Protein 6O7G (pdb70)

Foldseek 3Di:
DCQADVLVGRPCDPPFDWDAALPPRDIDGLVSVVADDPVSRVVCVVVGPHDDVCVVPPDD/DDDDDDD

Organism: Homo sapiens (NCBI:txid9606)

Nearest PDB structures (foldseek):
  6o7g-assembly1_B  TM=9.063E-01  e=3.006E-10  Homo sapiens
  8u2y-assembly1_B  TM=8.528E-01  e=8.523E-09  Homo sapiens
  6mlc-assembly1_B  TM=8.622E-01  e=1.105E-05  Homo sapiens
  2vp7-assembly1_A  TM=6.374E-01  e=6.011E-02  Homo sapiens
  1wev-assembly1_A  TM=5.901E-01  e=6.011E-02  Mus musculus

Solvent-accessible surface area: 4647 Å² total

InterPro domains:
  IPR001214 SET domain [PF00856] (5408-5513)
  IPR001214 SET domain [PS50280] (5397-5513)
  IPR001214 SET domain [SM00317] (5397-5519)
  IPR001841 Zinc finger, RING-type [PS50089] (229-274)
  IPR001841 Zinc finger, RING-type [SM00184] (172-217)
  IPR001841 Zinc finger, RING-type [SM00184] (229-273)
  IPR001841 Zinc finger, RING-type [SM00184] (276-320)
  IPR001841 Zinc finger, RING-type [SM00184] (1380-1427)
  IPR001841 Zinc finger, RING-type [SM00184] (1507-1556)
  IPR001841 Zinc finger, RING-type [SM00184] (5092-5136)
  IPR001965 Zinc finger, PHD-type [SM00249] (171-218)
  IPR001965 Zinc finger, PHD-type [SM00249] (228-274)
  IPR001965 Zinc finger, PHD-type [SM00249] (275-321)
  IPR001965 Zinc finger, PHD-type [SM00249] (1379-1428)
  IPR001965 Zinc finger, PHD-type [SM00249] (1429-1475)
  IPR001965 Zinc finger, PHD-type [SM00249] (1506-1557)
  IPR001965 Zinc finger, PHD-type [SM00249] (5091-5137)
  IPR003616 Post-SET domain [PS50868] (5521-5537)
  IPR003616 Post-SET domain [SM00508] (5521-5537)
  IPR003888 FY-rich, N-terminal [PF05964] (5177-5234)

GO terms:
  GO:0044666 MLL3/4 complex (C, IDA)
  GO:0005634 nucleus (C, EXP)
  GO:0140945 histone H3K4 monomethyltransferase activity (F, EXP)
  GO:0005515 protein binding (F, IPI)
  GO:0005654 nucleoplasm (C, TAS)
  GO:0000976 transcription cis-regulatory region binding (F, IDA)
  GO:0043627 response to estrogen (P, IDA)
  GO:0045944 positive regulation of transcription by RNA polymerase II (P, IMP)
  GO:0033148 positive regulation of intracellular estrogen receptor signaling pathway (P, IMP)
  GO:0008284 positive regulation of cell population proliferation (P, IMP)

Secondary structure (P-SEA, 3-state):
ccccccc/cccccccccccccccccccccccccccccccccccccaaaaaaaaaaccccccccccccc

Radius of gyration: 11.01 Å; Cα contacts (8 Å, |Δi|>4): 101; chains: 2; bounding box: 22×30×25 Å

Sequence (67 aa):
SLVTCPICHAPYVEEDLLIQCRHCERWMHAGCESLFTEDDVEQAADEGFDCVSCQPYVVKKGGARHRSLVTCPICHAPYVEEDLLIQCRHCERWMHAGCESLFTEDDVEQAADEGFDCVSCQPYVVKKGGARHRSLVTCPICHAPYVEEDLLIQCRHCERWMHAGCESLFTEDDVEQAADEGFDCVSCQPYVVKKGGARHRSLVTCPICHAPYVEEDLLIQCRHCERWMHAGCESLFTEDDVEQAADEGFDCVSCQPYVVKKGGARHRSLVTCPICHAPYVEEDLLIQCRHCERWMHAGCESLFTEDDVEQAADEGFDCVSCQPYVVKKGGARHRSLVTCPICHAPYVEEDLLIQCRHCERWMHAGCESLFTEDDVEQAADEGFDCVSCQPYVVKKGGARHRSLVTCPICHAPYVEEDLLIQCRHCERWMHAGCESLFTEDDVEQAADEGFDCVSCQPYVVKKGGARHRSLVTCPICHAPYVEEDLLIQCRHCERWMHAGCESLFTEDDVEQAADEGFDCVSCQPYVVKKGGARHRSLVTCPICHAPYVEEDLLIQCRHCERWMHAGCESLFTEDDVEQAADEGFDCVSCQPYVVKKGGARHRSLVTCPICHAPYVEEDLLIQCRHCERWMHAGCESLFTEDDVEQAADEGFDCVSCQPYVVKKGGARHRSLVTCPICHAPYVEEDLLIQCRHCERWMHAGCESLFTEDDVEQAADEGFDCVSCQPYVVKKGGARHRSLVTCPICHAPYVEEDLLIQCRHCERWMHAGCESLFTEDDVEQAADEGFDCVSCQPYVVKKGGARHRSLVTCPICHAPYVEEDLLIQCRHCERWMHAGCESLFTEDDVEQAADEGFDCVSCQPYVVKKGGARHRSLVTCPICHAPYVEEDLLIQCRHCERWMHAGCESLFTEDDVEQAADEGFDCVSCQPYVVKKGGARHRSLVTCPICHAPYVEEDLLIQCRHCERWMHAGCESLFTEDDVEQAADEGFDCVSCQPYVVKKGGARHR

Structure (mmCIF, N/CA/C/O backbone):
data_6O7G
#
_entry.id   6O7G
#
loop_
_entity.id
_entity.type
_entity.pdbx_description
1 polymer 'Histone-lysine N-methyltransferase 2D'
2 polymer 'Histone H4'
3 non-polymer 'ZINC ION'
#
loop_
_atom_site.group_PDB
_atom_site.id
_atom_site.type_symbol
_atom_site.label_atom_id
_atom_site.label_alt_id
_atom_site.label_comp_id
_atom_site.label_asym_id
_atom_site.label_entity_id
_atom_site.label_seq_id
_atom_site.pdbx_PDB_ins_code
_atom_site.Cartn_x
_atom_site.Cartn_y
_atom_site.Cartn_z
_atom_site.occupancy
_atom_site.B_iso_or_equiv
_atom_site.auth_seq_id
_atom_site.auth_comp_id
_atom_site.auth_asym_id
_atom_site.auth_atom_id
_atom_site.pdbx_PDB_model_num
ATOM 1 N N . SER A 1 5 ? 41.110 4.088 -6.839 1.00 0.00 1503 SER B N 1
ATOM 2 C CA . SER A 1 5 ? 41.525 4.894 -5.688 1.00 0.00 1503 SER B CA 1
ATOM 3 C C . SER A 1 5 ? 43.048 4.858 -5.454 1.00 0.00 1503 SER B C 1
ATOM 4 O O . SER A 1 5 ? 43.736 3.940 -5.909 1.00 0.00 1503 SER B O 1
ATOM 12 N N . LEU A 1 6 ? 43.570 5.874 -4.753 1.00 0.00 1504 LEU B N 1
ATOM 13 C CA . LEU A 1 6 ? 45.003 6.092 -4.498 1.00 0.00 1504 LEU B CA 1
ATOM 14 C C . LEU A 1 6 ? 45.323 6.472 -3.040 1.00 0.00 1504 LEU B C 1
ATOM 15 O O . LEU A 1 6 ? 46.279 5.947 -2.472 1.00 0.00 1504 LEU B O 1
ATOM 31 N N . VAL A 1 7 ? 44.539 7.363 -2.417 1.00 0.00 1505 VAL B N 1
ATOM 32 C CA . VAL A 1 7 ? 44.839 7.988 -1.102 1.00 0.00 1505 VAL B CA 1
ATOM 33 C C . VAL A 1 7 ? 44.505 7.068 0.097 1.00 0.00 1505 VAL B C 1
ATOM 34 O O . VAL A 1 7 ? 44.077 7.515 1.161 1.00 0.00 1505 VAL B O 1
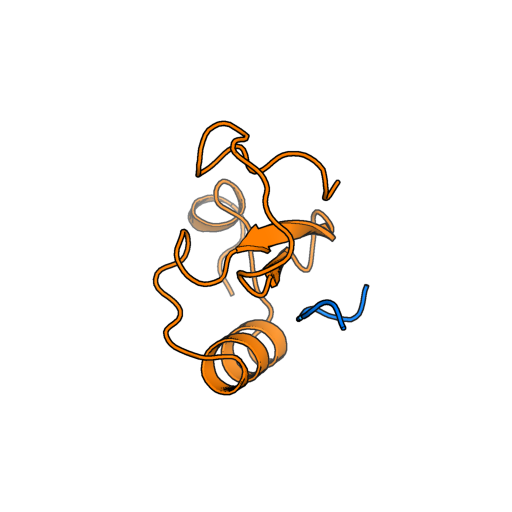ATOM 47 N N . THR A 1 8 ? 44.660 5.753 -0.073 1.00 0.00 1506 THR B N 1
ATOM 48 C CA . THR A 1 8 ? 44.607 4.693 0.941 1.00 0.00 1506 THR B CA 1
ATOM 49 C C . THR A 1 8 ? 45.177 3.438 0.290 1.00 0.00 1506 THR B C 1
ATOM 50 O O . THR A 1 8 ? 44.797 3.091 -0.830 1.00 0.00 1506 THR B O 1
ATOM 61 N N . CYS A 1 9 ? 46.063 2.757 1.013 1.00 0.00 1507 CYS B N 1
ATOM 62 C CA . CYS A 1 9 ? 46.547 1.429 0.671 1.00 0.00 1507 CYS B CA 1
ATOM 63 C C . CYS A 1 9 ? 45.970 0.400 1.667 1.00 0.00 1507 CYS B C 1
ATOM 64 O O . CYS A 1 9 ? 46.494 0.267 2.776 1.00 0.00 1507 CYS B O 1
ATOM 71 N N . PRO A 1 10 ? 44.900 -0.334 1.315 1.00 0.00 1508 PRO B N 1
ATOM 72 C CA . PRO A 1 10 ? 44.346 -1.404 2.148 1.00 0.00 1508 PRO B CA 1
ATOM 73 C C . PRO A 1 10 ? 45.328 -2.541 2.473 1.00 0.00 1508 PRO B C 1
ATOM 74 O O . PRO A 1 10 ? 45.086 -3.292 3.421 1.00 0.00 1508 PRO B O 1
ATOM 85 N N . ILE A 1 11 ? 46.438 -2.665 1.729 1.00 0.00 1509 ILE B N 1
ATOM 86 C CA . ILE A 1 11 ? 47.480 -3.665 2.034 1.00 0.00 1509 ILE B CA 1
ATOM 87 C C . ILE A 1 11 ? 48.331 -3.227 3.241 1.00 0.00 1509 ILE B C 1
ATOM 88 O O . ILE A 1 11 ? 48.618 -4.029 4.136 1.00 0.00 1509 ILE B O 1
ATOM 104 N N . CYS A 1 12 ? 48.670 -1.932 3.300 1.00 0.00 1510 CYS B N 1
ATOM 105 C CA . CYS A 1 12 ? 49.398 -1.304 4.403 1.00 0.00 1510 CYS B CA 1
ATOM 106 C C . CYS A 1 12 ? 48.472 -0.851 5.569 1.00 0.00 1510 CYS B C 1
ATOM 107 O O . CYS A 1 12 ? 48.966 -0.487 6.637 1.00 0.00 1510 CYS B O 1
ATOM 114 N N . HIS A 1 13 ? 47.144 -0.857 5.360 1.00 0.00 1511 HIS B N 1
ATOM 115 C CA . HIS A 1 13 ? 46.096 -0.276 6.230 1.00 0.00 1511 HIS B CA 1
ATOM 116 C C . HIS A 1 13 ? 46.152 1.264 6.324 1.00 0.00 1511 HIS B C 1
ATOM 117 O O . HIS A 1 13 ? 45.956 1.861 7.383 1.00 0.00 1511 HIS B O 1
ATOM 131 N N . ALA A 1 14 ? 46.404 1.896 5.173 1.00 0.00 1512 ALA B N 1
ATOM 132 C CA . ALA A 1 14 ? 46.332 3.340 4.912 1.00 0.00 1512 ALA B CA 1
ATOM 133 C C . ALA A 1 14 ? 47.393 4.325 5.505 1.00 0.00 1512 ALA B C 1
ATOM 134 O O . ALA A 1 14 ? 47.111 5.528 5.487 1.00 0.00 1512 ALA B O 1
ATOM 141 N N . PRO A 1 15 ? 48.615 3.941 5.957 1.00 0.00 1513 PRO B N 1
ATOM 142 C CA . PRO A 1 15 ? 49.688 4.887 6.314 1.00 0.00 1513 PRO B CA 1
ATOM 143 C C . PRO A 1 15 ? 50.375 5.464 5.053 1.00 0.00 1513 PRO B C 1
ATOM 144 O O . PRO A 1 15 ? 51.570 5.268 4.812 1.00 0.00 1513 PRO B O 1
ATOM 155 N N . TYR A 1 16 ? 49.591 6.120 4.191 1.00 0.00 1514 TYR B N 1
ATOM 156 C CA . TYR A 1 16 ? 50.006 6.551 2.852 1.00 0.00 1514 TYR B CA 1
ATOM 157 C C . TYR A 1 16 ? 51.130 7.608 2.870 1.00 0.00 1514 TYR B C 1
ATOM 158 O O . TYR A 1 16 ? 51.077 8.579 3.629 1.00 0.00 1514 TYR B O 1
ATOM 176 N N . VAL A 1 17 ? 52.112 7.436 1.971 1.00 0.00 1515 VAL B N 1
ATOM 177 C CA . VAL A 1 17 ? 53.209 8.379 1.677 1.00 0.00 1515 VAL B CA 1
ATOM 178 C C . VAL A 1 17 ? 53.529 8.385 0.173 1.00 0.00 1515 VAL B C 1
ATOM 179 O O . VAL A 1 17 ? 53.411 7.361 -0.501 1.00 0.00 1515 VAL B O 1
ATOM 192 N N . GLU A 1 18 ? 53.959 9.536 -0.352 1.00 0.00 1516 GLU B N 1
ATOM 193 C CA . GLU A 1 18 ? 54.332 9.706 -1.773 1.00 0.00 1516 GLU B CA 1
ATOM 194 C C . GLU A 1 18 ? 55.756 9.200 -2.108 1.00 0.00 1516 GLU B C 1
ATOM 195 O O . GLU A 1 18 ? 56.118 9.076 -3.281 1.00 0.00 1516 GLU B O 1
ATOM 207 N N . GLU A 1 19 ? 56.589 8.920 -1.095 1.00 0.00 1517 GLU B N 1
ATOM 208 C CA . GLU A 1 19 ? 57.991 8.506 -1.279 1.00 0.00 1517 GLU B CA 1
ATOM 209 C C . GLU A 1 19 ? 58.143 7.117 -1.936 1.00 0.00 1517 GLU B C 1
ATOM 210 O O . GLU A 1 19 ? 59.027 6.920 -2.775 1.00 0.00 1517 GLU B O 1
ATOM 222 N N . ASP A 1 20 ? 57.273 6.161 -1.587 1.00 0.00 1518 ASP B N 1
ATOM 223 C CA . ASP A 1 20 ? 57.234 4.829 -2.204 1.00 0.00 1518 ASP B CA 1
ATOM 224 C C . ASP A 1 20 ? 56.441 4.838 -3.526 1.00 0.00 1518 ASP B C 1
ATOM 225 O O . ASP A 1 20 ? 55.286 5.270 -3.569 1.00 0.00 1518 ASP B O 1
ATOM 234 N N . LEU A 1 21 ? 57.055 4.333 -4.605 1.00 0.00 1519 LEU B N 1
ATOM 235 C CA . LEU A 1 21 ? 56.418 4.229 -5.925 1.00 0.00 1519 LEU B CA 1
ATOM 236 C C . LEU A 1 21 ? 55.298 3.168 -5.961 1.00 0.00 1519 LEU B C 1
ATOM 237 O O . LEU A 1 21 ? 55.290 2.216 -5.173 1.00 0.00 1519 LEU B O 1
ATOM 253 N N . LEU A 1 22 ? 54.357 3.324 -6.897 1.00 0.00 1520 LEU B N 1
ATOM 254 C CA . LEU A 1 22 ? 53.104 2.569 -6.961 1.00 0.00 1520 LEU B CA 1
ATOM 255 C C . LEU A 1 22 ? 52.843 1.880 -8.309 1.00 0.00 1520 LEU B C 1
ATOM 256 O O . LEU A 1 22 ? 53.405 2.227 -9.348 1.00 0.00 1520 LEU B O 1
ATOM 272 N N . ILE A 1 23 ? 51.921 0.920 -8.262 1.00 0.00 1521 ILE B N 1
ATOM 273 C CA . ILE A 1 23 ? 51.415 0.100 -9.365 1.00 0.00 1521 ILE B CA 1
ATOM 274 C C . ILE A 1 23 ? 49.890 -0.078 -9.206 1.00 0.00 1521 ILE B C 1
ATOM 275 O O . ILE A 1 23 ? 49.378 0.037 -8.090 1.00 0.00 1521 ILE B O 1
ATOM 291 N N . GLN A 1 24 ? 49.152 -0.343 -10.289 1.00 0.00 1522 GLN B N 1
ATOM 292 C CA . GLN A 1 24 ? 47.692 -0.537 -10.251 1.00 0.00 1522 GLN B CA 1
ATOM 293 C C . GLN A 1 24 ? 47.215 -1.787 -10.997 1.00 0.00 1522 GLN B C 1
ATOM 294 O O . GLN A 1 24 ? 47.840 -2.237 -11.958 1.00 0.00 1522 GLN B O 1
ATOM 308 N N . CYS A 1 25 ? 46.056 -2.305 -10.581 1.00 0.00 1523 CYS B N 1
ATOM 309 C CA . CYS A 1 25 ? 45.344 -3.355 -11.294 1.00 0.00 1523 CYS B CA 1
ATOM 310 C C . CYS A 1 25 ? 44.826 -2.879 -12.672 1.00 0.00 1523 CYS B C 1
ATOM 311 O O . CYS A 1 25 ? 44.248 -1.794 -12.785 1.00 0.00 1523 CYS B O 1
ATOM 318 N N . ARG A 1 26 ? 44.989 -3.703 -13.715 1.00 0.00 1524 ARG B N 1
ATOM 319 C CA . ARG A 1 26 ? 44.437 -3.454 -15.060 1.00 0.00 1524 ARG B CA 1
ATOM 320 C C . ARG A 1 26 ? 42.898 -3.455 -15.101 1.00 0.00 1524 ARG B C 1
ATOM 321 O O . ARG A 1 26 ? 42.314 -2.830 -15.986 1.00 0.00 1524 ARG B O 1
ATOM 342 N N . HIS A 1 27 ? 42.251 -4.161 -14.166 1.00 0.00 1525 HIS B N 1
ATOM 343 C CA . HIS A 1 27 ? 40.792 -4.332 -14.102 1.00 0.00 1525 HIS B CA 1
ATOM 344 C C . HIS A 1 27 ? 40.130 -3.301 -13.176 1.00 0.00 1525 HIS B C 1
ATOM 345 O O . HIS A 1 27 ? 39.166 -2.642 -13.573 1.00 0.00 1525 HIS B O 1
ATOM 359 N N . CYS A 1 28 ? 40.686 -3.119 -11.976 1.00 0.00 1526 CYS B N 1
ATOM 360 C CA . CYS A 1 28 ? 40.116 -2.294 -10.917 1.00 0.00 1526 CYS B CA 1
ATOM 361 C C . CYS A 1 28 ? 40.651 -0.832 -10.909 1.00 0.00 1526 CYS B C 1
ATOM 362 O O . CYS A 1 28 ? 40.026 0.049 -10.313 1.00 0.00 1526 CYS B O 1
ATOM 369 N N . GLU A 1 29 ? 41.838 -0.594 -11.487 1.00 0.00 1527 GLU B N 1
ATOM 370 C CA . GLU A 1 29 ? 42.615 0.661 -11.448 1.00 0.00 1527 GLU B CA 1
ATOM 371 C C . GLU A 1 29 ? 43.088 1.120 -10.056 1.00 0.00 1527 GLU B C 1
ATOM 372 O O . GLU A 1 29 ? 43.823 2.104 -9.963 1.00 0.00 1527 GLU B O 1
ATOM 384 N N . ARG A 1 30 ? 42.745 0.396 -8.980 1.00 0.00 1528 ARG B N 1
ATOM 385 C CA . ARG A 1 30 ? 43.197 0.690 -7.612 1.00 0.00 1528 ARG B CA 1
ATOM 386 C C . ARG A 1 30 ? 44.724 0.631 -7.530 1.00 0.00 1528 ARG B C 1
ATOM 387 O O . ARG A 1 30 ? 45.334 -0.318 -8.026 1.00 0.00 1528 ARG B O 1
ATOM 408 N N . TRP A 1 31 ? 45.321 1.635 -6.894 1.00 0.00 1529 TRP B N 1
ATOM 409 C CA . TRP A 1 31 ? 46.765 1.752 -6.687 1.00 0.00 1529 TRP B CA 1
ATOM 410 C C . TRP A 1 31 ? 47.231 1.110 -5.375 1.00 0.00 1529 TRP B C 1
ATOM 411 O O . TRP A 1 31 ? 46.526 1.131 -4.364 1.00 0.00 1529 TRP B O 1
ATOM 432 N N . MET A 1 32 ? 48.455 0.586 -5.390 1.00 0.00 1530 MET B N 1
ATOM 433 C CA . MET A 1 32 ? 49.184 0.054 -4.236 1.00 0.00 1530 MET B CA 1
ATOM 434 C C . MET A 1 32 ? 50.692 0.268 -4.431 1.00 0.00 1530 MET B C 1
ATOM 435 O O . MET A 1 32 ? 51.156 0.424 -5.561 1.00 0.00 1530 MET B O 1
ATOM 449 N N . HIS A 1 33 ? 51.468 0.305 -3.351 1.00 0.00 1531 HIS B N 1
ATOM 450 C CA . HIS A 1 33 ? 52.926 0.464 -3.435 1.00 0.00 1531 HIS B CA 1
ATOM 451 C C . HIS A 1 33 ? 53.599 -0.771 -4.062 1.00 0.00 1531 HIS B C 1
ATOM 452 O O . HIS A 1 33 ? 53.055 -1.876 -4.055 1.00 0.00 1531 HIS B O 1
ATOM 466 N N . ALA A 1 34 ? 54.822 -0.600 -4.570 1.00 0.00 1532 ALA B N 1
ATOM 467 C CA . ALA A 1 34 ? 55.636 -1.722 -5.047 1.00 0.00 1532 ALA B CA 1
ATOM 468 C C . ALA A 1 34 ? 55.970 -2.728 -3.919 1.00 0.00 1532 ALA B C 1
ATOM 469 O O . ALA A 1 34 ? 55.883 -3.942 -4.112 1.00 0.00 1532 ALA B O 1
ATOM 476 N N . GLY A 1 35 ? 56.298 -2.219 -2.720 1.00 0.00 1533 GLY B N 1
ATOM 477 C CA . GLY A 1 35 ? 56.766 -3.024 -1.583 1.00 0.00 1533 GLY B CA 1
ATOM 478 C C . GLY A 1 35 ? 55.710 -3.955 -0.975 1.00 0.00 1533 GLY B C 1
ATOM 479 O O . GLY A 1 35 ? 56.028 -5.100 -0.651 1.00 0.00 1533 GLY B O 1
ATOM 483 N N . CYS A 1 36 ? 54.445 -3.526 -0.897 1.00 0.00 1534 CYS B N 1
ATOM 484 C CA . CYS A 1 36 ? 53.325 -4.363 -0.445 1.00 0.00 1534 CYS B CA 1
ATOM 485 C C . CYS A 1 36 ? 52.887 -5.440 -1.475 1.00 0.00 1534 CYS B C 1
ATOM 486 O O . CYS A 1 36 ? 52.035 -6.281 -1.176 1.00 0.00 1534 CYS B O 1
ATOM 493 N N . GLU A 1 37 ? 53.520 -5.458 -2.652 1.00 0.00 1535 GLU B N 1
ATOM 494 C CA . GLU A 1 37 ? 53.423 -6.505 -3.678 1.00 0.00 1535 GLU B CA 1
ATOM 495 C C . GLU A 1 37 ? 54.791 -7.175 -3.961 1.00 0.00 1535 GLU B C 1
ATOM 496 O O . GLU A 1 37 ? 54.949 -7.905 -4.943 1.00 0.00 1535 GLU B O 1
ATOM 508 N N . SER A 1 38 ? 55.775 -6.954 -3.077 1.00 0.00 1536 SER B N 1
ATOM 509 C CA . SER A 1 38 ? 57.140 -7.510 -3.125 1.00 0.00 1536 SER B CA 1
ATOM 510 C C . SER A 1 38 ? 57.937 -7.178 -4.406 1.00 0.00 1536 SER B C 1
ATOM 511 O O . SER A 1 38 ? 58.930 -7.844 -4.713 1.00 0.00 1536 SER B O 1
ATOM 519 N N . LEU A 1 39 ? 57.530 -6.142 -5.150 1.00 0.00 1537 LEU B N 1
ATOM 520 C CA . LEU A 1 39 ? 58.241 -5.638 -6.328 1.00 0.00 1537 LEU B CA 1
ATOM 521 C C . LEU A 1 39 ? 59.437 -4.774 -5.886 1.00 0.00 1537 LEU B C 1
ATOM 522 O O . LEU A 1 39 ? 59.284 -3.851 -5.080 1.00 0.00 1537 LEU B O 1
ATOM 538 N N . PHE A 1 40 ? 60.632 -5.072 -6.398 1.00 0.00 1538 PHE B N 1
ATOM 539 C CA . PHE A 1 40 ? 61.890 -4.493 -5.906 1.00 0.00 1538 PHE B CA 1
ATOM 540 C C . PHE A 1 40 ? 62.196 -3.065 -6.394 1.00 0.00 1538 PHE B C 1
ATOM 541 O O . PHE A 1 40 ? 62.797 -2.291 -5.648 1.00 0.00 1538 PHE B O 1
ATOM 558 N N . THR A 1 41 ? 61.814 -2.709 -7.627 1.00 0.00 1539 THR B N 1
ATOM 559 C CA . THR A 1 41 ? 62.232 -1.456 -8.293 1.00 0.00 1539 THR B CA 1
ATOM 560 C C . THR A 1 41 ? 61.139 -0.867 -9.192 1.00 0.00 1539 THR B C 1
ATOM 561 O O . THR A 1 41 ? 60.139 -1.517 -9.498 1.00 0.00 1539 THR B O 1
ATOM 572 N N . GLU A 1 42 ? 61.346 0.365 -9.669 1.00 0.00 1540 GLU B N 1
ATOM 573 C CA . GLU A 1 42 ? 60.500 0.988 -10.698 1.00 0.00 1540 GLU B CA 1
ATOM 574 C C . GLU A 1 42 ? 60.507 0.189 -12.015 1.00 0.00 1540 GLU B C 1
ATOM 575 O O . GLU A 1 42 ? 59.467 0.046 -12.655 1.00 0.00 1540 GLU B O 1
ATOM 587 N N . ASP A 1 43 ? 61.653 -0.396 -12.385 1.00 0.00 1541 ASP B N 1
ATOM 588 C CA . ASP A 1 43 ? 61.767 -1.267 -13.566 1.00 0.00 1541 ASP B CA 1
ATOM 589 C C . ASP A 1 43 ? 61.032 -2.604 -13.374 1.00 0.00 1541 ASP B C 1
ATOM 590 O O . ASP A 1 43 ? 60.398 -3.102 -14.304 1.00 0.00 1541 ASP B O 1
ATOM 599 N N . ASP A 1 44 ? 61.063 -3.173 -12.163 1.00 0.00 1542 ASP B N 1
ATOM 600 C CA . ASP A 1 44 ? 60.318 -4.387 -11.818 1.00 0.00 1542 ASP B CA 1
ATOM 601 C C . ASP A 1 44 ? 58.800 -4.128 -11.829 1.00 0.00 1542 ASP B C 1
ATOM 602 O O . ASP A 1 44 ? 58.027 -4.958 -12.311 1.00 0.00 1542 ASP B O 1
ATOM 611 N N . VAL A 1 45 ? 58.376 -2.945 -11.369 1.00 0.00 1543 VAL B N 1
ATOM 612 C CA . VAL A 1 45 ? 57.003 -2.439 -11.495 1.00 0.00 1543 VAL B CA 1
ATOM 613 C C . VAL A 1 45 ? 56.598 -2.220 -12.954 1.00 0.00 1543 VAL B C 1
ATOM 614 O O . VAL A 1 45 ? 55.500 -2.623 -13.332 1.00 0.00 1543 VAL B O 1
ATOM 627 N N . GLU A 1 46 ? 57.452 -1.633 -13.795 1.00 0.00 1544 GLU B N 1
ATOM 628 C CA . GLU A 1 46 ? 57.172 -1.489 -15.230 1.00 0.00 1544 GLU B CA 1
ATOM 629 C C . GLU A 1 46 ? 57.027 -2.860 -15.916 1.00 0.00 1544 GLU B C 1
ATOM 630 O O . GLU A 1 46 ? 56.078 -3.074 -16.673 1.00 0.00 1544 GLU B O 1
ATOM 642 N N . GLN A 1 47 ? 57.899 -3.820 -15.589 1.00 0.00 1545 GLN B N 1
ATOM 643 C CA . GLN A 1 47 ? 57.773 -5.218 -16.007 1.00 0.00 1545 GLN B CA 1
ATOM 644 C C . GLN A 1 47 ? 56.450 -5.843 -15.528 1.00 0.00 1545 GLN B C 1
ATOM 645 O O . GLN A 1 47 ? 55.750 -6.480 -16.313 1.00 0.00 1545 GLN B O 1
ATOM 659 N N . ALA A 1 48 ? 56.064 -5.628 -14.268 1.00 0.00 1546 ALA B N 1
ATOM 660 C CA . ALA A 1 48 ? 54.824 -6.167 -13.704 1.00 0.00 1546 ALA B CA 1
ATOM 661 C C . ALA A 1 48 ? 53.565 -5.543 -14.344 1.00 0.00 1546 ALA B C 1
ATOM 662 O O . ALA A 1 48 ? 52.583 -6.239 -14.592 1.00 0.00 1546 ALA B O 1
ATOM 669 N N . ALA A 1 49 ? 53.609 -4.250 -14.678 1.00 0.00 1547 ALA B N 1
ATOM 670 C CA . ALA A 1 49 ? 52.567 -3.552 -15.425 1.00 0.00 1547 ALA B CA 1
ATOM 671 C C . ALA A 1 49 ? 52.454 -4.059 -16.877 1.00 0.00 1547 ALA B C 1
ATOM 672 O O . ALA A 1 49 ? 51.347 -4.333 -17.342 1.00 0.00 1547 ALA B O 1
ATOM 679 N N . ASP A 1 50 ? 53.582 -4.234 -17.578 1.00 0.00 1548 ASP B N 1
ATOM 680 C CA . ASP A 1 50 ? 53.624 -4.763 -18.951 1.00 0.00 1548 ASP B CA 1
ATOM 681 C C . ASP A 1 50 ? 53.139 -6.228 -19.033 1.00 0.00 1548 ASP B C 1
ATOM 682 O O . ASP A 1 50 ? 52.564 -6.646 -20.039 1.00 0.00 1548 ASP B O 1
ATOM 691 N N . GLU A 1 51 ? 53.305 -6.988 -17.946 1.00 0.00 1549 GLU B N 1
ATOM 692 C CA . GLU A 1 51 ? 52.749 -8.344 -17.774 1.00 0.00 1549 GLU B CA 1
ATOM 693 C C . GLU A 1 51 ? 51.218 -8.362 -17.560 1.00 0.00 1549 GLU B C 1
ATOM 694 O O . GLU A 1 51 ? 50.605 -9.433 -17.579 1.00 0.00 1549 GLU B O 1
ATOM 706 N N . GLY A 1 52 ? 50.590 -7.193 -17.379 1.00 0.00 1550 GLY B N 1
ATOM 707 C CA . GLY A 1 52 ? 49.165 -7.030 -17.076 1.00 0.00 1550 GLY B CA 1
ATOM 708 C C . GLY A 1 52 ? 48.879 -7.254 -15.587 1.00 0.00 1550 GLY B C 1
ATOM 709 O O . GLY A 1 52 ? 48.447 -8.336 -15.186 1.00 0.00 1550 GLY B O 1
ATOM 713 N N . PHE A 1 53 ? 49.157 -6.234 -14.766 1.00 0.00 1551 PHE B N 1
ATOM 714 C CA . PHE A 1 53 ? 49.111 -6.353 -13.305 1.00 0.00 1551 PHE B CA 1
ATOM 715 C C . PHE A 1 53 ? 47.684 -6.482 -12.731 1.00 0.00 1551 PHE B C 1
ATOM 716 O O . PHE A 1 53 ? 46.714 -6.016 -13.331 1.00 0.00 1551 PHE B O 1
ATOM 733 N N . ASP A 1 54 ? 47.576 -7.085 -11.545 1.00 0.00 1552 ASP B N 1
ATOM 734 C CA . ASP A 1 54 ? 46.331 -7.449 -10.857 1.00 0.00 1552 ASP B CA 1
ATOM 735 C C . ASP A 1 54 ? 46.397 -7.112 -9.356 1.00 0.00 1552 ASP B C 1
ATOM 736 O O . ASP A 1 54 ? 47.420 -7.375 -8.713 1.00 0.00 1552 ASP B O 1
ATOM 745 N N . CYS A 1 55 ? 45.310 -6.597 -8.771 1.00 0.00 1553 CYS B N 1
ATOM 746 C CA . CYS A 1 55 ? 45.210 -6.405 -7.330 1.00 0.00 1553 CYS B CA 1
ATOM 747 C C . CYS A 1 55 ? 45.038 -7.732 -6.550 1.00 0.00 1553 CYS B C 1
ATOM 748 O O . CYS A 1 55 ? 45.062 -8.842 -7.097 1.00 0.00 1553 CYS B O 1
ATOM 755 N N . VAL A 1 56 ? 44.872 -7.600 -5.232 1.00 0.00 1554 VAL B N 1
ATOM 756 C CA . VAL A 1 56 ? 44.869 -8.716 -4.284 1.00 0.00 1554 VAL B CA 1
ATOM 757 C C . VAL A 1 56 ? 43.716 -9.701 -4.531 1.00 0.00 1554 VAL B C 1
ATOM 758 O O . VAL A 1 56 ? 43.934 -10.911 -4.533 1.00 0.00 1554 VAL B O 1
ATOM 771 N N . SER A 1 57 ? 42.504 -9.208 -4.812 1.00 0.00 1555 SER B N 1
ATOM 772 C CA . SER A 1 57 ? 41.337 -10.046 -5.158 1.00 0.00 1555 SER B CA 1
ATOM 773 C C . SER A 1 57 ? 41.427 -10.650 -6.569 1.00 0.00 1555 SER B C 1
ATOM 774 O O . SER A 1 57 ? 40.857 -11.710 -6.840 1.00 0.00 1555 SER B O 1
ATOM 782 N N . CYS A 1 58 ? 42.200 -10.034 -7.459 1.00 0.00 1556 CYS B N 1
ATOM 783 C CA . CYS A 1 58 ? 42.371 -10.487 -8.829 1.00 0.00 1556 CYS B CA 1
ATOM 784 C C . CYS A 1 58 ? 43.391 -11.650 -8.933 1.00 0.00 1556 CYS B C 1
ATOM 785 O O . CYS A 1 58 ? 43.479 -12.286 -9.984 1.00 0.00 1556 CYS B O 1
ATOM 792 N N . GLN A 1 59 ? 44.100 -11.984 -7.843 1.00 0.00 1557 GLN B N 1
ATOM 793 C CA . GLN A 1 59 ? 44.933 -13.187 -7.760 1.00 0.00 1557 GLN B CA 1
ATOM 794 C C . GLN A 1 59 ? 44.093 -14.483 -7.868 1.00 0.00 1557 GLN B C 1
ATOM 795 O O . GLN A 1 59 ? 44.347 -15.258 -8.793 1.00 0.00 1557 GLN B O 1
ATOM 809 N N . PRO A 1 60 ? 43.065 -14.734 -7.023 1.00 0.00 1558 PRO B N 1
ATOM 810 C CA . PRO A 1 60 ? 42.150 -15.853 -7.245 1.00 0.00 1558 PRO B CA 1
ATOM 811 C C . PRO A 1 60 ? 41.246 -15.658 -8.475 1.00 0.00 1558 PRO B C 1
ATOM 812 O O . PRO A 1 60 ? 40.984 -16.630 -9.189 1.00 0.00 1558 PRO B O 1
ATOM 823 N N . TYR A 1 61 ? 40.756 -14.433 -8.740 1.00 0.00 1559 TYR B N 1
ATOM 824 C CA . TYR A 1 61 ? 39.723 -14.230 -9.770 1.00 0.00 1559 TYR B CA 1
ATOM 825 C C . TYR A 1 61 ? 40.231 -14.245 -11.229 1.00 0.00 1559 TYR B C 1
ATOM 826 O O . TYR A 1 61 ? 39.566 -14.845 -12.077 1.00 0.00 1559 TYR B O 1
ATOM 844 N N . VAL A 1 62 ? 41.371 -13.603 -11.546 1.00 0.00 1560 VAL B N 1
ATOM 845 C CA . VAL A 1 62 ? 41.787 -13.376 -12.955 1.00 0.00 1560 VAL B CA 1
ATOM 846 C C . VAL A 1 62 ? 43.310 -13.271 -13.210 1.00 0.00 1560 VAL B C 1
ATOM 847 O O . VAL A 1 62 ? 43.747 -12.534 -14.094 1.00 0.00 1560 VAL B O 1
ATOM 860 N N . VAL A 1 63 ? 44.156 -13.998 -12.466 1.00 0.00 1561 VAL B N 1
ATOM 861 C CA . VAL A 1 63 ? 45.622 -13.792 -12.513 1.00 0.00 1561 VAL B CA 1
ATOM 862 C C . VAL A 1 63 ? 46.220 -13.984 -13.917 1.00 0.00 1561 VAL B C 1
ATOM 863 O O . VAL A 1 63 ? 46.047 -15.030 -14.548 1.00 0.00 1561 VAL B O 1
ATOM 876 N N . LYS A 1 64 ? 46.925 -12.952 -14.410 1.00 0.00 1562 LYS B N 1
ATOM 877 C CA . LYS A 1 64 ? 47.576 -12.883 -15.734 1.00 0.00 1562 LYS B CA 1
ATOM 878 C C . LYS A 1 64 ? 46.673 -13.383 -16.877 1.00 0.00 1562 LYS B C 1
ATOM 879 O O . LYS A 1 64 ? 45.712 -12.681 -17.220 1.00 0.00 1562 LYS B O 1
ATOM 898 C CA . LYS B 2 3 ? 46.549 5.818 -14.992 1.00 0.00 12 LYS A CA 1
ATOM 899 C C . LYS B 2 3 ? 47.946 5.397 -15.388 1.00 0.00 12 LYS A C 1
ATOM 900 O O . LYS B 2 3 ? 48.919 5.838 -14.781 1.00 0.00 12 LYS A O 1
ATOM 902 N N . GLY B 2 4 ? 48.043 4.560 -16.423 1.00 0.00 13 GLY A N 1
ATOM 903 C CA . GLY B 2 4 ? 49.316 4.157 -17.039 1.00 0.00 13 GLY A CA 1
ATOM 904 C C . GLY B 2 4 ? 50.062 3.012 -16.335 1.00 0.00 13 GLY A C 1
ATOM 905 O O . GLY B 2 4 ? 51.243 2.793 -16.612 1.00 0.00 13 GLY A O 1
ATOM 909 N N . GLY B 2 5 ? 49.410 2.275 -15.427 1.00 0.00 14 GLY A N 1
ATOM 910 C CA . GLY B 2 5 ? 49.935 1.049 -14.796 1.00 0.00 14 GLY A CA 1
ATOM 911 C C . GLY B 2 5 ? 50.922 1.269 -13.641 1.00 0.00 14 GLY A C 1
ATOM 912 O O . GLY B 2 5 ? 50.831 0.572 -12.631 1.00 0.00 14 GLY A O 1
ATOM 916 N N . ALA B 2 6 ? 51.824 2.248 -13.763 1.00 0.00 15 ALA A N 1
ATOM 917 C CA . ALA B 2 6 ? 52.881 2.578 -12.803 1.00 0.00 15 ALA A CA 1
ATOM 918 C C . ALA B 2 6 ? 52.942 4.092 -12.506 1.00 0.00 15 ALA A C 1
ATOM 919 O O . ALA B 2 6 ? 52.668 4.916 -13.382 1.00 0.00 15 ALA A O 1
ATOM 952 N N . ARG B 2 8 ? 54.939 7.341 -9.860 1.00 0.00 17 ARG A N 1
ATOM 953 C CA . ARG B 2 8 ? 55.935 7.871 -8.907 1.00 0.00 17 ARG A CA 1
ATOM 954 C C . ARG B 2 8 ? 55.905 9.405 -8.884 1.00 0.00 17 ARG A C 1
ATOM 955 O O . ARG B 2 8 ? 55.975 10.049 -9.933 1.00 0.00 17 ARG A O 1
ATOM 976 N N . HIS B 2 9 ? 55.783 9.983 -7.689 1.00 0.00 18 HIS A N 1
ATOM 977 C CA . HIS B 2 9 ? 55.694 11.433 -7.456 1.00 0.00 18 HIS A CA 1
ATOM 978 C C . HIS B 2 9 ? 57.054 12.143 -7.583 1.00 0.00 18 HIS A C 1
ATOM 979 O O . HIS B 2 9 ? 58.111 11.525 -7.411 1.00 0.00 18 HIS A O 1
ATOM 993 N N . ARG B 2 10 ? 57.026 13.452 -7.861 1.00 0.00 19 ARG A N 1
ATOM 994 C CA . ARG B 2 10 ? 58.215 14.295 -7.996 1.00 0.00 19 ARG A CA 1
ATOM 999 N N . SER A 1 5 ? 40.464 4.795 -4.570 1.00 0.00 1503 SER B N 2
ATOM 1000 C CA . SER A 1 5 ? 41.258 4.063 -5.567 1.00 0.00 1503 SER B CA 2
ATOM 1001 C C . SER A 1 5 ? 42.779 4.210 -5.391 1.00 0.00 1503 SER B C 2
ATOM 1002 O O . SER A 1 5 ? 43.538 3.499 -6.049 1.00 0.00 1503 SER B O 2
ATOM 1010 N N . LEU A 1 6 ? 43.229 5.098 -4.491 1.00 0.00 1504 LEU B N 2
ATOM 1011 C CA . LEU A 1 6 ? 44.646 5.384 -4.219 1.00 0.00 1504 LEU B CA 2
ATOM 1012 C C . LEU A 1 6 ? 44.942 5.679 -2.734 1.00 0.00 1504 LEU B C 2
ATOM 1013 O O . LEU A 1 6 ? 45.861 5.086 -2.172 1.00 0.00 1504 LEU B O 2
ATOM 1029 N N . VAL A 1 7 ? 44.175 6.564 -2.079 1.00 0.00 1505 VAL B N 2
ATOM 1030 C CA . VAL A 1 7 ? 44.485 7.095 -0.728 1.00 0.00 1505 VAL B CA 2
ATOM 1031 C C . VAL A 1 7 ? 44.142 6.143 0.437 1.00 0.00 1505 VAL B C 2
ATOM 1032 O O . VAL A 1 7 ? 43.975 6.572 1.578 1.00 0.00 1505 VAL B O 2
ATOM 1045 N N . THR A 1 8 ? 44.047 4.839 0.165 1.00 0.00 1506 THR B N 2
ATOM 1046 C CA . THR A 1 8 ? 43.935 3.738 1.123 1.00 0.00 1506 THR B CA 2
ATOM 1047 C C . THR A 1 8 ? 44.561 2.521 0.456 1.00 0.00 1506 THR B C 2
ATOM 1048 O O . THR A 1 8 ? 44.233 2.197 -0.685 1.00 0.00 1506 THR B O 2
ATOM 1059 N N . CYS A 1 9 ? 45.438 1.847 1.195 1.00 0.00 1507 CYS B N 2
ATOM 1060 C CA . CYS A 1 9 ? 45.980 0.548 0.842 1.00 0.00 1507 CYS B CA 2
ATOM 1061 C C . CYS A 1 9 ? 45.380 -0.541 1.754 1.00 0.00 1507 CYS B C 2
ATOM 1062 O O . CYS A 1 9 ? 45.846 -0.710 2.883 1.00 0.00 1507 CYS B O 2
ATOM 1069 N N . PRO A 1 10 ? 44.362 -1.293 1.307 1.00 0.00 1508 PRO B N 2
ATOM 1070 C CA . PRO A 1 10 ? 43.826 -2.441 2.040 1.00 0.00 1508 PRO B CA 2
ATOM 1071 C C . PRO A 1 10 ? 44.857 -3.527 2.391 1.00 0.00 1508 PRO B C 2
ATOM 1072 O O . PRO A 1 10 ? 44.625 -4.296 3.325 1.00 0.00 1508 PRO B O 2
ATOM 1083 N N . ILE A 1 11 ? 45.992 -3.580 1.680 1.00 0.00 1509 ILE B N 2
ATOM 1084 C CA . ILE A 1 11 ? 47.065 -4.547 1.976 1.00 0.00 1509 ILE B CA 2
ATOM 1085 C C . ILE A 1 11 ? 47.818 -4.149 3.260 1.00 0.00 1509 ILE B C 2
ATOM 1086 O O . ILE A 1 11 ? 48.100 -4.996 4.111 1.00 0.00 1509 ILE B O 2
ATOM 1102 N N . CYS A 1 12 ? 48.086 -2.848 3.422 1.00 0.00 1510 CYS B N 2
ATOM 1103 C CA . CYS A 1 12 ? 48.732 -2.255 4.593 1.00 0.00 1510 CYS B CA 2
ATOM 1104 C C . CYS A 1 12 ? 47.730 -1.854 5.719 1.00 0.00 1510 CYS B C 2
ATOM 1105 O O . CYS A 1 12 ? 48.158 -1.450 6.801 1.00 0.00 1510 CYS B O 2
ATOM 1112 N N . HIS A 1 13 ? 46.417 -1.929 5.447 1.00 0.00 1511 HIS B N 2
ATOM 1113 C CA . HIS A 1 13 ? 45.299 -1.415 6.269 1.00 0.00 1511 HIS B CA 2
ATOM 1114 C C . HIS A 1 13 ? 45.294 0.122 6.431 1.00 0.00 1511 HIS B C 2
ATOM 1115 O O . HIS A 1 13 ? 45.061 0.664 7.512 1.00 0.00 1511 HIS B O 2
ATOM 1129 N N . ALA A 1 14 ? 45.529 0.815 5.313 1.00 0.00 1512 ALA B N 2
ATOM 1130 C CA . ALA A 1 14 ? 45.386 2.264 5.112 1.00 0.00 1512 ALA B CA 2
ATOM 1131 C C . ALA A 1 14 ? 46.376 3.278 5.776 1.00 0.00 1512 ALA B C 2
ATOM 1132 O O . ALA A 1 14 ? 46.016 4.458 5.840 1.00 0.00 1512 ALA B O 2
ATOM 1139 N N . PRO A 1 15 ? 47.621 2.940 6.199 1.00 0.00 1513 PRO B N 2
ATOM 1140 C CA . PRO A 1 15 ? 48.626 3.923 6.640 1.00 0.00 1513 PRO B CA 2
ATOM 1141 C C . PRO A 1 15 ? 49.284 4.639 5.437 1.00 0.00 1513 PRO B C 2
ATOM 1142 O O . PRO A 1 15 ? 50.490 4.532 5.198 1.00 0.00 1513 PRO B O 2
ATOM 1153 N N . TYR A 1 16 ? 48.477 5.320 4.615 1.00 0.00 1514 TYR B N 2
ATOM 1154 C CA . TYR A 1 16 ? 48.909 5.909 3.342 1.00 0.00 1514 TYR B CA 2
ATOM 1155 C C . TYR A 1 16 ? 49.992 6.993 3.530 1.00 0.00 1514 TYR B C 2
ATOM 1156 O O . TYR A 1 16 ? 49.928 7.805 4.457 1.00 0.00 1514 TYR B O 2
ATOM 1174 N N . VAL A 1 17 ? 50.996 6.995 2.642 1.00 0.00 1515 VAL B N 2
ATOM 1175 C CA . VAL A 1 17 ? 52.199 7.841 2.717 1.00 0.00 1515 VAL B CA 2
ATOM 1176 C C . VAL A 1 17 ? 52.831 8.006 1.324 1.00 0.00 1515 VAL B C 2
ATOM 1177 O O . VAL A 1 17 ? 52.764 7.101 0.492 1.00 0.00 1515 VAL B O 2
ATOM 1190 N N . GLU A 1 18 ? 53.465 9.154 1.072 1.00 0.00 1516 GLU B N 2
ATOM 1191 C CA . GLU A 1 18 ? 54.096 9.487 -0.221 1.00 0.00 1516 GLU B CA 2
ATOM 1192 C C . GLU A 1 18 ? 55.497 8.860 -0.429 1.00 0.00 1516 GLU B C 2
ATOM 1193 O O . GLU A 1 18 ? 56.105 9.038 -1.483 1.00 0.00 1516 GLU B O 2
ATOM 1205 N N . GLU A 1 19 ? 56.040 8.153 0.572 1.00 0.00 1517 GLU B N 2
ATOM 1206 C CA . GLU A 1 19 ? 57.436 7.686 0.589 1.00 0.00 1517 GLU B CA 2
ATOM 1207 C C . GLU A 1 19 ? 57.759 6.610 -0.471 1.00 0.00 1517 GLU B C 2
ATOM 1208 O O . GLU A 1 19 ? 58.779 6.716 -1.157 1.00 0.00 1517 GLU B O 2
ATOM 1220 N N . ASP A 1 20 ? 56.918 5.577 -0.612 1.00 0.00 1518 ASP B N 2
ATOM 1221 C CA . ASP A 1 20 ? 57.122 4.503 -1.601 1.00 0.00 1518 ASP B CA 2
ATOM 1222 C C . ASP A 1 20 ? 56.488 4.815 -2.972 1.00 0.00 1518 ASP B C 2
ATOM 1223 O O . ASP A 1 20 ? 55.500 5.551 -3.062 1.00 0.00 1518 ASP B O 2
ATOM 1232 N N . LEU A 1 21 ? 57.034 4.221 -4.038 1.00 0.00 1519 LEU B N 2
ATOM 1233 C CA . LEU A 1 21 ? 56.401 4.233 -5.359 1.00 0.00 1519 LEU B CA 2
ATOM 1234 C C . LEU A 1 21 ? 55.223 3.242 -5.373 1.00 0.00 1519 LEU B C 2
ATOM 1235 O O . LEU A 1 21 ? 55.155 2.303 -4.574 1.00 0.00 1519 LEU B O 2
ATOM 1251 N N . LEU A 1 22 ? 54.281 3.452 -6.291 1.00 0.00 1520 LEU B N 2
ATOM 1252 C CA . LEU A 1 22 ? 53.018 2.726 -6.371 1.00 0.00 1520 LEU B CA 2
ATOM 1253 C C . LEU A 1 22 ? 52.811 2.093 -7.748 1.00 0.00 1520 LEU B C 2
ATOM 1254 O O . LEU A 1 22 ? 53.315 2.576 -8.764 1.00 0.00 1520 LEU B O 2
ATOM 1270 N N . ILE A 1 23 ? 52.056 1.000 -7.751 1.00 0.00 1521 ILE B N 2
ATOM 1271 C CA . ILE A 1 23 ? 51.691 0.186 -8.904 1.00 0.00 1521 ILE B CA 2
ATOM 1272 C C . ILE A 1 23 ? 50.166 0.176 -9.079 1.00 0.00 1521 ILE B C 2
ATOM 1273 O O . ILE A 1 23 ? 49.416 0.056 -8.107 1.00 0.00 1521 ILE B O 2
ATOM 1289 N N . GLN A 1 24 ? 49.716 0.333 -10.323 1.00 0.00 1522 GLN B N 2
ATOM 1290 C CA . GLN A 1 24 ? 48.310 0.347 -10.719 1.00 0.00 1522 GLN B CA 2
ATOM 1291 C C . GLN A 1 24 ? 47.828 -1.020 -11.216 1.00 0.00 1522 GLN B C 2
ATOM 1292 O O . GLN A 1 24 ? 48.499 -1.651 -12.038 1.00 0.00 1522 GLN B O 2
ATOM 1306 N N . CYS A 1 25 ? 46.635 -1.441 -10.797 1.00 0.00 1523 CYS B N 2
ATOM 1307 C CA . CYS A 1 25 ? 45.967 -2.591 -11.375 1.00 0.00 1523 CYS B CA 2
ATOM 1308 C C . CYS A 1 25 ? 45.493 -2.237 -12.799 1.00 0.00 1523 CYS B C 2
ATOM 1309 O O . CYS A 1 25 ? 44.589 -1.411 -12.988 1.00 0.00 1523 CYS B O 2
ATOM 1316 N N . ARG A 1 26 ? 46.096 -2.860 -13.821 1.00 0.00 1524 ARG B N 2
ATOM 1317 C CA . ARG A 1 26 ? 45.745 -2.629 -15.236 1.00 0.00 1524 ARG B CA 2
ATOM 1318 C C . ARG A 1 26 ? 44.441 -3.322 -15.687 1.00 0.00 1524 ARG B C 2
ATOM 1319 O O . ARG A 1 26 ? 44.195 -3.438 -16.887 1.00 0.00 1524 ARG B O 2
ATOM 1340 N N . HIS A 1 27 ? 43.602 -3.749 -14.736 1.00 0.00 1525 HIS B N 2
ATOM 1341 C CA . HIS A 1 27 ? 42.266 -4.313 -14.986 1.00 0.00 1525 HIS B CA 2
ATOM 1342 C C . HIS A 1 27 ? 41.150 -3.500 -14.326 1.00 0.00 1525 HIS B C 2
ATOM 1343 O O . HIS A 1 27 ? 40.187 -3.151 -15.014 1.00 0.00 1525 HIS B O 2
ATOM 1357 N N . CYS A 1 28 ? 41.284 -3.167 -13.035 1.00 0.00 1526 CYS B N 2
ATOM 1358 C CA . CYS A 1 28 ? 40.250 -2.489 -12.250 1.00 0.00 1526 CYS B CA 2
ATOM 1359 C C . CYS A 1 28 ? 40.692 -1.147 -11.587 1.00 0.00 1526 CYS B C 2
ATOM 1360 O O . CYS A 1 28 ? 39.931 -0.532 -10.833 1.00 0.00 1526 CYS B O 2
ATOM 1367 N N . GLU A 1 29 ? 41.890 -0.658 -11.927 1.00 0.00 1527 GLU B N 2
ATOM 1368 C CA . GLU A 1 29 ? 42.412 0.679 -11.600 1.00 0.00 1527 GLU B CA 2
ATOM 1369 C C . GLU A 1 29 ? 42.556 1.044 -10.104 1.00 0.00 1527 GLU B C 2
ATOM 1370 O O . GLU A 1 29 ? 42.484 2.220 -9.729 1.00 0.00 1527 GLU B O 2
ATOM 1382 N N . ARG A 1 30 ? 42.771 0.047 -9.235 1.00 0.00 1528 ARG B N 2
ATOM 1383 C CA . ARG A 1 30 ? 43.162 0.254 -7.831 1.00 0.00 1528 ARG B CA 2
ATOM 1384 C C . ARG A 1 30 ? 44.695 0.347 -7.748 1.00 0.00 1528 ARG B C 2
ATOM 1385 O O . ARG A 1 30 ? 45.396 -0.582 -8.150 1.00 0.00 1528 ARG B O 2
ATOM 1406 N N . TRP A 1 31 ? 45.208 1.438 -7.180 1.00 0.00 1529 TRP B N 2
ATOM 1407 C CA . TRP A 1 31 ? 46.623 1.604 -6.845 1.00 0.00 1529 TRP B CA 2
ATOM 1408 C C . TRP A 1 31 ? 46.989 0.955 -5.501 1.00 0.00 1529 TRP B C 2
ATOM 1409 O O . TRP A 1 31 ? 46.174 0.904 -4.575 1.00 0.00 1529 TRP B O 2
ATOM 1430 N N . MET A 1 32 ? 48.247 0.523 -5.374 1.00 0.00 1530 MET B N 2
ATOM 1431 C CA . MET A 1 32 ? 48.867 0.076 -4.119 1.00 0.00 1530 MET B CA 2
ATOM 1432 C C . MET A 1 32 ? 50.385 0.310 -4.146 1.00 0.00 1530 MET B C 2
ATOM 1433 O O . MET A 1 32 ? 50.952 0.574 -5.205 1.00 0.00 1530 MET B O 2
ATOM 1447 N N . HIS A 1 33 ? 51.066 0.250 -3.001 1.00 0.00 1531 HIS B N 2
ATOM 1448 C CA . HIS A 1 33 ? 52.525 0.423 -2.951 1.00 0.00 1531 HIS B CA 2
ATOM 1449 C C . HIS A 1 33 ? 53.273 -0.724 -3.651 1.00 0.00 1531 HIS B C 2
ATOM 1450 O O . HIS A 1 33 ? 52.776 -1.845 -3.771 1.00 0.00 1531 HIS B O 2
ATOM 1464 N N . ALA A 1 34 ? 54.501 -0.461 -4.093 1.00 0.00 1532 ALA B N 2
ATOM 1465 C CA . ALA A 1 34 ? 55.395 -1.491 -4.610 1.00 0.00 1532 ALA B CA 2
ATOM 1466 C C . ALA A 1 34 ? 55.851 -2.490 -3.519 1.00 0.00 1532 ALA B C 2
ATOM 1467 O O . ALA A 1 34 ? 55.901 -3.698 -3.767 1.00 0.00 1532 ALA B O 2
ATOM 1474 N N . GLY A 1 35 ? 56.120 -2.017 -2.296 1.00 0.00 1533 GLY B N 2
ATOM 1475 C CA . GLY A 1 35 ? 56.593 -2.847 -1.184 1.00 0.00 1533 GLY B CA 2
ATOM 1476 C C . GLY A 1 35 ? 55.617 -3.959 -0.765 1.00 0.00 1533 GLY B C 2
ATOM 1477 O O . GLY A 1 35 ? 56.041 -5.101 -0.578 1.00 0.00 1533 GLY B O 2
ATOM 1481 N N . CYS A 1 36 ? 54.311 -3.674 -0.713 1.00 0.00 1534 CYS B N 2
ATOM 1482 C CA . CYS A 1 36 ? 53.260 -4.666 -0.451 1.00 0.00 1534 CYS B CA 2
ATOM 1483 C C . CYS A 1 36 ? 52.941 -5.586 -1.665 1.00 0.00 1534 CYS B C 2
ATOM 1484 O O . CYS A 1 36 ? 52.041 -6.428 -1.600 1.00 0.00 1534 CYS B O 2
ATOM 1491 N N . GLU A 1 37 ? 53.739 -5.483 -2.733 1.00 0.00 1535 GLU B N 2
ATOM 1492 C CA . GLU A 1 37 ? 53.777 -6.370 -3.901 1.00 0.00 1535 GLU B CA 2
ATOM 1493 C C . GLU A 1 37 ? 55.203 -6.900 -4.190 1.00 0.00 1535 GLU B C 2
ATOM 1494 O O . GLU A 1 37 ? 55.477 -7.435 -5.267 1.00 0.00 1535 GLU B O 2
ATOM 1506 N N . SER A 1 38 ? 56.109 -6.795 -3.205 1.00 0.00 1536 SER B N 2
ATOM 1507 C CA . SER A 1 38 ? 57.467 -7.366 -3.220 1.00 0.00 1536 SER B CA 2
ATOM 1508 C C . SER A 1 38 ? 58.344 -6.918 -4.408 1.00 0.00 1536 SER B C 2
ATOM 1509 O O . SER A 1 38 ? 59.187 -7.679 -4.893 1.00 0.00 1536 SER B O 2
ATOM 1517 N N . LEU A 1 39 ? 58.157 -5.676 -4.871 1.00 0.00 1537 LEU B N 2
ATOM 1518 C CA . LEU A 1 39 ? 58.934 -5.030 -5.940 1.00 0.00 1537 LEU B CA 2
ATOM 1519 C C . LEU A 1 39 ? 59.444 -3.647 -5.489 1.00 0.00 1537 LEU B C 2
ATOM 1520 O O . LEU A 1 39 ? 58.923 -3.084 -4.526 1.00 0.00 1537 LEU B O 2
ATOM 1536 N N . PHE A 1 40 ? 60.458 -3.094 -6.173 1.00 0.00 1538 PHE B N 2
ATOM 1537 C CA . PHE A 1 40 ? 61.176 -1.905 -5.677 1.00 0.00 1538 PHE B CA 2
ATOM 1538 C C . PHE A 1 40 ? 61.491 -0.793 -6.695 1.00 0.00 1538 PHE B C 2
ATOM 1539 O O . PHE A 1 40 ? 61.983 0.261 -6.284 1.00 0.00 1538 PHE B O 2
ATOM 1556 N N . THR A 1 41 ? 61.219 -0.970 -7.995 1.00 0.00 1539 THR B N 2
ATOM 1557 C CA . THR A 1 41 ? 61.569 0.017 -9.045 1.00 0.00 1539 THR B CA 2
ATOM 1558 C C . THR A 1 41 ? 60.431 0.247 -10.047 1.00 0.00 1539 THR B C 2
ATOM 1559 O O . THR A 1 41 ? 59.530 -0.578 -10.196 1.00 0.00 1539 THR B O 2
ATOM 1570 N N . GLU A 1 42 ? 60.481 1.364 -10.786 1.00 0.00 1540 GLU B N 2
ATOM 1571 C CA . GLU A 1 42 ? 59.562 1.594 -11.912 1.00 0.00 1540 GLU B CA 2
ATOM 1572 C C . GLU A 1 42 ? 59.775 0.574 -13.048 1.00 0.00 1540 GLU B C 2
ATOM 1573 O O . GLU A 1 42 ? 58.823 0.235 -13.747 1.00 0.00 1540 GLU B O 2
ATOM 1585 N N . ASP A 1 43 ? 60.988 0.033 -13.209 1.00 0.00 1541 ASP B N 2
ATOM 1586 C CA . ASP A 1 43 ? 61.263 -1.050 -14.162 1.00 0.00 1541 ASP B CA 2
ATOM 1587 C C . ASP A 1 43 ? 60.600 -2.376 -13.745 1.00 0.00 1541 ASP B C 2
ATOM 1588 O O . ASP A 1 43 ? 60.072 -3.094 -14.600 1.00 0.00 1541 ASP B O 2
ATOM 1597 N N . ASP A 1 44 ? 60.550 -2.693 -12.443 1.00 0.00 1542 ASP B N 2
ATOM 1598 C CA . ASP A 1 44 ? 59.769 -3.812 -11.930 1.00 0.00 1542 ASP B CA 2
ATOM 1599 C C . ASP A 1 44 ? 58.266 -3.622 -12.189 1.00 0.00 1542 ASP B C 2
ATOM 1600 O O . ASP A 1 44 ? 57.584 -4.587 -12.543 1.00 0.00 1542 ASP B O 2
ATOM 1609 N N . VAL A 1 45 ? 57.745 -2.395 -12.043 1.00 0.00 1543 VAL B N 2
ATOM 1610 C CA . VAL A 1 45 ? 56.350 -2.074 -12.384 1.00 0.00 1543 VAL B CA 2
ATOM 1611 C C . VAL A 1 45 ? 56.081 -2.201 -13.886 1.00 0.00 1543 VAL B C 2
ATOM 1612 O O . VAL A 1 45 ? 55.063 -2.776 -14.268 1.00 0.00 1543 VAL B O 2
ATOM 1625 N N . GLU A 1 46 ? 56.990 -1.741 -14.749 1.00 0.00 1544 GLU B N 2
ATOM 1626 C CA . GLU A 1 46 ? 56.873 -1.909 -16.201 1.00 0.00 1544 GLU B CA 2
ATOM 1627 C C . GLU A 1 46 ? 56.835 -3.397 -16.590 1.00 0.00 1544 GLU B C 2
ATOM 1628 O O . GLU A 1 46 ? 55.972 -3.818 -17.364 1.00 0.00 1544 GLU B O 2
ATOM 1640 N N . GLN A 1 47 ? 57.694 -4.214 -15.969 1.00 0.00 1545 GLN B N 2
ATOM 1641 C CA . GLN A 1 47 ? 57.654 -5.672 -16.063 1.00 0.00 1545 GLN B CA 2
ATOM 1642 C C . GLN A 1 47 ? 56.307 -6.242 -15.583 1.00 0.00 1545 GLN B C 2
ATOM 1643 O O . GLN A 1 47 ? 55.706 -7.053 -16.280 1.00 0.00 1545 GLN B O 2
ATOM 1657 N N . ALA A 1 48 ? 55.787 -5.793 -14.438 1.00 0.00 1546 ALA B N 2
ATOM 1658 C CA . ALA A 1 48 ? 54.514 -6.276 -13.899 1.00 0.00 1546 ALA B CA 2
ATOM 1659 C C . ALA A 1 48 ? 53.325 -5.926 -14.820 1.00 0.00 1546 ALA B C 2
ATOM 1660 O O . ALA A 1 48 ? 52.435 -6.748 -15.039 1.00 0.00 1546 ALA B O 2
ATOM 1667 N N . ALA A 1 49 ? 53.326 -4.733 -15.418 1.00 0.00 1547 ALA B N 2
ATOM 1668 C CA . ALA A 1 49 ? 52.330 -4.313 -16.396 1.00 0.00 1547 ALA B CA 2
ATOM 1669 C C . ALA A 1 49 ? 52.369 -5.172 -17.672 1.00 0.00 1547 ALA B C 2
ATOM 1670 O O . ALA A 1 49 ? 51.318 -5.611 -18.142 1.00 0.00 1547 ALA B O 2
ATOM 1677 N N . ASP A 1 50 ? 53.558 -5.474 -18.201 1.00 0.00 1548 ASP B N 2
ATOM 1678 C CA . ASP A 1 50 ? 53.723 -6.370 -19.358 1.00 0.00 1548 ASP B CA 2
ATOM 1679 C C . ASP A 1 50 ? 53.312 -7.826 -19.041 1.00 0.00 1548 ASP B C 2
ATOM 1680 O O . ASP A 1 50 ? 52.789 -8.541 -19.898 1.00 0.00 1548 ASP B O 2
ATOM 1689 N N . GLU A 1 51 ? 53.476 -8.241 -17.782 1.00 0.00 1549 GLU B N 2
ATOM 1690 C CA . GLU A 1 51 ? 53.020 -9.535 -17.241 1.00 0.00 1549 GLU B CA 2
ATOM 1691 C C . GLU A 1 51 ? 51.514 -9.576 -16.898 1.00 0.00 1549 GLU B C 2
ATOM 1692 O O . GLU A 1 51 ? 50.992 -10.604 -16.459 1.00 0.00 1549 GLU B O 2
ATOM 1704 N N . GLY A 1 52 ? 50.797 -8.470 -17.120 1.00 0.00 1550 GLY B N 2
ATOM 1705 C CA . GLY A 1 52 ? 49.337 -8.391 -16.979 1.00 0.00 1550 GLY B CA 2
ATOM 1706 C C . GLY A 1 52 ? 48.815 -8.198 -15.542 1.00 0.00 1550 GLY B C 2
ATOM 1707 O O . GLY A 1 52 ? 47.738 -8.705 -15.230 1.00 0.00 1550 GLY B O 2
ATOM 1711 N N . PHE A 1 53 ? 49.556 -7.499 -14.668 1.00 0.00 1551 PHE B N 2
ATOM 1712 C CA . PHE A 1 53 ? 49.276 -7.350 -13.228 1.00 0.00 1551 PHE B CA 2
ATOM 1713 C C . PHE A 1 53 ? 47.810 -7.006 -12.855 1.00 0.00 1551 PHE B C 2
ATOM 1714 O O . PHE A 1 53 ? 47.279 -5.950 -13.217 1.00 0.00 1551 PHE B O 2
ATOM 1731 N N . ASP A 1 54 ? 47.199 -7.901 -12.077 1.00 0.00 1552 ASP B N 2
ATOM 1732 C CA . ASP A 1 54 ? 45.910 -7.782 -11.391 1.00 0.00 1552 ASP B CA 2
ATOM 1733 C C . ASP A 1 54 ? 46.088 -7.669 -9.862 1.00 0.00 1552 ASP B C 2
ATOM 1734 O O . ASP A 1 54 ? 47.036 -8.227 -9.290 1.00 0.00 1552 ASP B O 2
ATOM 1743 N N . CYS A 1 55 ? 45.145 -6.991 -9.194 1.00 0.00 1553 CYS B N 2
ATOM 1744 C CA . CYS A 1 55 ? 45.080 -6.915 -7.742 1.00 0.00 1553 CYS B CA 2
ATOM 1745 C C . CYS A 1 55 ? 44.161 -8.016 -7.146 1.00 0.00 1553 CYS B C 2
ATOM 1746 O O . CYS A 1 55 ? 44.316 -9.205 -7.433 1.00 0.00 1553 CYS B O 2
ATOM 1753 N N . VAL A 1 56 ? 43.223 -7.594 -6.304 1.00 0.00 1554 VAL B N 2
ATOM 1754 C CA . VAL A 1 56 ? 42.178 -8.381 -5.649 1.00 0.00 1554 VAL B CA 2
ATOM 1755 C C . VAL A 1 56 ? 40.782 -8.037 -6.179 1.00 0.00 1554 VAL B C 2
ATOM 1756 O O . VAL A 1 56 ? 39.998 -8.941 -6.467 1.00 0.00 1554 VAL B O 2
ATOM 1769 N N . SER A 1 57 ? 40.467 -6.746 -6.320 1.00 0.00 1555 SER B N 2
ATOM 1770 C CA . SER A 1 57 ? 39.115 -6.236 -6.607 1.00 0.00 1555 SER B CA 2
ATOM 1771 C C . SER A 1 57 ? 38.590 -6.549 -8.022 1.00 0.00 1555 SER B C 2
ATOM 1772 O O . SER A 1 57 ? 37.380 -6.573 -8.249 1.00 0.00 1555 SER B O 2
ATOM 1780 N N . CYS A 1 58 ? 39.471 -6.866 -8.964 1.00 0.00 1556 CYS B N 2
ATOM 1781 C CA . CYS A 1 58 ? 39.136 -7.286 -10.312 1.00 0.00 1556 CYS B CA 2
ATOM 1782 C C . CYS A 1 58 ? 38.368 -8.619 -10.288 1.00 0.00 1556 CYS B C 2
ATOM 1783 O O . CYS A 1 58 ? 37.356 -8.767 -10.972 1.00 0.00 1556 CYS B O 2
ATOM 1790 N N . GLN A 1 59 ? 38.846 -9.582 -9.497 1.00 0.00 1557 GLN B N 2
ATOM 1791 C CA . GLN A 1 59 ? 38.281 -10.929 -9.424 1.00 0.00 1557 GLN B CA 2
ATOM 1792 C C . GLN A 1 59 ? 36.758 -10.969 -9.122 1.00 0.00 1557 GLN B C 2
ATOM 1793 O O . GLN A 1 59 ? 36.041 -11.634 -9.876 1.00 0.00 1557 GLN B O 2
ATOM 1807 N N . PRO A 1 60 ? 36.219 -10.263 -8.102 1.00 0.00 1558 PRO B N 2
ATOM 1808 C CA . PRO A 1 60 ? 34.773 -10.166 -7.890 1.00 0.00 1558 PRO B CA 2
ATOM 1809 C C . PRO A 1 60 ? 34.053 -9.209 -8.861 1.00 0.00 1558 PRO B C 2
ATOM 1810 O O . PRO A 1 60 ? 32.905 -9.483 -9.222 1.00 0.00 1558 PRO B O 2
ATOM 1821 N N . TYR A 1 61 ? 34.680 -8.095 -9.278 1.00 0.00 1559 TYR B N 2
ATOM 1822 C CA . TYR A 1 61 ? 33.981 -7.028 -10.019 1.00 0.00 1559 TYR B CA 2
ATOM 1823 C C . TYR A 1 61 ? 34.145 -7.076 -11.548 1.00 0.00 1559 TYR B C 2
ATOM 1824 O O . TYR A 1 61 ? 33.146 -7.112 -12.271 1.00 0.00 1559 TYR B O 2
ATOM 1842 N N . VAL A 1 62 ? 35.384 -7.055 -12.061 1.00 0.00 1560 VAL B N 2
ATOM 1843 C CA . VAL A 1 62 ? 35.662 -6.905 -13.506 1.00 0.00 1560 VAL B CA 2
ATOM 1844 C C . VAL A 1 62 ? 35.401 -8.169 -14.340 1.00 0.00 1560 VAL B C 2
ATOM 1845 O O . VAL A 1 62 ? 35.127 -8.059 -15.537 1.00 0.00 1560 VAL B O 2
ATOM 1858 N N . VAL A 1 63 ? 35.503 -9.368 -13.744 1.00 0.00 1561 VAL B N 2
ATOM 1859 C CA . VAL A 1 63 ? 35.461 -10.649 -14.475 1.00 0.00 1561 VAL B CA 2
ATOM 1860 C C . VAL A 1 63 ? 34.131 -10.818 -15.226 1.00 0.00 1561 VAL B C 2
ATOM 1861 O O . VAL A 1 63 ? 33.051 -10.774 -14.629 1.00 0.00 1561 VAL B O 2
ATOM 1874 N N . LYS A 1 64 ? 34.230 -10.996 -16.552 1.00 0.00 1562 LYS B N 2
ATOM 1875 C CA . LYS A 1 64 ? 33.119 -11.120 -17.512 1.00 0.00 1562 LYS B CA 2
ATOM 1876 C C . LYS A 1 64 ? 32.019 -10.067 -17.293 1.00 0.00 1562 LYS B C 2
ATOM 1877 O O . LYS A 1 64 ? 31.408 -9.604 -18.266 1.00 0.00 1562 LYS B O 2
ATOM 1896 C CA . LYS B 2 3 ? 57.433 2.607 -16.372 1.00 0.00 12 LYS A CA 2
ATOM 1897 C C . LYS B 2 3 ? 56.087 1.929 -16.290 1.00 0.00 12 LYS A C 2
ATOM 1898 O O . LYS B 2 3 ? 55.769 1.293 -15.289 1.00 0.00 12 LYS A O 2
ATOM 1900 N N . GLY B 2 4 ? 55.281 2.068 -17.343 1.00 0.00 13 GLY A N 2
ATOM 1901 C CA . GLY B 2 4 ? 53.916 1.527 -17.390 1.00 0.00 13 GLY A CA 2
ATOM 1902 C C . GLY B 2 4 ? 53.011 2.129 -16.306 1.00 0.00 13 GLY A C 2
ATOM 1903 O O . GLY B 2 4 ? 52.990 3.345 -16.106 1.00 0.00 13 GLY A O 2
ATOM 1907 N N . GLY B 2 5 ? 52.279 1.278 -15.577 1.00 0.00 14 GLY A N 2
ATOM 1908 C CA . GLY B 2 5 ? 51.363 1.656 -14.485 1.00 0.00 14 GLY A CA 2
ATOM 1909 C C . GLY B 2 5 ? 52.052 2.053 -13.170 1.00 0.00 14 GLY A C 2
ATOM 1910 O O . GLY B 2 5 ? 51.631 1.599 -12.110 1.00 0.00 14 GLY A O 2
ATOM 1914 N N . ALA B 2 6 ? 53.132 2.837 -13.234 1.00 0.00 15 ALA A N 2
ATOM 1915 C CA . ALA B 2 6 ? 53.900 3.326 -12.084 1.00 0.00 15 ALA A CA 2
ATOM 1916 C C . ALA B 2 6 ? 53.517 4.760 -11.665 1.00 0.00 15 ALA A C 2
ATOM 1917 O O . ALA B 2 6 ? 53.167 5.599 -12.497 1.00 0.00 15 ALA A O 2
ATOM 1950 N N . ARG B 2 8 ? 55.074 7.806 -8.610 1.00 0.00 17 ARG A N 2
ATOM 1951 C CA . ARG B 2 8 ? 56.075 8.179 -7.591 1.00 0.00 17 ARG A CA 2
ATOM 1952 C C . ARG B 2 8 ? 56.038 9.686 -7.313 1.00 0.00 17 ARG A C 2
ATOM 1953 O O . ARG B 2 8 ? 56.005 10.494 -8.242 1.00 0.00 17 ARG A O 2
ATOM 1974 N N . HIS B 2 9 ? 56.019 10.051 -6.031 1.00 0.00 18 HIS A N 2
ATOM 1975 C CA . HIS B 2 9 ? 55.931 11.440 -5.557 1.00 0.00 18 HIS A CA 2
ATOM 1976 C C . HIS B 2 9 ? 57.292 12.159 -5.554 1.00 0.00 18 HIS A C 2
ATOM 1977 O O . HIS B 2 9 ? 58.348 11.520 -5.524 1.00 0.00 18 HIS A O 2
ATOM 1991 N N . ARG B 2 10 ? 57.269 13.498 -5.574 1.00 0.00 19 ARG A N 2
ATOM 1992 C CA . ARG B 2 10 ? 58.459 14.351 -5.560 1.00 0.00 19 ARG A CA 2
ATOM 1997 N N . SER A 1 5 ? 41.563 4.210 -3.311 1.00 0.00 1503 SER B N 3
ATOM 1998 C CA . SER A 1 5 ? 42.963 3.777 -3.252 1.00 0.00 1503 SER B CA 3
ATOM 1999 C C . SER A 1 5 ? 43.940 4.963 -3.415 1.00 0.00 1503 SER B C 3
ATOM 2000 O O . SER A 1 5 ? 43.587 6.104 -3.106 1.00 0.00 1503 SER B O 3
ATOM 2008 N N . LEU A 1 6 ? 45.176 4.702 -3.859 1.00 0.00 1504 LEU B N 3
ATOM 2009 C CA . LEU A 1 6 ? 46.286 5.653 -4.017 1.00 0.00 1504 LEU B CA 3
ATOM 2010 C C . LEU A 1 6 ? 46.729 6.300 -2.689 1.00 0.00 1504 LEU B C 3
ATOM 2011 O O . LEU A 1 6 ? 47.712 5.838 -2.117 1.00 0.00 1504 LEU B O 3
ATOM 2027 N N . VAL A 1 7 ? 46.010 7.290 -2.142 1.00 0.00 1505 VAL B N 3
ATOM 2028 C CA . VAL A 1 7 ? 46.336 7.954 -0.860 1.00 0.00 1505 VAL B CA 3
ATOM 2029 C C . VAL A 1 7 ? 46.030 7.088 0.378 1.00 0.00 1505 VAL B C 3
ATOM 2030 O O . VAL A 1 7 ? 46.194 7.526 1.517 1.00 0.00 1505 VAL B O 3
ATOM 2043 N N . THR A 1 8 ? 45.603 5.844 0.153 1.00 0.00 1506 THR B N 3
ATOM 2044 C CA . THR A 1 8 ? 45.439 4.758 1.109 1.00 0.00 1506 THR B CA 3
ATOM 2045 C C . THR A 1 8 ? 45.771 3.487 0.349 1.00 0.00 1506 THR B C 3
ATOM 2046 O O . THR A 1 8 ? 45.249 3.266 -0.744 1.00 0.00 1506 THR B O 3
ATOM 2057 N N . CYS A 1 9 ? 46.630 2.668 0.946 1.00 0.00 1507 CYS B N 3
ATOM 2058 C CA . CYS A 1 9 ? 46.909 1.310 0.514 1.00 0.00 1507 CYS B CA 3
ATOM 2059 C C . CYS A 1 9 ? 46.240 0.339 1.515 1.00 0.00 1507 CYS B C 3
ATOM 2060 O O . CYS A 1 9 ? 46.799 0.099 2.589 1.00 0.00 1507 CYS B O 3
ATOM 2067 N N . PRO A 1 10 ? 45.050 -0.214 1.217 1.00 0.00 1508 PRO B N 3
ATOM 2068 C CA . PRO A 1 10 ? 44.397 -1.225 2.053 1.00 0.00 1508 PRO B CA 3
ATOM 2069 C C . PRO A 1 10 ? 45.248 -2.472 2.331 1.00 0.00 1508 PRO B C 3
ATOM 2070 O O . PRO A 1 10 ? 45.005 -3.173 3.314 1.00 0.00 1508 PRO B O 3
ATOM 2081 N N . ILE A 1 11 ? 46.260 -2.738 1.494 1.00 0.00 1509 ILE B N 3
ATOM 2082 C CA . ILE A 1 11 ? 47.169 -3.885 1.671 1.00 0.00 1509 ILE B CA 3
ATOM 2083 C C . ILE A 1 11 ? 48.144 -3.644 2.843 1.00 0.00 1509 ILE B C 3
ATOM 2084 O O . ILE A 1 11 ? 48.413 -4.561 3.624 1.00 0.00 1509 ILE B O 3
ATOM 2100 N N . CYS A 1 12 ? 48.606 -2.398 3.011 1.00 0.00 1510 CYS B N 3
ATOM 2101 C CA . CYS A 1 12 ? 49.533 -1.974 4.066 1.00 0.00 1510 CYS B CA 3
ATOM 2102 C C . CYS A 1 12 ? 48.836 -1.300 5.284 1.00 0.00 1510 CYS B C 3
ATOM 2103 O O . CYS A 1 12 ? 49.512 -0.925 6.245 1.00 0.00 1510 CYS B O 3
ATOM 2110 N N . HIS A 1 13 ? 47.504 -1.130 5.233 1.00 0.00 1511 HIS B N 3
ATOM 2111 C CA . HIS A 1 13 ? 46.673 -0.362 6.189 1.00 0.00 1511 HIS B CA 3
ATOM 2112 C C . HIS A 1 13 ? 46.975 1.152 6.189 1.00 0.00 1511 HIS B C 3
ATOM 2113 O O . HIS A 1 13 ? 47.088 1.798 7.233 1.00 0.00 1511 HIS B O 3
ATOM 2127 N N . ALA A 1 14 ? 47.085 1.712 4.982 1.00 0.00 1512 ALA B N 3
ATOM 2128 C CA . ALA A 1 14 ? 47.154 3.144 4.676 1.00 0.00 1512 ALA B CA 3
ATOM 2129 C C . ALA A 1 14 ? 48.406 4.002 5.041 1.00 0.00 1512 ALA B C 3
ATOM 2130 O O . ALA A 1 14 ? 48.257 5.230 5.078 1.00 0.00 1512 ALA B O 3
ATOM 2137 N N . PRO A 1 15 ? 49.631 3.472 5.266 1.00 0.00 1513 PRO B N 3
ATOM 2138 C CA . PRO A 1 15 ? 50.827 4.318 5.374 1.00 0.00 1513 PRO B CA 3
ATOM 2139 C C . PRO A 1 15 ? 51.146 4.936 3.999 1.00 0.00 1513 PRO B C 3
ATOM 2140 O O . PRO A 1 15 ? 51.026 4.264 2.971 1.00 0.00 1513 PRO B O 3
ATOM 2151 N N . TYR A 1 16 ? 51.546 6.211 3.954 1.00 0.00 1514 TYR B N 3
ATOM 2152 C CA . TYR A 1 16 ? 51.729 6.928 2.683 1.00 0.00 1514 TYR B CA 3
ATOM 2153 C C . TYR A 1 16 ? 52.795 8.036 2.742 1.00 0.00 1514 TYR B C 3
ATOM 2154 O O . TYR A 1 16 ? 52.815 8.848 3.669 1.00 0.00 1514 TYR B O 3
ATOM 2172 N N . VAL A 1 17 ? 53.651 8.074 1.713 1.00 0.00 1515 VAL B N 3
ATOM 2173 C CA . VAL A 1 17 ? 54.692 9.088 1.451 1.00 0.00 1515 VAL B CA 3
ATOM 2174 C C . VAL A 1 17 ? 54.877 9.265 -0.063 1.00 0.00 1515 VAL B C 3
ATOM 2175 O O . VAL A 1 17 ? 54.742 8.309 -0.828 1.00 0.00 1515 VAL B O 3
ATOM 2188 N N . GLU A 1 18 ? 55.199 10.482 -0.508 1.00 0.00 1516 GLU B N 3
ATOM 2189 C CA . GLU A 1 18 ? 55.280 10.817 -1.942 1.00 0.00 1516 GLU B CA 3
ATOM 2190 C C . GLU A 1 18 ? 56.460 10.136 -2.669 1.00 0.00 1516 GLU B C 3
ATOM 2191 O O . GLU A 1 18 ? 56.373 9.837 -3.862 1.00 0.00 1516 GLU B O 3
ATOM 2203 N N . GLU A 1 19 ? 57.565 9.869 -1.959 1.00 0.00 1517 GLU B N 3
ATOM 2204 C CA . GLU A 1 19 ? 58.793 9.300 -2.543 1.00 0.00 1517 GLU B CA 3
ATOM 2205 C C . GLU A 1 19 ? 58.697 7.799 -2.915 1.00 0.00 1517 GLU B C 3
ATOM 2206 O O . GLU A 1 19 ? 59.499 7.326 -3.727 1.00 0.00 1517 GLU B O 3
ATOM 2218 N N . ASP A 1 20 ? 57.732 7.045 -2.368 1.00 0.00 1518 ASP B N 3
ATOM 2219 C CA . ASP A 1 20 ? 57.497 5.639 -2.731 1.00 0.00 1518 ASP B CA 3
ATOM 2220 C C . ASP A 1 20 ? 56.690 5.514 -4.036 1.00 0.00 1518 ASP B C 3
ATOM 2221 O O . ASP A 1 20 ? 55.577 6.030 -4.149 1.00 0.00 1518 ASP B O 3
ATOM 2230 N N . LEU A 1 21 ? 57.241 4.791 -5.021 1.00 0.00 1519 LEU B N 3
ATOM 2231 C CA . LEU A 1 21 ? 56.576 4.547 -6.309 1.0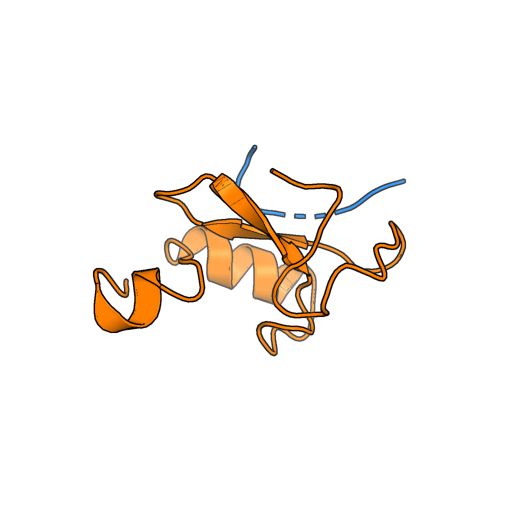0 0.00 1519 LEU B CA 3
ATOM 2232 C C . LEU A 1 21 ? 55.441 3.511 -6.200 1.00 0.00 1519 LEU B C 3
ATOM 2233 O O . LEU A 1 21 ? 55.418 2.669 -5.297 1.00 0.00 1519 LEU B O 3
ATOM 2249 N N . LEU A 1 22 ? 54.500 3.569 -7.143 1.00 0.00 1520 LEU B N 3
ATOM 2250 C CA . LEU A 1 22 ? 53.232 2.839 -7.124 1.00 0.00 1520 LEU B CA 3
ATOM 2251 C C . LEU A 1 22 ? 52.927 2.095 -8.431 1.00 0.00 1520 LEU B C 3
ATOM 2252 O O . LEU A 1 22 ? 53.440 2.419 -9.504 1.00 0.00 1520 LEU B O 3
ATOM 2268 N N . ILE A 1 23 ? 52.021 1.127 -8.321 1.00 0.00 1521 ILE B N 3
ATOM 2269 C CA . ILE A 1 23 ? 51.484 0.299 -9.399 1.00 0.00 1521 ILE B CA 3
ATOM 2270 C C . ILE A 1 23 ? 49.959 0.209 -9.252 1.00 0.00 1521 ILE B C 3
ATOM 2271 O O . ILE A 1 23 ? 49.442 0.263 -8.133 1.00 0.00 1521 ILE B O 3
ATOM 2287 N N . GLN A 1 24 ? 49.232 0.079 -10.362 1.00 0.00 1522 GLN B N 3
ATOM 2288 C CA . GLN A 1 24 ? 47.798 -0.230 -10.337 1.00 0.00 1522 GLN B CA 3
ATOM 2289 C C . GLN A 1 24 ? 47.479 -1.576 -10.981 1.00 0.00 1522 GLN B C 3
ATOM 2290 O O . GLN A 1 24 ? 48.149 -2.029 -11.913 1.00 0.00 1522 GLN B O 3
ATOM 2304 N N . CYS A 1 25 ? 46.393 -2.173 -10.504 1.00 0.00 1523 CYS B N 3
ATOM 2305 C CA . CYS A 1 25 ? 45.778 -3.332 -11.108 1.00 0.00 1523 CYS B CA 3
ATOM 2306 C C . CYS A 1 25 ? 45.323 -2.999 -12.544 1.00 0.00 1523 CYS B C 3
ATOM 2307 O O . CYS A 1 25 ? 44.569 -2.043 -12.758 1.00 0.00 1523 CYS B O 3
ATOM 2314 N N . ARG A 1 26 ? 45.762 -3.775 -13.540 1.00 0.00 1524 ARG B N 3
ATOM 2315 C CA . ARG A 1 26 ? 45.358 -3.577 -14.948 1.00 0.00 1524 ARG B CA 3
ATOM 2316 C C . ARG A 1 26 ? 43.902 -4.002 -15.227 1.00 0.00 1524 ARG B C 3
ATOM 2317 O O . ARG A 1 26 ? 43.443 -3.902 -16.366 1.00 0.00 1524 ARG B O 3
ATOM 2338 N N . HIS A 1 27 ? 43.177 -4.453 -14.196 1.00 0.00 1525 HIS B N 3
ATOM 2339 C CA . HIS A 1 27 ? 41.832 -5.038 -14.291 1.00 0.00 1525 HIS B CA 3
ATOM 2340 C C . HIS A 1 27 ? 40.761 -4.220 -13.553 1.00 0.00 1525 HIS B C 3
ATOM 2341 O O . HIS A 1 27 ? 39.630 -4.153 -14.041 1.00 0.00 1525 HIS B O 3
ATOM 2355 N N . CYS A 1 28 ? 41.114 -3.560 -12.437 1.00 0.00 1526 CYS B N 3
ATOM 2356 C CA . CYS A 1 28 ? 40.220 -2.667 -11.688 1.00 0.00 1526 CYS B CA 3
ATOM 2357 C C . CYS A 1 28 ? 40.824 -1.269 -11.329 1.00 0.00 1526 CYS B C 3
ATOM 2358 O O . CYS A 1 28 ? 40.174 -0.469 -10.649 1.00 0.00 1526 CYS B O 3
ATOM 2365 N N . GLU A 1 29 ? 42.035 -0.955 -11.808 1.00 0.00 1527 GLU B N 3
ATOM 2366 C CA . GLU A 1 29 ? 42.742 0.333 -11.669 1.00 0.00 1527 GLU B CA 3
ATOM 2367 C C . GLU A 1 29 ? 43.137 0.798 -10.254 1.00 0.00 1527 GLU B C 3
ATOM 2368 O O . GLU A 1 29 ? 43.812 1.824 -10.134 1.00 0.00 1527 GLU B O 3
ATOM 2380 N N . ARG A 1 30 ? 42.801 0.059 -9.187 1.00 0.00 1528 ARG B N 3
ATOM 2381 C CA . ARG A 1 30 ? 43.189 0.430 -7.809 1.00 0.00 1528 ARG B CA 3
ATOM 2382 C C . ARG A 1 30 ? 44.715 0.458 -7.658 1.00 0.00 1528 ARG B C 3
ATOM 2383 O O . ARG A 1 30 ? 45.402 -0.450 -8.125 1.00 0.00 1528 ARG B O 3
ATOM 2404 N N . TRP A 1 31 ? 45.229 1.503 -7.012 1.00 0.00 1529 TRP B N 3
ATOM 2405 C CA . TRP A 1 31 ? 46.657 1.761 -6.795 1.00 0.00 1529 TRP B CA 3
ATOM 2406 C C . TRP A 1 31 ? 47.181 1.212 -5.461 1.00 0.00 1529 TRP B C 3
ATOM 2407 O O . TRP A 1 31 ? 46.478 1.223 -4.449 1.00 0.00 1529 TRP B O 3
ATOM 2428 N N . MET A 1 32 ? 48.452 0.813 -5.449 1.00 0.00 1530 MET B N 3
ATOM 2429 C CA . MET A 1 32 ? 49.215 0.373 -4.271 1.00 0.00 1530 MET B CA 3
ATOM 2430 C C . MET A 1 32 ? 50.716 0.657 -4.472 1.00 0.00 1530 MET B C 3
ATOM 2431 O O . MET A 1 32 ? 51.154 0.924 -5.593 1.00 0.00 1530 MET B O 3
ATOM 2445 N N . HIS A 1 33 ? 51.516 0.636 -3.402 1.00 0.00 1531 HIS B N 3
ATOM 2446 C CA . HIS A 1 33 ? 52.978 0.794 -3.486 1.00 0.00 1531 HIS B CA 3
ATOM 2447 C C . HIS A 1 33 ? 53.638 -0.335 -4.313 1.00 0.00 1531 HIS B C 3
ATOM 2448 O O . HIS A 1 33 ? 53.034 -1.372 -4.592 1.00 0.00 1531 HIS B O 3
ATOM 2462 N N . ALA A 1 34 ? 54.918 -0.180 -4.669 1.00 0.00 1532 ALA B N 3
ATOM 2463 C CA . ALA A 1 34 ? 55.695 -1.278 -5.260 1.00 0.00 1532 ALA B CA 3
ATOM 2464 C C . ALA A 1 34 ? 56.101 -2.368 -4.239 1.00 0.00 1532 ALA B C 3
ATOM 2465 O O . ALA A 1 34 ? 56.400 -3.493 -4.633 1.00 0.00 1532 ALA B O 3
ATOM 2472 N N . GLY A 1 35 ? 56.162 -2.047 -2.941 1.00 0.00 1533 GLY B N 3
ATOM 2473 C CA . GLY A 1 35 ? 56.644 -2.959 -1.894 1.00 0.00 1533 GLY B CA 3
ATOM 2474 C C . GLY A 1 35 ? 55.633 -4.012 -1.410 1.00 0.00 1533 GLY B C 3
ATOM 2475 O O . GLY A 1 35 ? 56.052 -5.062 -0.921 1.00 0.00 1533 GLY B O 3
ATOM 2479 N N . CYS A 1 36 ? 54.326 -3.779 -1.583 1.00 0.00 1534 CYS B N 3
ATOM 2480 C CA . CYS A 1 36 ? 53.242 -4.644 -1.097 1.00 0.00 1534 CYS B CA 3
ATOM 2481 C C . CYS A 1 36 ? 53.391 -6.093 -1.628 1.00 0.00 1534 CYS B C 3
ATOM 2482 O O . CYS A 1 36 ? 53.356 -7.062 -0.865 1.00 0.00 1534 CYS B O 3
ATOM 2489 N N . GLU A 1 37 ? 53.584 -6.213 -2.948 1.00 0.00 1535 GLU B N 3
ATOM 2490 C CA . GLU A 1 37 ? 53.821 -7.472 -3.671 1.00 0.00 1535 GLU B CA 3
ATOM 2491 C C . GLU A 1 37 ? 55.319 -7.726 -3.969 1.00 0.00 1535 GLU B C 3
ATOM 2492 O O . GLU A 1 37 ? 55.667 -8.500 -4.862 1.00 0.00 1535 GLU B O 3
ATOM 2504 N N . SER A 1 38 ? 56.218 -7.082 -3.209 1.00 0.00 1536 SER B N 3
ATOM 2505 C CA . SER A 1 38 ? 57.682 -7.257 -3.260 1.00 0.00 1536 SER B CA 3
ATOM 2506 C C . SER A 1 38 ? 58.328 -6.972 -4.638 1.00 0.00 1536 SER B C 3
ATOM 2507 O O . SER A 1 38 ? 59.346 -7.570 -4.998 1.00 0.00 1536 SER B O 3
ATOM 2515 N N . LEU A 1 39 ? 57.753 -6.042 -5.416 1.00 0.00 1537 LEU B N 3
ATOM 2516 C CA . LEU A 1 39 ? 58.354 -5.538 -6.667 1.00 0.00 1537 LEU B CA 3
ATOM 2517 C C . LEU A 1 39 ? 59.524 -4.587 -6.326 1.00 0.00 1537 LEU B C 3
ATOM 2518 O O . LEU A 1 39 ? 60.671 -4.806 -6.712 1.00 0.00 1537 LEU B O 3
ATOM 2534 N N . PHE A 1 40 ? 59.202 -3.580 -5.508 1.00 0.00 1538 PHE B N 3
ATOM 2535 C CA . PHE A 1 40 ? 60.058 -2.578 -4.857 1.00 0.00 1538 PHE B CA 3
ATOM 2536 C C . PHE A 1 40 ? 60.781 -1.607 -5.810 1.00 0.00 1538 PHE B C 3
ATOM 2537 O O . PHE A 1 40 ? 60.652 -0.392 -5.652 1.00 0.00 1538 PHE B O 3
ATOM 2554 N N . THR A 1 41 ? 61.502 -2.118 -6.807 1.00 0.00 1539 THR B N 3
ATOM 2555 C CA . THR A 1 41 ? 62.150 -1.310 -7.848 1.00 0.00 1539 THR B CA 3
ATOM 2556 C C . THR A 1 41 ? 61.126 -0.760 -8.848 1.00 0.00 1539 THR B C 3
ATOM 2557 O O . THR A 1 41 ? 60.043 -1.322 -9.047 1.00 0.00 1539 THR B O 3
ATOM 2568 N N . GLU A 1 42 ? 61.481 0.336 -9.524 1.00 0.00 1540 GLU B N 3
ATOM 2569 C CA . GLU A 1 42 ? 60.684 0.858 -10.642 1.00 0.00 1540 GLU B CA 3
ATOM 2570 C C . GLU A 1 42 ? 60.654 -0.146 -11.805 1.00 0.00 1540 GLU B C 3
ATOM 2571 O O . GLU A 1 42 ? 59.626 -0.309 -12.458 1.00 0.00 1540 GLU B O 3
ATOM 2583 N N . ASP A 1 43 ? 61.755 -0.881 -12.011 1.00 0.00 1541 ASP B N 3
ATOM 2584 C CA . ASP A 1 43 ? 61.873 -1.911 -13.044 1.00 0.00 1541 ASP B CA 3
ATOM 2585 C C . ASP A 1 43 ? 60.911 -3.092 -12.840 1.00 0.00 1541 ASP B C 3
ATOM 2586 O O . ASP A 1 43 ? 60.284 -3.523 -13.813 1.00 0.00 1541 ASP B O 3
ATOM 2595 N N . ASP A 1 44 ? 60.724 -3.611 -11.617 1.00 0.00 1542 ASP B N 3
ATOM 2596 C CA . ASP A 1 44 ? 59.799 -4.724 -11.405 1.00 0.00 1542 ASP B CA 3
ATOM 2597 C C . ASP A 1 44 ? 58.337 -4.264 -11.495 1.00 0.00 1542 ASP B C 3
ATOM 2598 O O . ASP A 1 44 ? 57.488 -5.039 -11.927 1.00 0.00 1542 ASP B O 3
ATOM 2607 N N . VAL A 1 45 ? 58.037 -2.997 -11.182 1.00 0.00 1543 VAL B N 3
ATOM 2608 C CA . VAL A 1 45 ? 56.720 -2.391 -11.443 1.00 0.00 1543 VAL B CA 3
ATOM 2609 C C . VAL A 1 45 ? 56.465 -2.202 -12.936 1.00 0.00 1543 VAL B C 3
ATOM 2610 O O . VAL A 1 45 ? 55.408 -2.612 -13.412 1.00 0.00 1543 VAL B O 3
ATOM 2623 N N . GLU A 1 46 ? 57.413 -1.639 -13.688 1.00 0.00 1544 GLU B N 3
ATOM 2624 C CA . GLU A 1 46 ? 57.312 -1.485 -15.145 1.00 0.00 1544 GLU B CA 3
ATOM 2625 C C . GLU A 1 46 ? 57.106 -2.837 -15.848 1.00 0.00 1544 GLU B C 3
ATOM 2626 O O . GLU A 1 46 ? 56.239 -2.956 -16.716 1.00 0.00 1544 GLU B O 3
ATOM 2638 N N . GLN A 1 47 ? 57.836 -3.878 -15.421 1.00 0.00 1545 GLN B N 3
ATOM 2639 C CA . GLN A 1 47 ? 57.621 -5.248 -15.897 1.00 0.00 1545 GLN B CA 3
ATOM 2640 C C . GLN A 1 47 ? 56.240 -5.757 -15.486 1.00 0.00 1545 GLN B C 3
ATOM 2641 O O . GLN A 1 47 ? 55.479 -6.199 -16.344 1.00 0.00 1545 GLN B O 3
ATOM 2655 N N . ALA A 1 48 ? 55.883 -5.688 -14.199 1.00 0.00 1546 ALA B N 3
ATOM 2656 C CA . ALA A 1 48 ? 54.653 -6.313 -13.726 1.00 0.00 1546 ALA B CA 3
ATOM 2657 C C . ALA A 1 48 ? 53.399 -5.668 -14.344 1.00 0.00 1546 ALA B C 3
ATOM 2658 O O . ALA A 1 48 ? 52.453 -6.362 -14.720 1.00 0.00 1546 ALA B O 3
ATOM 2665 N N . ALA A 1 49 ? 53.401 -4.344 -14.495 1.00 0.00 1547 ALA B N 3
ATOM 2666 C CA . ALA A 1 49 ? 52.319 -3.601 -15.121 1.00 0.00 1547 ALA B CA 3
ATOM 2667 C C . ALA A 1 49 ? 52.142 -3.968 -16.606 1.00 0.00 1547 ALA B C 3
ATOM 2668 O O . ALA A 1 49 ? 51.006 -4.176 -17.034 1.00 0.00 1547 ALA B O 3
ATOM 2675 N N . ASP A 1 50 ? 53.224 -4.088 -17.381 1.00 0.00 1548 ASP B N 3
ATOM 2676 C CA . ASP A 1 50 ? 53.167 -4.548 -18.777 1.00 0.00 1548 ASP B CA 3
ATOM 2677 C C . ASP A 1 50 ? 52.749 -6.034 -18.891 1.00 0.00 1548 ASP B C 3
ATOM 2678 O O . ASP A 1 50 ? 52.073 -6.433 -19.843 1.00 0.00 1548 ASP B O 3
ATOM 2687 N N . GLU A 1 51 ? 53.094 -6.842 -17.886 1.00 0.00 1549 GLU B N 3
ATOM 2688 C CA . GLU A 1 51 ? 52.713 -8.263 -17.755 1.00 0.00 1549 GLU B CA 3
ATOM 2689 C C . GLU A 1 51 ? 51.270 -8.479 -17.240 1.00 0.00 1549 GLU B C 3
ATOM 2690 O O . GLU A 1 51 ? 50.841 -9.616 -17.031 1.00 0.00 1549 GLU B O 3
ATOM 2702 N N . GLY A 1 52 ? 50.504 -7.399 -17.053 1.00 0.00 1550 GLY B N 3
ATOM 2703 C CA . GLY A 1 52 ? 49.082 -7.456 -16.683 1.00 0.00 1550 GLY B CA 3
ATOM 2704 C C . GLY A 1 52 ? 48.790 -7.680 -15.189 1.00 0.00 1550 GLY B C 3
ATOM 2705 O O . GLY A 1 52 ? 47.835 -8.389 -14.864 1.00 0.00 1550 GLY B O 3
ATOM 2709 N N . PHE A 1 53 ? 49.593 -7.093 -14.287 1.00 0.00 1551 PHE B N 3
ATOM 2710 C CA . PHE A 1 53 ? 49.445 -7.150 -12.822 1.00 0.00 1551 PHE B CA 3
ATOM 2711 C C . PHE A 1 53 ? 47.993 -6.989 -12.320 1.00 0.00 1551 PHE B C 3
ATOM 2712 O O . PHE A 1 53 ? 47.253 -6.113 -12.779 1.00 0.00 1551 PHE B O 3
ATOM 2729 N N . ASP A 1 54 ? 47.619 -7.811 -11.340 1.00 0.00 1552 ASP B N 3
ATOM 2730 C CA . ASP A 1 54 ? 46.311 -7.847 -10.683 1.00 0.00 1552 ASP B CA 3
ATOM 2731 C C . ASP A 1 54 ? 46.416 -7.683 -9.155 1.00 0.00 1552 ASP B C 3
ATOM 2732 O O . ASP A 1 54 ? 47.298 -8.259 -8.506 1.00 0.00 1552 ASP B O 3
ATOM 2741 N N . CYS A 1 55 ? 45.484 -6.926 -8.563 1.00 0.00 1553 CYS B N 3
ATOM 2742 C CA . CYS A 1 55 ? 45.387 -6.784 -7.120 1.00 0.00 1553 CYS B CA 3
ATOM 2743 C C . CYS A 1 55 ? 44.898 -8.058 -6.406 1.00 0.00 1553 CYS B C 3
ATOM 2744 O O . CYS A 1 55 ? 44.548 -9.082 -7.006 1.00 0.00 1553 CYS B O 3
ATOM 2751 N N . VAL A 1 56 ? 44.851 -7.959 -5.077 1.00 0.00 1554 VAL B N 3
ATOM 2752 C CA . VAL A 1 56 ? 44.510 -9.055 -4.171 1.00 0.00 1554 VAL B CA 3
ATOM 2753 C C . VAL A 1 56 ? 43.054 -9.531 -4.337 1.00 0.00 1554 VAL B C 3
ATOM 2754 O O . VAL A 1 56 ? 42.781 -10.727 -4.255 1.00 0.00 1554 VAL B O 3
ATOM 2767 N N . SER A 1 57 ? 42.128 -8.612 -4.632 1.00 0.00 1555 SER B N 3
ATOM 2768 C CA . SER A 1 57 ? 40.702 -8.911 -4.869 1.00 0.00 1555 SER B CA 3
ATOM 2769 C C . SER A 1 57 ? 40.439 -9.533 -6.254 1.00 0.00 1555 SER B C 3
ATOM 2770 O O . SER A 1 57 ? 39.543 -10.365 -6.430 1.00 0.00 1555 SER B O 3
ATOM 2778 N N . CYS A 1 58 ? 41.280 -9.213 -7.242 1.00 0.00 1556 CYS B N 3
ATOM 2779 C CA . CYS A 1 58 ? 41.135 -9.719 -8.594 1.00 0.00 1556 CYS B CA 3
ATOM 2780 C C . CYS A 1 58 ? 41.556 -11.201 -8.696 1.00 0.00 1556 CYS B C 3
ATOM 2781 O O . CYS A 1 58 ? 41.080 -11.895 -9.589 1.00 0.00 1556 CYS B O 3
ATOM 2788 N N . GLN A 1 59 ? 42.389 -11.710 -7.779 1.00 0.00 1557 GLN B N 3
ATOM 2789 C CA . GLN A 1 59 ? 42.762 -13.129 -7.753 1.00 0.00 1557 GLN B CA 3
ATOM 2790 C C . GLN A 1 59 ? 41.524 -14.065 -7.767 1.00 0.00 1557 GLN B C 3
ATOM 2791 O O . GLN A 1 59 ? 41.404 -14.847 -8.716 1.00 0.00 1557 GLN B O 3
ATOM 2805 N N . PRO A 1 60 ? 40.546 -13.963 -6.835 1.00 0.00 1558 PRO B N 3
ATOM 2806 C CA . PRO A 1 60 ? 39.278 -14.684 -6.959 1.00 0.00 1558 PRO B CA 3
ATOM 2807 C C . PRO A 1 60 ? 38.366 -14.143 -8.076 1.00 0.00 1558 PRO B C 3
ATOM 2808 O O . PRO A 1 60 ? 37.836 -14.944 -8.845 1.00 0.00 1558 PRO B O 3
ATOM 2819 N N . TYR A 1 61 ? 38.160 -12.822 -8.202 1.00 0.00 1559 TYR B N 3
ATOM 2820 C CA . TYR A 1 61 ? 37.115 -12.312 -9.116 1.00 0.00 1559 TYR B CA 3
ATOM 2821 C C . TYR A 1 61 ? 37.462 -12.381 -10.618 1.00 0.00 1559 TYR B C 3
ATOM 2822 O O . TYR A 1 61 ? 36.586 -12.712 -11.422 1.00 0.00 1559 TYR B O 3
ATOM 2840 N N . VAL A 1 62 ? 38.705 -12.090 -11.024 1.00 0.00 1560 VAL B N 3
ATOM 2841 C CA . VAL A 1 62 ? 39.109 -12.031 -12.447 1.00 0.00 1560 VAL B CA 3
ATOM 2842 C C . VAL A 1 62 ? 39.458 -13.385 -13.092 1.00 0.00 1560 VAL B C 3
ATOM 2843 O O . VAL A 1 62 ? 39.354 -13.509 -14.314 1.00 0.00 1560 VAL B O 3
ATOM 2856 N N . VAL A 1 63 ? 39.873 -14.399 -12.314 1.00 0.00 1561 VAL B N 3
ATOM 2857 C CA . VAL A 1 63 ? 40.411 -15.670 -12.850 1.00 0.00 1561 VAL B CA 3
ATOM 2858 C C . VAL A 1 63 ? 40.180 -16.898 -11.953 1.00 0.00 1561 VAL B C 3
ATOM 2859 O O . VAL A 1 63 ? 39.952 -17.991 -12.478 1.00 0.00 1561 VAL B O 3
ATOM 2872 N N . LYS A 1 64 ? 40.202 -16.737 -10.621 1.00 0.00 1562 LYS B N 3
ATOM 2873 C CA . LYS A 1 64 ? 40.099 -17.821 -9.618 1.00 0.00 1562 LYS B CA 3
ATOM 2874 C C . LYS A 1 64 ? 41.092 -18.974 -9.865 1.00 0.00 1562 LYS B C 3
ATOM 2875 O O . LYS A 1 64 ? 42.292 -18.734 -10.056 1.00 0.00 1562 LYS B O 3
ATOM 2894 C CA . LYS B 2 3 ? 52.796 -0.067 -21.126 1.00 0.00 12 LYS A CA 3
ATOM 2895 C C . LYS B 2 3 ? 51.821 0.487 -20.116 1.00 0.00 12 LYS A C 3
ATOM 2896 O O . LYS B 2 3 ? 50.746 -0.081 -19.920 1.00 0.00 12 LYS A O 3
ATOM 2898 N N . GLY B 2 4 ? 52.190 1.594 -19.472 1.00 0.00 13 GLY A N 3
ATOM 2899 C CA . GLY B 2 4 ? 51.392 2.261 -18.433 1.00 0.00 13 GLY A CA 3
ATOM 2900 C C . GLY B 2 4 ? 51.294 1.472 -17.117 1.00 0.00 13 GLY A C 3
ATOM 2901 O O . GLY B 2 4 ? 52.086 0.568 -16.852 1.00 0.00 13 GLY A O 3
ATOM 2905 N N . GLY B 2 5 ? 50.307 1.816 -16.282 1.00 0.00 14 GLY A N 3
ATOM 2906 C CA . GLY B 2 5 ? 49.981 1.105 -15.032 1.00 0.00 14 GLY A CA 3
ATOM 2907 C C . GLY B 2 5 ? 50.887 1.399 -13.825 1.00 0.00 14 GLY A C 3
ATOM 2908 O O . GLY B 2 5 ? 50.776 0.718 -12.806 1.00 0.00 14 GLY A O 3
ATOM 2912 N N . ALA B 2 6 ? 51.764 2.403 -13.919 1.00 0.00 15 ALA A N 3
ATOM 2913 C CA . ALA B 2 6 ? 52.757 2.770 -12.902 1.00 0.00 15 ALA A CA 3
ATOM 2914 C C . ALA B 2 6 ? 52.770 4.290 -12.624 1.00 0.00 15 ALA A C 3
ATOM 2915 O O . ALA B 2 6 ? 52.436 5.091 -13.498 1.00 0.00 15 ALA A O 3
ATOM 2948 N N . ARG B 2 8 ? 54.670 7.658 -9.916 1.00 0.00 17 ARG A N 3
ATOM 2949 C CA . ARG B 2 8 ? 55.680 8.148 -8.950 1.00 0.00 17 ARG A CA 3
ATOM 2950 C C . ARG B 2 8 ? 55.603 9.660 -8.691 1.00 0.00 17 ARG A C 3
ATOM 2951 O O . ARG B 2 8 ? 55.622 10.070 -7.533 1.00 0.00 17 ARG A O 3
ATOM 2972 N N . HIS B 2 9 ? 55.458 10.456 -9.760 1.00 0.00 18 HIS A N 3
ATOM 2973 C CA . HIS B 2 9 ? 55.452 11.937 -9.751 1.00 0.00 18 HIS A CA 3
ATOM 2974 C C . HIS B 2 9 ? 56.748 12.575 -9.197 1.00 0.00 18 HIS A C 3
ATOM 2975 O O . HIS B 2 9 ? 57.688 11.883 -8.793 1.00 0.00 18 HIS A O 3
ATOM 2989 N N . ARG B 2 10 ? 56.827 13.911 -9.236 1.00 0.00 19 ARG A N 3
ATOM 2990 C CA . ARG B 2 10 ? 57.978 14.697 -8.785 1.00 0.00 19 ARG A CA 3
ATOM 2995 N N . SER A 1 5 ? 43.856 9.979 0.826 1.00 0.00 1503 SER B N 4
ATOM 2996 C CA . SER A 1 5 ? 44.373 8.826 0.078 1.00 0.00 1503 SER B CA 4
ATOM 2997 C C . SER A 1 5 ? 43.423 8.379 -1.048 1.00 0.00 1503 SER B C 4
ATOM 2998 O O . SER A 1 5 ? 42.203 8.532 -0.944 1.00 0.00 1503 SER B O 4
ATOM 3006 N N . LEU A 1 6 ? 43.982 7.795 -2.118 1.00 0.00 1504 LEU B N 4
ATOM 3007 C CA . LEU A 1 6 ? 43.214 7.179 -3.221 1.00 0.00 1504 LEU B CA 4
ATOM 3008 C C . LEU A 1 6 ? 42.866 5.718 -2.888 1.00 0.00 1504 LEU B C 4
ATOM 3009 O O . LEU A 1 6 ? 41.774 5.237 -3.193 1.00 0.00 1504 LEU B O 4
ATOM 3025 N N . VAL A 1 7 ? 43.809 5.040 -2.223 1.00 0.00 1505 VAL B N 4
ATOM 3026 C CA . VAL A 1 7 ? 43.706 3.725 -1.592 1.00 0.00 1505 VAL B CA 4
ATOM 3027 C C . VAL A 1 7 ? 44.495 3.826 -0.286 1.00 0.00 1505 VAL B C 4
ATOM 3028 O O . VAL A 1 7 ? 45.695 4.085 -0.291 1.00 0.00 1505 VAL B O 4
ATOM 3041 N N . THR A 1 8 ? 43.806 3.650 0.836 1.00 0.00 1506 THR B N 4
ATOM 3042 C CA . THR A 1 8 ? 44.292 3.904 2.213 1.00 0.00 1506 THR B CA 4
ATOM 3043 C C . THR A 1 8 ? 45.239 2.793 2.722 1.00 0.00 1506 THR B C 4
ATOM 3044 O O . THR A 1 8 ? 45.360 2.580 3.921 1.00 0.00 1506 THR B O 4
ATOM 3055 N N . CYS A 1 9 ? 45.894 2.056 1.814 1.00 0.00 1507 CYS B N 4
ATOM 3056 C CA . CYS A 1 9 ? 46.672 0.826 2.013 1.00 0.00 1507 CYS B CA 4
ATOM 3057 C C . CYS A 1 9 ? 46.720 0.278 3.468 1.00 0.00 1507 CYS B C 4
ATOM 3058 O O . CYS A 1 9 ? 47.702 0.501 4.188 1.00 0.00 1507 CYS B O 4
ATOM 3065 N N . PRO A 1 10 ? 45.681 -0.451 3.921 1.00 0.00 1508 PRO B N 4
ATOM 3066 C CA . PRO A 1 10 ? 45.650 -1.082 5.242 1.00 0.00 1508 PRO B CA 4
ATOM 3067 C C . PRO A 1 10 ? 46.799 -2.059 5.520 1.00 0.00 1508 PRO B C 4
ATOM 3068 O O . PRO A 1 10 ? 47.152 -2.277 6.679 1.00 0.00 1508 PRO B O 4
ATOM 3079 N N . ILE A 1 11 ? 47.414 -2.605 4.462 1.00 0.00 1509 ILE B N 4
ATOM 3080 C CA . ILE A 1 11 ? 48.593 -3.480 4.560 1.00 0.00 1509 ILE B CA 4
ATOM 3081 C C . ILE A 1 11 ? 49.782 -2.731 5.200 1.00 0.00 1509 ILE B C 4
ATOM 3082 O O . ILE A 1 11 ? 50.523 -3.296 6.011 1.00 0.00 1509 ILE B O 4
ATOM 3098 N N . CYS A 1 12 ? 49.910 -1.438 4.884 1.00 0.00 1510 CYS B N 4
ATOM 3099 C CA . CYS A 1 12 ? 50.958 -0.530 5.343 1.00 0.00 1510 CYS B CA 4
ATOM 3100 C C . CYS A 1 12 ? 50.461 0.492 6.407 1.00 0.00 1510 CYS B C 4
ATOM 3101 O O . CYS A 1 12 ? 51.259 1.290 6.902 1.00 0.00 1510 CYS B O 4
ATOM 3108 N N . HIS A 1 13 ? 49.152 0.482 6.709 1.00 0.00 1511 HIS B N 4
ATOM 3109 C CA . HIS A 1 13 ? 48.391 1.457 7.511 1.00 0.00 1511 HIS B CA 4
ATOM 3110 C C . HIS A 1 13 ? 48.464 2.909 6.991 1.00 0.00 1511 HIS B C 4
ATOM 3111 O O . HIS A 1 13 ? 48.812 3.848 7.710 1.00 0.00 1511 HIS B O 4
ATOM 3125 N N . ALA A 1 14 ? 48.094 3.061 5.712 1.00 0.00 1512 ALA B N 4
ATOM 3126 C CA . ALA A 1 14 ? 47.845 4.320 5.001 1.00 0.00 1512 ALA B CA 4
ATOM 3127 C C . ALA A 1 14 ? 48.997 5.345 4.740 1.00 0.00 1512 ALA B C 4
ATOM 3128 O O . ALA A 1 14 ? 48.690 6.535 4.595 1.00 0.00 1512 ALA B O 4
ATOM 3135 N N . PRO A 1 15 ? 50.294 4.979 4.612 1.00 0.00 1513 PRO B N 4
ATOM 3136 C CA . PRO A 1 15 ? 51.361 5.912 4.222 1.00 0.00 1513 PRO B CA 4
ATOM 3137 C C . PRO A 1 15 ? 51.337 6.193 2.705 1.00 0.00 1513 PRO B C 4
ATOM 3138 O O . PRO A 1 15 ? 52.196 5.732 1.954 1.00 0.00 1513 PRO B O 4
ATOM 3149 N N . TYR A 1 16 ? 50.341 6.933 2.215 1.00 0.00 1514 TYR B N 4
ATOM 3150 C CA . TYR A 1 16 ? 50.190 7.275 0.790 1.00 0.00 1514 TYR B CA 4
ATOM 3151 C C . TYR A 1 16 ? 51.146 8.416 0.359 1.00 0.00 1514 TYR B C 4
ATOM 3152 O O . TYR A 1 16 ? 50.736 9.484 -0.102 1.00 0.00 1514 TYR B O 4
ATOM 3170 N N . VAL A 1 17 ? 52.450 8.207 0.576 1.00 0.00 1515 VAL B N 4
ATOM 3171 C CA . VAL A 1 17 ? 53.538 9.131 0.218 1.00 0.00 1515 VAL B CA 4
ATOM 3172 C C . VAL A 1 17 ? 53.780 9.096 -1.292 1.00 0.00 1515 VAL B C 4
ATOM 3173 O O . VAL A 1 17 ? 54.070 8.042 -1.857 1.00 0.00 1515 VAL B O 4
ATOM 3186 N N . GLU A 1 18 ? 53.689 10.249 -1.956 1.00 0.00 1516 GLU B N 4
ATOM 3187 C CA . GLU A 1 18 ? 53.712 10.360 -3.421 1.00 0.00 1516 GLU B CA 4
ATOM 3188 C C . GLU A 1 18 ? 55.066 9.990 -4.064 1.00 0.00 1516 GLU B C 4
ATOM 3189 O O . GLU A 1 18 ? 55.114 9.624 -5.240 1.00 0.00 1516 GLU B O 4
ATOM 3201 N N . GLU A 1 19 ? 56.172 10.084 -3.315 1.00 0.00 1517 GLU B N 4
ATOM 3202 C CA . GLU A 1 19 ? 57.507 9.637 -3.750 1.00 0.00 1517 GLU B CA 4
ATOM 3203 C C . GLU A 1 19 ? 57.706 8.110 -3.647 1.00 0.00 1517 GLU B C 4
ATOM 3204 O O . GLU A 1 19 ? 58.499 7.542 -4.396 1.00 0.00 1517 GLU B O 4
ATOM 3216 N N . ASP A 1 20 ? 56.974 7.422 -2.761 1.00 0.00 1518 ASP B N 4
ATOM 3217 C CA . ASP A 1 20 ? 56.979 5.957 -2.673 1.00 0.00 1518 ASP B CA 4
ATOM 3218 C C . ASP A 1 20 ? 56.138 5.385 -3.827 1.00 0.00 1518 ASP B C 4
ATOM 3219 O O . ASP A 1 20 ? 54.910 5.301 -3.747 1.00 0.00 1518 ASP B O 4
ATOM 3228 N N . LEU A 1 21 ? 56.816 5.030 -4.927 1.00 0.00 1519 LEU B N 4
ATOM 3229 C CA . LEU A 1 21 ? 56.185 4.678 -6.199 1.00 0.00 1519 LEU B CA 4
ATOM 3230 C C . LEU A 1 21 ? 55.147 3.547 -6.097 1.00 0.00 1519 LEU B C 4
ATOM 3231 O O . LEU A 1 21 ? 55.318 2.563 -5.365 1.00 0.00 1519 LEU B O 4
ATOM 3247 N N . LEU A 1 22 ? 54.071 3.700 -6.871 1.00 0.00 1520 LEU B N 4
ATOM 3248 C CA . LEU A 1 22 ? 52.898 2.834 -6.841 1.00 0.00 1520 LEU B CA 4
ATOM 3249 C C . LEU A 1 22 ? 52.715 2.051 -8.146 1.00 0.00 1520 LEU B C 4
ATOM 3250 O O . LEU A 1 22 ? 53.085 2.505 -9.232 1.00 0.00 1520 LEU B O 4
ATOM 3266 N N . ILE A 1 23 ? 52.110 0.874 -8.014 1.00 0.00 1521 ILE B N 4
ATOM 3267 C CA . ILE A 1 23 ? 51.612 -0.001 -9.072 1.00 0.00 1521 ILE B CA 4
ATOM 3268 C C . ILE A 1 23 ? 50.079 -0.003 -9.007 1.00 0.00 1521 ILE B C 4
ATOM 3269 O O . ILE A 1 23 ? 49.505 0.291 -7.957 1.00 0.00 1521 ILE B O 4
ATOM 3285 N N . GLN A 1 24 ? 49.407 -0.341 -10.101 1.00 0.00 1522 GLN B N 4
ATOM 3286 C CA . GLN A 1 24 ? 47.958 -0.556 -10.108 1.00 0.00 1522 GLN B CA 4
ATOM 3287 C C . GLN A 1 24 ? 47.553 -1.853 -10.810 1.00 0.00 1522 GLN B C 4
ATOM 3288 O O . GLN A 1 24 ? 48.249 -2.333 -11.710 1.00 0.00 1522 GLN B O 4
ATOM 3302 N N . CYS A 1 25 ? 46.391 -2.379 -10.427 1.00 0.00 1523 CYS B N 4
ATOM 3303 C CA . CYS A 1 25 ? 45.761 -3.456 -11.160 1.00 0.00 1523 CYS B CA 4
ATOM 3304 C C . CYS A 1 25 ? 45.411 -2.948 -12.574 1.00 0.00 1523 CYS B C 4
ATOM 3305 O O . CYS A 1 25 ? 44.687 -1.960 -12.735 1.00 0.00 1523 CYS B O 4
ATOM 3312 N N . ARG A 1 26 ? 45.916 -3.622 -13.608 1.00 0.00 1524 ARG B N 4
ATOM 3313 C CA . ARG A 1 26 ? 45.675 -3.277 -15.018 1.00 0.00 1524 ARG B CA 4
ATOM 3314 C C . ARG A 1 26 ? 44.239 -3.581 -15.481 1.00 0.00 1524 ARG B C 4
ATOM 3315 O O . ARG A 1 26 ? 43.919 -3.3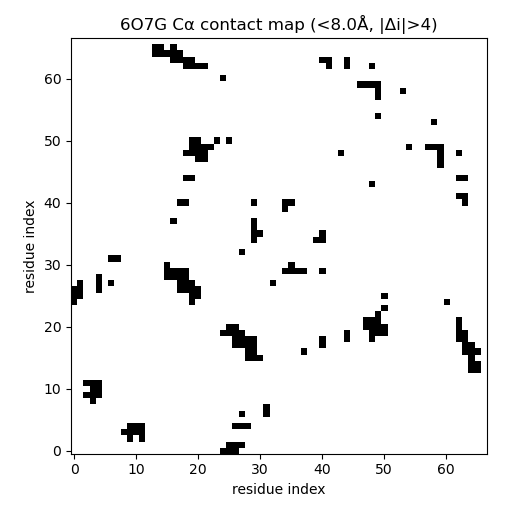80 -16.654 1.00 0.00 1524 ARG B O 4
ATOM 3336 N N . HIS A 1 27 ? 43.378 -4.025 -14.561 1.00 0.00 1525 HIS B N 4
ATOM 3337 C CA . HIS A 1 27 ? 41.984 -4.423 -14.793 1.00 0.00 1525 HIS B CA 4
ATOM 3338 C C . HIS A 1 27 ? 40.982 -3.630 -13.930 1.00 0.00 1525 HIS B C 4
ATOM 3339 O O . HIS A 1 27 ? 39.865 -3.378 -14.387 1.00 0.00 1525 HIS B O 4
ATOM 3353 N N . CYS A 1 28 ? 41.401 -3.184 -12.736 1.00 0.00 1526 CYS B N 4
ATOM 3354 C CA . CYS A 1 28 ? 40.598 -2.430 -11.767 1.00 0.00 1526 CYS B CA 4
ATOM 3355 C C . CYS A 1 28 ? 41.049 -0.951 -11.601 1.00 0.00 1526 CYS B C 4
ATOM 3356 O O . CYS A 1 28 ? 40.276 -0.112 -11.134 1.00 0.00 1526 CYS B O 4
ATOM 3363 N N . GLU A 1 29 ? 42.315 -0.650 -11.909 1.00 0.00 1527 GLU B N 4
ATOM 3364 C CA . GLU A 1 29 ? 43.011 0.638 -11.717 1.00 0.00 1527 GLU B CA 4
ATOM 3365 C C . GLU A 1 29 ? 43.154 1.120 -10.257 1.00 0.00 1527 GLU B C 4
ATOM 3366 O O . GLU A 1 29 ? 43.528 2.269 -10.009 1.00 0.00 1527 GLU B O 4
ATOM 3378 N N . ARG A 1 30 ? 42.895 0.245 -9.275 1.00 0.00 1528 ARG B N 4
ATOM 3379 C CA . ARG A 1 30 ? 43.201 0.488 -7.852 1.00 0.00 1528 ARG B CA 4
ATOM 3380 C C . ARG A 1 30 ? 44.721 0.427 -7.643 1.00 0.00 1528 ARG B C 4
ATOM 3381 O O . ARG A 1 30 ? 45.375 -0.440 -8.223 1.00 0.00 1528 ARG B O 4
ATOM 3402 N N . TRP A 1 31 ? 45.268 1.340 -6.836 1.00 0.00 1529 TRP B N 4
ATOM 3403 C CA . TRP A 1 31 ? 46.709 1.511 -6.596 1.00 0.00 1529 TRP B CA 4
ATOM 3404 C C . TRP A 1 31 ? 47.219 0.831 -5.308 1.00 0.00 1529 TRP B C 4
ATOM 3405 O O . TR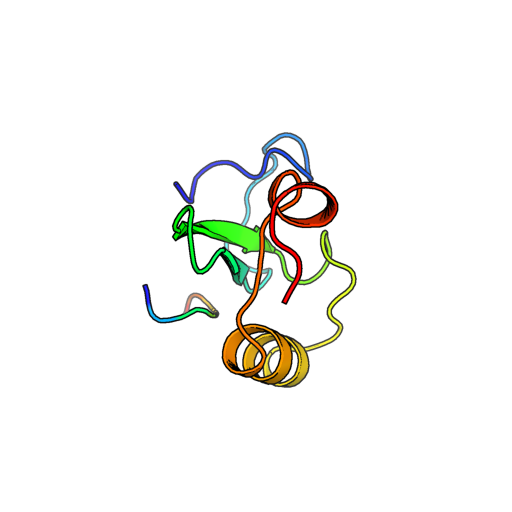P A 1 31 ? 46.495 0.738 -4.316 1.00 0.00 1529 TRP B O 4
ATOM 3426 N N . MET A 1 32 ? 48.493 0.433 -5.312 1.00 0.00 1530 MET B N 4
ATOM 3427 C CA . MET A 1 32 ? 49.252 -0.166 -4.202 1.00 0.00 1530 MET B CA 4
ATOM 3428 C C . MET A 1 32 ? 50.713 0.306 -4.255 1.00 0.00 1530 MET B C 4
ATOM 3429 O O . MET A 1 32 ? 51.213 0.632 -5.330 1.00 0.00 1530 MET B O 4
ATOM 3443 N N . HIS A 1 33 ? 51.435 0.319 -3.132 1.00 0.00 1531 HIS B N 4
ATOM 3444 C CA . HIS A 1 33 ? 52.890 0.543 -3.161 1.00 0.00 1531 HIS B CA 4
ATOM 3445 C C . HIS A 1 33 ? 53.604 -0.619 -3.873 1.00 0.00 1531 HIS B C 4
ATOM 3446 O O . HIS A 1 33 ? 53.132 -1.758 -3.863 1.00 0.00 1531 HIS B O 4
ATOM 3460 N N . ALA A 1 34 ? 54.783 -0.368 -4.451 1.00 0.00 1532 ALA B N 4
ATOM 3461 C CA . ALA A 1 34 ? 55.589 -1.438 -5.049 1.00 0.00 1532 ALA B CA 4
ATOM 3462 C C . ALA A 1 34 ? 56.018 -2.519 -4.029 1.00 0.00 1532 ALA B C 4
ATOM 3463 O O . ALA A 1 34 ? 56.042 -3.705 -4.361 1.00 0.00 1532 ALA B O 4
ATOM 3470 N N . GLY A 1 35 ? 56.313 -2.117 -2.782 1.00 0.00 1533 GLY B N 4
ATOM 3471 C CA . GLY A 1 35 ? 56.835 -3.002 -1.731 1.00 0.00 1533 GLY B CA 4
ATOM 3472 C C . GLY A 1 35 ? 55.816 -4.005 -1.168 1.00 0.00 1533 GLY B C 4
ATOM 3473 O O . GLY A 1 35 ? 56.156 -5.176 -1.000 1.00 0.00 1533 GLY B O 4
ATOM 3477 N N . CYS A 1 36 ? 54.566 -3.592 -0.930 1.00 0.00 1534 CYS B N 4
ATOM 3478 C CA . CYS A 1 36 ? 53.497 -4.486 -0.466 1.00 0.00 1534 CYS B CA 4
ATOM 3479 C C . CYS A 1 36 ? 53.050 -5.512 -1.531 1.00 0.00 1534 CYS B C 4
ATOM 3480 O O . CYS A 1 36 ? 52.594 -6.605 -1.184 1.00 0.00 1534 CYS B O 4
ATOM 3487 N N . GLU A 1 37 ? 53.243 -5.195 -2.815 1.00 0.00 1535 GLU B N 4
ATOM 3488 C CA . GLU A 1 37 ? 53.077 -6.129 -3.934 1.00 0.00 1535 GLU B CA 4
ATOM 3489 C C . GLU A 1 37 ? 54.391 -6.825 -4.359 1.00 0.00 1535 GLU B C 4
ATOM 3490 O O . GLU A 1 37 ? 54.434 -7.526 -5.372 1.00 0.00 1535 GLU B O 4
ATOM 3502 N N . SER A 1 38 ? 55.447 -6.686 -3.545 1.00 0.00 1536 SER B N 4
ATOM 3503 C CA . SER A 1 38 ? 56.730 -7.401 -3.636 1.00 0.00 1536 SER B CA 4
ATOM 3504 C C . SER A 1 38 ? 57.583 -7.131 -4.891 1.00 0.00 1536 SER B C 4
ATOM 3505 O O . SER A 1 38 ? 58.463 -7.938 -5.210 1.00 0.00 1536 SER B O 4
ATOM 3513 N N . LEU A 1 39 ? 57.379 -6.011 -5.598 1.00 0.00 1537 LEU B N 4
ATOM 3514 C CA . LEU A 1 39 ? 58.293 -5.574 -6.664 1.00 0.00 1537 LEU B CA 4
ATOM 3515 C C . LEU A 1 39 ? 59.545 -4.909 -6.067 1.00 0.00 1537 LEU B C 4
ATOM 3516 O O . LEU A 1 39 ? 59.452 -4.078 -5.161 1.00 0.00 1537 LEU B O 4
ATOM 3532 N N . PHE A 1 40 ? 60.722 -5.256 -6.596 1.00 0.00 1538 PHE B N 4
ATOM 3533 C CA . PHE A 1 40 ? 62.019 -4.791 -6.087 1.00 0.00 1538 PHE B CA 4
ATOM 3534 C C . PHE A 1 40 ? 62.333 -3.317 -6.415 1.00 0.00 1538 PHE B C 4
ATOM 3535 O O . PHE A 1 40 ? 62.970 -2.626 -5.620 1.00 0.00 1538 PHE B O 4
ATOM 3552 N N . THR A 1 41 ? 61.902 -2.835 -7.588 1.00 0.00 1539 THR B N 4
ATOM 3553 C CA . THR A 1 41 ? 62.231 -1.497 -8.122 1.00 0.00 1539 THR B CA 4
ATOM 3554 C C . THR A 1 41 ? 61.215 -1.036 -9.179 1.00 0.00 1539 THR B C 4
ATOM 3555 O O . THR A 1 41 ? 60.342 -1.801 -9.592 1.00 0.00 1539 THR B O 4
ATOM 3566 N N . GLU A 1 42 ? 61.325 0.206 -9.649 1.00 0.00 1540 GLU B N 4
ATOM 3567 C CA . GLU A 1 42 ? 60.439 0.818 -10.651 1.00 0.00 1540 GLU B CA 4
ATOM 3568 C C . GLU A 1 42 ? 60.414 0.037 -11.977 1.00 0.00 1540 GLU B C 4
ATOM 3569 O O . GLU A 1 42 ? 59.351 -0.159 -12.563 1.00 0.00 1540 GLU B O 4
ATOM 3581 N N . ASP A 1 43 ? 61.562 -0.497 -12.410 1.00 0.00 1541 ASP B N 4
ATOM 3582 C CA . ASP A 1 43 ? 61.647 -1.364 -13.598 1.00 0.00 1541 ASP B CA 4
ATOM 3583 C C . ASP A 1 43 ? 60.923 -2.711 -13.398 1.00 0.00 1541 ASP B C 4
ATOM 3584 O O . ASP A 1 43 ? 60.365 -3.272 -14.341 1.00 0.00 1541 ASP B O 4
ATOM 3593 N N . ASP A 1 44 ? 60.887 -3.228 -12.165 1.00 0.00 1542 ASP B N 4
ATOM 3594 C CA . ASP A 1 44 ? 60.163 -4.459 -11.822 1.00 0.00 1542 ASP B CA 4
ATOM 3595 C C . ASP A 1 44 ? 58.638 -4.221 -11.791 1.00 0.00 1542 ASP B C 4
ATOM 3596 O O . ASP A 1 44 ? 57.857 -5.084 -12.196 1.00 0.00 1542 ASP B O 4
ATOM 3605 N N . VAL A 1 45 ? 58.208 -3.018 -11.380 1.00 0.00 1543 VAL B N 4
ATOM 3606 C CA . VAL A 1 45 ? 56.812 -2.552 -11.503 1.00 0.00 1543 VAL B CA 4
ATOM 3607 C C . VAL A 1 45 ? 56.417 -2.373 -12.968 1.00 0.00 1543 VAL B C 4
ATOM 3608 O O . VAL A 1 45 ? 55.341 -2.813 -13.366 1.00 0.00 1543 VAL B O 4
ATOM 3621 N N . GLU A 1 46 ? 57.284 -1.789 -13.795 1.00 0.00 1544 GLU B N 4
ATOM 3622 C CA . GLU A 1 46 ? 57.055 -1.683 -15.242 1.00 0.00 1544 GLU B CA 4
ATOM 3623 C C . GLU A 1 46 ? 56.951 -3.072 -15.901 1.00 0.00 1544 GLU B C 4
ATOM 3624 O O . GLU A 1 46 ? 56.102 -3.285 -16.766 1.00 0.00 1544 GLU B O 4
ATOM 3636 N N . GLN A 1 47 ? 57.738 -4.048 -15.431 1.00 0.00 1545 GLN B N 4
ATOM 3637 C CA . GLN A 1 47 ? 57.633 -5.447 -15.853 1.00 0.00 1545 GLN B CA 4
ATOM 3638 C C . GLN A 1 47 ? 56.262 -6.026 -15.474 1.00 0.00 1545 GLN B C 4
ATOM 3639 O O . GLN A 1 47 ? 55.591 -6.610 -16.320 1.00 0.00 1545 GLN B O 4
ATOM 3653 N N . ALA A 1 48 ? 55.796 -5.802 -14.242 1.00 0.00 1546 ALA B N 4
ATOM 3654 C CA . ALA A 1 48 ? 54.488 -6.278 -13.797 1.00 0.00 1546 ALA B CA 4
ATOM 3655 C C . ALA A 1 48 ? 53.330 -5.616 -14.571 1.00 0.00 1546 ALA B C 4
ATOM 3656 O O . ALA A 1 48 ? 52.352 -6.278 -14.926 1.00 0.00 1546 ALA B O 4
ATOM 3663 N N . ALA A 1 49 ? 53.449 -4.327 -14.890 1.00 0.00 1547 ALA B N 4
ATOM 3664 C CA . ALA A 1 49 ? 52.485 -3.599 -15.709 1.00 0.00 1547 ALA B CA 4
ATOM 3665 C C . ALA A 1 49 ? 52.410 -4.140 -17.149 1.00 0.00 1547 ALA B C 4
ATOM 3666 O O . ALA A 1 49 ? 51.312 -4.363 -17.656 1.00 0.00 1547 ALA B O 4
ATOM 3673 N N . ASP A 1 50 ? 53.556 -4.393 -17.790 1.00 0.00 1548 ASP B N 4
ATOM 3674 C CA . ASP A 1 50 ? 53.627 -4.969 -19.142 1.00 0.00 1548 ASP B CA 4
ATOM 3675 C C . ASP A 1 50 ? 53.103 -6.420 -19.187 1.00 0.00 1548 ASP B C 4
ATOM 3676 O O . ASP A 1 50 ? 52.518 -6.857 -20.182 1.00 0.00 1548 ASP B O 4
ATOM 3685 N N . GLU A 1 51 ? 53.249 -7.155 -18.080 1.00 0.00 1549 GLU B N 4
ATOM 3686 C CA . GLU A 1 51 ? 52.699 -8.508 -17.881 1.00 0.00 1549 GLU B CA 4
ATOM 3687 C C . GLU A 1 51 ? 51.204 -8.524 -17.494 1.00 0.00 1549 GLU B C 4
ATOM 3688 O O . GLU A 1 51 ? 50.598 -9.592 -17.366 1.00 0.00 1549 GLU B O 4
ATOM 3700 N N . GLY A 1 52 ? 50.595 -7.348 -17.327 1.00 0.00 1550 GLY B N 4
ATOM 3701 C CA . GLY A 1 52 ? 49.162 -7.192 -17.046 1.00 0.00 1550 GLY B CA 4
ATOM 3702 C C . GLY A 1 52 ? 48.743 -7.523 -15.604 1.00 0.00 1550 GLY B C 4
ATOM 3703 O O . GLY A 1 52 ? 47.728 -8.197 -15.409 1.00 0.00 1550 GLY B O 4
ATOM 3707 N N . PHE A 1 53 ? 49.519 -7.068 -14.610 1.00 0.00 1551 PHE B N 4
ATOM 3708 C CA . PHE A 1 53 ? 49.293 -7.268 -13.168 1.00 0.00 1551 PHE B CA 4
ATOM 3709 C C . PHE A 1 53 ? 47.822 -7.098 -12.728 1.00 0.00 1551 PHE B C 4
ATOM 3710 O O . PHE A 1 53 ? 47.156 -6.131 -13.102 1.00 0.00 1551 PHE B O 4
ATOM 3727 N N . ASP A 1 54 ? 47.344 -8.030 -11.908 1.00 0.00 1552 ASP B N 4
ATOM 3728 C CA . ASP A 1 54 ? 45.977 -8.140 -11.405 1.00 0.00 1552 ASP B CA 4
ATOM 3729 C C . ASP A 1 54 ? 45.913 -8.199 -9.867 1.00 0.00 1552 ASP B C 4
ATOM 3730 O O . ASP A 1 54 ? 46.760 -8.834 -9.224 1.00 0.00 1552 ASP B O 4
ATOM 3739 N N . CYS A 1 55 ? 44.878 -7.582 -9.279 1.00 0.00 1553 CYS B N 4
ATOM 3740 C CA . CYS A 1 55 ? 44.573 -7.683 -7.856 1.00 0.00 1553 CYS B CA 4
ATOM 3741 C C . CYS A 1 55 ? 43.614 -8.859 -7.541 1.00 0.00 1553 CYS B C 4
ATOM 3742 O O . CYS A 1 55 ? 43.801 -9.986 -8.013 1.00 0.00 1553 CYS B O 4
ATOM 3749 N N . VAL A 1 56 ? 42.616 -8.604 -6.694 1.00 0.00 1554 VAL B N 4
ATOM 3750 C CA . VAL A 1 56 ? 41.720 -9.615 -6.123 1.00 0.00 1554 VAL B CA 4
ATOM 3751 C C . VAL A 1 56 ? 40.258 -9.454 -6.579 1.00 0.00 1554 VAL B C 4
ATOM 3752 O O . VAL A 1 56 ? 39.574 -10.455 -6.774 1.00 0.00 1554 VAL B O 4
ATOM 3765 N N . SER A 1 57 ? 39.779 -8.224 -6.800 1.00 0.00 1555 SER B N 4
ATOM 3766 C CA . SER A 1 57 ? 38.381 -7.938 -7.192 1.00 0.00 1555 SER B CA 4
ATOM 3767 C C . SER A 1 57 ? 38.061 -8.286 -8.655 1.00 0.00 1555 SER B C 4
ATOM 3768 O O . SER A 1 57 ? 36.920 -8.600 -9.005 1.00 0.00 1555 SER B O 4
ATOM 3776 N N . CYS A 1 58 ? 39.075 -8.296 -9.516 1.00 0.00 1556 CYS B N 4
ATOM 3777 C CA . CYS A 1 58 ? 38.982 -8.687 -10.911 1.00 0.00 1556 CYS B CA 4
ATOM 3778 C C . CYS A 1 58 ? 38.551 -10.160 -11.055 1.00 0.00 1556 CYS B C 4
ATOM 3779 O O . CYS A 1 58 ? 37.709 -10.488 -11.895 1.00 0.00 1556 CYS B O 4
ATOM 3786 N N . GLN A 1 59 ? 39.129 -11.029 -10.224 1.00 0.00 1557 GLN B N 4
ATOM 3787 C CA . GLN A 1 59 ? 38.934 -12.474 -10.252 1.00 0.00 1557 GLN B CA 4
ATOM 3788 C C . GLN A 1 59 ? 37.436 -12.883 -10.214 1.00 0.00 1557 GLN B C 4
ATOM 3789 O O . GLN A 1 59 ? 37.020 -13.606 -11.125 1.00 0.00 1557 GLN B O 4
ATOM 3803 N N . PRO A 1 60 ? 36.596 -12.411 -9.256 1.00 0.00 1558 PRO B N 4
ATOM 3804 C CA . PRO A 1 60 ? 35.153 -12.656 -9.274 1.00 0.00 1558 PRO B CA 4
ATOM 3805 C C . PRO A 1 60 ? 34.362 -11.800 -10.276 1.00 0.00 1558 PRO B C 4
ATOM 3806 O O . PRO A 1 60 ? 33.324 -12.264 -10.754 1.00 0.00 1558 PRO B O 4
ATOM 3817 N N . TYR A 1 61 ? 34.799 -10.568 -10.588 1.00 0.00 1559 TYR B N 4
ATOM 3818 C CA . TYR A 1 61 ? 33.999 -9.636 -11.397 1.00 0.00 1559 TYR B CA 4
ATOM 3819 C C . TYR A 1 61 ? 34.386 -9.600 -12.886 1.00 0.00 1559 TYR B C 4
ATOM 3820 O O . TYR A 1 61 ? 33.688 -10.179 -13.722 1.00 0.00 1559 TYR B O 4
ATOM 3838 N N . VAL A 1 62 ? 35.496 -8.944 -13.242 1.00 0.00 1560 VAL B N 4
ATOM 3839 C CA . VAL A 1 62 ? 35.856 -8.640 -14.650 1.00 0.00 1560 VAL B CA 4
ATOM 3840 C C . VAL A 1 62 ? 36.332 -9.844 -15.479 1.00 0.00 1560 VAL B C 4
ATOM 3841 O O . VAL A 1 62 ? 36.077 -9.886 -16.685 1.00 0.00 1560 VAL B O 4
ATOM 3854 N N . VAL A 1 63 ? 36.952 -10.850 -14.844 1.00 0.00 1561 VAL B N 4
ATOM 3855 C CA . VAL A 1 63 ? 37.285 -12.155 -15.465 1.00 0.00 1561 VAL B CA 4
ATOM 3856 C C . VAL A 1 63 ? 36.421 -13.302 -14.913 1.00 0.00 1561 VAL B C 4
ATOM 3857 O O . VAL A 1 63 ? 36.744 -14.481 -15.074 1.00 0.00 1561 VAL B O 4
ATOM 3870 N N . LYS A 1 64 ? 35.301 -12.952 -14.261 1.00 0.00 1562 LYS B N 4
ATOM 3871 C CA . LYS A 1 64 ? 34.291 -13.845 -13.675 1.00 0.00 1562 LYS B CA 4
ATOM 3872 C C . LYS A 1 64 ? 34.908 -14.979 -12.834 1.00 0.00 1562 LYS B C 4
ATOM 3873 O O . LYS A 1 64 ? 34.293 -15.445 -11.867 1.00 0.00 1562 LYS B O 4
ATOM 3892 C CA . LYS B 2 3 ? 52.558 6.479 -16.222 1.00 0.00 12 LYS A CA 4
ATOM 3893 C C . LYS B 2 3 ? 51.874 5.145 -16.420 1.00 0.00 12 LYS A C 4
ATOM 3894 O O . LYS B 2 3 ? 52.509 4.097 -16.296 1.00 0.00 12 LYS A O 4
ATOM 3896 N N . GLY B 2 4 ? 50.579 5.178 -16.737 1.00 0.00 13 GLY A N 4
ATOM 3897 C CA . GLY B 2 4 ? 49.765 3.993 -17.039 1.00 0.00 13 GLY A CA 4
ATOM 3898 C C . GLY B 2 4 ? 49.639 3.038 -15.845 1.00 0.00 13 GLY A C 4
ATOM 3899 O O . GLY B 2 4 ? 48.897 3.302 -14.899 1.00 0.00 13 GLY A O 4
ATOM 3903 N N . GLY B 2 5 ? 50.370 1.919 -15.887 1.00 0.00 14 GLY A N 4
ATOM 3904 C CA . GLY B 2 5 ? 50.402 0.917 -14.812 1.00 0.00 14 GLY A CA 4
ATOM 3905 C C . GLY B 2 5 ? 51.179 1.320 -13.546 1.00 0.00 14 GLY A C 4
ATOM 3906 O O . GLY B 2 5 ? 51.099 0.609 -12.543 1.00 0.00 14 GLY A O 4
ATOM 3910 N N . ALA B 2 6 ? 51.917 2.437 -13.585 1.00 0.00 15 ALA A N 4
ATOM 3911 C CA . ALA B 2 6 ? 52.810 2.905 -12.520 1.00 0.00 15 ALA A CA 4
ATOM 3912 C C . ALA B 2 6 ? 52.717 4.429 -12.289 1.00 0.00 15 ALA A C 4
ATOM 3913 O O . ALA B 2 6 ? 52.419 5.178 -13.221 1.00 0.00 15 ALA A O 4
ATOM 3946 N N . ARG B 2 8 ? 54.789 7.853 -9.732 1.00 0.00 17 ARG A N 4
ATOM 3947 C CA . ARG B 2 8 ? 55.794 8.388 -8.783 1.00 0.00 17 ARG A CA 4
ATOM 3948 C C . ARG B 2 8 ? 55.720 9.928 -8.768 1.00 0.00 17 ARG A C 4
ATOM 3949 O O . ARG B 2 8 ? 56.615 10.626 -9.245 1.00 0.00 17 ARG A O 4
ATOM 3970 N N . HIS B 2 9 ? 54.579 10.450 -8.305 1.00 0.00 18 HIS A N 4
ATOM 3971 C CA . HIS B 2 9 ? 54.214 11.878 -8.407 1.00 0.00 18 HIS A CA 4
ATOM 3972 C C . HIS B 2 9 ? 55.065 12.814 -7.525 1.00 0.00 18 HIS A C 4
ATOM 3973 O O . HIS B 2 9 ? 55.229 13.992 -7.858 1.00 0.00 18 HIS A O 4
ATOM 3987 N N . ARG B 2 10 ? 55.632 12.302 -6.425 1.00 0.00 19 ARG A N 4
ATOM 3988 C CA . ARG B 2 10 ? 56.479 13.056 -5.503 1.00 0.00 19 ARG A CA 4
ATOM 3993 N N . SER A 1 5 ? 40.618 4.015 -2.743 1.00 0.00 1503 SER B N 5
ATOM 3994 C CA . SER A 1 5 ? 41.122 3.490 -4.023 1.00 0.00 1503 SER B CA 5
ATOM 3995 C C . SER A 1 5 ? 42.515 4.028 -4.401 1.00 0.00 1503 SER B C 5
ATOM 3996 O O . SER A 1 5 ? 43.168 3.495 -5.302 1.00 0.00 1503 SER B O 5
ATOM 4004 N N . LEU A 1 6 ? 42.967 5.071 -3.696 1.00 0.00 1504 LEU B N 5
ATOM 4005 C CA . LEU A 1 6 ? 44.264 5.745 -3.862 1.00 0.00 1504 LEU B CA 5
ATOM 4006 C C . LEU A 1 6 ? 44.851 6.172 -2.504 1.00 0.00 1504 LEU B C 5
ATOM 4007 O O . LEU A 1 6 ? 45.879 5.641 -2.093 1.00 0.00 1504 LEU B O 5
ATOM 4023 N N . VAL A 1 7 ? 44.186 7.082 -1.774 1.00 0.00 1505 VAL B N 5
ATOM 4024 C CA . VAL A 1 7 ? 44.721 7.756 -0.566 1.00 0.00 1505 VAL B CA 5
ATOM 4025 C C . VAL A 1 7 ? 44.705 6.904 0.723 1.00 0.00 1505 VAL B C 5
ATOM 4026 O O . VAL A 1 7 ? 44.865 7.421 1.829 1.00 0.00 1505 VAL B O 5
ATOM 4039 N N . THR A 1 8 ? 44.536 5.583 0.609 1.00 0.00 1506 THR B N 5
ATOM 4040 C CA . THR A 1 8 ? 44.645 4.608 1.696 1.00 0.00 1506 THR B CA 5
ATOM 4041 C C . THR A 1 8 ? 45.197 3.320 1.106 1.00 0.00 1506 THR B C 5
ATOM 4042 O O . THR A 1 8 ? 44.650 2.788 0.138 1.00 0.00 1506 THR B O 5
ATOM 4053 N N . CYS A 1 9 ? 46.267 2.831 1.728 1.00 0.00 1507 CYS B N 5
ATOM 4054 C CA . CYS A 1 9 ? 46.820 1.511 1.494 1.00 0.00 1507 CYS B CA 5
ATOM 4055 C C . CYS A 1 9 ? 46.510 0.622 2.716 1.00 0.00 1507 CYS B C 5
ATOM 4056 O O . CYS A 1 9 ? 47.214 0.710 3.725 1.00 0.00 1507 CYS B O 5
ATOM 4063 N N . PRO A 1 10 ? 45.473 -0.235 2.671 1.00 0.00 1508 PRO B N 5
ATOM 4064 C CA . PRO A 1 10 ? 45.185 -1.211 3.723 1.00 0.00 1508 PRO B CA 5
ATOM 4065 C C . PRO A 1 10 ? 46.333 -2.187 4.021 1.00 0.00 1508 PRO B C 5
ATOM 4066 O O . PRO A 1 10 ? 46.358 -2.781 5.100 1.00 0.00 1508 PRO B O 5
ATOM 4077 N N . ILE A 1 11 ? 47.296 -2.332 3.100 1.00 0.00 1509 ILE B N 5
ATOM 4078 C CA . ILE A 1 11 ? 48.482 -3.182 3.315 1.00 0.00 1509 ILE B CA 5
ATOM 4079 C C . ILE A 1 11 ? 49.471 -2.510 4.291 1.00 0.00 1509 ILE B C 5
ATOM 4080 O O . ILE A 1 11 ? 50.059 -3.179 5.145 1.00 0.00 1509 ILE B O 5
ATOM 4096 N N . CYS A 1 12 ? 49.600 -1.179 4.203 1.00 0.00 1510 CYS B N 5
ATOM 4097 C CA . CYS A 1 12 ? 50.436 -0.342 5.065 1.00 0.00 1510 CYS B CA 5
ATOM 4098 C C . CYS A 1 12 ? 49.672 0.275 6.274 1.00 0.00 1510 CYS B C 5
ATOM 4099 O O . CYS A 1 12 ? 50.294 0.906 7.134 1.00 0.00 1510 CYS B O 5
ATOM 4106 N N . HIS A 1 13 ? 48.339 0.133 6.311 1.00 0.00 1511 HIS B N 5
ATOM 4107 C CA . HIS A 1 13 ? 47.392 0.799 7.230 1.00 0.00 1511 HIS B CA 5
ATOM 4108 C C . HIS A 1 13 ? 47.331 2.333 7.064 1.00 0.00 1511 HIS B C 5
ATOM 4109 O O . HIS A 1 13 ? 47.311 3.096 8.031 1.00 0.00 1511 HIS B O 5
ATOM 4123 N N . ALA A 1 14 ? 47.279 2.768 5.800 1.00 0.00 1512 ALA B N 5
ATOM 4124 C CA . ALA A 1 14 ? 47.000 4.139 5.349 1.00 0.00 1512 ALA B CA 5
ATOM 4125 C C . ALA A 1 14 ? 48.002 5.304 5.648 1.00 0.00 1512 ALA B C 5
ATOM 4126 O O . ALA A 1 14 ? 47.550 6.454 5.657 1.00 0.00 1512 ALA B O 5
ATOM 4133 N N . PRO A 1 15 ? 49.330 5.109 5.842 1.00 0.00 1513 PRO B N 5
ATOM 4134 C CA . PRO A 1 15 ? 50.265 6.231 6.033 1.00 0.00 1513 PRO B CA 5
ATOM 4135 C C . PRO A 1 15 ? 50.462 7.089 4.763 1.00 0.00 1513 PRO B C 5
ATOM 4136 O O . PRO A 1 15 ? 50.672 8.299 4.862 1.00 0.00 1513 PRO B O 5
ATOM 4147 N N . TYR A 1 16 ? 50.374 6.463 3.578 1.00 0.00 1514 TYR B N 5
ATOM 4148 C CA . TYR A 1 16 ? 50.375 7.093 2.247 1.00 0.00 1514 TYR B CA 5
ATOM 4149 C C . TYR A 1 16 ? 51.499 8.131 2.022 1.00 0.00 1514 TYR B C 5
ATOM 4150 O O . TYR A 1 16 ? 51.255 9.303 1.722 1.00 0.00 1514 TYR B O 5
ATOM 4168 N N . VAL A 1 17 ? 52.758 7.692 2.168 1.00 0.00 1515 VAL B N 5
ATOM 4169 C CA . VAL A 1 17 ? 53.940 8.488 1.783 1.00 0.00 1515 VAL B CA 5
ATOM 4170 C C . VAL A 1 17 ? 54.033 8.561 0.251 1.00 0.00 1515 VAL B C 5
ATOM 4171 O O . VAL A 1 17 ? 54.251 7.548 -0.414 1.00 0.00 1515 VAL B O 5
ATOM 4184 N N . GLU A 1 18 ? 53.868 9.756 -0.317 1.00 0.00 1516 GLU B N 5
ATOM 4185 C CA . GLU A 1 18 ? 53.778 9.982 -1.770 1.00 0.00 1516 GLU B CA 5
ATOM 4186 C C . GLU A 1 18 ? 55.072 9.656 -2.550 1.00 0.00 1516 GLU B C 5
ATOM 4187 O O . GLU A 1 18 ? 55.010 9.374 -3.748 1.00 0.00 1516 GLU B O 5
ATOM 4199 N N . GLU A 1 19 ? 56.235 9.670 -1.885 1.00 0.00 1517 GLU B N 5
ATOM 4200 C CA . GLU A 1 19 ? 57.526 9.292 -2.480 1.00 0.00 1517 GLU B CA 5
ATOM 4201 C C . GLU A 1 19 ? 57.624 7.786 -2.825 1.00 0.00 1517 GLU B C 5
ATOM 4202 O O . GLU A 1 19 ? 58.401 7.404 -3.707 1.00 0.00 1517 GLU B O 5
ATOM 4214 N N . ASP A 1 20 ? 56.833 6.921 -2.174 1.00 0.00 1518 ASP B N 5
ATOM 4215 C CA . ASP A 1 20 ? 56.798 5.483 -2.472 1.00 0.00 1518 ASP B CA 5
ATOM 4216 C C . ASP A 1 20 ? 56.151 5.184 -3.841 1.00 0.00 1518 ASP B C 5
ATOM 4217 O O . ASP A 1 20 ? 55.100 5.725 -4.190 1.00 0.00 1518 ASP B O 5
ATOM 4226 N N . LEU A 1 21 ? 56.782 4.293 -4.615 1.00 0.00 1519 LEU B N 5
ATOM 4227 C CA . LEU A 1 21 ? 56.350 3.909 -5.966 1.00 0.00 1519 LEU B CA 5
ATOM 4228 C C . LEU A 1 21 ? 55.005 3.158 -5.916 1.00 0.00 1519 LEU B C 5
ATOM 4229 O O . LEU A 1 21 ? 54.911 2.130 -5.245 1.00 0.00 1519 LEU B O 5
ATOM 4245 N N . LEU A 1 22 ? 53.987 3.621 -6.647 1.00 0.00 1520 LEU B N 5
ATOM 4246 C CA . LEU A 1 22 ? 52.695 2.945 -6.786 1.00 0.00 1520 LEU B CA 5
ATOM 4247 C C . LEU A 1 22 ? 52.534 2.207 -8.124 1.00 0.00 1520 LEU B C 5
ATOM 4248 O O . LEU A 1 22 ? 53.025 2.638 -9.167 1.00 0.00 1520 LEU B O 5
ATOM 4264 N N . ILE A 1 23 ? 51.782 1.112 -8.076 1.00 0.00 1521 ILE B N 5
ATOM 4265 C CA . ILE A 1 23 ? 51.476 0.177 -9.160 1.00 0.00 1521 ILE B CA 5
ATOM 4266 C C . ILE A 1 23 ? 49.962 -0.131 -9.141 1.00 0.00 1521 ILE B C 5
ATOM 4267 O O . ILE A 1 23 ? 49.351 -0.253 -8.075 1.00 0.00 1521 ILE B O 5
ATOM 4283 N N . GLN A 1 24 ? 49.349 -0.202 -10.325 1.00 0.00 1522 GLN B N 5
ATOM 4284 C CA . GLN A 1 24 ? 47.895 -0.276 -10.514 1.00 0.00 1522 GLN B CA 5
ATOM 4285 C C . GLN A 1 24 ? 47.410 -1.665 -10.969 1.00 0.00 1522 GLN B C 5
ATOM 4286 O O . GLN A 1 24 ? 47.991 -2.249 -11.884 1.00 0.00 1522 GLN B O 5
ATOM 4300 N N . CYS A 1 25 ? 46.307 -2.168 -10.397 1.00 0.00 1523 CYS B N 5
ATOM 4301 C CA . CYS A 1 25 ? 45.656 -3.392 -10.864 1.00 0.00 1523 CYS B CA 5
ATOM 4302 C C . CYS A 1 25 ? 44.957 -3.180 -12.231 1.00 0.00 1523 CYS B C 5
ATOM 4303 O O . CYS A 1 25 ? 44.192 -2.224 -12.408 1.00 0.00 1523 CYS B O 5
ATOM 4310 N N . ARG A 1 26 ? 45.195 -4.088 -13.190 1.00 0.00 1524 ARG B N 5
ATOM 4311 C CA . ARG A 1 26 ? 44.573 -4.051 -14.529 1.00 0.00 1524 ARG B CA 5
ATOM 4312 C C . ARG A 1 26 ? 43.054 -4.265 -14.517 1.00 0.00 1524 ARG B C 5
ATOM 4313 O O . ARG A 1 26 ? 42.367 -3.808 -15.431 1.00 0.00 1524 ARG B O 5
ATOM 4334 N N . HIS A 1 27 ? 42.535 -4.968 -13.507 1.00 0.00 1525 HIS B N 5
ATOM 4335 C CA . HIS A 1 27 ? 41.113 -5.314 -13.384 1.00 0.00 1525 HIS B CA 5
ATOM 4336 C C . HIS A 1 27 ? 40.324 -4.276 -12.571 1.00 0.00 1525 HIS B C 5
ATOM 4337 O O . HIS A 1 27 ? 39.239 -3.860 -12.988 1.00 0.00 1525 HIS B O 5
ATOM 4351 N N . CYS A 1 28 ? 40.892 -3.816 -11.455 1.00 0.00 1526 CYS B N 5
ATOM 4352 C CA . CYS A 1 28 ? 40.251 -2.918 -10.501 1.00 0.00 1526 CYS B CA 5
ATOM 4353 C C . CYS A 1 28 ? 40.538 -1.416 -10.750 1.00 0.00 1526 CYS B C 5
ATOM 4354 O O . CYS A 1 28 ? 39.775 -0.566 -10.287 1.00 0.00 1526 CYS B O 5
ATOM 4361 N N . GLU A 1 29 ? 41.666 -1.091 -11.397 1.00 0.00 1527 GLU B N 5
ATOM 4362 C CA . GLU A 1 29 ? 42.237 0.264 -11.534 1.00 0.00 1527 GLU B CA 5
ATOM 4363 C C . GLU A 1 29 ? 42.685 0.890 -10.193 1.00 0.00 1527 GLU B C 5
ATOM 4364 O O . GLU A 1 29 ? 43.041 2.069 -10.143 1.00 0.00 1527 GLU B O 5
ATOM 4376 N N . ARG A 1 30 ? 42.711 0.101 -9.109 1.00 0.00 1528 ARG B N 5
ATOM 4377 C CA . ARG A 1 30 ? 43.146 0.516 -7.764 1.00 0.00 1528 ARG B CA 5
ATOM 4378 C C . ARG A 1 30 ? 44.670 0.493 -7.635 1.00 0.00 1528 ARG B C 5
ATOM 4379 O O . ARG A 1 30 ? 45.342 -0.293 -8.303 1.00 0.00 1528 ARG B O 5
ATOM 4400 N N . TRP A 1 31 ? 45.196 1.364 -6.773 1.00 0.00 1529 TRP B N 5
ATOM 4401 C CA . TRP A 1 31 ? 46.629 1.589 -6.583 1.00 0.00 1529 TRP B CA 5
ATOM 4402 C C . TRP A 1 31 ? 47.165 1.081 -5.240 1.00 0.00 1529 TRP B C 5
ATOM 4403 O O . TRP A 1 31 ? 46.612 1.375 -4.177 1.00 0.00 1529 TRP B O 5
ATOM 4424 N N . MET A 1 32 ? 48.302 0.384 -5.305 1.00 0.00 1530 MET B N 5
ATOM 4425 C CA . MET A 1 32 ? 49.068 -0.165 -4.185 1.00 0.00 1530 MET B CA 5
ATOM 4426 C C . MET A 1 32 ? 50.542 0.242 -4.336 1.00 0.00 1530 MET B C 5
ATOM 4427 O O . MET A 1 32 ? 51.003 0.445 -5.461 1.00 0.00 1530 MET B O 5
ATOM 4441 N N . HIS A 1 33 ? 51.315 0.353 -3.252 1.00 0.00 1531 HIS B N 5
ATOM 4442 C CA . HIS A 1 33 ? 52.772 0.528 -3.382 1.00 0.00 1531 HIS B CA 5
ATOM 4443 C C . HIS A 1 33 ? 53.450 -0.751 -3.896 1.00 0.00 1531 HIS B C 5
ATOM 4444 O O . HIS A 1 33 ? 53.001 -1.868 -3.632 1.00 0.00 1531 HIS B O 5
ATOM 4458 N N . ALA A 1 34 ? 54.577 -0.605 -4.599 1.00 0.00 1532 ALA B N 5
ATOM 4459 C CA . ALA A 1 34 ? 55.376 -1.745 -5.054 1.00 0.00 1532 ALA B CA 5
ATOM 4460 C C . ALA A 1 34 ? 55.960 -2.557 -3.876 1.00 0.00 1532 ALA B C 5
ATOM 4461 O O . ALA A 1 34 ? 55.949 -3.788 -3.909 1.00 0.00 1532 ALA B O 5
ATOM 4468 N N . GLY A 1 35 ? 56.422 -1.882 -2.814 1.00 0.00 1533 GLY B N 5
ATOM 4469 C CA . GLY A 1 35 ? 57.101 -2.512 -1.674 1.00 0.00 1533 GLY B CA 5
ATOM 4470 C C . GLY A 1 35 ? 56.209 -3.437 -0.833 1.00 0.00 1533 GLY B C 5
ATOM 4471 O O . GLY A 1 35 ? 56.617 -4.556 -0.517 1.00 0.00 1533 GLY B O 5
ATOM 4475 N N . CYS A 1 36 ? 54.978 -3.014 -0.520 1.00 0.00 1534 CYS B N 5
ATOM 4476 C CA . CYS A 1 36 ? 54.007 -3.830 0.212 1.00 0.00 1534 CYS B CA 5
ATOM 4477 C C . CYS A 1 36 ? 53.522 -5.057 -0.598 1.00 0.00 1534 CYS B C 5
ATOM 4478 O O . CYS A 1 36 ? 53.320 -6.135 -0.037 1.00 0.00 1534 CYS B O 5
ATOM 4485 N N . GLU A 1 37 ? 53.387 -4.912 -1.917 1.00 0.00 1535 GLU B N 5
ATOM 4486 C CA . GLU A 1 37 ? 53.132 -6.009 -2.860 1.00 0.00 1535 GLU B CA 5
ATOM 4487 C C . GLU A 1 37 ? 54.383 -6.863 -3.194 1.00 0.00 1535 GLU B C 5
ATOM 4488 O O . GLU A 1 37 ? 54.310 -7.764 -4.032 1.00 0.00 1535 GLU B O 5
ATOM 4500 N N . SER A 1 38 ? 55.528 -6.613 -2.538 1.00 0.00 1536 SER B N 5
ATOM 4501 C CA . SER A 1 38 ? 56.821 -7.309 -2.725 1.00 0.00 1536 SER B CA 5
ATOM 4502 C C . SER A 1 38 ? 57.373 -7.270 -4.167 1.00 0.00 1536 SER B C 5
ATOM 4503 O O . SER A 1 38 ? 58.185 -8.111 -4.562 1.00 0.00 1536 SER B O 5
ATOM 4511 N N . LEU A 1 39 ? 56.938 -6.291 -4.965 1.00 0.00 1537 LEU B N 5
ATOM 4512 C CA . LEU A 1 39 ? 57.338 -6.057 -6.354 1.00 0.00 1537 LEU B CA 5
ATOM 4513 C C . LEU A 1 39 ? 58.695 -5.327 -6.386 1.00 0.00 1537 LEU B C 5
ATOM 4514 O O . LEU A 1 39 ? 58.832 -4.243 -5.810 1.00 0.00 1537 LEU B O 5
ATOM 4530 N N . PHE A 1 40 ? 59.714 -5.912 -7.024 1.00 0.00 1538 PHE B N 5
ATOM 4531 C CA . PHE A 1 40 ? 61.107 -5.444 -6.939 1.00 0.00 1538 PHE B CA 5
ATOM 4532 C C . PHE A 1 40 ? 61.421 -4.183 -7.773 1.00 0.00 1538 PHE B C 5
ATOM 4533 O O . PHE A 1 40 ? 61.877 -4.256 -8.915 1.00 0.00 1538 PHE B O 5
ATOM 4550 N N . THR A 1 41 ? 61.269 -3.006 -7.152 1.00 0.00 1539 THR B N 5
ATOM 4551 C CA . THR A 1 41 ? 61.656 -1.683 -7.696 1.00 0.00 1539 THR B CA 5
ATOM 4552 C C . THR A 1 41 ? 60.923 -1.301 -8.997 1.00 0.00 1539 THR B C 5
ATOM 4553 O O . THR A 1 41 ? 59.989 -1.975 -9.439 1.00 0.00 1539 THR B O 5
ATOM 4564 N N . GLU A 1 42 ? 61.324 -0.191 -9.628 1.00 0.00 1540 GLU B N 5
ATOM 4565 C CA . GLU A 1 42 ? 60.750 0.246 -10.907 1.00 0.00 1540 GLU B CA 5
ATOM 4566 C C . GLU A 1 42 ? 61.014 -0.739 -12.069 1.00 0.00 1540 GLU B C 5
ATOM 4567 O O . GLU A 1 42 ? 60.250 -0.777 -13.033 1.00 0.00 1540 GLU B O 5
ATOM 4579 N N . ASP A 1 43 ? 62.043 -1.589 -11.958 1.00 0.00 1541 ASP B N 5
ATOM 4580 C CA . ASP A 1 43 ? 62.336 -2.658 -12.923 1.00 0.00 1541 ASP B CA 5
ATOM 4581 C C . ASP A 1 43 ? 61.203 -3.704 -12.995 1.00 0.00 1541 ASP B C 5
ATOM 4582 O O . ASP A 1 43 ? 60.621 -3.952 -14.054 1.00 0.00 1541 ASP B O 5
ATOM 4591 N N . ASP A 1 44 ? 60.842 -4.291 -11.849 1.00 0.00 1542 ASP B N 5
ATOM 4592 C CA . ASP A 1 44 ? 59.739 -5.256 -11.759 1.00 0.00 1542 ASP B CA 5
ATOM 4593 C C . ASP A 1 44 ? 58.365 -4.580 -11.969 1.00 0.00 1542 ASP B C 5
ATOM 4594 O O . ASP A 1 44 ? 57.427 -5.214 -12.444 1.00 0.00 1542 ASP B O 5
ATOM 4603 N N . VAL A 1 45 ? 58.235 -3.276 -11.686 1.00 0.00 1543 VAL B N 5
ATOM 4604 C CA . VAL A 1 45 ? 57.045 -2.495 -12.069 1.00 0.00 1543 VAL B CA 5
ATOM 4605 C C . VAL A 1 45 ? 56.920 -2.391 -13.588 1.00 0.00 1543 VAL B C 5
ATOM 4606 O O . VAL A 1 45 ? 55.839 -2.633 -14.117 1.00 0.00 1543 VAL B O 5
ATOM 4619 N N . GLU A 1 46 ? 57.994 -2.067 -14.313 1.00 0.00 1544 GLU B N 5
ATOM 4620 C CA . GLU A 1 46 ? 57.975 -2.021 -15.782 1.00 0.00 1544 GLU B CA 5
ATOM 4621 C C . GLU A 1 46 ? 57.692 -3.412 -16.386 1.00 0.00 1544 GLU B C 5
ATOM 4622 O O . GLU A 1 46 ? 56.911 -3.527 -17.335 1.00 0.00 1544 GLU B O 5
ATOM 4634 N N . GLN A 1 47 ? 58.239 -4.479 -15.785 1.00 0.00 1545 GLN B N 5
ATOM 4635 C CA . GLN A 1 47 ? 57.881 -5.859 -16.123 1.00 0.00 1545 GLN B CA 5
ATOM 4636 C C . GLN A 1 47 ? 56.375 -6.104 -15.931 1.00 0.00 1545 GLN B C 5
ATOM 4637 O O . GLN A 1 47 ? 55.689 -6.555 -16.846 1.00 0.00 1545 GLN B O 5
ATOM 4651 N N . ALA A 1 48 ? 55.847 -5.773 -14.753 1.00 0.00 1546 ALA B N 5
ATOM 4652 C CA . ALA A 1 48 ? 54.456 -6.009 -14.396 1.00 0.00 1546 ALA B CA 5
ATOM 4653 C C . ALA A 1 48 ? 53.467 -5.116 -15.165 1.00 0.00 1546 ALA B C 5
ATOM 4654 O O . ALA A 1 48 ? 52.325 -5.515 -15.373 1.00 0.00 1546 ALA B O 5
ATOM 4661 N N . ALA A 1 49 ? 53.888 -3.946 -15.647 1.00 0.00 1547 ALA B N 5
ATOM 4662 C CA . ALA A 1 49 ? 53.100 -3.098 -16.537 1.00 0.00 1547 ALA B CA 5
ATOM 4663 C C . ALA A 1 49 ? 52.883 -3.748 -17.919 1.00 0.00 1547 ALA B C 5
ATOM 4664 O O . ALA A 1 49 ? 51.760 -3.764 -18.429 1.00 0.00 1547 ALA B O 5
ATOM 4671 N N . ASP A 1 50 ? 53.942 -4.311 -18.511 1.00 0.00 1548 ASP B N 5
ATOM 4672 C CA . ASP A 1 50 ? 53.875 -5.031 -19.789 1.00 0.00 1548 ASP B CA 5
ATOM 4673 C C . ASP A 1 50 ? 53.132 -6.381 -19.661 1.00 0.00 1548 ASP B C 5
ATOM 4674 O O . ASP A 1 50 ? 52.384 -6.782 -20.557 1.00 0.00 1548 ASP B O 5
ATOM 4683 N N . GLU A 1 51 ? 53.305 -7.067 -18.526 1.00 0.00 1549 GLU B N 5
ATOM 4684 C CA . GLU A 1 51 ? 52.651 -8.358 -18.233 1.00 0.00 1549 GLU B CA 5
ATOM 4685 C C . GLU A 1 51 ? 51.197 -8.229 -17.724 1.00 0.00 1549 GLU B C 5
ATOM 4686 O O . GLU A 1 51 ? 50.414 -9.175 -17.846 1.00 0.00 1549 GLU B O 5
ATOM 4698 N N . GLY A 1 52 ? 50.824 -7.071 -17.170 1.00 0.00 1550 GLY B N 5
ATOM 4699 C CA . GLY A 1 52 ? 49.556 -6.814 -16.482 1.00 0.00 1550 GLY B CA 5
ATOM 4700 C C . GLY A 1 52 ? 49.612 -7.176 -14.988 1.00 0.00 1550 GLY B C 5
ATOM 4701 O O . GLY A 1 52 ? 49.661 -8.354 -14.629 1.00 0.00 1550 GLY B O 5
ATOM 4705 N N . PHE A 1 53 ? 49.592 -6.161 -14.116 1.00 0.00 1551 PHE B N 5
ATOM 4706 C CA . PHE A 1 53 ? 49.612 -6.315 -12.653 1.00 0.00 1551 PHE B CA 5
ATOM 4707 C C . PHE A 1 53 ? 48.206 -6.533 -12.060 1.00 0.00 1551 PHE B C 5
ATOM 4708 O O . PHE A 1 53 ? 47.205 -6.127 -12.651 1.00 0.00 1551 PHE B O 5
ATOM 4725 N N . ASP A 1 54 ? 48.131 -7.148 -10.877 1.00 0.00 1552 ASP B N 5
ATOM 4726 C CA . ASP A 1 54 ? 46.903 -7.569 -10.193 1.00 0.00 1552 ASP B CA 5
ATOM 4727 C C . ASP A 1 54 ? 46.964 -7.262 -8.687 1.00 0.00 1552 ASP B C 5
ATOM 4728 O O . ASP A 1 54 ? 47.984 -7.552 -8.053 1.00 0.00 1552 ASP B O 5
ATOM 4737 N N . CYS A 1 55 ? 45.888 -6.724 -8.101 1.00 0.00 1553 CYS B N 5
ATOM 4738 C CA . CYS A 1 55 ? 45.829 -6.406 -6.678 1.00 0.00 1553 CYS B CA 5
ATOM 4739 C C . CYS A 1 55 ? 45.811 -7.646 -5.745 1.00 0.00 1553 CYS B C 5
ATOM 4740 O O . CYS A 1 55 ? 45.807 -8.810 -6.161 1.00 0.00 1553 CYS B O 5
ATOM 4747 N N . VAL A 1 56 ? 45.728 -7.350 -4.446 1.00 0.00 1554 VAL B N 5
ATOM 4748 C CA . VAL A 1 56 ? 45.677 -8.286 -3.322 1.00 0.00 1554 VAL B CA 5
ATOM 4749 C C . VAL A 1 56 ? 44.587 -9.360 -3.466 1.00 0.00 1554 VAL B C 5
ATOM 4750 O O . VAL A 1 56 ? 44.820 -10.496 -3.057 1.00 0.00 1554 VAL B O 5
ATOM 4763 N N . SER A 1 57 ? 43.423 -9.034 -4.041 1.00 0.00 1555 SER B N 5
ATOM 4764 C CA . SER A 1 57 ? 42.316 -9.985 -4.260 1.00 0.00 1555 SER B CA 5
ATOM 4765 C C . SER A 1 57 ? 42.378 -10.655 -5.638 1.00 0.00 1555 SER B C 5
ATOM 4766 O O . SER A 1 57 ? 42.099 -11.854 -5.778 1.00 0.00 1555 SER B O 5
ATOM 4774 N N . CYS A 1 58 ? 42.815 -9.902 -6.651 1.00 0.00 1556 CYS B N 5
ATOM 4775 C CA . CYS A 1 58 ? 43.028 -10.428 -7.981 1.00 0.00 1556 CYS B CA 5
ATOM 4776 C C . CYS A 1 58 ? 44.132 -11.499 -7.983 1.00 0.00 1556 CYS B C 5
ATOM 4777 O O . CYS A 1 58 ? 44.057 -12.437 -8.764 1.00 0.00 1556 CYS B O 5
ATOM 4784 N N . GLN A 1 59 ? 45.127 -11.399 -7.098 1.00 0.00 1557 GLN B N 5
ATOM 4785 C CA . GLN A 1 59 ? 46.149 -12.421 -6.895 1.00 0.00 1557 GLN B CA 5
ATOM 4786 C C . GLN A 1 59 ? 45.551 -13.817 -6.617 1.00 0.00 1557 GLN B C 5
ATOM 4787 O O . GLN A 1 59 ? 45.730 -14.682 -7.474 1.00 0.00 1557 GLN B O 5
ATOM 4801 N N . PRO A 1 60 ? 44.766 -14.063 -5.544 1.00 0.00 1558 PRO B N 5
ATOM 4802 C CA . PRO A 1 60 ? 44.012 -15.309 -5.374 1.00 0.00 1558 PRO B CA 5
ATOM 4803 C C . PRO A 1 60 ? 43.174 -15.725 -6.596 1.00 0.00 1558 PRO B C 5
ATOM 4804 O O . PRO A 1 60 ? 43.083 -16.920 -6.886 1.00 0.00 1558 PRO B O 5
ATOM 4815 N N . TYR A 1 61 ? 42.583 -14.768 -7.329 1.00 0.00 1559 TYR B N 5
ATOM 4816 C CA . TYR A 1 61 ? 41.815 -15.085 -8.550 1.00 0.00 1559 TYR B CA 5
ATOM 4817 C C . TYR A 1 61 ? 42.689 -15.473 -9.771 1.00 0.00 1559 TYR B C 5
ATOM 4818 O O . TYR A 1 61 ? 42.241 -16.242 -10.623 1.00 0.00 1559 TYR B O 5
ATOM 4836 N N . VAL A 1 62 ? 43.922 -14.953 -9.862 1.00 0.00 1560 VAL B N 5
ATOM 4837 C CA . VAL A 1 62 ? 44.807 -15.031 -11.048 1.00 0.00 1560 VAL B CA 5
ATOM 4838 C C . VAL A 1 62 ? 46.021 -15.965 -10.976 1.00 0.00 1560 VAL B C 5
ATOM 4839 O O . VAL A 1 62 ? 46.416 -16.488 -12.021 1.00 0.00 1560 VAL B O 5
ATOM 4852 N N . VAL A 1 63 ? 46.644 -16.187 -9.809 1.00 0.00 1561 VAL B N 5
ATOM 4853 C CA . VAL A 1 63 ? 47.941 -16.894 -9.730 1.00 0.00 1561 VAL B CA 5
ATOM 4854 C C . VAL A 1 63 ? 47.854 -18.351 -10.195 1.00 0.00 1561 VAL B C 5
ATOM 4855 O O . VAL A 1 63 ? 48.856 -18.909 -10.653 1.00 0.00 1561 VAL B O 5
ATOM 4868 N N . LYS A 1 64 ? 46.651 -18.941 -10.130 1.00 0.00 1562 LYS B N 5
ATOM 4869 C CA . LYS A 1 64 ? 46.303 -20.234 -10.730 1.00 0.00 1562 LYS B CA 5
ATOM 4870 C C . LYS A 1 64 ? 44.892 -20.215 -11.340 1.00 0.00 1562 LYS B C 5
ATOM 4871 O O . LYS A 1 64 ? 43.987 -19.574 -10.787 1.00 0.00 1562 LYS B O 5
ATOM 4890 C CA . LYS B 2 3 ? 49.425 8.289 -16.016 1.00 0.00 12 LYS A CA 5
ATOM 4891 C C . LYS B 2 3 ? 49.046 7.011 -15.295 1.00 0.00 12 LYS A C 5
ATOM 4892 O O . LYS B 2 3 ? 49.284 6.886 -14.095 1.00 0.00 12 LYS A O 5
ATOM 4894 N N . GLY B 2 4 ? 48.451 6.072 -16.031 1.00 0.00 13 GLY A N 5
ATOM 4895 C CA . GLY B 2 4 ? 48.057 4.748 -15.534 1.00 0.00 13 GLY A CA 5
ATOM 4896 C C . GLY B 2 4 ? 49.224 3.760 -15.364 1.00 0.00 13 GLY A C 5
ATOM 4897 O O . GLY B 2 4 ? 50.350 4.008 -15.801 1.00 0.00 13 GLY A O 5
ATOM 4901 N N . GLY B 2 5 ? 48.944 2.615 -14.734 1.00 0.00 14 GLY A N 5
ATOM 4902 C CA . GLY B 2 5 ? 49.881 1.497 -14.543 1.00 0.00 14 GLY A CA 5
ATOM 4903 C C . GLY B 2 5 ? 50.903 1.705 -13.417 1.00 0.00 14 GLY A C 5
ATOM 4904 O O . GLY B 2 5 ? 50.928 0.921 -12.470 1.00 0.00 14 GLY A O 5
ATOM 4908 N N . ALA B 2 6 ? 51.721 2.757 -13.501 1.00 0.00 15 ALA A N 5
ATOM 4909 C CA . ALA B 2 6 ? 52.812 3.064 -12.568 1.00 0.00 15 ALA A CA 5
ATOM 4910 C C . ALA B 2 6 ? 52.880 4.572 -12.242 1.00 0.00 15 ALA A C 5
ATOM 4911 O O . ALA B 2 6 ? 52.702 5.410 -13.131 1.00 0.00 15 ALA A O 5
ATOM 4944 N N . ARG B 2 8 ? 54.555 7.868 -9.371 1.00 0.00 17 ARG A N 5
ATOM 4945 C CA . ARG B 2 8 ? 55.357 8.534 -8.322 1.00 0.00 17 ARG A CA 5
ATOM 4946 C C . ARG B 2 8 ? 55.006 10.032 -8.239 1.00 0.00 17 ARG A C 5
ATOM 4947 O O . ARG B 2 8 ? 54.384 10.583 -9.150 1.00 0.00 17 ARG A O 5
ATOM 4968 N N . HIS B 2 9 ? 55.423 10.692 -7.156 1.00 0.00 18 HIS A N 5
ATOM 4969 C CA . HIS B 2 9 ? 55.225 12.133 -6.910 1.00 0.00 18 HIS A CA 5
ATOM 4970 C C . HIS B 2 9 ? 55.955 13.040 -7.921 1.00 0.00 18 HIS A C 5
ATOM 4971 O O . HIS B 2 9 ? 55.454 14.119 -8.253 1.00 0.00 18 HIS A O 5
ATOM 4985 N N . ARG B 2 10 ? 57.118 12.607 -8.431 1.00 0.00 19 ARG A N 5
ATOM 4986 C CA . ARG B 2 10 ? 57.924 13.326 -9.417 1.00 0.00 19 ARG A CA 5
ATOM 4991 N N . SER A 1 5 ? 40.048 5.020 -3.992 1.00 0.00 1503 SER B N 6
ATOM 4992 C CA . SER A 1 5 ? 40.793 4.138 -4.901 1.00 0.00 1503 SER B CA 6
ATOM 4993 C C . SER A 1 5 ? 42.313 4.148 -4.676 1.00 0.00 1503 SER B C 6
ATOM 4994 O O . SER A 1 5 ? 43.038 3.416 -5.359 1.00 0.00 1503 SER B O 6
ATOM 5002 N N . LEU A 1 6 ? 42.796 4.968 -3.733 1.00 0.00 1504 LEU B N 6
ATOM 5003 C CA . LEU A 1 6 ? 44.215 5.114 -3.361 1.00 0.00 1504 LEU B CA 6
ATOM 5004 C C . LEU A 1 6 ? 44.467 5.144 -1.842 1.00 0.00 1504 LEU B C 6
ATOM 5005 O O . LEU A 1 6 ? 45.455 4.586 -1.373 1.00 0.00 1504 LEU B O 6
ATOM 5021 N N . VAL A 1 7 ? 43.574 5.773 -1.064 1.00 0.00 1505 VAL B N 6
ATOM 5022 C CA . VAL A 1 7 ? 43.776 6.088 0.373 1.00 0.00 1505 VAL B CA 6
ATOM 5023 C C . VAL A 1 7 ? 43.591 4.877 1.320 1.00 0.00 1505 VAL B C 6
ATOM 5024 O O . VAL A 1 7 ? 43.436 5.049 2.531 1.00 0.00 1505 VAL B O 6
ATOM 5037 N N . THR A 1 8 ? 43.624 3.642 0.802 1.00 0.00 1506 THR B N 6
ATOM 5038 C CA . THR A 1 8 ? 43.677 2.405 1.586 1.00 0.00 1506 THR B CA 6
ATOM 5039 C C . THR A 1 8 ? 44.518 1.406 0.801 1.00 0.00 1506 THR B C 6
ATOM 5040 O O . THR A 1 8 ? 44.148 1.010 -0.304 1.00 0.00 1506 THR B O 6
ATOM 5051 N N . CYS A 1 9 ? 45.639 0.996 1.396 1.00 0.00 1507 CYS B N 6
ATOM 5052 C CA . CYS A 1 9 ? 46.476 -0.103 0.940 1.00 0.00 1507 CYS B CA 6
ATOM 5053 C C . CYS A 1 9 ? 46.419 -1.193 2.030 1.00 0.00 1507 CYS B C 6
ATOM 5054 O O . CYS A 1 9 ? 47.172 -1.120 3.007 1.00 0.00 1507 CYS B O 6
ATOM 5061 N N . PRO A 1 10 ? 45.499 -2.173 1.941 1.00 0.00 1508 PRO B N 6
ATOM 5062 C CA . PRO A 1 10 ? 45.328 -3.222 2.953 1.00 0.00 1508 PRO B CA 6
ATOM 5063 C C . PRO A 1 10 ? 46.581 -4.053 3.247 1.00 0.00 1508 PRO B C 6
ATOM 5064 O O . PRO A 1 10 ? 46.635 -4.754 4.257 1.00 0.00 1508 PRO B O 6
ATOM 5075 N N . ILE A 1 11 ? 47.587 -3.969 2.372 1.00 0.00 1509 ILE B N 6
ATOM 5076 C CA . ILE A 1 11 ? 48.828 -4.743 2.497 1.00 0.00 1509 ILE B CA 6
ATOM 5077 C C . ILE A 1 11 ? 49.754 -4.167 3.595 1.00 0.00 1509 ILE B C 6
ATOM 5078 O O . ILE A 1 11 ? 50.390 -4.935 4.323 1.00 0.00 1509 ILE B O 6
ATOM 5094 N N . CYS A 1 12 ? 49.760 -2.839 3.778 1.00 0.00 1510 CYS B N 6
ATOM 5095 C CA . CYS A 1 12 ? 50.399 -2.135 4.897 1.00 0.00 1510 CYS B CA 6
ATOM 5096 C C . CYS A 1 12 ? 49.386 -1.579 5.936 1.00 0.00 1510 CYS B C 6
ATOM 5097 O O . CYS A 1 12 ? 49.783 -0.958 6.926 1.00 0.00 1510 CYS B O 6
ATOM 5104 N N . HIS A 1 13 ? 48.086 -1.815 5.710 1.00 0.00 1511 HIS B N 6
ATOM 5105 C CA . HIS A 1 13 ? 46.947 -1.301 6.492 1.00 0.00 1511 HIS B CA 6
ATOM 5106 C C . HIS A 1 13 ? 46.798 0.234 6.429 1.00 0.00 1511 HIS B C 6
ATOM 5107 O O . HIS A 1 13 ? 46.563 0.904 7.436 1.00 0.00 1511 HIS B O 6
ATOM 5121 N N . ALA A 1 14 ? 46.910 0.757 5.204 1.00 0.00 1512 ALA B N 6
ATOM 5122 C CA . ALA A 1 14 ? 46.612 2.126 4.771 1.00 0.00 1512 ALA B CA 6
ATOM 5123 C C . ALA A 1 14 ? 47.558 3.335 5.049 1.00 0.00 1512 ALA B C 6
ATOM 5124 O O . ALA A 1 14 ? 47.144 4.443 4.686 1.00 0.00 1512 ALA B O 6
ATOM 5131 N N . PRO A 1 15 ? 48.791 3.238 5.597 1.00 0.00 1513 PRO B N 6
ATOM 5132 C CA . PRO A 1 15 ? 49.720 4.375 5.622 1.00 0.00 1513 PRO B CA 6
ATOM 5133 C C . PRO A 1 15 ? 50.159 4.700 4.179 1.00 0.00 1513 PRO B C 6
ATOM 5134 O O . PRO A 1 15 ? 50.852 3.909 3.539 1.00 0.00 1513 PRO B O 6
ATOM 5145 N N . TYR A 1 16 ? 49.740 5.849 3.634 1.00 0.00 1514 TYR B N 6
ATOM 5146 C CA . TYR A 1 16 ? 49.913 6.132 2.201 1.00 0.00 1514 TYR B CA 6
ATOM 5147 C C . TYR A 1 16 ? 51.357 6.467 1.775 1.00 0.00 1514 TYR B C 6
ATOM 5148 O O . TYR A 1 16 ? 51.739 6.144 0.652 1.00 0.00 1514 TYR B O 6
ATOM 5166 N N . VAL A 1 17 ? 52.161 7.055 2.675 1.00 0.00 1515 VAL B N 6
ATOM 5167 C CA . VAL A 1 17 ? 53.595 7.386 2.504 1.00 0.00 1515 VAL B CA 6
ATOM 5168 C C . VAL A 1 17 ? 53.907 8.248 1.263 1.00 0.00 1515 VAL B C 6
ATOM 5169 O O . VAL A 1 17 ? 54.009 7.769 0.133 1.00 0.00 1515 VAL B O 6
ATOM 5182 N N . GLU A 1 18 ? 54.131 9.545 1.492 1.00 0.00 1516 GLU B N 6
ATOM 5183 C CA . GLU A 1 18 ? 54.601 10.477 0.463 1.00 0.00 1516 GLU B CA 6
ATOM 5184 C C . GLU A 1 18 ? 55.958 10.041 -0.134 1.00 0.00 1516 GLU B C 6
ATOM 5185 O O . GLU A 1 18 ? 56.764 9.366 0.513 1.00 0.00 1516 GLU B O 6
ATOM 5197 N N . GLU A 1 19 ? 56.202 10.442 -1.379 1.00 0.00 1517 GLU B N 6
ATOM 5198 C CA . GLU A 1 19 ? 57.367 10.112 -2.228 1.00 0.00 1517 GLU B CA 6
ATOM 5199 C C . GLU A 1 19 ? 57.498 8.638 -2.683 1.00 0.00 1517 GLU B C 6
ATOM 5200 O O . GLU A 1 19 ? 58.235 8.375 -3.636 1.00 0.00 1517 GLU B O 6
ATOM 5212 N N . ASP A 1 20 ? 56.799 7.675 -2.065 1.00 0.00 1518 ASP B N 6
ATOM 5213 C CA . ASP A 1 20 ? 56.882 6.254 -2.445 1.00 0.00 1518 ASP B CA 6
ATOM 5214 C C . ASP A 1 20 ? 56.206 5.943 -3.800 1.00 0.00 1518 ASP B C 6
ATOM 5215 O O . ASP A 1 20 ? 55.265 6.629 -4.207 1.00 0.00 1518 ASP B O 6
ATOM 5224 N N . LEU A 1 21 ? 56.674 4.898 -4.494 1.00 0.00 1519 LEU B N 6
ATOM 5225 C CA . LEU A 1 21 ? 56.187 4.460 -5.811 1.00 0.00 1519 LEU B CA 6
ATOM 5226 C C . LEU A 1 21 ? 54.991 3.491 -5.692 1.00 0.00 1519 LEU B C 6
ATOM 5227 O O . LEU A 1 21 ? 54.995 2.558 -4.880 1.00 0.00 1519 LEU B O 6
ATOM 5243 N N . LEU A 1 22 ? 53.987 3.680 -6.550 1.00 0.00 1520 LEU B N 6
ATOM 5244 C CA . LEU A 1 22 ? 52.741 2.908 -6.583 1.00 0.00 1520 LEU B CA 6
ATOM 5245 C C . LEU A 1 22 ? 52.447 2.295 -7.960 1.00 0.00 1520 LEU B C 6
ATOM 5246 O O . LEU A 1 22 ? 52.966 2.716 -8.992 1.00 0.00 1520 LEU B O 6
ATOM 5262 N N . ILE A 1 23 ? 51.568 1.300 -7.951 1.00 0.00 1521 ILE B N 6
ATOM 5263 C CA . ILE A 1 23 ? 51.098 0.513 -9.092 1.00 0.00 1521 ILE B CA 6
ATOM 5264 C C . ILE A 1 23 ? 49.579 0.303 -8.953 1.00 0.00 1521 ILE B C 6
ATOM 5265 O O . ILE A 1 23 ? 49.058 0.281 -7.837 1.00 0.00 1521 ILE B O 6
ATOM 5281 N N . GLN A 1 24 ? 48.858 0.172 -10.069 1.00 0.00 1522 GLN B N 6
ATOM 5282 C CA . GLN A 1 24 ? 47.417 -0.124 -10.089 1.00 0.00 1522 GLN B CA 6
ATOM 5283 C C . GLN A 1 24 ? 47.079 -1.329 -10.974 1.00 0.00 1522 GLN B C 6
ATOM 5284 O O . GLN A 1 24 ? 47.758 -1.592 -11.971 1.00 0.00 1522 GLN B O 6
ATOM 5298 N N . CYS A 1 25 ? 45.986 -2.021 -10.637 1.00 0.00 1523 CYS B N 6
ATOM 5299 C CA . CYS A 1 25 ? 45.427 -3.064 -11.484 1.00 0.00 1523 CYS B CA 6
ATOM 5300 C C . CYS A 1 25 ? 45.034 -2.524 -12.880 1.00 0.00 1523 CYS B C 6
ATOM 5301 O O . CYS A 1 25 ? 44.385 -1.474 -12.981 1.00 0.00 1523 CYS B O 6
ATOM 5308 N N . ARG A 1 26 ? 45.372 -3.249 -13.958 1.00 0.00 1524 ARG B N 6
ATOM 5309 C CA . ARG A 1 26 ? 44.896 -2.915 -15.315 1.00 0.00 1524 ARG B CA 6
ATOM 5310 C C . ARG A 1 26 ? 43.371 -3.030 -15.486 1.00 0.00 1524 ARG B C 6
ATOM 5311 O O . ARG A 1 26 ? 42.822 -2.429 -16.410 1.00 0.00 1524 ARG B O 6
ATOM 5332 N N . HIS A 1 27 ? 42.700 -3.797 -14.623 1.00 0.00 1525 HIS B N 6
ATOM 5333 C CA . HIS A 1 27 ? 41.261 -4.076 -14.691 1.00 0.00 1525 HIS B CA 6
ATOM 5334 C C . HIS A 1 27 ? 40.461 -3.234 -13.689 1.00 0.00 1525 HIS B C 6
ATOM 5335 O O . HIS A 1 27 ? 39.469 -2.601 -14.064 1.00 0.00 1525 HIS B O 6
ATOM 5349 N N . CYS A 1 28 ? 40.927 -3.179 -12.437 1.00 0.00 1526 CYS B N 6
ATOM 5350 C CA . CYS A 1 28 ? 40.239 -2.545 -11.319 1.00 0.00 1526 CYS B CA 6
ATOM 5351 C C . CYS A 1 28 ? 40.645 -1.062 -11.104 1.00 0.00 1526 CYS B C 6
ATOM 5352 O O . CYS A 1 28 ? 39.915 -0.309 -10.461 1.00 0.00 1526 CYS B O 6
ATOM 5359 N N . GLU A 1 29 ? 41.837 -0.660 -11.575 1.00 0.00 1527 GLU B N 6
ATOM 5360 C CA . GLU A 1 29 ? 42.466 0.665 -11.411 1.00 0.00 1527 GLU B CA 6
ATOM 5361 C C . GLU A 1 29 ? 42.788 1.094 -9.966 1.00 0.00 1527 GLU B C 6
ATOM 5362 O O . GLU A 1 29 ? 43.400 2.146 -9.769 1.00 0.00 1527 GLU B O 6
ATOM 5374 N N . ARG A 1 30 ? 42.460 0.282 -8.953 1.00 0.00 1528 ARG B N 6
ATOM 5375 C CA . ARG A 1 30 ? 42.828 0.535 -7.550 1.00 0.00 1528 ARG B CA 6
ATOM 5376 C C . ARG A 1 30 ? 44.350 0.487 -7.377 1.00 0.00 1528 ARG B C 6
ATOM 5377 O O . ARG A 1 30 ? 45.012 -0.407 -7.906 1.00 0.00 1528 ARG B O 6
ATOM 5398 N N . TRP A 1 31 ? 44.881 1.461 -6.641 1.00 0.00 1529 TRP B N 6
ATOM 5399 C CA . TRP A 1 31 ? 46.310 1.648 -6.386 1.00 0.00 1529 TRP B CA 6
ATOM 5400 C C . TRP A 1 31 ? 46.808 0.959 -5.107 1.00 0.00 1529 TRP B C 6
ATOM 5401 O O . TRP A 1 31 ? 46.071 0.790 -4.132 1.00 0.00 1529 TRP B O 6
ATOM 5422 N N . MET A 1 32 ? 48.095 0.610 -5.111 1.00 0.00 1530 MET B N 6
ATOM 5423 C CA . MET A 1 32 ? 48.847 -0.008 -4.011 1.00 0.00 1530 MET B CA 6
ATOM 5424 C C . MET A 1 32 ? 50.353 0.264 -4.187 1.00 0.00 1530 MET B C 6
ATOM 5425 O O . MET A 1 32 ? 50.802 0.598 -5.285 1.00 0.00 1530 MET B O 6
ATOM 5439 N N . HIS A 1 33 ? 51.153 0.140 -3.126 1.00 0.00 1531 HIS B N 6
ATOM 5440 C CA . HIS A 1 33 ? 52.604 0.371 -3.213 1.00 0.00 1531 HIS B CA 6
ATOM 5441 C C . HIS A 1 33 ? 53.321 -0.742 -3.974 1.00 0.00 1531 HIS B C 6
ATOM 5442 O O . HIS A 1 33 ? 52.972 -1.919 -3.868 1.00 0.00 1531 HIS B O 6
ATOM 5456 N N . ALA A 1 34 ? 54.383 -0.387 -4.698 1.00 0.00 1532 ALA B N 6
ATOM 5457 C CA . ALA A 1 34 ? 55.211 -1.366 -5.398 1.00 0.00 1532 ALA B CA 6
ATOM 5458 C C . ALA A 1 34 ? 55.892 -2.359 -4.435 1.00 0.00 1532 ALA B C 6
ATOM 5459 O O . ALA A 1 34 ? 55.855 -3.564 -4.683 1.00 0.00 1532 ALA B O 6
ATOM 5466 N N . GLY A 1 35 ? 56.428 -1.879 -3.304 1.00 0.00 1533 GLY B N 6
ATOM 5467 C CA . GLY A 1 35 ? 57.056 -2.721 -2.276 1.00 0.00 1533 GLY B CA 6
ATOM 5468 C C . GLY A 1 35 ? 56.074 -3.682 -1.587 1.00 0.00 1533 GLY B C 6
ATOM 5469 O O . GLY A 1 35 ? 56.417 -4.841 -1.344 1.00 0.00 1533 GLY B O 6
ATOM 5473 N N . CYS A 1 36 ? 54.828 -3.248 -1.368 1.00 0.00 1534 CYS B N 6
ATOM 5474 C CA . CYS A 1 36 ? 53.716 -4.094 -0.919 1.00 0.00 1534 CYS B CA 6
ATOM 5475 C C . CYS A 1 36 ? 53.488 -5.293 -1.873 1.00 0.00 1534 CYS B C 6
ATOM 5476 O O . CYS A 1 36 ? 53.292 -6.428 -1.428 1.00 0.00 1534 CYS B O 6
ATOM 5483 N N . GLU A 1 37 ? 53.565 -5.049 -3.181 1.00 0.00 1535 GLU B N 6
ATOM 5484 C CA . GLU A 1 37 ? 53.472 -6.063 -4.237 1.00 0.00 1535 GLU B CA 6
ATOM 5485 C C . GLU A 1 37 ? 54.818 -6.736 -4.603 1.00 0.00 1535 GLU B C 6
ATOM 5486 O O . GLU A 1 37 ? 54.895 -7.497 -5.572 1.00 0.00 1535 GLU B O 6
ATOM 5498 N N . SER A 1 38 ? 55.873 -6.507 -3.812 1.00 0.00 1536 SER B N 6
ATOM 5499 C CA . SER A 1 38 ? 57.226 -7.065 -3.974 1.00 0.00 1536 SER B CA 6
ATOM 5500 C C . SER A 1 38 ? 57.990 -6.613 -5.242 1.00 0.00 1536 SER B C 6
ATOM 5501 O O . SER A 1 38 ? 58.963 -7.253 -5.647 1.00 0.00 1536 SER B O 6
ATOM 5509 N N . LEU A 1 39 ? 57.575 -5.508 -5.877 1.00 0.00 1537 LEU B N 6
ATOM 5510 C CA . LEU A 1 39 ? 58.339 -4.845 -6.944 1.00 0.00 1537 LEU B CA 6
ATOM 5511 C C . LEU A 1 39 ? 59.264 -3.803 -6.292 1.00 0.00 1537 LEU B C 6
ATOM 5512 O O . LEU A 1 39 ? 58.798 -2.773 -5.802 1.00 0.00 1537 LEU B O 6
ATOM 5528 N N . PHE A 1 40 ? 60.571 -4.066 -6.254 1.00 0.00 1538 PHE B N 6
ATOM 5529 C CA . PHE A 1 40 ? 61.535 -3.233 -5.520 1.00 0.00 1538 PHE B CA 6
ATOM 5530 C C . PHE A 1 40 ? 61.943 -1.936 -6.253 1.00 0.00 1538 PHE B C 6
ATOM 5531 O O . PHE A 1 40 ? 62.523 -1.043 -5.631 1.00 0.00 1538 PHE B O 6
ATOM 5548 N N . THR A 1 41 ? 61.646 -1.817 -7.553 1.00 0.00 1539 THR B N 6
ATOM 5549 C CA . THR A 1 41 ? 62.058 -0.701 -8.425 1.00 0.00 1539 THR B CA 6
ATOM 5550 C C . THR A 1 41 ? 60.964 -0.320 -9.430 1.00 0.00 1539 THR B C 6
ATOM 5551 O O . THR A 1 41 ? 60.016 -1.071 -9.670 1.00 0.00 1539 THR B O 6
ATOM 5562 N N . GLU A 1 42 ? 61.112 0.840 -10.076 1.00 0.00 1540 GLU B N 6
ATOM 5563 C CA . GLU A 1 42 ? 60.255 1.231 -11.204 1.00 0.00 1540 GLU B CA 6
ATOM 5564 C C . GLU A 1 42 ? 60.403 0.264 -12.399 1.00 0.00 1540 GLU B C 6
ATOM 5565 O O . GLU A 1 42 ? 59.424 -0.003 -13.094 1.00 0.00 1540 GLU B O 6
ATOM 5577 N N . ASP A 1 43 ? 61.584 -0.335 -12.598 1.00 0.00 1541 ASP B N 6
ATOM 5578 C CA . ASP A 1 43 ? 61.800 -1.370 -13.622 1.00 0.00 1541 ASP B CA 6
ATOM 5579 C C . ASP A 1 43 ? 61.060 -2.681 -13.288 1.00 0.00 1541 ASP B C 6
ATOM 5580 O O . ASP A 1 43 ? 60.478 -3.308 -14.174 1.00 0.00 1541 ASP B O 6
ATOM 5589 N N . ASP A 1 44 ? 61.012 -3.090 -12.017 1.00 0.00 1542 ASP B N 6
ATOM 5590 C CA . ASP A 1 44 ? 60.191 -4.212 -11.566 1.00 0.00 1542 ASP B CA 6
ATOM 5591 C C . ASP A 1 44 ? 58.688 -3.927 -11.734 1.00 0.00 1542 ASP B C 6
ATOM 5592 O O . ASP A 1 44 ? 57.939 -4.807 -12.161 1.00 0.00 1542 ASP B O 6
ATOM 5601 N N . VAL A 1 45 ? 58.237 -2.690 -11.481 1.00 0.00 1543 VAL B N 6
ATOM 5602 C CA . VAL A 1 45 ? 56.862 -2.251 -11.787 1.00 0.00 1543 VAL B CA 6
ATOM 5603 C C . VAL A 1 45 ? 56.581 -2.259 -13.295 1.00 0.00 1543 VAL B C 6
ATOM 5604 O O . VAL A 1 45 ? 55.515 -2.710 -13.712 1.00 0.00 1543 VAL B O 6
ATOM 5617 N N . GLU A 1 46 ? 57.529 -1.842 -14.134 1.00 0.00 1544 GLU B N 6
ATOM 5618 C CA . GLU A 1 46 ? 57.412 -1.936 -15.596 1.00 0.00 1544 GLU B CA 6
ATOM 5619 C C . GLU A 1 46 ? 57.349 -3.400 -16.071 1.00 0.00 1544 GLU B C 6
ATOM 5620 O O . GLU A 1 46 ? 56.572 -3.725 -16.969 1.00 0.00 1544 GLU B O 6
ATOM 5632 N N . GLN A 1 47 ? 58.085 -4.306 -15.417 1.00 0.00 1545 GLN B N 6
ATOM 5633 C CA . GLN A 1 47 ? 57.985 -5.751 -15.645 1.00 0.00 1545 GLN B CA 6
ATOM 5634 C C . GLN A 1 47 ? 56.593 -6.262 -15.262 1.00 0.00 1545 GLN B C 6
ATOM 5635 O O . GLN A 1 47 ? 55.985 -7.013 -16.025 1.00 0.00 1545 GLN B O 6
ATOM 5649 N N . ALA A 1 48 ? 56.054 -5.819 -14.122 1.00 0.00 1546 ALA B N 6
ATOM 5650 C CA . ALA A 1 48 ? 54.715 -6.208 -13.709 1.00 0.00 1546 ALA B CA 6
ATOM 5651 C C . ALA A 1 48 ? 53.637 -5.713 -14.697 1.00 0.00 1546 ALA B C 6
ATOM 5652 O O . ALA A 1 48 ? 52.727 -6.459 -15.050 1.00 0.00 1546 ALA B O 6
ATOM 5659 N N . ALA A 1 49 ? 53.763 -4.480 -15.194 1.00 0.00 1547 ALA B N 6
ATOM 5660 C CA . ALA A 1 49 ? 52.868 -3.909 -16.198 1.00 0.00 1547 ALA B CA 6
ATOM 5661 C C . ALA A 1 49 ? 52.976 -4.602 -17.574 1.00 0.00 1547 ALA B C 6
ATOM 5662 O O . ALA A 1 49 ? 51.958 -4.813 -18.235 1.00 0.00 1547 ALA B O 6
ATOM 5669 N N . ASP A 1 50 ? 54.179 -5.003 -18.001 1.00 0.00 1548 ASP B N 6
ATOM 5670 C CA . ASP A 1 50 ? 54.372 -5.831 -19.201 1.00 0.00 1548 ASP B CA 6
ATOM 5671 C C . ASP A 1 50 ? 53.740 -7.234 -19.043 1.00 0.00 1548 ASP B C 6
ATOM 5672 O O . ASP A 1 50 ? 53.243 -7.819 -20.007 1.00 0.00 1548 ASP B O 6
ATOM 5681 N N . GLU A 1 51 ? 53.687 -7.744 -17.807 1.00 0.00 1549 GLU B N 6
ATOM 5682 C CA . GLU A 1 51 ? 52.943 -8.955 -17.408 1.00 0.00 1549 GLU B CA 6
ATOM 5683 C C . GLU A 1 51 ? 51.438 -8.681 -17.159 1.00 0.00 1549 GLU B C 6
ATOM 5684 O O . GLU A 1 51 ? 50.686 -9.559 -16.727 1.00 0.00 1549 GLU B O 6
ATOM 5696 N N . GLY A 1 52 ? 50.986 -7.456 -17.440 1.00 0.00 1550 GLY B N 6
ATOM 5697 C CA . GLY A 1 52 ? 49.604 -6.974 -17.341 1.00 0.00 1550 GLY B CA 6
ATOM 5698 C C . GLY A 1 52 ? 49.196 -6.468 -15.949 1.00 0.00 1550 GLY B C 6
ATOM 5699 O O . GLY A 1 52 ? 48.543 -5.433 -15.850 1.00 0.00 1550 GLY B O 6
ATOM 5703 N N . PHE A 1 53 ? 49.607 -7.165 -14.885 1.00 0.00 1551 PHE B N 6
ATOM 5704 C CA . PHE A 1 53 ? 49.246 -6.905 -13.483 1.00 0.00 1551 PHE B CA 6
ATOM 5705 C C . PHE A 1 53 ? 47.718 -6.855 -13.218 1.00 0.00 1551 PHE B C 6
ATOM 5706 O O . PHE A 1 53 ? 47.114 -5.791 -13.059 1.00 0.00 1551 PHE B O 6
ATOM 5723 N N . ASP A 1 54 ? 47.089 -8.037 -13.201 1.00 0.00 1552 ASP B N 6
ATOM 5724 C CA . ASP A 1 54 ? 45.703 -8.236 -12.739 1.00 0.00 1552 ASP B CA 6
ATOM 5725 C C . ASP A 1 54 ? 45.726 -8.609 -11.242 1.00 0.00 1552 ASP B C 6
ATOM 5726 O O . ASP A 1 54 ? 46.467 -9.519 -10.851 1.00 0.00 1552 ASP B O 6
ATOM 5735 N N . CYS A 1 55 ? 44.943 -7.932 -10.397 1.00 0.00 1553 CYS B N 6
ATOM 5736 C CA . CYS A 1 55 ? 45.040 -8.047 -8.946 1.00 0.00 1553 CYS B CA 6
ATOM 5737 C C . CYS A 1 55 ? 44.296 -9.246 -8.302 1.00 0.00 1553 CYS B C 6
ATOM 5738 O O . CYS A 1 55 ? 43.769 -10.164 -8.934 1.00 0.00 1553 CYS B O 6
ATOM 5745 N N . VAL A 1 56 ? 44.303 -9.204 -6.973 1.00 0.00 1554 VAL B N 6
ATOM 5746 C CA . VAL A 1 56 ? 43.892 -10.250 -6.033 1.00 0.00 1554 VAL B CA 6
ATOM 5747 C C . VAL A 1 56 ? 42.368 -10.460 -6.005 1.00 0.00 1554 VAL B C 6
ATOM 5748 O O . VAL A 1 56 ? 41.904 -11.518 -5.581 1.00 0.00 1554 VAL B O 6
ATOM 5761 N N . SER A 1 57 ? 41.582 -9.488 -6.482 1.00 0.00 1555 SER B N 6
ATOM 5762 C CA . SER A 1 57 ? 40.114 -9.579 -6.579 1.00 0.00 1555 SER B CA 6
ATOM 5763 C C . SER A 1 57 ? 39.650 -10.057 -7.962 1.00 0.00 1555 SER B C 6
ATOM 5764 O O . SER A 1 57 ? 38.799 -10.951 -8.075 1.00 0.00 1555 SER B O 6
ATOM 5772 N N . CYS A 1 58 ? 40.262 -9.527 -9.027 1.00 0.00 1556 CYS B N 6
ATOM 5773 C CA . CYS A 1 58 ? 39.913 -9.900 -10.381 1.00 0.00 1556 CYS B CA 6
ATOM 5774 C C . CYS A 1 58 ? 40.461 -11.287 -10.770 1.00 0.00 1556 CYS B C 6
ATOM 5775 O O . CYS A 1 58 ? 39.851 -11.945 -11.607 1.00 0.00 1556 CYS B O 6
ATOM 5782 N N . GLN A 1 59 ? 41.541 -11.775 -10.144 1.00 0.00 1557 GLN B N 6
ATOM 5783 C CA . GLN A 1 59 ? 41.986 -13.164 -10.296 1.00 0.00 1557 GLN B CA 6
ATOM 5784 C C . GLN A 1 59 ? 40.881 -14.186 -9.935 1.00 0.00 1557 GLN B C 6
ATOM 5785 O O . GLN A 1 59 ? 40.550 -15.012 -10.790 1.00 0.00 1557 GLN B O 6
ATOM 5799 N N . PRO A 1 60 ? 40.229 -14.118 -8.756 1.00 0.00 1558 PRO B N 6
ATOM 5800 C CA . PRO A 1 60 ? 39.031 -14.905 -8.469 1.00 0.00 1558 PRO B CA 6
ATOM 5801 C C . PRO A 1 60 ? 37.918 -14.705 -9.506 1.00 0.00 1558 PRO B C 6
ATOM 5802 O O . PRO A 1 60 ? 37.325 -15.689 -9.947 1.00 0.00 1558 PRO B O 6
ATOM 5813 N N . TYR A 1 61 ? 37.659 -13.472 -9.963 1.00 0.00 1559 TYR B N 6
ATOM 5814 C CA . TYR A 1 61 ? 36.617 -13.243 -10.980 1.00 0.00 1559 TYR B CA 6
ATOM 5815 C C . TYR A 1 61 ? 36.944 -13.882 -12.355 1.00 0.00 1559 TYR B C 6
ATOM 5816 O O . TYR A 1 61 ? 36.046 -14.412 -13.012 1.00 0.00 1559 TYR B O 6
ATOM 5834 N N . VAL A 1 62 ? 38.214 -13.850 -12.785 1.00 0.00 1560 VAL B N 6
ATOM 5835 C CA . VAL A 1 62 ? 38.676 -14.286 -14.120 1.00 0.00 1560 VAL B CA 6
ATOM 5836 C C . VAL A 1 62 ? 39.049 -15.778 -14.231 1.00 0.00 1560 VAL B C 6
ATOM 5837 O O . VAL A 1 62 ? 38.788 -16.384 -15.274 1.00 0.00 1560 VAL B O 6
ATOM 5850 N N . VAL A 1 63 ? 39.617 -16.396 -13.183 1.00 0.00 1561 VAL B N 6
ATOM 5851 C CA . VAL A 1 63 ? 40.105 -17.799 -13.174 1.00 0.00 1561 VAL B CA 6
ATOM 5852 C C . VAL A 1 63 ? 39.776 -18.595 -11.894 1.00 0.00 1561 VAL B C 6
ATOM 5853 O O . VAL A 1 63 ? 40.214 -19.742 -11.763 1.00 0.00 1561 VAL B O 6
ATOM 5866 N N . LYS A 1 64 ? 38.995 -18.034 -10.956 1.00 0.00 1562 LYS B N 6
ATOM 5867 C CA . LYS A 1 64 ? 38.571 -18.684 -9.691 1.00 0.00 1562 LYS B CA 6
ATOM 5868 C C . LYS A 1 64 ? 39.743 -19.315 -8.918 1.00 0.00 1562 LYS B C 6
ATOM 5869 O O . LYS A 1 64 ? 40.551 -18.585 -8.325 1.00 0.00 1562 LYS B O 6
ATOM 5888 C CA . LYS B 2 3 ? 46.130 6.488 -14.330 1.00 0.00 12 LYS A CA 6
ATOM 5889 C C . LYS B 2 3 ? 47.520 6.084 -14.772 1.00 0.00 12 LYS A C 6
ATOM 5890 O O . LYS B 2 3 ? 48.501 6.424 -14.117 1.00 0.00 12 LYS A O 6
ATOM 5892 N N . GLY B 2 4 ? 47.599 5.375 -15.897 1.00 0.00 13 GLY A N 6
ATOM 5893 C CA . GLY B 2 4 ? 48.865 5.018 -16.557 1.00 0.00 13 GLY A CA 6
ATOM 5894 C C . GLY B 2 4 ? 49.615 3.817 -15.956 1.00 0.00 13 GLY A C 6
ATOM 5895 O O . GLY B 2 4 ? 50.797 3.634 -16.250 1.00 0.00 13 GLY A O 6
ATOM 5899 N N . GLY B 2 5 ? 48.970 3.005 -15.113 1.00 0.00 14 GLY A N 6
ATOM 5900 C CA . GLY B 2 5 ? 49.513 1.741 -14.577 1.00 0.00 14 GLY A CA 6
ATOM 5901 C C . GLY B 2 5 ? 50.481 1.890 -13.395 1.00 0.00 14 GLY A C 6
ATOM 5902 O O . GLY B 2 5 ? 50.424 1.102 -12.448 1.00 0.00 14 GLY A O 6
ATOM 5906 N N . ALA B 2 6 ? 51.344 2.909 -13.424 1.00 0.00 15 ALA A N 6
ATOM 5907 C CA . ALA B 2 6 ? 52.439 3.127 -12.477 1.00 0.00 15 ALA A CA 6
ATOM 5908 C C . ALA B 2 6 ? 52.639 4.615 -12.132 1.00 0.00 15 ALA A C 6
ATOM 5909 O O . ALA B 2 6 ? 52.385 5.500 -12.953 1.00 0.00 15 ALA A O 6
ATOM 5942 N N . ARG B 2 8 ? 55.511 7.046 -9.959 1.00 0.00 17 ARG A N 6
ATOM 5943 C CA . ARG B 2 8 ? 56.850 7.147 -9.333 1.00 0.00 17 ARG A CA 6
ATOM 5944 C C . ARG B 2 8 ? 56.841 7.740 -7.914 1.00 0.00 17 ARG A C 6
ATOM 5945 O O . ARG B 2 8 ? 57.692 7.372 -7.105 1.00 0.00 17 ARG A O 6
ATOM 5966 N N . HIS B 2 9 ? 55.882 8.614 -7.604 1.00 0.00 18 HIS A N 6
ATOM 5967 C CA . HIS B 2 9 ? 55.720 9.230 -6.282 1.00 0.00 18 HIS A CA 6
ATOM 5968 C C . HIS B 2 9 ? 54.243 9.531 -5.975 1.00 0.00 18 HIS A C 6
ATOM 5969 O O . HIS B 2 9 ? 53.560 10.203 -6.753 1.00 0.00 18 HIS A O 6
ATOM 5983 N N . ARG B 2 10 ? 53.764 9.053 -4.821 1.00 0.00 19 ARG A N 6
ATOM 5984 C CA . ARG B 2 10 ? 52.423 9.306 -4.302 1.00 0.00 19 ARG A CA 6
ATOM 5989 N N . SER A 1 5 ? 40.967 3.287 -3.175 1.00 0.00 1503 SER B N 7
ATOM 5990 C CA . SER A 1 5 ? 41.739 3.220 -4.423 1.00 0.00 1503 SER B CA 7
ATOM 5991 C C . SER A 1 5 ? 42.970 4.142 -4.432 1.00 0.00 1503 SER B C 7
ATOM 5992 O O . SER A 1 5 ? 43.969 3.845 -5.093 1.00 0.00 1503 SER B O 7
ATOM 6000 N N . LEU A 1 6 ? 42.914 5.236 -3.661 1.00 0.00 1504 LEU B N 7
ATOM 6001 C CA . LEU A 1 6 ? 43.957 6.259 -3.500 1.00 0.00 1504 LEU B CA 7
ATOM 6002 C C . LEU A 1 6 ? 43.843 6.908 -2.099 1.00 0.00 1504 LEU B C 7
ATOM 6003 O O . LEU A 1 6 ? 42.827 6.741 -1.421 1.00 0.00 1504 LEU B O 7
ATOM 6019 N N . VAL A 1 7 ? 44.877 7.642 -1.657 1.00 0.00 1505 VAL B N 7
ATOM 6020 C CA . VAL A 1 7 ? 44.985 8.348 -0.351 1.00 0.00 1505 VAL B CA 7
ATOM 6021 C C . VAL A 1 7 ? 45.005 7.429 0.896 1.00 0.00 1505 VAL B C 7
ATOM 6022 O O . VAL A 1 7 ? 45.378 7.868 1.984 1.00 0.00 1505 VAL B O 7
ATOM 6035 N N . THR A 1 8 ? 44.726 6.128 0.745 1.00 0.00 1506 THR B N 7
ATOM 6036 C CA . THR A 1 8 ? 44.730 5.094 1.777 1.00 0.00 1506 THR B CA 7
ATOM 6037 C C . THR A 1 8 ? 45.135 3.794 1.109 1.00 0.00 1506 THR B C 7
ATOM 6038 O O . THR A 1 8 ? 44.563 3.397 0.094 1.00 0.00 1506 THR B O 7
ATOM 6049 N N . CYS A 1 9 ? 46.116 3.140 1.720 1.00 0.00 1507 CYS B N 7
ATOM 6050 C CA . CYS A 1 9 ? 46.519 1.780 1.414 1.00 0.00 1507 CYS B CA 7
ATOM 6051 C C . CYS A 1 9 ? 46.075 0.856 2.563 1.00 0.00 1507 CYS B C 7
ATOM 6052 O O . CYS A 1 9 ? 46.757 0.800 3.591 1.00 0.00 1507 CYS B O 7
ATOM 6059 N N . PRO A 1 10 ? 44.955 0.123 2.431 1.00 0.00 1508 PRO B N 7
ATOM 6060 C CA . PRO A 1 10 ? 44.547 -0.904 3.392 1.00 0.00 1508 PRO B CA 7
ATOM 6061 C C . PRO A 1 10 ? 45.590 -2.004 3.636 1.00 0.00 1508 PRO B C 7
ATOM 6062 O O . PRO A 1 10 ? 45.526 -2.695 4.654 1.00 0.00 1508 PRO B O 7
ATOM 6073 N N . ILE A 1 11 ? 46.564 -2.159 2.728 1.00 0.00 1509 ILE B N 7
ATOM 6074 C CA . ILE A 1 11 ? 47.657 -3.134 2.883 1.00 0.00 1509 ILE B CA 7
ATOM 6075 C C . ILE A 1 11 ? 48.688 -2.640 3.923 1.00 0.00 1509 ILE B C 7
ATOM 6076 O O . ILE A 1 11 ? 49.167 -3.422 4.748 1.00 0.00 1509 ILE B O 7
ATOM 6092 N N . CYS A 1 12 ? 48.967 -1.330 3.926 1.00 0.00 1510 CYS B N 7
ATOM 6093 C CA . CYS A 1 12 ? 49.880 -0.656 4.848 1.00 0.00 1510 CYS B CA 7
ATOM 6094 C C . CYS A 1 12 ? 49.174 -0.052 6.100 1.00 0.00 1510 CYS B C 7
ATOM 6095 O O . CYS A 1 12 ? 49.850 0.464 6.992 1.00 0.00 1510 CYS B O 7
ATOM 6102 N N . HIS A 1 13 ? 47.834 -0.100 6.152 1.00 0.00 1511 HIS B N 7
ATOM 6103 C CA . HIS A 1 13 ? 46.952 0.578 7.131 1.00 0.00 1511 HIS B CA 7
ATOM 6104 C C . HIS A 1 13 ? 47.008 2.120 7.067 1.00 0.00 1511 HIS B C 7
ATOM 6105 O O . HIS A 1 13 ? 47.043 2.814 8.085 1.00 0.00 1511 HIS B O 7
ATOM 6119 N N . ALA A 1 14 ? 46.996 2.645 5.839 1.00 0.00 1512 ALA B N 7
ATOM 6120 C CA . ALA A 1 14 ? 46.829 4.060 5.490 1.00 0.00 1512 ALA B CA 7
ATOM 6121 C C . ALA A 1 14 ? 47.926 5.120 5.834 1.00 0.00 1512 ALA B C 7
ATOM 6122 O O . ALA A 1 14 ? 47.578 6.307 5.865 1.00 0.00 1512 ALA B O 7
ATOM 6129 N N . PRO A 1 15 ? 49.230 4.806 6.028 1.00 0.00 1513 PRO B N 7
ATOM 6130 C CA . PRO A 1 15 ? 50.270 5.851 6.128 1.00 0.00 1513 PRO B CA 7
ATOM 6131 C C . PRO A 1 15 ? 50.513 6.571 4.779 1.00 0.00 1513 PRO B C 7
ATOM 6132 O O . PRO A 1 15 ? 50.978 7.713 4.754 1.00 0.00 1513 PRO B O 7
ATOM 6143 N N . TYR A 1 16 ? 50.161 5.907 3.667 1.00 0.00 1514 TYR B N 7
ATOM 6144 C CA . TYR A 1 16 ? 50.297 6.349 2.271 1.00 0.00 1514 TYR B CA 7
ATOM 6145 C C . TYR A 1 16 ? 51.749 6.687 1.840 1.00 0.00 1514 TYR B C 7
ATOM 6146 O O . TYR A 1 16 ? 52.711 6.303 2.508 1.00 0.00 1514 TYR B O 7
ATOM 6164 N N . VAL A 1 17 ? 51.921 7.276 0.647 1.00 0.00 1515 VAL B N 7
ATOM 6165 C CA . VAL A 1 17 ? 53.224 7.465 -0.028 1.00 0.00 1515 VAL B CA 7
ATOM 6166 C C . VAL A 1 17 ? 54.246 8.299 0.768 1.00 0.00 1515 VAL B C 7
ATOM 6167 O O . VAL A 1 17 ? 53.923 9.330 1.358 1.00 0.00 1515 VAL B O 7
ATOM 6180 N N . GLU A 1 18 ? 55.510 7.867 0.715 1.00 0.00 1516 GLU B N 7
ATOM 6181 C CA . GLU A 1 18 ? 56.693 8.591 1.204 1.00 0.00 1516 GLU B CA 7
ATOM 6182 C C . GLU A 1 18 ? 57.824 8.451 0.161 1.00 0.00 1516 GLU B C 7
ATOM 6183 O O . GLU A 1 18 ? 58.721 7.615 0.284 1.00 0.00 1516 GLU B O 7
ATOM 6195 N N . GLU A 1 19 ? 57.689 9.195 -0.947 1.00 0.00 1517 GLU B N 7
ATOM 6196 C CA . GLU A 1 19 ? 58.523 9.130 -2.172 1.00 0.00 1517 GLU B CA 7
ATOM 6197 C C . GLU A 1 19 ? 58.555 7.762 -2.909 1.00 0.00 1517 GLU B C 7
ATOM 6198 O O . GLU A 1 19 ? 59.322 7.569 -3.856 1.00 0.00 1517 GLU B O 7
ATOM 6210 N N . ASP A 1 20 ? 57.713 6.807 -2.501 1.00 0.00 1518 ASP B N 7
ATOM 6211 C CA . ASP A 1 20 ? 57.659 5.442 -3.044 1.00 0.00 1518 ASP B CA 7
ATOM 6212 C C . ASP A 1 20 ? 56.975 5.330 -4.423 1.00 0.00 1518 ASP B C 7
ATOM 6213 O O . ASP A 1 20 ? 56.212 6.206 -4.850 1.00 0.00 1518 ASP B O 7
ATOM 6222 N N . LEU A 1 21 ? 57.228 4.208 -5.102 1.00 0.00 1519 LEU B N 7
ATOM 6223 C CA . LEU A 1 21 ? 56.522 3.780 -6.307 1.00 0.00 1519 LEU B CA 7
ATOM 6224 C C . LEU A 1 21 ? 55.140 3.210 -5.951 1.00 0.00 1519 LEU B C 7
ATOM 6225 O O . LEU A 1 21 ? 54.966 2.542 -4.930 1.00 0.00 1519 LEU B O 7
ATOM 6241 N N . LEU A 1 22 ? 54.191 3.384 -6.867 1.00 0.00 1520 LEU B N 7
ATOM 6242 C CA . LEU A 1 22 ? 52.867 2.769 -6.860 1.00 0.00 1520 LEU B CA 7
ATOM 6243 C C . LEU A 1 22 ? 52.547 2.176 -8.237 1.00 0.00 1520 LEU B C 7
ATOM 6244 O O . LEU A 1 22 ? 53.143 2.545 -9.247 1.00 0.00 1520 LEU B O 7
ATOM 6260 N N . ILE A 1 23 ? 51.611 1.234 -8.267 1.00 0.00 1521 ILE B N 7
ATOM 6261 C CA . ILE A 1 23 ? 51.227 0.445 -9.439 1.00 0.00 1521 ILE B CA 7
ATOM 6262 C C . ILE A 1 23 ? 49.756 0.029 -9.303 1.00 0.00 1521 ILE B C 7
ATOM 6263 O O . ILE A 1 23 ? 49.283 -0.164 -8.184 1.00 0.00 1521 ILE B O 7
ATOM 6279 N N . GLN A 1 24 ? 49.019 -0.061 -10.416 1.00 0.00 1522 GLN B N 7
ATOM 6280 C CA . GLN A 1 24 ? 47.587 -0.395 -10.420 1.00 0.00 1522 GLN B CA 7
ATOM 6281 C C . GLN A 1 24 ? 47.234 -1.678 -11.181 1.00 0.00 1522 GLN B C 7
ATOM 6282 O O . GLN A 1 24 ? 47.882 -2.055 -12.164 1.00 0.00 1522 GLN B O 7
ATOM 6296 N N . CYS A 1 25 ? 46.145 -2.306 -10.742 1.00 0.00 1523 CYS B N 7
ATOM 6297 C CA . CYS A 1 25 ? 45.486 -3.411 -11.413 1.00 0.00 1523 CYS B CA 7
ATOM 6298 C C . CYS A 1 25 ? 44.841 -2.965 -12.745 1.00 0.00 1523 CYS B C 7
ATOM 6299 O O . CYS A 1 25 ? 44.203 -1.906 -12.816 1.00 0.00 1523 CYS B O 7
ATOM 6306 N N . ARG A 1 26 ? 44.976 -3.771 -13.808 1.00 0.00 1524 ARG B N 7
ATOM 6307 C CA . ARG A 1 26 ? 44.304 -3.504 -15.100 1.00 0.00 1524 ARG B CA 7
ATOM 6308 C C . ARG A 1 26 ? 42.793 -3.778 -15.075 1.00 0.00 1524 ARG B C 7
ATOM 6309 O O . ARG A 1 26 ? 42.065 -3.237 -15.910 1.00 0.00 1524 ARG B O 7
ATOM 6330 N N . HIS A 1 27 ? 42.317 -4.616 -14.149 1.00 0.00 1525 HIS B N 7
ATOM 6331 C CA . HIS A 1 27 ? 40.919 -5.060 -14.085 1.00 0.00 1525 HIS B CA 7
ATOM 6332 C C . HIS A 1 27 ? 40.012 -4.092 -13.304 1.00 0.00 1525 HIS B C 7
ATOM 6333 O O . HIS A 1 27 ? 38.927 -3.761 -13.792 1.00 0.00 1525 HIS B O 7
ATOM 6347 N N . CYS A 1 28 ? 40.461 -3.603 -12.140 1.00 0.00 1526 CYS B N 7
ATOM 6348 C CA . CYS A 1 28 ? 39.692 -2.728 -11.250 1.00 0.00 1526 CYS B CA 7
ATOM 6349 C C . CYS A 1 28 ? 40.285 -1.303 -11.050 1.00 0.00 1526 CYS B C 7
ATOM 6350 O O . CYS A 1 28 ? 39.655 -0.473 -10.392 1.00 0.00 1526 CYS B O 7
ATOM 6357 N N . GLU A 1 29 ? 41.460 -1.005 -11.618 1.00 0.00 1527 GLU B N 7
ATOM 6358 C CA . GLU A 1 29 ? 42.188 0.282 -11.556 1.00 0.00 1527 GLU B CA 7
ATOM 6359 C C . GLU A 1 29 ? 42.737 0.715 -10.178 1.00 0.00 1527 GLU B C 7
ATOM 6360 O O . GLU A 1 29 ? 43.485 1.695 -10.103 1.00 0.00 1527 GLU B O 7
ATOM 6372 N N . ARG A 1 30 ? 42.435 -0.017 -9.094 1.00 0.00 1528 ARG B N 7
ATOM 6373 C CA . ARG A 1 30 ? 42.933 0.285 -7.738 1.00 0.00 1528 ARG B CA 7
ATOM 6374 C C . ARG A 1 30 ? 44.467 0.228 -7.687 1.00 0.00 1528 ARG B C 7
ATOM 6375 O O . ARG A 1 30 ? 45.081 -0.645 -8.308 1.00 0.00 1528 ARG B O 7
ATOM 6396 N N . TRP A 1 31 ? 45.068 1.148 -6.930 1.00 0.00 1529 TRP B N 7
ATOM 6397 C CA . TRP A 1 31 ? 46.517 1.272 -6.739 1.00 0.00 1529 TRP B CA 7
ATOM 6398 C C . TRP A 1 31 ? 47.029 0.569 -5.473 1.00 0.00 1529 TRP B C 7
ATOM 6399 O O . TRP A 1 31 ? 46.325 0.463 -4.464 1.00 0.00 1529 TRP B O 7
ATOM 6420 N N . MET A 1 32 ? 48.299 0.166 -5.511 1.00 0.00 1530 MET B N 7
ATOM 6421 C CA . MET A 1 32 ? 49.102 -0.382 -4.413 1.00 0.00 1530 MET B CA 7
ATOM 6422 C C . MET A 1 32 ? 50.519 0.201 -4.484 1.00 0.00 1530 MET B C 7
ATOM 6423 O O . MET A 1 32 ? 50.970 0.588 -5.565 1.00 0.00 1530 MET B O 7
ATOM 6437 N N . HIS A 1 33 ? 51.256 0.253 -3.373 1.00 0.00 1531 HIS B N 7
ATOM 6438 C CA . HIS A 1 33 ? 52.688 0.579 -3.425 1.00 0.00 1531 HIS B CA 7
ATOM 6439 C C . HIS A 1 33 ? 53.476 -0.593 -4.028 1.00 0.00 1531 HIS B C 7
ATOM 6440 O O . HIS A 1 33 ? 53.110 -1.757 -3.865 1.00 0.00 1531 HIS B O 7
ATOM 6454 N N . ALA A 1 34 ? 54.605 -0.307 -4.676 1.00 0.00 1532 ALA B N 7
ATOM 6455 C CA . ALA A 1 34 ? 55.520 -1.355 -5.123 1.00 0.00 1532 ALA B CA 7
ATOM 6456 C C . ALA A 1 34 ? 56.086 -2.172 -3.938 1.00 0.00 1532 ALA B C 7
ATOM 6457 O O . ALA A 1 34 ? 56.311 -3.375 -4.077 1.00 0.00 1532 ALA B O 7
ATOM 6464 N N . GLY A 1 35 ? 56.267 -1.543 -2.765 1.00 0.00 1533 GLY B N 7
ATOM 6465 C CA . GLY A 1 35 ? 56.783 -2.178 -1.546 1.00 0.00 1533 GLY B CA 7
ATOM 6466 C C . GLY A 1 35 ? 55.839 -3.204 -0.900 1.00 0.00 1533 GLY B C 7
ATOM 6467 O O . GLY A 1 35 ? 56.288 -4.304 -0.575 1.00 0.00 1533 GLY B O 7
ATOM 6471 N N . CYS A 1 36 ? 54.537 -2.913 -0.772 1.00 0.00 1534 CYS B N 7
ATOM 6472 C CA . CYS A 1 36 ? 53.554 -3.871 -0.245 1.00 0.00 1534 CYS B CA 7
ATOM 6473 C C . CYS A 1 36 ? 53.305 -5.070 -1.186 1.00 0.00 1534 CYS B C 7
ATOM 6474 O O . CYS A 1 36 ? 52.989 -6.171 -0.727 1.00 0.00 1534 CYS B O 7
ATOM 6481 N N . GLU A 1 37 ? 53.521 -4.879 -2.487 1.00 0.00 1535 GLU B N 7
ATOM 6482 C CA . GLU A 1 37 ? 53.544 -5.952 -3.489 1.00 0.00 1535 GLU B CA 7
ATOM 6483 C C . GLU A 1 37 ? 54.933 -6.605 -3.677 1.00 0.00 1535 GLU B C 7
ATOM 6484 O O . GLU A 1 37 ? 55.107 -7.464 -4.546 1.00 0.00 1535 GLU B O 7
ATOM 6496 N N . SER A 1 38 ? 55.916 -6.247 -2.837 1.00 0.00 1536 SER B N 7
ATOM 6497 C CA . SER A 1 38 ? 57.265 -6.831 -2.771 1.00 0.00 1536 SER B CA 7
ATOM 6498 C C . SER A 1 38 ? 58.061 -6.770 -4.096 1.00 0.00 1536 SER B C 7
ATOM 6499 O O . SER A 1 38 ? 58.914 -7.620 -4.366 1.00 0.00 1536 SER B O 7
ATOM 6507 N N . LEU A 1 39 ? 57.787 -5.765 -4.936 1.00 0.00 1537 LEU B N 7
ATOM 6508 C CA . LEU A 1 39 ? 58.479 -5.534 -6.205 1.00 0.00 1537 LEU B CA 7
ATOM 6509 C C . LEU A 1 39 ? 59.856 -4.889 -5.942 1.00 0.00 1537 LEU B C 7
ATOM 6510 O O . LEU A 1 39 ? 59.963 -3.913 -5.194 1.00 0.00 1537 LEU B O 7
ATOM 6526 N N . PHE A 1 40 ? 60.914 -5.436 -6.546 1.00 0.00 1538 PHE B N 7
ATOM 6527 C CA . PHE A 1 40 ? 62.307 -5.093 -6.217 1.00 0.00 1538 PHE B CA 7
ATOM 6528 C C . PHE A 1 40 ? 62.808 -3.728 -6.717 1.00 0.00 1538 PHE B C 7
ATOM 6529 O O . PHE A 1 40 ? 63.641 -3.108 -6.051 1.00 0.00 1538 PHE B O 7
ATOM 6546 N N . THR A 1 41 ? 62.365 -3.266 -7.892 1.00 0.00 1539 THR B N 7
ATOM 6547 C CA . THR A 1 41 ? 62.923 -2.081 -8.581 1.00 0.00 1539 THR B CA 7
ATOM 6548 C C . THR A 1 41 ? 61.959 -1.539 -9.644 1.00 0.00 1539 THR B C 7
ATOM 6549 O O . THR A 1 41 ? 61.015 -2.225 -10.033 1.00 0.00 1539 THR B O 7
ATOM 6560 N N . GLU A 1 42 ? 62.190 -0.329 -10.159 1.00 0.00 1540 GLU B N 7
ATOM 6561 C CA . GLU A 1 42 ? 61.338 0.305 -11.178 1.00 0.00 1540 GLU B CA 7
ATOM 6562 C C . GLU A 1 42 ? 61.189 -0.553 -12.446 1.00 0.00 1540 GLU B C 7
ATOM 6563 O O . GLU A 1 42 ? 60.092 -0.640 -12.990 1.00 0.00 1540 GLU B O 7
ATOM 6575 N N . ASP A 1 43 ? 62.243 -1.255 -12.874 1.00 0.00 1541 ASP B N 7
ATOM 6576 C CA . ASP A 1 43 ? 62.167 -2.194 -14.007 1.00 0.00 1541 ASP B CA 7
ATOM 6577 C C . ASP A 1 43 ? 61.263 -3.407 -13.712 1.00 0.00 1541 ASP B C 7
ATOM 6578 O O . ASP A 1 43 ? 60.564 -3.895 -14.601 1.00 0.00 1541 ASP B O 7
ATOM 6587 N N . ASP A 1 44 ? 61.225 -3.886 -12.464 1.00 0.00 1542 ASP B N 7
ATOM 6588 C CA . ASP A 1 44 ? 60.345 -4.980 -12.032 1.00 0.00 1542 ASP B CA 7
ATOM 6589 C C . ASP A 1 44 ? 58.880 -4.513 -11.958 1.00 0.00 1542 ASP B C 7
ATOM 6590 O O . ASP A 1 44 ? 57.973 -5.223 -12.387 1.00 0.00 1542 ASP B O 7
ATOM 6599 N N . VAL A 1 45 ? 58.642 -3.280 -11.493 1.00 0.00 1543 VAL B N 7
ATOM 6600 C CA . VAL A 1 45 ? 57.321 -2.628 -11.537 1.00 0.00 1543 VAL B CA 7
ATOM 6601 C C . VAL A 1 45 ? 56.858 -2.398 -12.978 1.00 0.00 1543 VAL B C 7
ATOM 6602 O O . VAL A 1 45 ? 55.714 -2.700 -13.310 1.00 0.00 1543 VAL B O 7
ATOM 6615 N N . GLU A 1 46 ? 57.737 -1.926 -13.860 1.00 0.00 1544 GLU B N 7
ATOM 6616 C CA . GLU A 1 46 ? 57.456 -1.787 -15.292 1.00 0.00 1544 GLU B CA 7
ATOM 6617 C C . GLU A 1 46 ? 57.147 -3.143 -15.944 1.00 0.00 1544 GLU B C 7
ATOM 6618 O O . GLU A 1 46 ? 56.225 -3.233 -16.752 1.00 0.00 1544 GLU B O 7
ATOM 6630 N N . GLN A 1 47 ? 57.852 -4.212 -15.549 1.00 0.00 1545 GLN B N 7
ATOM 6631 C CA . GLN A 1 47 ? 57.527 -5.575 -15.975 1.00 0.00 1545 GLN B CA 7
ATOM 6632 C C . GLN A 1 47 ? 56.134 -5.975 -15.484 1.00 0.00 1545 GLN B C 7
ATOM 6633 O O . GLN A 1 47 ? 55.328 -6.448 -16.280 1.00 0.00 1545 GLN B O 7
ATOM 6647 N N . ALA A 1 48 ? 55.819 -5.746 -14.204 1.00 0.00 1546 ALA B N 7
ATOM 6648 C CA . ALA A 1 48 ? 54.523 -6.114 -13.653 1.00 0.00 1546 ALA B CA 7
ATOM 6649 C C . ALA A 1 48 ? 53.361 -5.337 -14.309 1.00 0.00 1546 ALA B C 7
ATOM 6650 O O . ALA A 1 48 ? 52.275 -5.885 -14.505 1.00 0.00 1546 ALA B O 7
ATOM 6657 N N . ALA A 1 49 ? 53.599 -4.080 -14.693 1.00 0.00 1547 ALA B N 7
ATOM 6658 C CA . ALA A 1 49 ? 52.660 -3.244 -15.436 1.00 0.00 1547 ALA B CA 7
ATOM 6659 C C . ALA A 1 49 ? 52.456 -3.729 -16.884 1.00 0.00 1547 ALA B C 7
ATOM 6660 O O . ALA A 1 49 ? 51.316 -3.911 -17.315 1.00 0.00 1547 ALA B O 7
ATOM 6667 N N . ASP A 1 50 ? 53.541 -3.980 -17.625 1.00 0.00 1548 ASP B N 7
ATOM 6668 C CA . ASP A 1 50 ? 53.499 -4.469 -19.011 1.00 0.00 1548 ASP B CA 7
ATOM 6669 C C . ASP A 1 50 ? 52.904 -5.889 -19.123 1.00 0.00 1548 ASP B C 7
ATOM 6670 O O . ASP A 1 50 ? 52.203 -6.208 -20.087 1.00 0.00 1548 ASP B O 7
ATOM 6679 N N . GLU A 1 51 ? 53.130 -6.731 -18.110 1.00 0.00 1549 GLU B N 7
ATOM 6680 C CA . GLU A 1 51 ? 52.503 -8.062 -17.986 1.00 0.00 1549 GLU B CA 7
ATOM 6681 C C . GLU A 1 51 ? 51.022 -7.989 -17.553 1.00 0.00 1549 GLU B C 7
ATOM 6682 O O . GLU A 1 51 ? 50.279 -8.959 -17.720 1.00 0.00 1549 GLU B O 7
ATOM 6694 N N . GLY A 1 52 ? 50.589 -6.842 -17.015 1.00 0.00 1550 GLY B N 7
ATOM 6695 C CA . GLY A 1 52 ? 49.263 -6.602 -16.455 1.00 0.00 1550 GLY B CA 7
ATOM 6696 C C . GLY A 1 52 ? 49.106 -7.168 -15.035 1.00 0.00 1550 GLY B C 7
ATOM 6697 O O . GLY A 1 52 ? 48.943 -8.378 -14.851 1.00 0.00 1550 GLY B O 7
ATOM 6701 N N . PHE A 1 53 ? 49.118 -6.288 -14.028 1.00 0.00 1551 PHE B N 7
ATOM 6702 C CA . PHE A 1 53 ? 48.822 -6.651 -12.638 1.00 0.00 1551 PHE B CA 7
ATOM 6703 C C . PHE A 1 53 ? 47.320 -6.956 -12.463 1.00 0.00 1551 PHE B C 7
ATOM 6704 O O . PHE A 1 53 ? 46.487 -6.227 -13.003 1.00 0.00 1551 PHE B O 7
ATOM 6721 N N . ASP A 1 54 ? 46.977 -7.982 -11.675 1.00 0.00 1552 ASP B N 7
ATOM 6722 C CA . ASP A 1 54 ? 45.600 -8.293 -11.266 1.00 0.00 1552 ASP B CA 7
ATOM 6723 C C . ASP A 1 54 ? 45.553 -8.768 -9.804 1.00 0.00 1552 ASP B C 7
ATOM 6724 O O . ASP A 1 54 ? 46.366 -9.605 -9.392 1.00 0.00 1552 ASP B O 7
ATOM 6733 N N . CYS A 1 55 ? 44.566 -8.294 -9.040 1.00 0.00 1553 CYS B N 7
ATOM 6734 C CA . CYS A 1 55 ? 44.268 -8.729 -7.682 1.00 0.00 1553 CYS B CA 7
ATOM 6735 C C . CYS A 1 55 ? 43.946 -10.246 -7.567 1.00 0.00 1553 CYS B C 7
ATOM 6736 O O . CYS A 1 55 ? 43.592 -10.913 -8.542 1.00 0.00 1553 CYS B O 7
ATOM 6743 N N . VAL A 1 56 ? 43.978 -10.777 -6.338 1.00 0.00 1554 VAL B N 7
ATOM 6744 C CA . VAL A 1 56 ? 43.684 -12.195 -6.034 1.00 0.00 1554 VAL B CA 7
ATOM 6745 C C . VAL A 1 56 ? 42.271 -12.620 -6.479 1.00 0.00 1554 VAL B C 7
ATOM 6746 O O . VAL A 1 56 ? 42.084 -13.761 -6.893 1.00 0.00 1554 VAL B O 7
ATOM 6759 N N . SER A 1 57 ? 41.293 -11.707 -6.451 1.00 0.00 1555 SER B N 7
ATOM 6760 C CA . SER A 1 57 ? 39.917 -11.905 -6.957 1.00 0.00 1555 SER B CA 7
ATOM 6761 C C . SER A 1 57 ? 39.728 -11.460 -8.422 1.00 0.00 1555 SER B C 7
ATOM 6762 O O . SER A 1 57 ? 38.972 -12.087 -9.175 1.00 0.00 1555 SER B O 7
ATOM 6770 N N . CYS A 1 58 ? 40.484 -10.452 -8.866 1.00 0.00 1556 CYS B N 7
ATOM 6771 C CA . CYS A 1 58 ? 40.515 -10.010 -10.250 1.00 0.00 1556 CYS B CA 7
ATOM 6772 C C . CYS A 1 58 ? 41.044 -11.134 -11.163 1.00 0.00 1556 CYS B C 7
ATOM 6773 O O . CYS A 1 58 ? 40.620 -11.235 -12.310 1.00 0.00 1556 CYS B O 7
ATOM 6780 N N . GLN A 1 59 ? 41.936 -11.993 -10.657 1.00 0.00 1557 GLN B N 7
ATOM 6781 C CA . GLN A 1 59 ? 42.428 -13.178 -11.356 1.00 0.00 1557 GLN B CA 7
ATOM 6782 C C . GLN A 1 59 ? 41.304 -14.158 -11.761 1.00 0.00 1557 GLN B C 7
ATOM 6783 O O . GLN A 1 59 ? 41.149 -14.365 -12.963 1.00 0.00 1557 GLN B O 7
ATOM 6797 N N . PRO A 1 60 ? 40.462 -14.697 -10.854 1.00 0.00 1558 PRO B N 7
ATOM 6798 C CA . PRO A 1 60 ? 39.261 -15.444 -11.231 1.00 0.00 1558 PRO B CA 7
ATOM 6799 C C . PRO A 1 60 ? 38.346 -14.717 -12.232 1.00 0.00 1558 PRO B C 7
ATOM 6800 O O . PRO A 1 60 ? 37.766 -15.371 -13.104 1.00 0.00 1558 PRO B O 7
ATOM 6811 N N . TYR A 1 61 ? 38.225 -13.384 -12.149 1.00 0.00 1559 TYR B N 7
ATOM 6812 C CA . TYR A 1 61 ? 37.412 -12.609 -13.102 1.00 0.00 1559 TYR B CA 7
ATOM 6813 C C . TYR A 1 61 ? 38.048 -12.514 -14.510 1.00 0.00 1559 TYR B C 7
ATOM 6814 O O . TYR A 1 61 ? 37.371 -12.760 -15.512 1.00 0.00 1559 TYR B O 7
ATOM 6832 N N . VAL A 1 62 ? 39.339 -12.169 -14.606 1.00 0.00 1560 VAL B N 7
ATOM 6833 C CA . VAL A 1 62 ? 40.080 -11.953 -15.868 1.00 0.00 1560 VAL B CA 7
ATOM 6834 C C . VAL A 1 62 ? 40.541 -13.243 -16.559 1.00 0.00 1560 VAL B C 7
ATOM 6835 O O . VAL A 1 62 ? 40.489 -13.332 -17.787 1.00 0.00 1560 VAL B O 7
ATOM 6848 N N . VAL A 1 63 ? 40.951 -14.270 -15.802 1.00 0.00 1561 VAL B N 7
ATOM 6849 C CA . VAL A 1 63 ? 41.341 -15.608 -16.288 1.00 0.00 1561 VAL B CA 7
ATOM 6850 C C . VAL A 1 63 ? 40.054 -16.442 -16.423 1.00 0.00 1561 VAL B C 7
ATOM 6851 O O . VAL A 1 63 ? 39.853 -17.462 -15.759 1.00 0.00 1561 VAL B O 7
ATOM 6864 N N . LYS A 1 64 ? 39.124 -15.927 -17.239 1.00 0.00 1562 LYS B N 7
ATOM 6865 C CA . LYS A 1 64 ? 37.741 -16.406 -17.361 1.00 0.00 1562 LYS B CA 7
ATOM 6866 C C . LYS A 1 64 ? 37.659 -17.885 -17.795 1.00 0.00 1562 LYS B C 7
ATOM 6867 O O . LYS A 1 64 ? 38.163 -18.254 -18.867 1.00 0.00 1562 LYS B O 7
ATOM 6886 C CA . LYS B 2 3 ? 50.794 6.820 -15.556 1.00 0.00 12 LYS A CA 7
ATOM 6887 C C . LYS B 2 3 ? 49.523 6.758 -16.380 1.00 0.00 12 LYS A C 7
ATOM 6888 O O . LYS B 2 3 ? 48.773 7.733 -16.404 1.00 0.00 12 LYS A O 7
ATOM 6890 N N . GLY B 2 4 ? 49.233 5.660 -17.081 1.00 0.00 13 GLY A N 7
ATOM 6891 C CA . GLY B 2 4 ? 49.999 4.403 -17.127 1.00 0.00 13 GLY A CA 7
ATOM 6892 C C . GLY B 2 4 ? 49.818 3.487 -15.906 1.00 0.00 13 GLY A C 7
ATOM 6893 O O . GLY B 2 4 ? 49.183 3.852 -14.917 1.00 0.00 13 GLY A O 7
ATOM 6897 N N . GLY B 2 5 ? 50.401 2.283 -15.971 1.00 0.00 14 GLY A N 7
ATOM 6898 C CA . GLY B 2 5 ? 50.288 1.258 -14.917 1.00 0.00 14 GLY A CA 7
ATOM 6899 C C . GLY B 2 5 ? 51.099 1.528 -13.645 1.00 0.00 14 GLY A C 7
ATOM 6900 O O . GLY B 2 5 ? 50.825 0.901 -12.625 1.00 0.00 14 GLY A O 7
ATOM 6904 N N . ALA B 2 6 ? 52.076 2.444 -13.692 1.00 0.00 15 ALA A N 7
ATOM 6905 C CA . ALA B 2 6 ? 52.987 2.770 -12.590 1.00 0.00 15 ALA A CA 7
ATOM 6906 C C . ALA B 2 6 ? 53.126 4.290 -12.355 1.00 0.00 15 ALA A C 7
ATOM 6907 O O . ALA B 2 6 ? 52.942 5.099 -13.267 1.00 0.00 15 ALA A O 7
ATOM 6940 N N . ARG B 2 8 ? 54.918 7.468 -9.209 1.00 0.00 17 ARG A N 7
ATOM 6941 C CA . ARG B 2 8 ? 55.743 7.831 -8.032 1.00 0.00 17 ARG A CA 7
ATOM 6942 C C . ARG B 2 8 ? 55.201 9.116 -7.382 1.00 0.00 17 ARG A C 7
ATOM 6943 O O . ARG B 2 8 ? 54.590 9.936 -8.065 1.00 0.00 17 ARG A O 7
ATOM 6964 N N . HIS B 2 9 ? 55.409 9.278 -6.068 1.00 0.00 18 HIS A N 7
ATOM 6965 C CA . HIS B 2 9 ? 54.946 10.437 -5.266 1.00 0.00 18 HIS A CA 7
ATOM 6966 C C . HIS B 2 9 ? 53.408 10.607 -5.185 1.00 0.00 18 HIS A C 7
ATOM 6967 O O . HIS B 2 9 ? 52.918 11.682 -4.834 1.00 0.00 18 HIS A O 7
ATOM 6981 N N . ARG B 2 10 ? 52.638 9.552 -5.498 1.00 0.00 19 ARG A N 7
ATOM 6982 C CA . ARG B 2 10 ? 51.171 9.560 -5.500 1.00 0.00 19 ARG A CA 7
ATOM 6987 N N . SER A 1 5 ? 42.807 2.663 -5.147 1.00 0.00 1503 SER B N 8
ATOM 6988 C CA . SER A 1 5 ? 41.947 3.851 -5.232 1.00 0.00 1503 SER B CA 8
ATOM 6989 C C . SER A 1 5 ? 42.721 5.178 -5.268 1.00 0.00 1503 SER B C 8
ATOM 6990 O O . SER A 1 5 ? 42.122 6.229 -5.509 1.00 0.00 1503 SER B O 8
ATOM 6998 N N . LEU A 1 6 ? 44.043 5.112 -5.052 1.00 0.00 1504 LEU B N 8
ATOM 6999 C CA . LEU A 1 6 ? 44.965 6.241 -4.832 1.00 0.00 1504 LEU B CA 8
ATOM 7000 C C . LEU A 1 6 ? 44.660 7.017 -3.522 1.00 0.00 1504 LEU B C 8
ATOM 7001 O O . LEU A 1 6 ? 43.595 6.874 -2.923 1.00 0.00 1504 LEU B O 8
ATOM 7017 N N . VAL A 1 7 ? 45.648 7.780 -3.031 1.00 0.00 1505 VAL B N 8
ATOM 7018 C CA . VAL A 1 7 ? 45.674 8.549 -1.765 1.00 0.00 1505 VAL B CA 8
ATOM 7019 C C . VAL A 1 7 ? 45.305 7.773 -0.483 1.00 0.00 1505 VAL B C 8
ATOM 7020 O O . VAL A 1 7 ? 45.097 8.376 0.570 1.00 0.00 1505 VAL B O 8
ATOM 7033 N N . THR A 1 8 ? 45.258 6.437 -0.539 1.00 0.00 1506 THR B N 8
ATOM 7034 C CA . THR A 1 8 ? 45.098 5.486 0.564 1.00 0.00 1506 THR B CA 8
ATOM 7035 C C . THR A 1 8 ? 45.499 4.122 0.025 1.00 0.00 1506 THR B C 8
ATOM 7036 O O . THR A 1 8 ? 45.050 3.717 -1.048 1.00 0.00 1506 THR B O 8
ATOM 7047 N N . CYS A 1 9 ? 46.325 3.416 0.792 1.00 0.00 1507 CYS B N 8
ATOM 7048 C CA . CYS A 1 9 ? 46.643 2.016 0.583 1.00 0.00 1507 CYS B CA 8
ATOM 7049 C C . CYS A 1 9 ? 45.972 1.177 1.689 1.00 0.00 1507 CYS B C 8
ATOM 7050 O O . CYS A 1 9 ? 46.499 1.123 2.805 1.00 0.00 1507 CYS B O 8
ATOM 7057 N N . PRO A 1 10 ? 44.826 0.529 1.429 1.00 0.00 1508 PRO B N 8
ATOM 7058 C CA . PRO A 1 10 ? 44.197 -0.389 2.377 1.00 0.00 1508 PRO B CA 8
ATOM 7059 C C . PRO A 1 10 ? 45.099 -1.540 2.852 1.00 0.00 1508 PRO B C 8
ATOM 7060 O O . PRO A 1 10 ? 44.856 -2.102 3.921 1.00 0.00 1508 PRO B O 8
ATOM 7071 N N . ILE A 1 11 ? 46.154 -1.867 2.093 1.00 0.00 1509 ILE B N 8
ATOM 7072 C CA . ILE A 1 11 ? 47.116 -2.914 2.479 1.00 0.00 1509 ILE B CA 8
ATOM 7073 C C . ILE A 1 11 ? 48.004 -2.436 3.645 1.00 0.00 1509 ILE B C 8
ATOM 7074 O O . ILE A 1 11 ? 48.261 -3.190 4.588 1.00 0.00 1509 ILE B O 8
ATOM 7090 N N . CYS A 1 12 ? 48.410 -1.161 3.613 1.00 0.00 1510 CYS B N 8
ATOM 7091 C CA . CYS A 1 12 ? 49.300 -0.531 4.588 1.00 0.00 1510 CYS B CA 8
ATOM 7092 C C . CYS A 1 12 ? 48.548 0.290 5.677 1.00 0.00 1510 CYS B C 8
ATOM 7093 O O . CYS A 1 12 ? 49.191 0.869 6.555 1.00 0.00 1510 CYS B O 8
ATOM 7100 N N . HIS A 1 13 ? 47.208 0.350 5.612 1.00 0.00 1511 HIS B N 8
ATOM 7101 C CA . HIS A 1 13 ? 46.321 1.214 6.423 1.00 0.00 1511 HIS B CA 8
ATOM 7102 C C . HIS A 1 13 ? 46.542 2.725 6.188 1.00 0.00 1511 HIS B C 8
ATOM 7103 O O . HIS A 1 13 ? 46.607 3.533 7.117 1.00 0.00 1511 HIS B O 8
ATOM 7117 N N . ALA A 1 14 ? 46.628 3.093 4.906 1.00 0.00 1512 ALA B N 8
ATOM 7118 C CA . ALA A 1 14 ? 46.624 4.458 4.371 1.00 0.00 1512 ALA B CA 8
ATOM 7119 C C . ALA A 1 14 ? 47.832 5.427 4.570 1.00 0.00 1512 ALA B C 8
ATOM 7120 O O . ALA A 1 14 ? 47.622 6.632 4.382 1.00 0.00 1512 ALA B O 8
ATOM 7127 N N . PRO A 1 15 ? 49.081 5.004 4.874 1.00 0.00 1513 PRO B N 8
ATOM 7128 C CA . PRO A 1 15 ? 50.229 5.915 4.819 1.00 0.00 1513 PRO B CA 8
ATOM 7129 C C . PRO A 1 15 ? 50.517 6.291 3.350 1.00 0.00 1513 PRO B C 8
ATOM 7130 O O . PRO A 1 15 ? 50.466 5.435 2.460 1.00 0.00 1513 PRO B O 8
ATOM 7141 N N . TYR A 1 16 ? 50.799 7.570 3.083 1.00 0.00 1514 TYR B N 8
ATOM 7142 C CA . TYR A 1 16 ? 50.976 8.083 1.717 1.00 0.00 1514 TYR B CA 8
ATOM 7143 C C . TYR A 1 16 ? 51.877 9.329 1.685 1.00 0.00 1514 TYR B C 8
ATOM 7144 O O . TYR A 1 16 ? 51.631 10.297 2.412 1.00 0.00 1514 TYR B O 8
ATOM 7162 N N . VAL A 1 17 ? 52.915 9.304 0.846 1.00 0.00 1515 VAL B N 8
ATOM 7163 C CA . VAL A 1 17 ? 53.960 10.340 0.728 1.00 0.00 1515 VAL B CA 8
ATOM 7164 C C . VAL A 1 17 ? 54.369 10.506 -0.743 1.00 0.00 1515 VAL B C 8
ATOM 7165 O O . VAL A 1 17 ? 54.408 9.532 -1.489 1.00 0.00 1515 VAL B O 8
ATOM 7178 N N . GLU A 1 18 ? 54.715 11.723 -1.179 1.00 0.00 1516 GLU B N 8
ATOM 7179 C CA . GLU A 1 18 ? 55.107 12.001 -2.579 1.00 0.00 1516 GLU B CA 8
ATOM 7180 C C . GLU A 1 18 ? 56.328 11.180 -3.054 1.00 0.00 1516 GLU B C 8
ATOM 7181 O O . GLU A 1 18 ? 56.440 10.856 -4.235 1.00 0.00 1516 GLU B O 8
ATOM 7193 N N . GLU A 1 19 ? 57.220 10.793 -2.137 1.00 0.00 1517 GLU B N 8
ATOM 7194 C CA . GLU A 1 19 ? 58.372 9.916 -2.398 1.00 0.00 1517 GLU B CA 8
ATOM 7195 C C . GLU A 1 19 ? 57.985 8.463 -2.784 1.00 0.00 1517 GLU B C 8
ATOM 7196 O O . GLU A 1 19 ? 58.812 7.734 -3.341 1.00 0.00 1517 GLU B O 8
ATOM 7208 N N . ASP A 1 20 ? 56.752 8.026 -2.510 1.00 0.00 1518 ASP B N 8
ATOM 7209 C CA . ASP A 1 20 ? 56.278 6.662 -2.789 1.00 0.00 1518 ASP B CA 8
ATOM 7210 C C . ASP A 1 20 ? 56.206 6.322 -4.294 1.00 0.00 1518 ASP B C 8
ATOM 7211 O O . ASP A 1 20 ? 55.779 7.144 -5.111 1.00 0.00 1518 ASP B O 8
ATOM 7220 N N . LEU A 1 21 ? 56.541 5.070 -4.644 1.00 0.00 1519 LEU B N 8
ATOM 7221 C CA . LEU A 1 21 ? 56.336 4.498 -5.982 1.00 0.00 1519 LEU B CA 8
ATOM 7222 C C . LEU A 1 21 ? 55.220 3.443 -5.942 1.00 0.00 1519 LEU B C 8
ATOM 7223 O O . LEU A 1 21 ? 55.185 2.588 -5.052 1.00 0.00 1519 LEU B O 8
ATOM 7239 N N . LEU A 1 22 ? 54.298 3.509 -6.903 1.00 0.00 1520 LEU B N 8
ATOM 7240 C CA . LEU A 1 22 ? 53.055 2.741 -6.942 1.00 0.00 1520 LEU B CA 8
ATOM 7241 C C . LEU A 1 22 ? 52.812 2.056 -8.295 1.00 0.00 1520 LEU B C 8
ATOM 7242 O O . LEU A 1 22 ? 53.370 2.426 -9.330 1.00 0.00 1520 LEU B O 8
ATOM 7258 N N . ILE A 1 23 ? 51.941 1.057 -8.260 1.00 0.00 1521 ILE B N 8
ATOM 7259 C CA . ILE A 1 23 ? 51.453 0.236 -9.370 1.00 0.00 1521 ILE B CA 8
ATOM 7260 C C . ILE A 1 23 ? 49.927 0.082 -9.221 1.00 0.00 1521 ILE B C 8
ATOM 7261 O O . ILE A 1 23 ? 49.357 0.498 -8.207 1.00 0.00 1521 ILE B O 8
ATOM 7277 N N . GLN A 1 24 ? 49.249 -0.446 -10.240 1.00 0.00 1522 GLN B N 8
ATOM 7278 C CA . GLN A 1 24 ? 47.791 -0.461 -10.324 1.00 0.00 1522 GLN B CA 8
ATOM 7279 C C . GLN A 1 24 ? 47.245 -1.737 -10.982 1.00 0.00 1522 GLN B C 8
ATOM 7280 O O . GLN A 1 24 ? 47.798 -2.204 -11.975 1.00 0.00 1522 GLN B O 8
ATOM 7294 N N . CYS A 1 25 ? 46.125 -2.263 -10.481 1.00 0.00 1523 CYS B N 8
ATOM 7295 C CA . CYS A 1 25 ? 45.374 -3.351 -11.094 1.00 0.00 1523 CYS B CA 8
ATOM 7296 C C . CYS A 1 25 ? 44.770 -2.953 -12.468 1.00 0.00 1523 CYS B C 8
ATOM 7297 O O . CYS A 1 25 ? 44.267 -1.835 -12.644 1.00 0.00 1523 CYS B O 8
ATOM 7304 N N . ARG A 1 26 ? 44.806 -3.867 -13.452 1.00 0.00 1524 ARG B N 8
ATOM 7305 C CA . ARG A 1 26 ? 44.169 -3.668 -14.774 1.00 0.00 1524 ARG B CA 8
ATOM 7306 C C . ARG A 1 26 ? 42.655 -3.923 -14.803 1.00 0.00 1524 ARG B C 8
ATOM 7307 O O . ARG A 1 26 ? 41.979 -3.417 -15.698 1.00 0.00 1524 ARG B O 8
ATOM 7328 N N . HIS A 1 27 ? 42.121 -4.682 -13.842 1.00 0.00 1525 HIS B N 8
ATOM 7329 C CA . HIS A 1 27 ? 40.696 -5.054 -13.797 1.00 0.00 1525 HIS B CA 8
ATOM 7330 C C . HIS A 1 27 ? 39.827 -4.013 -13.080 1.00 0.00 1525 HIS B C 8
ATOM 7331 O O . HIS A 1 27 ? 38.801 -3.603 -13.629 1.00 0.00 1525 HIS B O 8
ATOM 7345 N N . CYS A 1 28 ? 40.238 -3.574 -11.882 1.00 0.00 1526 CYS B N 8
ATOM 7346 C CA . CYS A 1 28 ? 39.450 -2.701 -11.008 1.00 0.00 1526 CYS B CA 8
ATOM 7347 C C . CYS A 1 28 ? 40.081 -1.304 -10.740 1.00 0.00 1526 CYS B C 8
ATOM 7348 O O . CYS A 1 28 ? 39.517 -0.510 -9.985 1.00 0.00 1526 CYS B O 8
ATOM 7355 N N . GLU A 1 29 ? 41.221 -0.983 -11.368 1.00 0.00 1527 GLU B N 8
ATOM 7356 C CA . GLU A 1 29 ? 41.919 0.317 -11.282 1.00 0.00 1527 GLU B CA 8
ATOM 7357 C C . GLU A 1 29 ? 42.451 0.719 -9.886 1.00 0.00 1527 GLU B C 8
ATOM 7358 O O . GLU A 1 29 ? 42.963 1.831 -9.729 1.00 0.00 1527 GLU B O 8
ATOM 7370 N N . ARG A 1 30 ? 42.400 -0.168 -8.880 1.00 0.00 1528 ARG B N 8
ATOM 7371 C CA . ARG A 1 30 ? 42.975 0.064 -7.540 1.00 0.00 1528 ARG B CA 8
ATOM 7372 C C . ARG A 1 30 ? 44.501 0.238 -7.613 1.00 0.00 1528 ARG B C 8
ATOM 7373 O O . ARG A 1 30 ? 45.184 -0.550 -8.261 1.00 0.00 1528 ARG B O 8
ATOM 7394 N N . TRP A 1 31 ? 45.022 1.246 -6.910 1.00 0.00 1529 TRP B N 8
ATOM 7395 C CA . TRP A 1 31 ? 46.460 1.489 -6.712 1.00 0.00 1529 TRP B CA 8
ATOM 7396 C C . TRP A 1 31 ? 47.009 0.851 -5.428 1.00 0.00 1529 TRP B C 8
ATOM 7397 O O . TRP A 1 31 ? 46.293 0.708 -4.432 1.00 0.00 1529 TRP B O 8
ATOM 7418 N N . MET A 1 32 ? 48.306 0.546 -5.438 1.00 0.00 1530 MET B N 8
ATOM 7419 C CA . MET A 1 32 ? 49.081 0.018 -4.313 1.00 0.00 1530 MET B CA 8
ATOM 7420 C C . MET A 1 32 ? 50.570 0.373 -4.468 1.00 0.00 1530 MET B C 8
ATOM 7421 O O . MET A 1 32 ? 51.065 0.546 -5.584 1.00 0.00 1530 MET B O 8
ATOM 7435 N N . HIS A 1 33 ? 51.305 0.510 -3.360 1.00 0.00 1531 HIS B N 8
ATOM 7436 C CA . HIS A 1 33 ? 52.766 0.675 -3.402 1.00 0.00 1531 HIS B CA 8
ATOM 7437 C C . HIS A 1 33 ? 53.458 -0.518 -4.078 1.00 0.00 1531 HIS B C 8
ATOM 7438 O O . HIS A 1 33 ? 52.959 -1.643 -4.078 1.00 0.00 1531 HIS B O 8
ATOM 7452 N N . ALA A 1 34 ? 54.670 -0.297 -4.595 1.00 0.00 1532 ALA B N 8
ATOM 7453 C CA . ALA A 1 34 ? 55.522 -1.390 -5.066 1.00 0.00 1532 ALA B CA 8
ATOM 7454 C C . ALA A 1 34 ? 55.941 -2.339 -3.916 1.00 0.00 1532 ALA B C 8
ATOM 7455 O O . ALA A 1 34 ? 55.963 -3.559 -4.093 1.00 0.00 1532 ALA B O 8
ATOM 7462 N N . GLY A 1 35 ? 56.202 -1.792 -2.718 1.00 0.00 1533 GLY B N 8
ATOM 7463 C CA . GLY A 1 35 ? 56.664 -2.547 -1.545 1.00 0.00 1533 GLY B CA 8
ATOM 7464 C C . GLY A 1 35 ? 55.657 -3.573 -1.005 1.00 0.00 1533 GLY B C 8
ATOM 7465 O O . GLY A 1 35 ? 56.042 -4.716 -0.751 1.00 0.00 1533 GLY B O 8
ATOM 7469 N N . CYS A 1 36 ? 54.366 -3.228 -0.913 1.00 0.00 1534 CYS B N 8
ATOM 7470 C CA . CYS A 1 36 ? 53.291 -4.156 -0.526 1.00 0.00 1534 CYS B CA 8
ATOM 7471 C C . CYS A 1 36 ? 52.909 -5.175 -1.638 1.00 0.00 1534 CYS B C 8
ATOM 7472 O O . CYS A 1 36 ? 52.010 -6.001 -1.451 1.00 0.00 1534 CYS B O 8
ATOM 7479 N N . GLU A 1 37 ? 53.650 -5.165 -2.752 1.00 0.00 1535 GLU B N 8
ATOM 7480 C CA . GLU A 1 37 ? 53.615 -6.155 -3.833 1.00 0.00 1535 GLU B CA 8
ATOM 7481 C C . GLU A 1 37 ? 54.987 -6.837 -4.054 1.00 0.00 1535 GLU B C 8
ATOM 7482 O O . GLU A 1 37 ? 55.167 -7.580 -5.021 1.00 0.00 1535 GLU B O 8
ATOM 7494 N N . SER A 1 38 ? 55.954 -6.602 -3.152 1.00 0.00 1536 SER B N 8
ATOM 7495 C CA . SER A 1 38 ? 57.338 -7.121 -3.185 1.00 0.00 1536 SER B CA 8
ATOM 7496 C C . SER A 1 38 ? 58.155 -6.727 -4.431 1.00 0.00 1536 SER B C 8
ATOM 7497 O O . SER A 1 38 ? 59.171 -7.355 -4.740 1.00 0.00 1536 SER B O 8
ATOM 7505 N N . LEU A 1 39 ? 57.742 -5.674 -5.146 1.00 0.00 1537 LEU B N 8
ATOM 7506 C CA . LEU A 1 39 ? 58.457 -5.092 -6.289 1.00 0.00 1537 LEU B CA 8
ATOM 7507 C C . LEU A 1 39 ? 59.514 -4.098 -5.766 1.00 0.00 1537 LEU B C 8
ATOM 7508 O O . LEU A 1 39 ? 59.174 -3.101 -5.127 1.00 0.00 1537 LEU B O 8
ATOM 7524 N N . PHE A 1 40 ? 60.799 -4.376 -6.005 1.00 0.00 1538 PHE B N 8
ATOM 7525 C CA . PHE A 1 40 ? 61.913 -3.639 -5.390 1.00 0.00 1538 PHE B CA 8
ATOM 7526 C C . PHE A 1 40 ? 62.169 -2.245 -5.999 1.00 0.00 1538 PHE B C 8
ATOM 7527 O O . PHE A 1 40 ? 62.678 -1.353 -5.316 1.00 0.00 1538 PHE B O 8
ATOM 7544 N N . THR A 1 41 ? 61.829 -2.045 -7.279 1.00 0.00 1539 THR B N 8
ATOM 7545 C CA . THR A 1 41 ? 62.197 -0.850 -8.062 1.00 0.00 1539 THR B CA 8
ATOM 7546 C C . THR A 1 41 ? 61.202 -0.568 -9.195 1.00 0.00 1539 THR B C 8
ATOM 7547 O O . THR A 1 41 ? 60.341 -1.394 -9.507 1.00 0.00 1539 THR B O 8
ATOM 7558 N N . GLU A 1 42 ? 61.306 0.602 -9.829 1.00 0.00 1540 GLU B N 8
ATOM 7559 C CA . GLU A 1 42 ? 60.440 1.027 -10.932 1.00 0.00 1540 GLU B CA 8
ATOM 7560 C C . GLU A 1 42 ? 60.569 0.092 -12.143 1.00 0.00 1540 GLU B C 8
ATOM 7561 O O . GLU A 1 42 ? 59.567 -0.176 -12.798 1.00 0.00 1540 GLU B O 8
ATOM 7573 N N . ASP A 1 43 ? 61.751 -0.484 -12.395 1.00 0.00 1541 ASP B N 8
ATOM 7574 C CA . ASP A 1 43 ? 61.929 -1.485 -13.457 1.00 0.00 1541 ASP B CA 8
ATOM 7575 C C . ASP A 1 43 ? 61.068 -2.742 -13.217 1.00 0.00 1541 ASP B C 8
ATOM 7576 O O . ASP A 1 43 ? 60.476 -3.274 -14.161 1.00 0.00 1541 ASP B O 8
ATOM 7585 N N . ASP A 1 44 ? 60.939 -3.204 -11.967 1.00 0.00 1542 ASP B N 8
ATOM 7586 C CA . ASP A 1 44 ? 60.062 -4.317 -11.609 1.00 0.00 1542 ASP B CA 8
ATOM 7587 C C . ASP A 1 44 ? 58.584 -3.936 -11.736 1.00 0.00 1542 ASP B C 8
ATOM 7588 O O . ASP A 1 44 ? 57.792 -4.737 -12.223 1.00 0.00 1542 ASP B O 8
ATOM 7597 N N . VAL A 1 45 ? 58.203 -2.708 -11.361 1.00 0.00 1543 VAL B N 8
ATOM 7598 C CA . VAL A 1 45 ? 56.843 -2.189 -11.588 1.00 0.00 1543 VAL B CA 8
ATOM 7599 C C . VAL A 1 45 ? 56.509 -2.084 -13.078 1.00 0.00 1543 VAL B C 8
ATOM 7600 O O . VAL A 1 45 ? 55.442 -2.527 -13.489 1.00 0.00 1543 VAL B O 8
ATOM 7613 N N . GLU A 1 46 ? 57.412 -1.558 -13.901 1.00 0.00 1544 GLU B N 8
ATOM 7614 C CA . GLU A 1 46 ? 57.244 -1.482 -15.353 1.00 0.00 1544 GLU B CA 8
ATOM 7615 C C . GLU A 1 46 ? 57.129 -2.876 -15.983 1.00 0.00 1544 GLU B C 8
ATOM 7616 O O . GLU A 1 46 ? 56.234 -3.095 -16.801 1.00 0.00 1544 GLU B O 8
ATOM 7628 N N . GLN A 1 47 ? 57.953 -3.842 -15.556 1.00 0.00 1545 GLN B N 8
ATOM 7629 C CA . GLN A 1 47 ? 57.816 -5.242 -15.983 1.00 0.00 1545 GLN B CA 8
ATOM 7630 C C . GLN A 1 47 ? 56.458 -5.805 -15.554 1.00 0.00 1545 GLN B C 8
ATOM 7631 O O . GLN A 1 47 ? 55.759 -6.410 -16.362 1.00 0.00 1545 GLN B O 8
ATOM 7645 N N . ALA A 1 48 ? 56.056 -5.586 -14.299 1.00 0.00 1546 ALA B N 8
ATOM 7646 C CA . ALA A 1 48 ? 54.825 -6.151 -13.769 1.00 0.00 1546 ALA B CA 8
ATOM 7647 C C . ALA A 1 48 ? 53.566 -5.541 -14.431 1.00 0.00 1546 ALA B C 8
ATOM 7648 O O . ALA A 1 48 ? 52.566 -6.234 -14.624 1.00 0.00 1546 ALA B O 8
ATOM 7655 N N . ALA A 1 49 ? 53.636 -4.268 -14.831 1.00 0.00 1547 ALA B N 8
ATOM 7656 C CA . ALA A 1 49 ? 52.612 -3.568 -15.598 1.00 0.00 1547 ALA B CA 8
ATOM 7657 C C . ALA A 1 49 ? 52.515 -4.089 -17.041 1.00 0.00 1547 ALA B C 8
ATOM 7658 O O . ALA A 1 49 ? 51.422 -4.419 -17.506 1.00 0.00 1547 ALA B O 8
ATOM 7665 N N . ASP A 1 50 ? 53.649 -4.213 -17.737 1.00 0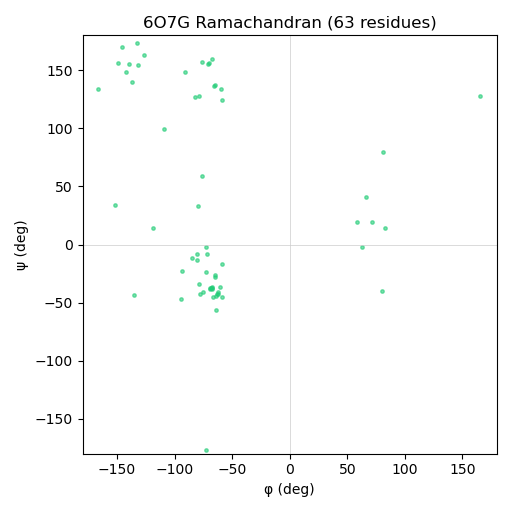.00 1548 ASP B N 8
ATOM 7666 C CA . ASP A 1 50 ? 53.733 -4.751 -19.095 1.00 0.00 1548 ASP B CA 8
ATOM 7667 C C . ASP A 1 50 ? 53.291 -6.226 -19.189 1.00 0.00 1548 ASP B C 8
ATOM 7668 O O . ASP A 1 50 ? 52.720 -6.643 -20.199 1.00 0.00 1548 ASP B O 8
ATOM 7677 N N . GLU A 1 51 ? 53.497 -7.006 -18.122 1.00 0.00 1549 GLU B N 8
ATOM 7678 C CA . GLU A 1 51 ? 52.979 -8.379 -17.976 1.00 0.00 1549 GLU B CA 8
ATOM 7679 C C . GLU A 1 51 ? 51.460 -8.444 -17.692 1.00 0.00 1549 GLU B C 8
ATOM 7680 O O . GLU A 1 51 ? 50.869 -9.529 -17.704 1.00 0.00 1549 GLU B O 8
ATOM 7692 N N . GLY A 1 52 ? 50.814 -7.295 -17.456 1.00 0.00 1550 GLY B N 8
ATOM 7693 C CA . GLY A 1 52 ? 49.409 -7.164 -17.070 1.00 0.00 1550 GLY B CA 8
ATOM 7694 C C . GLY A 1 52 ? 49.211 -7.409 -15.567 1.00 0.00 1550 GLY B C 8
ATOM 7695 O O . GLY A 1 52 ? 49.121 -8.554 -15.123 1.00 0.00 1550 GLY B O 8
ATOM 7699 N N . PHE A 1 53 ? 49.125 -6.325 -14.784 1.00 0.00 1551 PHE B N 8
ATOM 7700 C CA . PHE A 1 53 ? 49.050 -6.400 -13.319 1.00 0.00 1551 PHE B CA 8
ATOM 7701 C C . PHE A 1 53 ? 47.621 -6.598 -12.778 1.00 0.00 1551 PHE B C 8
ATOM 7702 O O . PHE A 1 53 ? 46.640 -6.304 -13.467 1.00 0.00 1551 PHE B O 8
ATOM 7719 N N . ASP A 1 54 ? 47.490 -7.097 -11.551 1.00 0.00 1552 ASP B N 8
ATOM 7720 C CA . ASP A 1 54 ? 46.221 -7.302 -10.848 1.00 0.00 1552 ASP B CA 8
ATOM 7721 C C . ASP A 1 54 ? 46.372 -7.290 -9.315 1.00 0.00 1552 ASP B C 8
ATOM 7722 O O . ASP A 1 54 ? 47.425 -7.645 -8.776 1.00 0.00 1552 ASP B O 8
ATOM 7731 N N . CYS A 1 55 ? 45.304 -6.894 -8.611 1.00 0.00 1553 CYS B N 8
ATOM 7732 C CA . CYS A 1 55 ? 45.266 -6.853 -7.159 1.00 0.00 1553 CYS B CA 8
ATOM 7733 C C . CYS A 1 55 ? 44.930 -8.211 -6.495 1.00 0.00 1553 CYS B C 8
ATOM 7734 O O . CYS A 1 55 ? 44.619 -9.229 -7.122 1.00 0.00 1553 CYS B O 8
ATOM 7741 N N . VAL A 1 56 ? 44.981 -8.167 -5.163 1.00 0.00 1554 VAL B N 8
ATOM 7742 C CA . VAL A 1 56 ? 44.829 -9.289 -4.236 1.00 0.00 1554 VAL B CA 8
ATOM 7743 C C . VAL A 1 56 ? 43.390 -9.827 -4.143 1.00 0.00 1554 VAL B C 8
ATOM 7744 O O . VAL A 1 56 ? 43.179 -10.892 -3.565 1.00 0.00 1554 VAL B O 8
ATOM 7757 N N . SER A 1 57 ? 42.411 -9.120 -4.716 1.00 0.00 1555 SER B N 8
ATOM 7758 C CA . SER A 1 57 ? 41.010 -9.565 -4.825 1.00 0.00 1555 SER B CA 8
ATOM 7759 C C . SER A 1 57 ? 40.696 -10.094 -6.230 1.00 0.00 1555 SER B C 8
ATOM 7760 O O . SER A 1 57 ? 40.066 -11.147 -6.380 1.00 0.00 1555 SER B O 8
ATOM 7768 N N . CYS A 1 58 ? 41.227 -9.426 -7.257 1.00 0.00 1556 CYS B N 8
ATOM 7769 C CA . CYS A 1 58 ? 41.091 -9.837 -8.638 1.00 0.00 1556 CYS B CA 8
ATOM 7770 C C . CYS A 1 58 ? 41.815 -11.172 -8.891 1.00 0.00 1556 CYS B C 8
ATOM 7771 O O . CYS A 1 58 ? 41.351 -11.973 -9.698 1.00 0.00 1556 CYS B O 8
ATOM 7778 N N . GLN A 1 59 ? 42.929 -11.429 -8.198 1.00 0.00 1557 GLN B N 8
ATOM 7779 C CA . GLN A 1 59 ? 43.621 -12.715 -8.232 1.00 0.00 1557 GLN B CA 8
ATOM 7780 C C . GLN A 1 59 ? 42.718 -13.911 -7.849 1.00 0.00 1557 GLN B C 8
ATOM 7781 O O . GLN A 1 59 ? 42.523 -14.770 -8.708 1.00 0.00 1557 GLN B O 8
ATOM 7795 N N . PRO A 1 60 ? 42.080 -13.966 -6.660 1.00 0.00 1558 PRO B N 8
ATOM 7796 C CA . PRO A 1 60 ? 41.055 -14.967 -6.348 1.00 0.00 1558 PRO B CA 8
ATOM 7797 C C . PRO A 1 60 ? 39.937 -15.091 -7.396 1.00 0.00 1558 PRO B C 8
ATOM 7798 O O . PRO A 1 60 ? 39.485 -16.208 -7.665 1.00 0.00 1558 PRO B O 8
ATOM 7809 N N . TYR A 1 61 ? 39.502 -13.982 -8.013 1.00 0.00 1559 TYR B N 8
ATOM 7810 C CA . TYR A 1 61 ? 38.472 -14.025 -9.066 1.00 0.00 1559 TYR B CA 8
ATOM 7811 C C . TYR A 1 61 ? 38.984 -14.630 -10.397 1.00 0.00 1559 TYR B C 8
ATOM 7812 O O . TYR A 1 61 ? 38.286 -15.436 -11.017 1.00 0.00 1559 TYR B O 8
ATOM 7830 N N . VAL A 1 62 ? 40.187 -14.250 -10.847 1.00 0.00 1560 VAL B N 8
ATOM 7831 C CA . VAL A 1 62 ? 40.748 -14.594 -12.170 1.00 0.00 1560 VAL B CA 8
ATOM 7832 C C . VAL A 1 62 ? 41.514 -15.924 -12.231 1.00 0.00 1560 VAL B C 8
ATOM 7833 O O . VAL A 1 62 ? 41.491 -16.583 -13.271 1.00 0.00 1560 VAL B O 8
ATOM 7846 N N . VAL A 1 63 ? 42.221 -16.322 -11.161 1.00 0.00 1561 VAL B N 8
ATOM 7847 C CA . VAL A 1 63 ? 43.133 -17.481 -11.164 1.00 0.00 1561 VAL B CA 8
ATOM 7848 C C . VAL A 1 63 ? 42.345 -18.768 -11.437 1.00 0.00 1561 VAL B C 8
ATOM 7849 O O . VAL A 1 63 ? 41.336 -19.045 -10.782 1.00 0.00 1561 VAL B O 8
ATOM 7862 N N . LYS A 1 64 ? 42.799 -19.539 -12.436 1.00 0.00 1562 LYS B N 8
ATOM 7863 C CA . LYS A 1 64 ? 42.060 -20.685 -12.989 1.00 0.00 1562 LYS B CA 8
ATOM 7864 C C . LYS A 1 64 ? 41.844 -21.793 -11.939 1.00 0.00 1562 LYS B C 8
ATOM 7865 O O . LYS A 1 64 ? 42.810 -22.317 -11.367 1.00 0.00 1562 LYS B O 8
ATOM 7884 C CA . LYS B 2 3 ? 44.052 0.443 -15.538 1.00 0.00 12 LYS A CA 8
ATOM 7885 C C . LYS B 2 3 ? 45.440 -0.064 -15.860 1.00 0.00 12 LYS A C 8
ATOM 7886 O O . LYS B 2 3 ? 45.934 0.164 -16.963 1.00 0.00 12 LYS A O 8
ATOM 7888 N N . GLY B 2 4 ? 46.064 -0.768 -14.915 1.00 0.00 13 GLY A N 8
ATOM 7889 C CA . GLY B 2 4 ? 47.354 -1.448 -15.117 1.00 0.00 13 GLY A CA 8
ATOM 7890 C C . GLY B 2 4 ? 48.594 -0.539 -15.065 1.00 0.00 13 GLY A C 8
ATOM 7891 O O . GLY B 2 4 ? 49.681 -0.985 -15.437 1.00 0.00 13 GLY A O 8
ATOM 7895 N N . GLY B 2 5 ? 48.439 0.728 -14.663 1.00 0.00 14 GLY A N 8
ATOM 7896 C CA . GLY B 2 5 ? 49.488 1.755 -14.694 1.00 0.00 14 GLY A CA 8
ATOM 7897 C C . GLY B 2 5 ? 50.530 1.708 -13.567 1.00 0.00 14 GLY A C 8
ATOM 7898 O O . GLY B 2 5 ? 50.540 0.824 -12.708 1.00 0.00 14 GLY A O 8
ATOM 7902 N N . ALA B 2 6 ? 51.414 2.708 -13.598 1.00 0.00 15 ALA A N 8
ATOM 7903 C CA . ALA B 2 6 ? 52.558 2.879 -12.702 1.00 0.00 15 ALA A CA 8
ATOM 7904 C C . ALA B 2 6 ? 52.815 4.362 -12.366 1.00 0.00 15 ALA A C 8
ATOM 7905 O O . ALA B 2 6 ? 52.514 5.256 -13.159 1.00 0.00 15 ALA A O 8
ATOM 7938 N N . ARG B 2 8 ? 55.981 6.806 -10.387 1.00 0.00 17 ARG A N 8
ATOM 7939 C CA . ARG B 2 8 ? 57.271 7.057 -9.697 1.00 0.00 17 ARG A CA 8
ATOM 7940 C C . ARG B 2 8 ? 57.121 7.903 -8.416 1.00 0.00 17 ARG A C 8
ATOM 7941 O O . ARG B 2 8 ? 57.952 7.784 -7.513 1.00 0.00 17 ARG A O 8
ATOM 7962 N N . HIS B 2 9 ? 56.061 8.713 -8.331 1.00 0.00 18 HIS A N 8
ATOM 7963 C CA . HIS B 2 9 ? 55.755 9.599 -7.197 1.00 0.00 18 HIS A CA 8
ATOM 7964 C C . HIS B 2 9 ? 54.303 9.457 -6.716 1.00 0.00 18 HIS A C 8
ATOM 7965 O O . HIS B 2 9 ? 53.398 9.201 -7.516 1.00 0.00 18 HIS A O 8
ATOM 7979 N N . ARG B 2 10 ? 54.080 9.681 -5.417 1.00 0.00 19 ARG A N 8
ATOM 7980 C CA . ARG B 2 10 ? 52.785 9.592 -4.752 1.00 0.00 19 ARG A CA 8
ATOM 7985 N N . SER A 1 5 ? 43.263 2.349 -4.738 1.00 0.00 1503 SER B N 9
ATOM 7986 C CA . SER A 1 5 ? 42.656 3.441 -3.966 1.00 0.00 1503 SER B CA 9
ATOM 7987 C C . SER A 1 5 ? 43.583 4.655 -3.788 1.00 0.00 1503 SER B C 9
ATOM 7988 O O . SER A 1 5 ? 43.141 5.713 -3.343 1.00 0.00 1503 SER B O 9
ATOM 7996 N N . LEU A 1 6 ? 44.864 4.508 -4.151 1.00 0.00 1504 LEU B N 9
ATOM 7997 C CA . LEU A 1 6 ? 45.946 5.505 -4.118 1.00 0.00 1504 LEU B CA 9
ATOM 7998 C C . LEU A 1 6 ? 46.259 6.078 -2.723 1.00 0.00 1504 LEU B C 9
ATOM 7999 O O . LEU A 1 6 ? 47.294 5.731 -2.164 1.00 0.00 1504 LEU B O 9
ATOM 8015 N N . VAL A 1 7 ? 45.395 6.914 -2.135 1.00 0.00 1505 VAL B N 9
ATOM 8016 C CA . VAL A 1 7 ? 45.649 7.631 -0.865 1.00 0.00 1505 VAL B CA 9
ATOM 8017 C C . VAL A 1 7 ? 45.402 6.770 0.388 1.00 0.00 1505 VAL B C 9
ATOM 8018 O O . VAL A 1 7 ? 45.327 7.281 1.505 1.00 0.00 1505 VAL B O 9
ATOM 8031 N N . THR A 1 8 ? 45.269 5.454 0.205 1.00 0.00 1506 THR B N 9
ATOM 8032 C CA . THR A 1 8 ? 45.130 4.418 1.222 1.00 0.00 1506 THR B CA 9
ATOM 8033 C C . THR A 1 8 ? 45.722 3.149 0.633 1.00 0.00 1506 THR B C 9
ATOM 8034 O O . THR A 1 8 ? 45.362 2.754 -0.475 1.00 0.00 1506 THR B O 9
ATOM 8045 N N . CYS A 1 9 ? 46.609 2.520 1.398 1.00 0.00 1507 CYS B N 9
ATOM 8046 C CA . CYS A 1 9 ? 47.113 1.184 1.144 1.00 0.00 1507 CYS B CA 9
ATOM 8047 C C . CYS A 1 9 ? 46.485 0.246 2.191 1.00 0.00 1507 CYS B C 9
ATOM 8048 O O . CYS A 1 9 ? 46.942 0.231 3.337 1.00 0.00 1507 CYS B O 9
ATOM 8055 N N . PRO A 1 10 ? 45.433 -0.522 1.855 1.00 0.00 1508 PRO B N 9
ATOM 8056 C CA . PRO A 1 10 ? 44.846 -1.529 2.744 1.00 0.00 1508 PRO B CA 9
ATOM 8057 C C . PRO A 1 10 ? 45.835 -2.588 3.259 1.00 0.00 1508 PRO B C 9
ATOM 8058 O O . PRO A 1 10 ? 45.568 -3.238 4.269 1.00 0.00 1508 PRO B O 9
ATOM 8069 N N . ILE A 1 11 ? 46.983 -2.738 2.589 1.00 0.00 1509 ILE B N 9
ATOM 8070 C CA . ILE A 1 11 ? 48.040 -3.681 2.984 1.00 0.00 1509 ILE B CA 9
ATOM 8071 C C . ILE A 1 11 ? 48.890 -3.105 4.142 1.00 0.00 1509 ILE B C 9
ATOM 8072 O O . ILE A 1 11 ? 49.236 -3.829 5.079 1.00 0.00 1509 ILE B O 9
ATOM 8088 N N . CYS A 1 12 ? 49.138 -1.787 4.134 1.00 0.00 1510 CYS B N 9
ATOM 8089 C CA . CYS A 1 12 ? 49.738 -1.036 5.241 1.00 0.00 1510 CYS B CA 9
ATOM 8090 C C . CYS A 1 12 ? 48.710 -0.602 6.329 1.00 0.00 1510 CYS B C 9
ATOM 8091 O O . CYS A 1 12 ? 49.116 -0.160 7.404 1.00 0.00 1510 CYS B O 9
ATOM 8098 N N . HIS A 1 13 ? 47.403 -0.684 6.037 1.00 0.00 1511 HIS B N 9
ATOM 8099 C CA . HIS A 1 13 ? 46.285 -0.114 6.820 1.00 0.00 1511 HIS B CA 9
ATOM 8100 C C . HIS A 1 13 ? 46.271 1.435 6.809 1.00 0.00 1511 HIS B C 9
ATOM 8101 O O . HIS A 1 13 ? 45.953 2.096 7.800 1.00 0.00 1511 HIS B O 9
ATOM 8115 N N . ALA A 1 14 ? 46.606 1.999 5.643 1.00 0.00 1512 ALA B N 9
ATOM 8116 C CA . ALA A 1 14 ? 46.503 3.417 5.265 1.00 0.00 1512 ALA B CA 9
ATOM 8117 C C . ALA A 1 14 ? 47.436 4.513 5.875 1.00 0.00 1512 ALA B C 9
ATOM 8118 O O . ALA A 1 14 ? 47.077 5.688 5.754 1.00 0.00 1512 ALA B O 9
ATOM 8125 N N . PRO A 1 15 ? 48.630 4.246 6.459 1.00 0.00 1513 PRO B N 9
ATOM 8126 C CA . PRO A 1 15 ? 49.607 5.283 6.846 1.00 0.00 1513 PRO B CA 9
ATOM 8127 C C . PRO A 1 15 ? 50.351 5.858 5.610 1.00 0.00 1513 PRO B C 9
ATOM 8128 O O . PRO A 1 15 ? 51.574 5.771 5.481 1.00 0.00 1513 PRO B O 9
ATOM 8139 N N . TYR A 1 16 ? 49.593 6.392 4.648 1.00 0.00 1514 TYR B N 9
ATOM 8140 C CA . TYR A 1 16 ? 50.067 6.814 3.327 1.00 0.00 1514 TYR B CA 9
ATOM 8141 C C . TYR A 1 16 ? 51.003 8.039 3.370 1.00 0.00 1514 TYR B C 9
ATOM 8142 O O . TYR A 1 16 ? 50.742 9.010 4.086 1.00 0.00 1514 TYR B O 9
ATOM 8160 N N . VAL A 1 17 ? 52.061 8.006 2.545 1.00 0.00 1515 VAL B N 9
ATOM 8161 C CA . VAL A 1 17 ? 52.985 9.124 2.265 1.00 0.00 1515 VAL B CA 9
ATOM 8162 C C . VAL A 1 17 ? 53.360 9.101 0.773 1.00 0.00 1515 VAL B C 9
ATOM 8163 O O . VAL A 1 17 ? 53.619 8.036 0.213 1.00 0.00 1515 VAL B O 9
ATOM 8176 N N . GLU A 1 18 ? 53.400 10.271 0.124 1.00 0.00 1516 GLU B N 9
ATOM 8177 C CA . GLU A 1 18 ? 53.532 10.397 -1.340 1.00 0.00 1516 GLU B CA 9
ATOM 8178 C C . GLU A 1 18 ? 54.887 9.928 -1.917 1.00 0.00 1516 GLU B C 9
ATOM 8179 O O . GLU A 1 18 ? 54.985 9.680 -3.120 1.00 0.00 1516 GLU B O 9
ATOM 8191 N N . GLU A 1 19 ? 55.938 9.819 -1.093 1.00 0.00 1517 GLU B N 9
ATOM 8192 C CA . GLU A 1 19 ? 57.293 9.459 -1.551 1.00 0.00 1517 GLU B CA 9
ATOM 8193 C C . GLU A 1 19 ? 57.457 7.976 -1.962 1.00 0.00 1517 GLU B C 9
ATOM 8194 O O . GLU A 1 19 ? 58.353 7.655 -2.747 1.00 0.00 1517 GLU B O 9
ATOM 8206 N N . ASP A 1 20 ? 56.605 7.071 -1.464 1.00 0.00 1518 ASP B N 9
ATOM 8207 C CA . ASP A 1 20 ? 56.633 5.640 -1.802 1.00 0.00 1518 ASP B CA 9
ATOM 8208 C C . ASP A 1 20 ? 55.973 5.360 -3.165 1.00 0.00 1518 ASP B C 9
ATOM 8209 O O . ASP A 1 20 ? 54.805 5.693 -3.370 1.00 0.00 1518 ASP B O 9
ATOM 8218 N N . LEU A 1 21 ? 56.710 4.739 -4.099 1.00 0.00 1519 LEU B N 9
ATOM 8219 C CA . LEU A 1 21 ? 56.216 4.484 -5.462 1.00 0.00 1519 LEU B CA 9
ATOM 8220 C C . LEU A 1 21 ? 55.150 3.372 -5.504 1.00 0.00 1519 LEU B C 9
ATOM 8221 O O . LEU A 1 21 ? 55.163 2.433 -4.703 1.00 0.00 1519 LEU B O 9
ATOM 8237 N N . LEU A 1 22 ? 54.231 3.471 -6.464 1.00 0.00 1520 LEU B N 9
ATOM 8238 C CA . LEU A 1 22 ? 53.041 2.629 -6.584 1.00 0.00 1520 LEU B CA 9
ATOM 8239 C C . LEU A 1 22 ? 52.946 1.902 -7.928 1.00 0.00 1520 LEU B C 9
ATOM 8240 O O . LEU A 1 22 ? 53.416 2.382 -8.962 1.00 0.00 1520 LEU B O 9
ATOM 8256 N N . ILE A 1 23 ? 52.287 0.749 -7.883 1.00 0.00 1521 ILE B N 9
ATOM 8257 C CA . ILE A 1 23 ? 51.840 -0.058 -9.014 1.00 0.00 1521 ILE B CA 9
ATOM 8258 C C . ILE A 1 23 ? 50.317 0.085 -9.143 1.00 0.00 1521 ILE B C 9
ATOM 8259 O O . ILE A 1 23 ? 49.632 0.360 -8.155 1.00 0.00 1521 ILE B O 9
ATOM 8275 N N . GLN A 1 24 ? 49.786 -0.099 -10.353 1.00 0.00 1522 GLN B N 9
ATOM 8276 C CA . GLN A 1 24 ? 48.348 -0.167 -10.610 1.00 0.00 1522 GLN B CA 9
ATOM 8277 C C . GLN A 1 24 ? 47.977 -1.470 -11.313 1.00 0.00 1522 GLN B C 9
ATOM 8278 O O . GLN A 1 24 ? 48.485 -1.748 -12.406 1.00 0.00 1522 GLN B O 9
ATOM 8292 N N . CYS A 1 25 ? 47.061 -2.233 -10.729 1.00 0.00 1523 CYS B N 9
ATOM 8293 C CA . CYS A 1 25 ? 46.495 -3.420 -11.340 1.00 0.00 1523 CYS B CA 9
ATOM 8294 C C . CYS A 1 25 ? 45.759 -3.104 -12.670 1.00 0.00 1523 CYS B C 9
ATOM 8295 O O . CYS A 1 25 ? 45.306 -1.977 -12.910 1.00 0.00 1523 CYS B O 9
ATOM 8302 N N . ARG A 1 26 ? 45.715 -4.081 -13.587 1.00 0.00 1524 ARG B N 9
ATOM 8303 C CA . ARG A 1 26 ? 45.253 -3.844 -14.970 1.00 0.00 1524 ARG B CA 9
ATOM 8304 C C . ARG A 1 26 ? 43.754 -4.061 -15.202 1.00 0.00 1524 ARG B C 9
ATOM 8305 O O . ARG A 1 26 ? 43.217 -3.499 -16.158 1.00 0.00 1524 ARG B O 9
ATOM 8326 N N . HIS A 1 27 ? 43.074 -4.843 -14.359 1.00 0.00 1525 HIS B N 9
ATOM 8327 C CA . HIS A 1 27 ? 41.688 -5.284 -14.603 1.00 0.00 1525 HIS B CA 9
ATOM 8328 C C . HIS A 1 27 ? 40.632 -4.480 -13.825 1.00 0.00 1525 HIS B C 9
ATOM 8329 O O . HIS A 1 27 ? 39.525 -4.305 -14.341 1.00 0.00 1525 HIS B O 9
ATOM 8343 N N . CYS A 1 28 ? 40.983 -3.942 -12.647 1.00 0.00 1526 CYS B N 9
ATOM 8344 C CA . CYS A 1 28 ? 40.129 -3.065 -11.839 1.00 0.00 1526 CYS B CA 9
ATOM 8345 C C . CYS A 1 28 ? 40.736 -1.658 -11.525 1.00 0.00 1526 CYS B C 9
ATOM 8346 O O . CYS A 1 28 ? 40.057 -0.807 -10.945 1.00 0.00 1526 CYS B O 9
ATOM 8353 N N . GLU A 1 29 ? 41.982 -1.401 -11.951 1.00 0.00 1527 GLU B N 9
ATOM 8354 C CA . GLU A 1 29 ? 42.683 -0.099 -11.970 1.00 0.00 1527 GLU B CA 9
ATOM 8355 C C . GLU A 1 29 ? 42.985 0.602 -10.618 1.00 0.00 1527 GLU B C 9
ATOM 8356 O O . GLU A 1 29 ? 43.300 1.796 -10.590 1.00 0.00 1527 GLU B O 9
ATOM 8368 N N . ARG A 1 30 ? 42.961 -0.119 -9.490 1.00 0.00 1528 ARG B N 9
ATOM 8369 C CA . ARG A 1 30 ? 43.363 0.396 -8.162 1.00 0.00 1528 ARG B CA 9
ATOM 8370 C C . ARG A 1 30 ? 44.895 0.505 -8.025 1.00 0.00 1528 ARG B C 9
ATOM 8371 O O . ARG A 1 30 ? 45.643 -0.279 -8.602 1.00 0.00 1528 ARG B O 9
ATOM 8392 N N . TRP A 1 31 ? 45.360 1.478 -7.235 1.00 0.00 1529 TRP B N 9
ATOM 8393 C CA . TRP A 1 31 ? 46.777 1.678 -6.884 1.00 0.00 1529 TRP B CA 9
ATOM 8394 C C . TRP A 1 31 ? 47.159 1.100 -5.510 1.00 0.00 1529 TRP B C 9
ATOM 8395 O O . TRP A 1 31 ? 46.393 1.199 -4.551 1.00 0.00 1529 TRP B O 9
ATOM 8416 N N . MET A 1 32 ? 48.389 0.595 -5.393 1.00 0.00 1530 MET B N 9
ATOM 8417 C CA . MET A 1 32 ? 49.020 0.104 -4.158 1.00 0.00 1530 MET B CA 9
ATOM 8418 C C . MET A 1 32 ? 50.551 0.268 -4.233 1.00 0.00 1530 MET B C 9
ATOM 8419 O O . MET A 1 32 ? 51.106 0.386 -5.326 1.00 0.00 1530 MET B O 9
ATOM 8433 N N . HIS A 1 33 ? 51.262 0.311 -3.099 1.00 0.00 1531 HIS B N 9
ATOM 8434 C CA . HIS A 1 33 ? 52.733 0.464 -3.103 1.00 0.00 1531 HIS B CA 9
ATOM 8435 C C . HIS A 1 33 ? 53.431 -0.691 -3.837 1.00 0.00 1531 HIS B C 9
ATOM 8436 O O . HIS A 1 33 ? 52.987 -1.837 -3.778 1.00 0.00 1531 HIS B O 9
ATOM 8450 N N . ALA A 1 34 ? 54.574 -0.404 -4.466 1.00 0.00 1532 ALA B N 9
ATOM 8451 C CA . ALA A 1 34 ? 55.376 -1.398 -5.185 1.00 0.00 1532 ALA B CA 9
ATOM 8452 C C . ALA A 1 34 ? 55.881 -2.539 -4.278 1.00 0.00 1532 ALA B C 9
ATOM 8453 O O . ALA A 1 34 ? 55.694 -3.713 -4.600 1.00 0.00 1532 ALA B O 9
ATOM 8460 N N . GLY A 1 35 ? 56.446 -2.201 -3.110 1.00 0.00 1533 GLY B N 9
ATOM 8461 C CA . GLY A 1 35 ? 56.949 -3.184 -2.138 1.00 0.00 1533 GLY B CA 9
ATOM 8462 C C . GLY A 1 35 ? 55.848 -4.044 -1.505 1.00 0.00 1533 GLY B C 9
ATOM 8463 O O . GLY A 1 35 ? 56.087 -5.209 -1.190 1.00 0.00 1533 GLY B O 9
ATOM 8467 N N . CYS A 1 36 ? 54.621 -3.517 -1.414 1.00 0.00 1534 CYS B N 9
ATOM 8468 C CA . CYS A 1 36 ? 53.428 -4.238 -0.960 1.00 0.00 1534 CYS B CA 9
ATOM 8469 C C . CYS A 1 36 ? 52.953 -5.319 -1.972 1.00 0.00 1534 CYS B C 9
ATOM 8470 O O . CYS A 1 36 ? 52.145 -6.182 -1.627 1.00 0.00 1534 CYS B O 9
ATOM 8477 N N . GLU A 1 37 ? 53.507 -5.304 -3.192 1.00 0.00 1535 GLU B N 9
ATOM 8478 C CA . GLU A 1 37 ? 53.374 -6.338 -4.227 1.00 0.00 1535 GLU B CA 9
ATOM 8479 C C . GLU A 1 37 ? 54.732 -6.982 -4.607 1.00 0.00 1535 GLU B C 9
ATOM 8480 O O . GLU A 1 37 ? 54.843 -7.696 -5.604 1.00 0.00 1535 GLU B O 9
ATOM 8492 N N . SER A 1 38 ? 55.769 -6.766 -3.783 1.00 0.00 1536 SER B N 9
ATOM 8493 C CA . SER A 1 38 ? 57.143 -7.284 -3.938 1.00 0.00 1536 SER B CA 9
ATOM 8494 C C . SER A 1 38 ? 57.931 -6.779 -5.166 1.00 0.00 1536 SER B C 9
ATOM 8495 O O . SER A 1 38 ? 58.931 -7.394 -5.544 1.00 0.00 1536 SER B O 9
ATOM 8503 N N . LEU A 1 39 ? 57.535 -5.658 -5.787 1.00 0.00 1537 LEU B N 9
ATOM 8504 C CA . LEU A 1 39 ? 58.345 -4.975 -6.813 1.00 0.00 1537 LEU B CA 9
ATOM 8505 C C . LEU A 1 39 ? 59.290 -3.973 -6.128 1.00 0.00 1537 LEU B C 9
ATOM 8506 O O . LEU A 1 39 ? 58.834 -3.083 -5.411 1.00 0.00 1537 LEU B O 9
ATOM 8522 N N . PHE A 1 40 ? 60.602 -4.100 -6.346 1.00 0.00 1538 PHE B N 9
ATOM 8523 C CA . PHE A 1 40 ? 61.608 -3.271 -5.664 1.00 0.00 1538 PHE B CA 9
ATOM 8524 C C . PHE A 1 40 ? 61.874 -1.914 -6.342 1.00 0.00 1538 PHE B C 9
ATOM 8525 O O . PHE A 1 40 ? 62.440 -1.019 -5.709 1.00 0.00 1538 PHE B O 9
ATOM 8542 N N . THR A 1 41 ? 61.478 -1.740 -7.608 1.00 0.00 1539 THR B N 9
ATOM 8543 C CA . THR A 1 41 ? 61.781 -0.555 -8.438 1.00 0.00 1539 THR B CA 9
ATOM 8544 C C . THR A 1 41 ? 60.606 -0.154 -9.335 1.00 0.00 1539 THR B C 9
ATOM 8545 O O . THR A 1 41 ? 59.682 -0.935 -9.572 1.00 0.00 1539 THR B O 9
ATOM 8556 N N . GLU A 1 42 ? 60.655 1.060 -9.890 1.00 0.00 1540 GLU B N 9
ATOM 8557 C CA . GLU A 1 42 ? 59.699 1.510 -10.916 1.00 0.00 1540 GLU B CA 9
ATOM 8558 C C . GLU A 1 42 ? 59.758 0.630 -12.185 1.00 0.00 1540 GLU B C 9
ATOM 8559 O O . GLU A 1 42 ? 58.725 0.352 -12.793 1.00 0.00 1540 GLU B O 9
ATOM 8571 N N . ASP A 1 43 ? 60.942 0.120 -12.544 1.00 0.00 1541 ASP B N 9
ATOM 8572 C CA . ASP A 1 43 ? 61.115 -0.810 -13.673 1.00 0.00 1541 ASP B CA 9
ATOM 8573 C C . ASP A 1 43 ? 60.487 -2.189 -13.394 1.00 0.00 1541 ASP B C 9
ATOM 8574 O O . ASP A 1 43 ? 59.829 -2.754 -14.269 1.00 0.00 1541 ASP B O 9
ATOM 8583 N N . ASP A 1 44 ? 60.619 -2.721 -12.172 1.00 0.00 1542 ASP B N 9
ATOM 8584 C CA . ASP A 1 44 ? 59.939 -3.943 -11.746 1.00 0.00 1542 ASP B CA 9
ATOM 8585 C C . ASP A 1 44 ? 58.411 -3.784 -11.758 1.00 0.00 1542 ASP B C 9
ATOM 8586 O O . ASP A 1 44 ? 57.700 -4.702 -12.178 1.00 0.00 1542 ASP B O 9
ATOM 8595 N N . VAL A 1 45 ? 57.899 -2.614 -11.356 1.00 0.00 1543 VAL B N 9
ATOM 8596 C CA . VAL A 1 45 ? 56.478 -2.259 -11.473 1.00 0.00 1543 VAL B CA 9
ATOM 8597 C C . VAL A 1 45 ? 56.022 -2.188 -12.927 1.00 0.00 1543 VAL B C 9
ATOM 8598 O O . VAL A 1 45 ? 54.984 -2.754 -13.262 1.00 0.00 1543 VAL B O 9
ATOM 8611 N N . GLU A 1 46 ? 56.786 -1.540 -13.801 1.00 0.00 1544 GLU B N 9
ATOM 8612 C CA . GLU A 1 46 ? 56.466 -1.472 -15.231 1.00 0.00 1544 GLU B CA 9
ATOM 8613 C C . GLU A 1 46 ? 56.450 -2.876 -15.863 1.00 0.00 1544 GLU B C 9
ATOM 8614 O O . GLU A 1 46 ? 55.544 -3.203 -16.631 1.00 0.00 1544 GLU B O 9
ATOM 8626 N N . GLN A 1 47 ? 57.383 -3.741 -15.458 1.00 0.00 1545 GLN B N 9
ATOM 8627 C CA . GLN A 1 47 ? 57.419 -5.151 -15.846 1.00 0.00 1545 GLN B CA 9
ATOM 8628 C C . GLN A 1 47 ? 56.155 -5.890 -15.378 1.00 0.00 1545 GLN B C 9
ATOM 8629 O O . GLN A 1 47 ? 55.536 -6.604 -16.163 1.00 0.00 1545 GLN B O 9
ATOM 8643 N N . ALA A 1 48 ? 55.720 -5.682 -14.133 1.00 0.00 1546 ALA B N 9
ATOM 8644 C CA . ALA A 1 48 ? 54.518 -6.322 -13.596 1.00 0.00 1546 ALA B CA 9
ATOM 8645 C C . ALA A 1 48 ? 53.234 -5.831 -14.289 1.00 0.00 1546 ALA B C 9
ATOM 8646 O O . ALA A 1 48 ? 52.340 -6.623 -14.594 1.00 0.00 1546 ALA B O 9
ATOM 8653 N N . ALA A 1 49 ? 53.158 -4.534 -14.601 1.00 0.00 1547 ALA B N 9
ATOM 8654 C CA . ALA A 1 49 ? 52.060 -3.958 -15.364 1.00 0.00 1547 ALA B CA 9
ATOM 8655 C C . ALA A 1 49 ? 51.993 -4.529 -16.793 1.00 0.00 1547 ALA B C 9
ATOM 8656 O O . ALA A 1 49 ? 50.915 -4.911 -17.249 1.00 0.00 1547 ALA B O 9
ATOM 8663 N N . ASP A 1 50 ? 53.137 -4.639 -17.479 1.00 0.00 1548 ASP B N 9
ATOM 8664 C CA . ASP A 1 50 ? 53.228 -5.228 -18.823 1.00 0.00 1548 ASP B CA 9
ATOM 8665 C C . ASP A 1 50 ? 52.892 -6.737 -18.827 1.00 0.00 1548 ASP B C 9
ATOM 8666 O O . ASP A 1 50 ? 52.337 -7.258 -19.795 1.00 0.00 1548 ASP B O 9
ATOM 8675 N N . GLU A 1 51 ? 53.165 -7.425 -17.713 1.00 0.00 1549 GLU B N 9
ATOM 8676 C CA . GLU A 1 51 ? 52.784 -8.829 -17.467 1.00 0.00 1549 GLU B CA 9
ATOM 8677 C C . GLU A 1 51 ? 51.303 -9.014 -17.069 1.00 0.00 1549 GLU B C 9
ATOM 8678 O O . GLU A 1 51 ? 50.854 -10.132 -16.801 1.00 0.00 1549 GLU B O 9
ATOM 8690 N N . GLY A 1 52 ? 50.524 -7.926 -17.046 1.00 0.00 1550 GLY B N 9
ATOM 8691 C CA . GLY A 1 52 ? 49.080 -7.949 -16.797 1.00 0.00 1550 GLY B CA 9
ATOM 8692 C C . GLY A 1 52 ? 48.672 -8.120 -15.324 1.00 0.00 1550 GLY B C 9
ATOM 8693 O O . GLY A 1 52 ? 47.637 -8.739 -15.060 1.00 0.00 1550 GLY B O 9
ATOM 8697 N N . PHE A 1 53 ? 49.465 -7.598 -14.376 1.00 0.00 1551 PHE B N 9
ATOM 8698 C CA . PHE A 1 53 ? 49.252 -7.711 -12.925 1.00 0.00 1551 PHE B CA 9
ATOM 8699 C C . PHE A 1 53 ? 47.799 -7.457 -12.460 1.00 0.00 1551 PHE B C 9
ATOM 8700 O O . PHE A 1 53 ? 47.144 -6.487 -12.850 1.00 0.00 1551 PHE B O 9
ATOM 8717 N N . ASP A 1 54 ? 47.332 -8.349 -11.589 1.00 0.00 1552 ASP B N 9
ATOM 8718 C CA . ASP A 1 54 ? 45.998 -8.437 -11.008 1.00 0.00 1552 ASP B CA 9
ATOM 8719 C C . ASP A 1 54 ? 46.045 -8.390 -9.468 1.00 0.00 1552 ASP B C 9
ATOM 8720 O O . ASP A 1 54 ? 46.775 -9.165 -8.834 1.00 0.00 1552 ASP B O 9
ATOM 8729 N N . CYS A 1 55 ? 45.211 -7.538 -8.864 1.00 0.00 1553 CYS B N 9
ATOM 8730 C CA . CYS A 1 55 ? 44.993 -7.521 -7.422 1.00 0.00 1553 CYS B CA 9
ATOM 8731 C C . CYS A 1 55 ? 43.878 -8.499 -6.983 1.00 0.00 1553 CYS B C 9
ATOM 8732 O O . CYS A 1 55 ? 43.420 -9.370 -7.728 1.00 0.00 1553 CYS B O 9
ATOM 8739 N N . VAL A 1 56 ? 43.429 -8.351 -5.738 1.00 0.00 1554 VAL B N 9
ATOM 8740 C CA . VAL A 1 56 ? 42.327 -9.134 -5.182 1.00 0.00 1554 VAL B CA 9
ATOM 8741 C C . VAL A 1 56 ? 40.951 -8.724 -5.754 1.00 0.00 1554 VAL B C 9
ATOM 8742 O O . VAL A 1 56 ? 40.113 -9.590 -5.999 1.00 0.00 1554 VAL B O 9
ATOM 8755 N N . SER A 1 57 ? 40.721 -7.437 -6.044 1.00 0.00 1555 SER B N 9
ATOM 8756 C CA . SER A 1 57 ? 39.505 -6.939 -6.727 1.00 0.00 1555 SER B CA 9
ATOM 8757 C C . SER A 1 57 ? 39.533 -7.130 -8.255 1.00 0.00 1555 SER B C 9
ATOM 8758 O O . SER A 1 57 ? 38.479 -7.175 -8.901 1.00 0.00 1555 SER B O 9
ATOM 8766 N N . CYS A 1 58 ? 40.709 -7.370 -8.836 1.00 0.00 1556 CYS B N 9
ATOM 8767 C CA . CYS A 1 58 ? 40.834 -7.766 -10.228 1.00 0.00 1556 CYS B CA 9
ATOM 8768 C C . CYS A 1 58 ? 40.077 -9.082 -10.484 1.00 0.00 1556 CYS B C 9
ATOM 8769 O O . CYS A 1 58 ? 39.485 -9.244 -11.544 1.00 0.00 1556 CYS B O 9
ATOM 8776 N N . GLN A 1 59 ? 40.075 -10.004 -9.512 1.00 0.00 1557 GLN B N 9
ATOM 8777 C CA . GLN A 1 59 ? 39.415 -11.306 -9.613 1.00 0.00 1557 GLN B CA 9
ATOM 8778 C C . GLN A 1 59 ? 37.902 -11.197 -9.937 1.00 0.00 1557 GLN B C 9
ATOM 8779 O O . GLN A 1 59 ? 37.504 -11.696 -10.993 1.00 0.00 1557 GLN B O 9
ATOM 8793 N N . PRO A 1 60 ? 37.046 -10.509 -9.140 1.00 0.00 1558 PRO B N 9
ATOM 8794 C CA . PRO A 1 60 ? 35.640 -10.303 -9.498 1.00 0.00 1558 PRO B CA 9
ATOM 8795 C C . PRO A 1 60 ? 35.438 -9.424 -10.747 1.00 0.00 1558 PRO B C 9
ATOM 8796 O O . PRO A 1 60 ? 34.419 -9.583 -11.419 1.00 0.00 1558 PRO B O 9
ATOM 8807 N N . TYR A 1 61 ? 36.373 -8.527 -11.096 1.00 0.00 1559 TYR B N 9
ATOM 8808 C CA . TYR A 1 61 ? 36.275 -7.768 -12.354 1.00 0.00 1559 TYR B CA 9
ATOM 8809 C C . TYR A 1 61 ? 36.537 -8.642 -13.604 1.00 0.00 1559 TYR B C 9
ATOM 8810 O O . TYR A 1 61 ? 35.780 -8.572 -14.575 1.00 0.00 1559 TYR B O 9
ATOM 8828 N N . VAL A 1 62 ? 37.594 -9.465 -13.593 1.00 0.00 1560 VAL B N 9
ATOM 8829 C CA . VAL A 1 62 ? 38.070 -10.247 -14.755 1.00 0.00 1560 VAL B CA 9
ATOM 8830 C C . VAL A 1 62 ? 37.336 -11.579 -14.988 1.00 0.00 1560 VAL B C 9
ATOM 8831 O O . VAL A 1 62 ? 37.150 -11.972 -16.141 1.00 0.00 1560 VAL B O 9
ATOM 8844 N N . VAL A 1 63 ? 36.880 -12.260 -13.927 1.00 0.00 1561 VAL B N 9
ATOM 8845 C CA . VAL A 1 63 ? 36.153 -13.550 -13.971 1.00 0.00 1561 VAL B CA 9
ATOM 8846 C C . VAL A 1 63 ? 34.906 -13.504 -13.075 1.00 0.00 1561 VAL B C 9
ATOM 8847 O O . VAL A 1 63 ? 34.735 -14.287 -12.138 1.00 0.00 1561 VAL B O 9
ATOM 8860 N N . LYS A 1 64 ? 34.025 -12.534 -13.363 1.00 0.00 1562 LYS B N 9
ATOM 8861 C CA . LYS A 1 64 ? 32.809 -12.228 -12.587 1.00 0.00 1562 LYS B CA 9
ATOM 8862 C C . LYS A 1 64 ? 31.893 -13.454 -12.404 1.00 0.00 1562 LYS B C 9
ATOM 8863 O O . LYS A 1 64 ? 31.453 -14.063 -13.389 1.00 0.00 1562 LYS B O 9
ATOM 8882 C CA . LYS B 2 3 ? 46.353 4.652 -15.682 1.00 0.00 12 LYS A CA 9
ATOM 8883 C C . LYS B 2 3 ? 47.554 3.922 -16.231 1.00 0.00 12 LYS A C 9
ATOM 8884 O O . LYS B 2 3 ? 47.425 2.817 -16.753 1.00 0.00 12 LYS A O 9
ATOM 8886 N N . GLY B 2 4 ? 48.731 4.538 -16.110 1.00 0.00 13 GLY A N 9
ATOM 8887 C CA . GLY B 2 4 ? 49.980 4.097 -16.755 1.00 0.00 13 GLY A CA 9
ATOM 8888 C C . GLY B 2 4 ? 50.696 2.888 -16.127 1.00 0.00 13 GLY A C 9
ATOM 8889 O O . GLY B 2 4 ? 51.785 2.533 -16.576 1.00 0.00 13 GLY A O 9
ATOM 8893 N N . GLY B 2 5 ? 50.137 2.267 -15.081 1.00 0.00 14 GLY A N 9
ATOM 8894 C CA . GLY B 2 5 ? 50.705 1.079 -14.415 1.00 0.00 14 GLY A CA 9
ATOM 8895 C C . GLY B 2 5 ? 51.741 1.365 -13.317 1.00 0.00 14 GLY A C 9
ATOM 8896 O O . GLY B 2 5 ? 51.863 0.566 -12.388 1.00 0.00 14 GLY A O 9
ATOM 8900 N N . ALA B 2 6 ? 52.436 2.506 -13.385 1.00 0.00 15 ALA A N 9
ATOM 8901 C CA . ALA B 2 6 ? 53.483 2.933 -12.452 1.00 0.00 15 ALA A CA 9
ATOM 8902 C C . ALA B 2 6 ? 53.326 4.411 -12.048 1.00 0.00 15 ALA A C 9
ATOM 8903 O O . ALA B 2 6 ? 52.998 5.257 -12.884 1.00 0.00 15 ALA A O 9
ATOM 8936 N N . ARG B 2 8 ? 55.518 7.326 -9.429 1.00 0.00 17 ARG A N 9
ATOM 8937 C CA . ARG B 2 8 ? 56.751 7.555 -8.645 1.00 0.00 17 ARG A CA 9
ATOM 8938 C C . ARG B 2 8 ? 56.995 9.057 -8.421 1.00 0.00 17 ARG A C 9
ATOM 8939 O O . ARG B 2 8 ? 56.696 9.878 -9.288 1.00 0.00 17 ARG A O 9
ATOM 8960 N N . HIS B 2 9 ? 57.508 9.409 -7.238 1.00 0.00 18 HIS A N 9
ATOM 8961 C CA . HIS B 2 9 ? 57.642 10.796 -6.753 1.00 0.00 18 HIS A CA 9
ATOM 8962 C C . HIS B 2 9 ? 58.655 11.641 -7.554 1.00 0.00 18 HIS A C 9
ATOM 8963 O O . HIS B 2 9 ? 59.666 11.125 -8.043 1.00 0.00 18 HIS A O 9
ATOM 8977 N N . ARG B 2 10 ? 58.386 12.947 -7.691 1.00 0.00 19 ARG A N 9
ATOM 8978 C CA . ARG B 2 10 ? 59.230 13.899 -8.412 1.00 0.00 19 ARG A CA 9
ATOM 8983 N N . SER A 1 5 ? 41.518 6.480 -5.287 1.00 0.00 1503 SER B N 10
ATOM 8984 C CA . SER A 1 5 ? 41.983 5.254 -5.950 1.00 0.00 1503 SER B CA 10
ATOM 8985 C C . SER A 1 5 ? 43.402 4.839 -5.515 1.00 0.00 1503 SER B C 10
ATOM 8986 O O . SER A 1 5 ? 43.860 3.736 -5.815 1.00 0.00 1503 SER B O 10
ATOM 8994 N N . LEU A 1 6 ? 44.107 5.728 -4.800 1.00 0.00 1504 LEU B N 10
ATOM 8995 C CA . LEU A 1 6 ? 45.513 5.563 -4.382 1.00 0.00 1504 LEU B CA 10
ATOM 8996 C C . LEU A 1 6 ? 45.831 6.039 -2.950 1.00 0.00 1504 LEU B C 10
ATOM 8997 O O . LEU A 1 6 ? 46.892 5.714 -2.421 1.00 0.00 1504 LEU B O 10
ATOM 9013 N N . VAL A 1 7 ? 44.934 6.798 -2.307 1.00 0.00 1505 VAL B N 10
ATOM 9014 C CA . VAL A 1 7 ? 45.196 7.491 -1.023 1.00 0.00 1505 VAL B CA 10
ATOM 9015 C C . VAL A 1 7 ? 45.108 6.551 0.200 1.00 0.00 1505 VAL B C 10
ATOM 9016 O O . VAL A 1 7 ? 45.484 6.924 1.311 1.00 0.00 1505 VAL B O 10
ATOM 9029 N N . THR A 1 8 ? 44.675 5.297 0.004 1.00 0.00 1506 THR B N 10
ATOM 9030 C CA . THR A 1 8 ? 44.551 4.264 1.032 1.00 0.00 1506 THR B CA 10
ATOM 9031 C C . THR A 1 8 ? 45.148 2.997 0.431 1.00 0.00 1506 THR B C 10
ATOM 9032 O O . THR A 1 8 ? 44.641 2.483 -0.569 1.00 0.00 1506 THR B O 10
ATOM 9043 N N . CYS A 1 9 ? 46.220 2.505 1.051 1.00 0.00 1507 CYS B N 10
ATOM 9044 C CA . CYS A 1 9 ? 46.813 1.201 0.776 1.00 0.00 1507 CYS B CA 10
ATOM 9045 C C . CYS A 1 9 ? 46.548 0.257 1.972 1.00 0.00 1507 CYS B C 10
ATOM 9046 O O . CYS A 1 9 ? 47.310 0.261 2.942 1.00 0.00 1507 CYS B O 10
ATOM 9053 N N . PRO A 1 10 ? 45.466 -0.545 1.956 1.00 0.00 1508 PRO B N 10
ATOM 9054 C CA . PRO A 1 10 ? 45.159 -1.526 3.002 1.00 0.00 1508 PRO B CA 10
ATOM 9055 C C . PRO A 1 10 ? 46.271 -2.539 3.294 1.00 0.00 1508 PRO B C 10
ATOM 9056 O O . PRO A 1 10 ? 46.256 -3.172 4.350 1.00 0.00 1508 PRO B O 10
ATOM 9067 N N . ILE A 1 11 ? 47.247 -2.672 2.387 1.00 0.00 1509 ILE B N 10
ATOM 9068 C CA . ILE A 1 11 ? 48.359 -3.619 2.559 1.00 0.00 1509 ILE B CA 10
ATOM 9069 C C . ILE A 1 11 ? 49.310 -3.163 3.687 1.00 0.00 1509 ILE B C 10
ATOM 9070 O O . ILE A 1 11 ? 49.735 -3.988 4.502 1.00 0.00 1509 ILE B O 10
ATOM 9086 N N . CYS A 1 12 ? 49.566 -1.850 3.794 1.00 0.00 1510 CYS B N 10
ATOM 9087 C CA . CYS A 1 12 ? 50.265 -1.219 4.923 1.00 0.00 1510 CYS B CA 10
ATOM 9088 C C . CYS A 1 12 ? 49.295 -0.549 5.941 1.00 0.00 1510 CYS B C 10
ATOM 9089 O O . CYS A 1 12 ? 49.729 -0.057 6.985 1.00 0.00 1510 CYS B O 10
ATOM 9096 N N . HIS A 1 13 ? 47.987 -0.563 5.644 1.00 0.00 1511 HIS B N 10
ATOM 9097 C CA . HIS A 1 13 ? 46.889 0.126 6.350 1.00 0.00 1511 HIS B CA 10
ATOM 9098 C C . HIS A 1 13 ? 46.982 1.664 6.299 1.00 0.00 1511 HIS B C 10
ATOM 9099 O O . HIS A 1 13 ? 46.784 2.373 7.288 1.00 0.00 1511 HIS B O 10
ATOM 9113 N N . ALA A 1 14 ? 47.282 2.160 5.094 1.00 0.00 1512 ALA B N 10
ATOM 9114 C CA . ALA A 1 14 ? 47.246 3.560 4.662 1.00 0.00 1512 ALA B CA 10
ATOM 9115 C C . ALA A 1 14 ? 48.310 4.590 5.165 1.00 0.00 1512 ALA B C 10
ATOM 9116 O O . ALA A 1 14 ? 48.068 5.787 4.970 1.00 0.00 1512 ALA B O 10
ATOM 9123 N N . PRO A 1 15 ? 49.481 4.242 5.753 1.00 0.00 1513 PRO B N 10
ATOM 9124 C CA . PRO A 1 15 ? 50.559 5.201 6.046 1.00 0.00 1513 PRO B CA 10
ATOM 9125 C C . PRO A 1 15 ? 51.306 5.624 4.759 1.00 0.00 1513 PRO B C 10
ATOM 9126 O O . PRO A 1 15 ? 52.440 5.213 4.500 1.00 0.00 1513 PRO B O 10
ATOM 9137 N N . TYR A 1 16 ? 50.644 6.411 3.909 1.00 0.00 1514 TYR B N 10
ATOM 9138 C CA . TYR A 1 16 ? 51.136 6.807 2.585 1.00 0.00 1514 TYR B CA 10
ATOM 9139 C C . TYR A 1 16 ? 52.390 7.706 2.664 1.00 0.00 1514 TYR B C 10
ATOM 9140 O O . TYR A 1 16 ? 52.442 8.627 3.484 1.00 0.00 1514 TYR B O 10
ATOM 9158 N N . VAL A 1 17 ? 53.376 7.467 1.785 1.00 0.00 1515 VAL B N 10
ATOM 9159 C CA . VAL A 1 17 ? 54.618 8.259 1.673 1.00 0.00 1515 VAL B CA 10
ATOM 9160 C C . VAL A 1 17 ? 55.062 8.385 0.211 1.00 0.00 1515 VAL B C 10
ATOM 9161 O O . VAL A 1 17 ? 54.883 7.470 -0.600 1.00 0.00 1515 VAL B O 10
ATOM 9174 N N . GLU A 1 18 ? 55.665 9.524 -0.128 1.00 0.00 1516 GLU B N 10
ATOM 9175 C CA . GLU A 1 18 ? 56.357 9.775 -1.387 1.00 0.00 1516 GLU B CA 10
ATOM 9176 C C . GLU A 1 18 ? 57.538 8.803 -1.601 1.00 0.00 1516 GLU B C 10
ATOM 9177 O O . GLU A 1 18 ? 58.034 8.168 -0.666 1.00 0.00 1516 GLU B O 10
ATOM 9189 N N . GLU A 1 19 ? 58.002 8.708 -2.849 1.00 0.00 1517 GLU B N 10
ATOM 9190 C CA . GLU A 1 19 ? 59.149 7.905 -3.312 1.00 0.00 1517 GLU B CA 10
ATOM 9191 C C . GLU A 1 19 ? 59.048 6.368 -3.143 1.00 0.00 1517 GLU B C 10
ATOM 9192 O O . GLU A 1 19 ? 59.895 5.649 -3.676 1.00 0.00 1517 GLU B O 10
ATOM 9204 N N . ASP A 1 20 ? 58.006 5.831 -2.492 1.00 0.00 1518 ASP B N 10
ATOM 9205 C CA . ASP A 1 20 ? 57.779 4.372 -2.407 1.00 0.00 1518 ASP B CA 10
ATOM 9206 C C . ASP A 1 20 ? 57.423 3.731 -3.767 1.00 0.00 1518 ASP B C 10
ATOM 9207 O O . ASP A 1 20 ? 57.697 2.544 -3.962 1.00 0.00 1518 ASP B O 10
ATOM 9216 N N . LEU A 1 21 ? 56.855 4.529 -4.690 1.00 0.00 1519 LEU B N 10
ATOM 9217 C CA . LEU A 1 21 ? 56.331 4.184 -6.028 1.00 0.00 1519 LEU B CA 10
ATOM 9218 C C . LEU A 1 21 ? 55.190 3.146 -6.029 1.00 0.00 1519 LEU B C 10
ATOM 9219 O O . LEU A 1 21 ? 55.070 2.308 -5.133 1.00 0.00 1519 LEU B O 10
ATOM 9235 N N . LEU A 1 22 ? 54.305 3.220 -7.029 1.00 0.00 1520 LEU B N 10
ATOM 9236 C CA . LEU A 1 22 ? 53.047 2.465 -7.052 1.00 0.00 1520 LEU B CA 10
ATOM 9237 C C . LEU A 1 22 ? 52.761 1.762 -8.382 1.00 0.00 1520 LEU B C 10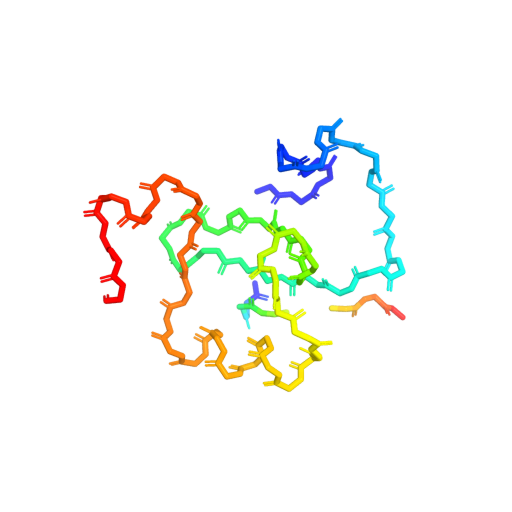
ATOM 9238 O O . LEU A 1 22 ? 53.216 2.169 -9.452 1.00 0.00 1520 LEU B O 10
ATOM 9254 N N . ILE A 1 23 ? 51.955 0.706 -8.284 1.00 0.00 1521 ILE B N 10
ATOM 9255 C CA . ILE A 1 23 ? 51.494 -0.162 -9.371 1.00 0.00 1521 ILE B CA 10
ATOM 9256 C C . ILE A 1 23 ? 49.967 -0.333 -9.298 1.00 0.00 1521 ILE B C 10
ATOM 9257 O O . ILE A 1 23 ? 49.378 -0.264 -8.215 1.00 0.00 1521 ILE B O 10
ATOM 9273 N N . GLN A 1 24 ? 49.315 -0.519 -10.447 1.00 0.00 1522 GLN B N 10
ATOM 9274 C CA . GLN A 1 24 ? 47.856 -0.486 -10.590 1.00 0.00 1522 GLN B CA 10
ATOM 9275 C C . GLN A 1 24 ? 47.262 -1.800 -11.110 1.00 0.00 1522 GLN B C 10
ATOM 9276 O O . GLN A 1 24 ? 47.787 -2.380 -12.063 1.00 0.00 1522 GLN B O 10
ATOM 9290 N N . CYS A 1 25 ? 46.126 -2.228 -10.547 1.00 0.00 1523 CYS B N 10
ATOM 9291 C CA . CYS A 1 25 ? 45.349 -3.336 -11.094 1.00 0.00 1523 CYS B CA 10
ATOM 9292 C C . CYS A 1 25 ? 44.648 -2.930 -12.410 1.00 0.00 1523 CYS B C 10
ATOM 9293 O O . CYS A 1 25 ? 43.925 -1.928 -12.461 1.00 0.00 1523 CYS B O 10
ATOM 9300 N N . ARG A 1 26 ? 44.846 -3.717 -13.474 1.00 0.00 1524 ARG B N 10
ATOM 9301 C CA . ARG A 1 26 ? 44.213 -3.503 -14.791 1.00 0.00 1524 ARG B CA 10
ATOM 9302 C C . ARG A 1 26 ? 42.684 -3.655 -14.786 1.00 0.00 1524 ARG B C 10
ATOM 9303 O O . ARG A 1 26 ? 42.024 -3.131 -15.685 1.00 0.00 1524 ARG B O 10
ATOM 9324 N N . HIS A 1 27 ? 42.124 -4.360 -13.796 1.00 0.00 1525 HIS B N 10
ATOM 9325 C CA . HIS A 1 27 ? 40.681 -4.567 -13.641 1.00 0.00 1525 HIS B CA 10
ATOM 9326 C C . HIS A 1 27 ? 40.034 -3.493 -12.750 1.00 0.00 1525 HIS B C 10
ATOM 9327 O O . HIS A 1 27 ? 39.028 -2.894 -13.142 1.00 0.00 1525 HIS B O 10
ATOM 9341 N N . CYS A 1 28 ? 40.635 -3.213 -11.590 1.00 0.00 1526 CYS B N 10
ATOM 9342 C CA . CYS A 1 28 ? 40.083 -2.332 -10.563 1.00 0.00 1526 CYS B CA 10
ATOM 9343 C C . CYS A 1 28 ? 40.457 -0.837 -10.726 1.00 0.00 1526 CYS B C 10
ATOM 9344 O O . CYS A 1 28 ? 39.739 0.026 -10.224 1.00 0.00 1526 CYS B O 10
ATOM 9351 N N . GLU A 1 29 ? 41.609 -0.539 -11.344 1.00 0.00 1527 GLU B N 10
ATOM 9352 C CA . GLU A 1 29 ? 42.251 0.787 -11.408 1.00 0.00 1527 GLU B CA 10
ATOM 9353 C C . GLU A 1 29 ? 42.740 1.349 -10.057 1.00 0.00 1527 GLU B C 10
ATOM 9354 O O . GLU A 1 29 ? 43.325 2.433 -10.026 1.00 0.00 1527 GLU B O 10
ATOM 9366 N N . ARG A 1 30 ? 42.575 0.612 -8.953 1.00 0.00 1528 ARG B N 10
ATOM 9367 C CA . ARG A 1 30 ? 43.184 0.928 -7.651 1.00 0.00 1528 ARG B CA 10
ATOM 9368 C C . ARG A 1 30 ? 44.701 0.707 -7.674 1.00 0.00 1528 ARG B C 10
ATOM 9369 O O . ARG A 1 30 ? 45.204 -0.200 -8.342 1.00 0.00 1528 ARG B O 10
ATOM 9390 N N . TRP A 1 31 ? 45.416 1.536 -6.917 1.00 0.00 1529 TRP B N 10
ATOM 9391 C CA . TRP A 1 31 ? 46.874 1.550 -6.780 1.00 0.00 1529 TRP B CA 10
ATOM 9392 C C . TRP A 1 31 ? 47.360 0.977 -5.441 1.00 0.00 1529 TRP B C 10
ATOM 9393 O O . TRP A 1 31 ? 46.741 1.183 -4.395 1.00 0.00 1529 TRP B O 10
ATOM 9414 N N . MET A 1 32 ? 48.517 0.315 -5.478 1.00 0.00 1530 MET B N 10
ATOM 9415 C CA . MET A 1 32 ? 49.243 -0.257 -4.335 1.00 0.00 1530 MET B CA 10
ATOM 9416 C C . MET A 1 32 ? 50.731 0.110 -4.425 1.00 0.00 1530 MET B C 10
ATOM 9417 O O . MET A 1 32 ? 51.260 0.243 -5.529 1.00 0.00 1530 MET B O 10
ATOM 9431 N N . HIS A 1 33 ? 51.436 0.257 -3.297 1.00 0.00 1531 HIS B N 10
ATOM 9432 C CA . HIS A 1 33 ? 52.895 0.472 -3.322 1.00 0.00 1531 HIS B CA 10
ATOM 9433 C C . HIS A 1 33 ? 53.627 -0.760 -3.872 1.00 0.00 1531 HIS B C 10
ATOM 9434 O O . HIS A 1 33 ? 53.198 -1.896 -3.661 1.00 0.00 1531 HIS B O 10
ATOM 9448 N N . ALA A 1 34 ? 54.757 -0.546 -4.549 1.00 0.00 1532 ALA B N 10
ATOM 9449 C CA . ALA A 1 34 ? 55.535 -1.615 -5.182 1.00 0.00 1532 ALA B CA 10
ATOM 9450 C C . ALA A 1 34 ? 55.968 -2.713 -4.186 1.00 0.00 1532 ALA B C 10
ATOM 9451 O O . ALA A 1 34 ? 55.665 -3.894 -4.388 1.00 0.00 1532 ALA B O 10
ATOM 9458 N N . GLY A 1 35 ? 56.609 -2.307 -3.081 1.00 0.00 1533 GLY B N 10
ATOM 9459 C CA . GLY A 1 35 ? 57.111 -3.215 -2.041 1.00 0.00 1533 GLY B CA 10
ATOM 9460 C C . GLY A 1 35 ? 56.021 -3.831 -1.151 1.00 0.00 1533 GLY B C 10
ATOM 9461 O O . GLY A 1 35 ? 56.249 -4.883 -0.551 1.00 0.00 1533 GLY B O 10
ATOM 9465 N N . CYS A 1 36 ? 54.830 -3.222 -1.095 1.00 0.00 1534 CYS B N 10
ATOM 9466 C CA . CYS A 1 36 ? 53.660 -3.792 -0.428 1.00 0.00 1534 CYS B CA 10
ATOM 9467 C C . CYS A 1 36 ? 53.238 -5.123 -1.077 1.00 0.00 1534 CYS B C 10
ATOM 9468 O O . CYS A 1 36 ? 52.999 -6.108 -0.371 1.00 0.00 1534 CYS B O 10
ATOM 9475 N N . GLU A 1 37 ? 53.160 -5.166 -2.410 1.00 0.00 1535 GLU B N 10
ATOM 9476 C CA . GLU A 1 37 ? 52.865 -6.407 -3.131 1.00 0.00 1535 GLU B CA 10
ATOM 9477 C C . GLU A 1 37 ? 54.090 -7.317 -3.307 1.00 0.00 1535 GLU B C 10
ATOM 9478 O O . GLU A 1 37 ? 54.078 -8.439 -2.790 1.00 0.00 1535 GLU B O 10
ATOM 9490 N N . SER A 1 38 ? 55.143 -6.862 -4.004 1.00 0.00 1536 SER B N 10
ATOM 9491 C CA . SER A 1 38 ? 56.356 -7.678 -4.247 1.00 0.00 1536 SER B CA 10
ATOM 9492 C C . SER A 1 38 ? 57.512 -6.939 -4.936 1.00 0.00 1536 SER B C 10
ATOM 9493 O O . SER A 1 38 ? 58.673 -7.199 -4.616 1.00 0.00 1536 SER B O 10
ATOM 9501 N N . LEU A 1 39 ? 57.227 -6.052 -5.897 1.00 0.00 1537 LEU B N 10
ATOM 9502 C CA . LEU A 1 39 ? 58.232 -5.444 -6.777 1.00 0.00 1537 LEU B CA 10
ATOM 9503 C C . LEU A 1 39 ? 59.206 -4.536 -5.995 1.00 0.00 1537 LEU B C 10
ATOM 9504 O O . LEU A 1 39 ? 58.788 -3.592 -5.325 1.00 0.00 1537 LEU B O 10
ATOM 9520 N N . PHE A 1 40 ? 60.513 -4.792 -6.107 1.00 0.00 1538 PHE B N 10
ATOM 9521 C CA . PHE A 1 40 ? 61.543 -4.054 -5.361 1.00 0.00 1538 PHE B CA 10
ATOM 9522 C C . PHE A 1 40 ? 61.913 -2.692 -5.990 1.00 0.00 1538 PHE B C 10
ATOM 9523 O O . PHE A 1 40 ? 62.374 -1.794 -5.282 1.00 0.00 1538 PHE B O 10
ATOM 9540 N N . THR A 1 41 ? 61.698 -2.518 -7.302 1.00 0.00 1539 THR B N 10
ATOM 9541 C CA . THR A 1 41 ? 62.152 -1.344 -8.080 1.00 0.00 1539 THR B CA 10
ATOM 9542 C C . THR A 1 41 ? 61.085 -0.802 -9.040 1.00 0.00 1539 THR B C 10
ATOM 9543 O O . THR A 1 41 ? 60.080 -1.454 -9.338 1.00 0.00 1539 THR B O 10
ATOM 9554 N N . GLU A 1 42 ? 61.324 0.402 -9.569 1.00 0.00 1540 GLU B N 10
ATOM 9555 C CA . GLU A 1 42 ? 60.511 0.990 -10.642 1.00 0.00 1540 GLU B CA 10
ATOM 9556 C C . GLU A 1 42 ? 60.554 0.148 -11.933 1.00 0.00 1540 GLU B C 10
ATOM 9557 O O . GLU A 1 42 ? 59.534 -0.003 -12.601 1.00 0.00 1540 GLU B O 10
ATOM 9569 N N . ASP A 1 43 ? 61.706 -0.459 -12.247 1.00 0.00 1541 ASP B N 10
ATOM 9570 C CA . ASP A 1 43 ? 61.855 -1.363 -13.397 1.00 0.00 1541 ASP B CA 10
ATOM 9571 C C . ASP A 1 43 ? 61.072 -2.673 -13.207 1.00 0.00 1541 ASP B C 10
ATOM 9572 O O . ASP A 1 43 ? 60.420 -3.146 -14.140 1.00 0.00 1541 ASP B O 10
ATOM 9581 N N . ASP A 1 44 ? 61.070 -3.240 -11.995 1.00 0.00 1542 ASP B N 10
ATOM 9582 C CA . ASP A 1 44 ? 60.267 -4.413 -11.651 1.00 0.00 1542 ASP B CA 10
ATOM 9583 C C . ASP A 1 44 ? 58.762 -4.120 -11.749 1.00 0.00 1542 ASP B C 10
ATOM 9584 O O . ASP A 1 44 ? 58.009 -4.952 -12.267 1.00 0.00 1542 ASP B O 10
ATOM 9593 N N . VAL A 1 45 ? 58.320 -2.932 -11.314 1.00 0.00 1543 VAL B N 10
ATOM 9594 C CA . VAL A 1 45 ? 56.946 -2.445 -11.517 1.00 0.00 1543 VAL B CA 10
ATOM 9595 C C . VAL A 1 45 ? 56.612 -2.235 -12.991 1.00 0.00 1543 VAL B C 10
ATOM 9596 O O . VAL A 1 45 ? 55.543 -2.652 -13.422 1.00 0.00 1543 VAL B O 10
ATOM 9609 N N . GLU A 1 46 ? 57.504 -1.637 -13.780 1.00 0.00 1544 GLU B N 10
ATOM 9610 C CA . GLU A 1 46 ? 57.284 -1.441 -15.218 1.00 0.00 1544 GLU B CA 10
ATOM 9611 C C . GLU A 1 46 ? 57.142 -2.787 -15.947 1.00 0.00 1544 GLU B C 10
ATOM 9612 O O . GLU A 1 46 ? 56.252 -2.952 -16.779 1.00 0.00 1544 GLU B O 10
ATOM 9624 N N . GLN A 1 47 ? 57.945 -3.783 -15.556 1.00 0.00 1545 GLN B N 10
ATOM 9625 C CA . GLN A 1 47 ? 57.823 -5.168 -16.012 1.00 0.00 1545 GLN B CA 10
ATOM 9626 C C . GLN A 1 47 ? 56.463 -5.766 -15.622 1.00 0.00 1545 GLN B C 10
ATOM 9627 O O . GLN A 1 47 ? 55.775 -6.328 -16.471 1.00 0.00 1545 GLN B O 10
ATOM 9641 N N . ALA A 1 48 ? 56.031 -5.606 -14.370 1.00 0.00 1546 ALA B N 10
ATOM 9642 C CA . ALA A 1 48 ? 54.762 -6.163 -13.901 1.00 0.00 1546 ALA B CA 10
ATOM 9643 C C . ALA A 1 48 ? 53.540 -5.482 -14.552 1.00 0.00 1546 ALA B C 10
ATOM 9644 O O . ALA A 1 48 ? 52.559 -6.148 -14.876 1.00 0.00 1546 ALA B O 10
ATOM 9651 N N . ALA A 1 49 ? 53.618 -4.175 -14.804 1.00 0.00 1547 ALA B N 10
ATOM 9652 C CA . ALA A 1 49 ? 52.609 -3.407 -15.525 1.00 0.00 1547 ALA B CA 10
ATOM 9653 C C . ALA A 1 49 ? 52.512 -3.820 -17.005 1.00 0.00 1547 ALA B C 10
ATOM 9654 O O . ALA A 1 49 ? 51.409 -4.028 -17.508 1.00 0.00 1547 ALA B O 10
ATOM 9661 N N . ASP A 1 50 ? 53.650 -3.994 -17.690 1.00 0.00 1548 ASP B N 10
ATOM 9662 C CA . ASP A 1 50 ? 53.697 -4.451 -19.089 1.00 0.00 1548 ASP B CA 10
ATOM 9663 C C . ASP A 1 50 ? 53.181 -5.899 -19.246 1.00 0.00 1548 ASP B C 10
ATOM 9664 O O . ASP A 1 50 ? 52.572 -6.249 -20.258 1.00 0.00 1548 ASP B O 10
ATOM 9673 N N . GLU A 1 51 ? 53.370 -6.727 -18.213 1.00 0.00 1549 GLU B N 10
ATOM 9674 C CA . GLU A 1 51 ? 52.809 -8.089 -18.117 1.00 0.00 1549 GLU B CA 10
ATOM 9675 C C . GLU A 1 51 ? 51.309 -8.121 -17.741 1.00 0.00 1549 GLU B C 10
ATOM 9676 O O . GLU A 1 51 ? 50.668 -9.171 -17.820 1.00 0.00 1549 GLU B O 10
ATOM 9688 N N . GLY A 1 52 ? 50.741 -6.972 -17.359 1.00 0.00 1550 GLY B N 10
ATOM 9689 C CA . GLY A 1 52 ? 49.354 -6.807 -16.913 1.00 0.00 1550 GLY B CA 10
ATOM 9690 C C . GLY A 1 52 ? 49.170 -7.189 -15.438 1.00 0.00 1550 GLY B C 10
ATOM 9691 O O . GLY A 1 52 ? 48.938 -8.357 -15.114 1.00 0.00 1550 GLY B O 10
ATOM 9695 N N . PHE A 1 53 ? 49.273 -6.201 -14.540 1.00 0.00 1551 PHE B N 10
ATOM 9696 C CA . PHE A 1 53 ? 49.190 -6.406 -13.089 1.00 0.00 1551 PHE B CA 10
ATOM 9697 C C . PHE A 1 53 ? 47.740 -6.491 -12.566 1.00 0.00 1551 PHE B C 10
ATOM 9698 O O . PHE A 1 53 ? 46.827 -5.890 -13.135 1.00 0.00 1551 PHE B O 10
ATOM 9715 N N . ASP A 1 54 ? 47.547 -7.207 -11.455 1.00 0.00 1552 ASP B N 10
ATOM 9716 C CA . ASP A 1 54 ? 46.258 -7.498 -10.813 1.00 0.00 1552 ASP B CA 10
ATOM 9717 C C . ASP A 1 54 ? 46.364 -7.359 -9.283 1.00 0.00 1552 ASP B C 10
ATOM 9718 O O . ASP A 1 54 ? 47.355 -7.818 -8.710 1.00 0.00 1552 ASP B O 10
ATOM 9727 N N . CYS A 1 55 ? 45.357 -6.782 -8.615 1.00 0.00 1553 CYS B N 10
ATOM 9728 C CA . CYS A 1 55 ? 45.365 -6.571 -7.168 1.00 0.00 1553 CYS B CA 10
ATOM 9729 C C . CYS A 1 55 ? 45.252 -7.864 -6.316 1.00 0.00 1553 CYS B C 10
ATOM 9730 O O . CYS A 1 55 ? 45.106 -8.992 -6.803 1.00 0.00 1553 CYS B O 10
ATOM 9737 N N . VAL A 1 56 ? 45.255 -7.639 -5.001 1.00 0.00 1554 VAL B N 10
ATOM 9738 C CA . VAL A 1 56 ? 45.145 -8.618 -3.919 1.00 0.00 1554 VAL B CA 10
ATOM 9739 C C . VAL A 1 56 ? 43.941 -9.562 -4.066 1.00 0.00 1554 VAL B C 10
ATOM 9740 O O . VAL A 1 56 ? 44.070 -10.743 -3.744 1.00 0.00 1554 VAL B O 10
ATOM 9753 N N . SER A 1 57 ? 42.789 -9.087 -4.556 1.00 0.00 1555 SER B N 10
ATOM 9754 C CA . SER A 1 57 ? 41.576 -9.901 -4.778 1.00 0.00 1555 SER B CA 10
ATOM 9755 C C . SER A 1 57 ? 41.524 -10.505 -6.189 1.00 0.00 1555 SER B C 10
ATOM 9756 O O . SER A 1 57 ? 41.089 -11.648 -6.379 1.00 0.00 1555 SER B O 10
ATOM 9764 N N . CYS A 1 58 ? 42.039 -9.770 -7.174 1.00 0.00 1556 CYS B N 10
ATOM 9765 C CA . CYS A 1 58 ? 42.145 -10.246 -8.534 1.00 0.00 1556 CYS B CA 10
ATOM 9766 C C . CYS A 1 58 ? 43.129 -11.426 -8.630 1.00 0.00 1556 CYS B C 10
ATOM 9767 O O . CYS A 1 58 ? 42.912 -12.313 -9.444 1.00 0.00 1556 CYS B O 10
ATOM 9774 N N . GLN A 1 59 ? 44.170 -11.484 -7.791 1.00 0.00 1557 GLN B N 10
ATOM 9775 C CA . GLN A 1 59 ? 45.084 -12.622 -7.679 1.00 0.00 1557 GLN B CA 10
ATOM 9776 C C . GLN A 1 59 ? 44.352 -13.964 -7.437 1.00 0.00 1557 GLN B C 10
ATOM 9777 O O . GLN A 1 59 ? 44.486 -14.849 -8.286 1.00 0.00 1557 GLN B O 10
ATOM 9791 N N . PRO A 1 60 ? 43.519 -14.140 -6.389 1.00 0.00 1558 PRO B N 10
ATOM 9792 C CA . PRO A 1 60 ? 42.640 -15.306 -6.251 1.00 0.00 1558 PRO B CA 10
ATOM 9793 C C . PRO A 1 60 ? 41.723 -15.553 -7.460 1.00 0.00 1558 PRO B C 10
ATOM 9794 O O . PRO A 1 60 ? 41.505 -16.711 -7.821 1.00 0.00 1558 PRO B O 10
ATOM 9805 N N . TYR A 1 61 ? 41.204 -14.504 -8.114 1.00 0.00 1559 TYR B N 10
ATOM 9806 C CA . TYR A 1 61 ? 40.361 -14.688 -9.314 1.00 0.00 1559 TYR B CA 10
ATOM 9807 C C . TYR A 1 61 ? 41.147 -15.154 -10.567 1.00 0.00 1559 TYR B C 10
ATOM 9808 O O . TYR A 1 61 ? 40.633 -15.950 -11.359 1.00 0.00 1559 TYR B O 10
ATOM 9826 N N . VAL A 1 62 ? 42.383 -14.667 -10.749 1.00 0.00 1560 VAL B N 10
ATOM 9827 C CA . VAL A 1 62 ? 43.207 -14.811 -11.970 1.00 0.00 1560 VAL B CA 10
ATOM 9828 C C . VAL A 1 62 ? 44.312 -15.888 -11.942 1.00 0.00 1560 VAL B C 10
ATOM 9829 O O . VAL A 1 62 ? 44.661 -16.405 -13.004 1.00 0.00 1560 VAL B O 10
ATOM 9842 N N . VAL A 1 63 ? 44.882 -16.240 -10.776 1.00 0.00 1561 VAL B N 10
ATOM 9843 C CA . VAL A 1 63 ? 46.088 -17.098 -10.681 1.00 0.00 1561 VAL B CA 10
ATOM 9844 C C . VAL A 1 63 ? 46.188 -17.960 -9.408 1.00 0.00 1561 VAL B C 10
ATOM 9845 O O . VAL A 1 63 ? 46.824 -19.018 -9.448 1.00 0.00 1561 VAL B O 10
ATOM 9858 N N . LYS A 1 64 ? 45.557 -17.554 -8.293 1.00 0.00 1562 LYS B N 10
ATOM 9859 C CA . LYS A 1 64 ? 45.654 -18.209 -6.963 1.00 0.00 1562 LYS B CA 10
ATOM 9860 C C . LYS A 1 64 ? 47.107 -18.439 -6.509 1.00 0.00 1562 LYS B C 10
ATOM 9861 O O . LYS A 1 64 ? 47.910 -17.497 -6.510 1.00 0.00 1562 LYS B O 10
ATOM 9880 C CA . LYS B 2 3 ? 48.644 7.980 -15.539 1.00 0.00 12 LYS A CA 10
ATOM 9881 C C . LYS B 2 3 ? 47.905 6.663 -15.459 1.00 0.00 12 LYS A C 10
ATOM 9882 O O . LYS B 2 3 ? 46.689 6.643 -15.275 1.00 0.00 12 LYS A O 10
ATOM 9884 N N . GLY B 2 4 ? 48.643 5.565 -15.607 1.00 0.00 13 GLY A N 10
ATOM 9885 C CA . GLY B 2 4 ? 48.112 4.196 -15.574 1.00 0.00 13 GLY A CA 10
ATOM 9886 C C . GLY B 2 4 ? 49.207 3.124 -15.513 1.00 0.00 13 GLY A C 10
ATOM 9887 O O . GLY B 2 4 ? 50.322 3.332 -15.997 1.00 0.00 13 GLY A O 10
ATOM 9891 N N . GLY B 2 5 ? 48.899 1.985 -14.885 1.00 0.00 14 GLY A N 10
ATOM 9892 C CA . GLY B 2 5 ? 49.797 0.831 -14.713 1.00 0.00 14 GLY A CA 10
ATOM 9893 C C . GLY B 2 5 ? 50.890 1.028 -13.654 1.00 0.00 14 GLY A C 10
ATOM 9894 O O . GLY B 2 5 ? 50.974 0.244 -12.711 1.00 0.00 14 GLY A O 10
ATOM 9898 N N . ALA B 2 6 ? 51.700 2.080 -13.787 1.00 0.00 15 ALA A N 10
ATOM 9899 C CA . ALA B 2 6 ? 52.849 2.398 -12.933 1.00 0.00 15 ALA A CA 10
ATOM 9900 C C . ALA B 2 6 ? 52.989 3.919 -12.718 1.00 0.00 15 ALA A C 10
ATOM 9901 O O . ALA B 2 6 ? 52.842 4.688 -13.670 1.00 0.00 15 ALA A O 10
ATOM 9934 N N . ARG B 2 8 ? 55.029 7.235 -9.887 1.00 0.00 17 ARG A N 10
ATOM 9935 C CA . ARG B 2 8 ? 55.938 7.699 -8.821 1.00 0.00 17 ARG A CA 10
ATOM 9936 C C . ARG B 2 8 ? 55.733 9.200 -8.548 1.00 0.00 17 ARG A C 10
ATOM 9937 O O . ARG B 2 8 ? 55.446 9.960 -9.472 1.00 0.00 17 ARG A O 10
ATOM 9958 N N . HIS B 2 9 ? 55.880 9.615 -7.287 1.00 0.00 18 HIS A N 10
ATOM 9959 C CA . HIS B 2 9 ? 55.685 11.001 -6.828 1.00 0.00 18 HIS A CA 10
ATOM 9960 C C . HIS B 2 9 ? 56.614 11.341 -5.650 1.00 0.00 18 HIS A C 10
ATOM 9961 O O . HIS B 2 9 ? 56.927 10.465 -4.841 1.00 0.00 18 HIS A O 10
ATOM 9975 N N . ARG B 2 10 ? 57.037 12.608 -5.550 1.00 0.00 19 ARG A N 10
ATOM 9976 C CA . ARG B 2 10 ? 57.954 13.117 -4.530 1.00 0.00 19 ARG A CA 10
ATOM 9981 N N . SER A 1 5 ? 39.058 5.618 -2.982 1.00 0.00 1503 SER B N 11
ATOM 9982 C CA . SER A 1 5 ? 39.452 4.217 -2.776 1.00 0.00 1503 SER B CA 11
ATOM 9983 C C . SER A 1 5 ? 40.944 3.954 -3.037 1.00 0.00 1503 SER B C 11
ATOM 9984 O O . SER A 1 5 ? 41.471 2.907 -2.653 1.00 0.00 1503 SER B O 11
ATOM 9992 N N . LEU A 1 6 ? 41.656 4.912 -3.643 1.00 0.00 1504 LEU B N 11
ATOM 9993 C CA . LEU A 1 6 ? 43.120 4.903 -3.771 1.00 0.00 1504 LEU B CA 11
ATOM 9994 C C . LEU A 1 6 ? 43.804 5.297 -2.453 1.00 0.00 1504 LEU B C 11
ATOM 9995 O O . LEU A 1 6 ? 44.897 4.818 -2.165 1.00 0.00 1504 LEU B O 11
ATOM 10011 N N . VAL A 1 7 ? 43.132 6.101 -1.616 1.00 0.00 1505 VAL B N 11
ATOM 10012 C CA . VAL A 1 7 ? 43.599 6.553 -0.286 1.00 0.00 1505 VAL B CA 11
ATOM 10013 C C . VAL A 1 7 ? 43.495 5.427 0.771 1.00 0.00 1505 VAL B C 11
ATOM 10014 O O . VAL A 1 7 ? 43.316 5.680 1.963 1.00 0.00 1505 VAL B O 11
ATOM 10027 N N . THR A 1 8 ? 43.583 4.165 0.327 1.00 0.00 1506 THR B N 11
ATOM 10028 C CA . THR A 1 8 ? 43.482 2.964 1.142 1.00 0.00 1506 THR B CA 11
ATOM 10029 C C . THR A 1 8 ? 44.303 1.870 0.463 1.00 0.00 1506 THR B C 11
ATOM 10030 O O . THR A 1 8 ? 43.919 1.364 -0.592 1.00 0.00 1506 THR B O 11
ATOM 10041 N N . CYS A 1 9 ? 45.422 1.497 1.082 1.00 0.00 1507 CYS B N 11
ATOM 10042 C CA . CYS A 1 9 ? 46.240 0.344 0.748 1.00 0.00 1507 CYS B CA 11
ATOM 10043 C C . CYS A 1 9 ? 46.128 -0.746 1.845 1.00 0.00 1507 CYS B C 11
ATOM 10044 O O . CYS A 1 9 ? 46.951 -0.773 2.764 1.00 0.00 1507 CYS B O 11
ATOM 10051 N N . PRO A 1 10 ? 45.125 -1.652 1.784 1.00 0.00 1508 PRO B N 11
ATOM 10052 C CA . PRO A 1 10 ? 44.956 -2.760 2.734 1.00 0.00 1508 PRO B CA 11
ATOM 10053 C C . PRO A 1 10 ? 46.186 -3.655 2.923 1.00 0.00 1508 PRO B C 11
ATOM 10054 O O . PRO A 1 10 ? 46.276 -4.380 3.918 1.00 0.00 1508 PRO B O 11
ATOM 10065 N N . ILE A 1 11 ? 47.124 -3.624 1.969 1.00 0.00 1509 ILE B N 11
ATOM 10066 C CA . ILE A 1 11 ? 48.318 -4.476 1.995 1.00 0.00 1509 ILE B CA 11
ATOM 10067 C C . ILE A 1 11 ? 49.232 -4.101 3.176 1.00 0.00 1509 ILE B C 11
ATOM 10068 O O . ILE A 1 11 ? 49.698 -4.989 3.898 1.00 0.00 1509 ILE B O 11
ATOM 10084 N N . CYS A 1 12 ? 49.437 -2.794 3.408 1.00 0.00 1510 CYS B N 11
ATOM 10085 C CA . CYS A 1 12 ? 50.069 -2.288 4.622 1.00 0.00 1510 CYS B CA 11
ATOM 10086 C C . CYS A 1 12 ? 48.973 -2.157 5.702 1.00 0.00 1510 CYS B C 11
ATOM 10087 O O . CYS A 1 12 ? 48.889 -2.976 6.623 1.00 0.00 1510 CYS B O 11
ATOM 10094 N N . HIS A 1 13 ? 48.099 -1.165 5.507 1.00 0.00 1511 HIS B N 11
ATOM 10095 C CA . HIS A 1 13 ? 46.887 -0.898 6.298 1.00 0.00 1511 HIS B CA 11
ATOM 10096 C C . HIS A 1 13 ? 45.860 -0.074 5.500 1.00 0.00 1511 HIS B C 11
ATOM 10097 O O . HIS A 1 13 ? 44.696 -0.458 5.413 1.00 0.00 1511 HIS B O 11
ATOM 10111 N N . ALA A 1 14 ? 46.297 1.074 4.959 1.00 0.00 1512 ALA B N 11
ATOM 10112 C CA . ALA A 1 14 ? 45.517 2.121 4.304 1.00 0.00 1512 ALA B CA 11
ATOM 10113 C C . ALA A 1 14 ? 46.340 3.367 3.859 1.00 0.00 1512 ALA B C 11
ATOM 10114 O O . ALA A 1 14 ? 46.085 3.846 2.755 1.00 0.00 1512 ALA B O 11
ATOM 10121 N N . PRO A 1 15 ? 47.298 3.906 4.650 1.00 0.00 1513 PRO B N 11
ATOM 10122 C CA . PRO A 1 15 ? 47.940 5.204 4.396 1.00 0.00 1513 PRO B CA 11
ATOM 10123 C C . PRO A 1 15 ? 48.608 5.356 3.023 1.00 0.00 1513 PRO B C 11
ATOM 10124 O O . PRO A 1 15 ? 49.432 4.536 2.626 1.00 0.00 1513 PRO B O 11
ATOM 10135 N N . TYR A 1 16 ? 48.309 6.450 2.317 1.00 0.00 1514 TYR B N 11
ATOM 10136 C CA . TYR A 1 16 ? 48.836 6.732 0.972 1.00 0.00 1514 TYR B CA 11
ATOM 10137 C C . TYR A 1 16 ? 50.235 7.388 1.015 1.00 0.00 1514 TYR B C 11
ATOM 10138 O O . TYR A 1 16 ? 50.458 8.485 0.502 1.00 0.00 1514 TYR B O 11
ATOM 10156 N N . VAL A 1 17 ? 51.175 6.723 1.700 1.00 0.00 1515 VAL B N 11
ATOM 10157 C CA . VAL A 1 17 ? 52.556 7.195 1.930 1.00 0.00 1515 VAL B CA 11
ATOM 10158 C C . VAL A 1 17 ? 53.291 7.461 0.608 1.00 0.00 1515 VAL B C 11
ATOM 10159 O O . VAL A 1 17 ? 53.368 6.584 -0.251 1.00 0.00 1515 VAL B O 11
ATOM 10172 N N . GLU A 1 18 ? 53.851 8.664 0.465 1.00 0.00 1516 GLU B N 11
ATOM 10173 C CA . GLU A 1 18 ? 54.563 9.140 -0.730 1.00 0.00 1516 GLU B CA 11
ATOM 10174 C C . GLU A 1 18 ? 56.048 8.716 -0.803 1.00 0.00 1516 GLU B C 11
ATOM 10175 O O . GLU A 1 18 ? 56.680 8.859 -1.852 1.00 0.00 1516 GLU B O 11
ATOM 10187 N N . GLU A 1 19 ? 56.618 8.189 0.288 1.00 0.00 1517 GLU B N 11
ATOM 10188 C CA . GLU A 1 19 ? 58.007 7.697 0.346 1.00 0.00 1517 GLU B CA 11
ATOM 10189 C C . GLU A 1 19 ? 58.255 6.423 -0.497 1.00 0.00 1517 GLU B C 11
ATOM 10190 O O . GLU A 1 19 ? 59.407 6.095 -0.795 1.00 0.00 1517 GLU B O 11
ATOM 10202 N N . ASP A 1 20 ? 57.190 5.724 -0.916 1.00 0.00 1518 ASP B N 11
ATOM 10203 C CA . ASP A 1 20 ? 57.219 4.565 -1.819 1.00 0.00 1518 ASP B CA 11
ATOM 10204 C C . ASP A 1 20 ? 56.367 4.810 -3.080 1.00 0.00 1518 ASP B C 11
ATOM 10205 O O . ASP A 1 20 ? 55.237 5.297 -2.996 1.00 0.00 1518 ASP B O 11
ATOM 10214 N N . LEU A 1 21 ? 56.903 4.443 -4.252 1.00 0.00 1519 LEU B N 11
ATOM 10215 C CA . LEU A 1 21 ? 56.160 4.494 -5.517 1.00 0.00 1519 LEU B CA 11
ATOM 10216 C C . LEU A 1 21 ? 55.060 3.415 -5.573 1.00 0.00 1519 LEU B C 11
ATOM 10217 O O . LEU A 1 21 ? 55.107 2.422 -4.842 1.00 0.00 1519 LEU B O 11
ATOM 10233 N N . LEU A 1 22 ? 54.074 3.597 -6.452 1.00 0.00 1520 LEU B N 11
ATOM 10234 C CA . LEU A 1 22 ? 52.875 2.764 -6.556 1.00 0.00 1520 LEU B CA 11
ATOM 10235 C C . LEU A 1 22 ? 52.720 2.081 -7.925 1.00 0.00 1520 LEU B C 11
ATOM 10236 O O . LEU A 1 22 ? 53.239 2.543 -8.944 1.00 0.00 1520 LEU B O 11
ATOM 10252 N N . ILE A 1 23 ? 51.954 0.992 -7.923 1.00 0.00 1521 ILE B N 11
ATOM 10253 C CA . ILE A 1 23 ? 51.466 0.235 -9.080 1.00 0.00 1521 ILE B CA 11
ATOM 10254 C C . ILE A 1 23 ? 49.932 0.189 -9.042 1.00 0.00 1521 ILE B C 11
ATOM 10255 O O . ILE A 1 23 ? 49.348 0.141 -7.956 1.00 0.00 1521 ILE B O 11
ATOM 10271 N N . GLN A 1 24 ? 49.271 0.193 -10.204 1.00 0.00 1522 GLN B N 11
ATOM 10272 C CA . GLN A 1 24 ? 47.830 -0.066 -10.308 1.00 0.00 1522 GLN B CA 11
ATOM 10273 C C . GLN A 1 24 ? 47.489 -1.330 -11.101 1.00 0.00 1522 GLN B C 11
ATOM 10274 O O . GLN A 1 24 ? 48.191 -1.717 -12.038 1.00 0.00 1522 GLN B O 11
ATOM 10288 N N . CYS A 1 25 ? 46.351 -1.923 -10.743 1.00 0.00 1523 CYS B N 11
ATOM 10289 C CA . CYS A 1 25 ? 45.699 -3.000 -11.466 1.00 0.00 1523 CYS B CA 11
ATOM 10290 C C . CYS A 1 25 ? 45.359 -2.610 -12.924 1.00 0.00 1523 CYS B C 11
ATOM 10291 O O . CYS A 1 25 ? 44.848 -1.509 -13.169 1.00 0.00 1523 CYS B O 11
ATOM 10298 N N . ARG A 1 26 ? 45.575 -3.519 -13.885 1.00 0.00 1524 ARG B N 11
ATOM 10299 C CA . ARG A 1 26 ? 45.113 -3.325 -15.275 1.00 0.00 1524 ARG B CA 11
ATOM 10300 C C . ARG A 1 26 ? 43.582 -3.336 -15.409 1.00 0.00 1524 ARG B C 11
ATOM 10301 O O . ARG A 1 26 ? 43.052 -2.734 -16.343 1.00 0.00 1524 ARG B O 11
ATOM 10322 N N . HIS A 1 27 ? 42.884 -4.040 -14.512 1.00 0.00 1525 HIS B N 11
ATOM 10323 C CA . HIS A 1 27 ? 41.446 -4.320 -14.630 1.00 0.00 1525 HIS B CA 11
ATOM 10324 C C . HIS A 1 27 ? 40.567 -3.299 -13.893 1.00 0.00 1525 HIS B C 11
ATOM 10325 O O . HIS A 1 27 ? 39.659 -2.735 -14.506 1.00 0.00 1525 HIS B O 11
ATOM 10339 N N . CYS A 1 28 ? 40.861 -3.030 -12.614 1.00 0.00 1526 CYS B N 11
ATOM 10340 C CA . CYS A 1 28 ? 40.058 -2.158 -11.753 1.00 0.00 1526 CYS B CA 11
ATOM 10341 C C . CYS A 1 28 ? 40.746 -0.809 -11.385 1.00 0.00 1526 CYS B C 11
ATOM 10342 O O . CYS A 1 28 ? 40.170 0.009 -10.661 1.00 0.00 1526 CYS B O 11
ATOM 10349 N N . GLU A 1 29 ? 41.960 -0.555 -11.898 1.00 0.00 1527 GLU B N 11
ATOM 10350 C CA . GLU A 1 29 ? 42.777 0.656 -11.684 1.00 0.00 1527 GLU B CA 11
ATOM 10351 C C . GLU A 1 29 ? 43.175 0.985 -10.230 1.00 0.00 1527 GLU B C 11
ATOM 10352 O O . GLU A 1 29 ? 43.894 1.968 -10.019 1.00 0.00 1527 GLU B O 11
ATOM 10364 N N . ARG A 1 30 ? 42.789 0.175 -9.232 1.00 0.00 1528 ARG B N 11
ATOM 10365 C CA . ARG A 1 30 ? 43.164 0.395 -7.825 1.00 0.00 1528 ARG B CA 11
ATOM 10366 C C . ARG A 1 30 ? 44.688 0.429 -7.660 1.00 0.00 1528 ARG B C 11
ATOM 10367 O O . ARG A 1 30 ? 45.391 -0.461 -8.136 1.00 0.00 1528 ARG B O 11
ATOM 10388 N N . TRP A 1 31 ? 45.179 1.462 -6.976 1.00 0.00 1529 TRP B N 11
ATOM 10389 C CA . TRP A 1 31 ? 46.597 1.672 -6.650 1.00 0.00 1529 TRP B CA 11
ATOM 10390 C C . TRP A 1 31 ? 47.013 0.969 -5.349 1.00 0.00 1529 TRP B C 11
ATOM 10391 O O . TRP A 1 31 ? 46.225 0.865 -4.406 1.00 0.00 1529 TRP B O 11
ATOM 10412 N N . MET A 1 32 ? 48.276 0.542 -5.285 1.00 0.00 1530 MET B N 11
ATOM 10413 C CA . MET A 1 32 ? 48.954 0.011 -4.093 1.00 0.00 1530 MET B CA 11
ATOM 10414 C C . MET A 1 32 ? 50.464 0.272 -4.187 1.00 0.00 1530 MET B C 11
ATOM 10415 O O . MET A 1 32 ? 50.989 0.478 -5.283 1.00 0.00 1530 MET B O 11
ATOM 10429 N N . HIS A 1 33 ? 51.189 0.287 -3.066 1.00 0.00 1531 HIS B N 11
ATOM 10430 C CA . HIS A 1 33 ? 52.644 0.502 -3.090 1.00 0.00 1531 HIS B CA 11
ATOM 10431 C C . HIS A 1 33 ? 53.373 -0.638 -3.814 1.00 0.00 1531 HIS B C 11
ATOM 10432 O O . HIS A 1 33 ? 53.010 -1.806 -3.687 1.00 0.00 1531 HIS B O 11
ATOM 10446 N N . ALA A 1 34 ? 54.441 -0.307 -4.541 1.00 0.00 1532 ALA B N 11
ATOM 10447 C CA . ALA A 1 34 ? 55.286 -1.288 -5.220 1.00 0.00 1532 ALA B CA 11
ATOM 10448 C C . ALA A 1 34 ? 55.908 -2.278 -4.214 1.00 0.00 1532 ALA B C 11
ATOM 10449 O O . ALA A 1 34 ? 55.811 -3.491 -4.406 1.00 0.00 1532 ALA B O 11
ATOM 10456 N N . GLY A 1 35 ? 56.446 -1.774 -3.093 1.00 0.00 1533 GLY B N 11
ATOM 10457 C CA . GLY A 1 35 ? 57.023 -2.595 -2.018 1.00 0.00 1533 GLY B CA 11
ATOM 10458 C C . GLY A 1 35 ? 55.998 -3.464 -1.267 1.00 0.00 1533 GLY B C 11
ATOM 10459 O O . GLY A 1 35 ? 56.335 -4.567 -0.837 1.00 0.00 1533 GLY B O 11
ATOM 10463 N N . CYS A 1 36 ? 54.735 -3.028 -1.182 1.00 0.00 1534 CYS B N 11
ATOM 10464 C CA . CYS A 1 36 ? 53.620 -3.843 -0.687 1.00 0.00 1534 CYS B CA 11
ATOM 10465 C C . CYS A 1 36 ? 53.438 -5.136 -1.522 1.00 0.00 1534 CYS B C 11
ATOM 10466 O O . CYS A 1 36 ? 53.245 -6.218 -0.964 1.00 0.00 1534 CYS B O 11
ATOM 10473 N N . GLU A 1 37 ? 53.560 -5.032 -2.848 1.00 0.00 1535 GLU B N 11
ATOM 10474 C CA . GLU A 1 37 ? 53.597 -6.174 -3.778 1.00 0.00 1535 GLU B CA 11
ATOM 10475 C C . GLU A 1 37 ? 55.021 -6.708 -4.076 1.00 0.00 1535 GLU B C 11
ATOM 10476 O O . GLU A 1 37 ? 55.228 -7.437 -5.049 1.00 0.00 1535 GLU B O 11
ATOM 10488 N N . SER A 1 38 ? 56.008 -6.376 -3.231 1.00 0.00 1536 SER B N 11
ATOM 10489 C CA . SER A 1 38 ? 57.415 -6.825 -3.303 1.00 0.00 1536 SER B CA 11
ATOM 10490 C C . SER A 1 38 ? 58.178 -6.424 -4.585 1.00 0.00 1536 SER B C 11
ATOM 10491 O O . SER A 1 38 ? 59.240 -6.975 -4.879 1.00 0.00 1536 SER B O 11
ATOM 10499 N N . LEU A 1 39 ? 57.666 -5.447 -5.342 1.00 0.00 1537 LEU B N 11
ATOM 10500 C CA . LEU A 1 39 ? 58.321 -4.825 -6.499 1.00 0.00 1537 LEU B CA 11
ATOM 10501 C C . LEU A 1 39 ? 59.298 -3.738 -5.999 1.00 0.00 1537 LEU B C 11
ATOM 10502 O O . LEU A 1 39 ? 58.883 -2.759 -5.375 1.00 0.00 1537 LEU B O 11
ATOM 10518 N N . PHE A 1 40 ? 60.600 -3.913 -6.237 1.00 0.00 1538 PHE B N 11
ATOM 10519 C CA . PHE A 1 40 ? 61.657 -3.079 -5.640 1.00 0.00 1538 PHE B CA 11
ATOM 10520 C C . PHE A 1 40 ? 61.847 -1.707 -6.318 1.00 0.00 1538 PHE B C 11
ATOM 10521 O O . PHE A 1 40 ? 62.325 -0.762 -5.688 1.00 0.00 1538 PHE B O 11
ATOM 10538 N N . THR A 1 41 ? 61.482 -1.586 -7.599 1.00 0.00 1539 THR B N 11
ATOM 10539 C CA . THR A 1 41 ? 61.791 -0.418 -8.448 1.00 0.00 1539 THR B CA 11
ATOM 10540 C C . THR A 1 41 ? 60.773 -0.249 -9.588 1.00 0.00 1539 THR B C 11
ATOM 10541 O O . THR A 1 41 ? 59.957 -1.136 -9.840 1.00 0.00 1539 THR B O 11
ATOM 10552 N N . GLU A 1 42 ? 60.821 0.875 -10.306 1.00 0.00 1540 GLU B N 11
ATOM 10553 C CA . GLU A 1 42 ? 59.938 1.173 -11.444 1.00 0.00 1540 GLU B CA 11
ATOM 10554 C C . GLU A 1 42 ? 60.067 0.119 -12.551 1.00 0.00 1540 GLU B C 11
ATOM 10555 O O . GLU A 1 42 ? 59.062 -0.250 -13.146 1.00 0.00 1540 GLU B O 11
ATOM 10567 N N . ASP A 1 43 ? 61.264 -0.427 -12.785 1.00 0.00 1541 ASP B N 11
ATOM 10568 C CA . ASP A 1 43 ? 61.472 -1.497 -13.771 1.00 0.00 1541 ASP B CA 11
ATOM 10569 C C . ASP A 1 43 ? 60.703 -2.785 -13.422 1.00 0.00 1541 ASP B C 11
ATOM 10570 O O . ASP A 1 43 ? 60.203 -3.456 -14.323 1.00 0.00 1541 ASP B O 11
ATOM 10579 N N . ASP A 1 44 ? 60.547 -3.118 -12.132 1.00 0.00 1542 ASP B N 11
ATOM 10580 C CA . ASP A 1 44 ? 59.720 -4.243 -11.696 1.00 0.00 1542 ASP B CA 11
ATOM 10581 C C . ASP A 1 44 ? 58.222 -3.962 -11.898 1.00 0.00 1542 ASP B C 11
ATOM 10582 O O . ASP A 1 44 ? 57.485 -4.866 -12.292 1.00 0.00 1542 ASP B O 11
ATOM 10591 N N . VAL A 1 45 ? 57.773 -2.720 -11.671 1.00 0.00 1543 VAL B N 11
ATOM 10592 C CA . VAL A 1 45 ? 56.392 -2.275 -11.937 1.00 0.00 1543 VAL B CA 11
ATOM 10593 C C . VAL A 1 45 ? 56.070 -2.269 -13.434 1.00 0.00 1543 VAL B C 11
ATOM 10594 O O . VAL A 1 45 ? 55.045 -2.809 -13.842 1.00 0.00 1543 VAL B O 11
ATOM 10607 N N . GLU A 1 46 ? 56.962 -1.734 -14.264 1.00 0.00 1544 GLU B N 11
ATOM 10608 C CA . GLU A 1 46 ? 56.884 -1.789 -15.727 1.00 0.00 1544 GLU B CA 11
ATOM 10609 C C . GLU A 1 46 ? 56.826 -3.241 -16.226 1.00 0.00 1544 GLU B C 11
ATOM 10610 O O . GLU A 1 46 ? 55.954 -3.585 -17.025 1.00 0.00 1544 GLU B O 11
ATOM 10622 N N . GLN A 1 47 ? 57.687 -4.118 -15.694 1.00 0.00 1545 GLN B N 11
ATOM 10623 C CA . GLN A 1 47 ? 57.640 -5.558 -15.949 1.00 0.00 1545 GLN B CA 11
ATOM 10624 C C . GLN A 1 47 ? 56.292 -6.170 -15.537 1.00 0.00 1545 GLN B C 11
ATOM 10625 O O . GLN A 1 47 ? 55.692 -6.896 -16.322 1.00 0.00 1545 GLN B O 11
ATOM 10639 N N . ALA A 1 48 ? 55.776 -5.851 -14.347 1.00 0.00 1546 ALA B N 11
ATOM 10640 C CA . ALA A 1 48 ? 54.509 -6.395 -13.864 1.00 0.00 1546 ALA B CA 11
ATOM 10641 C C . ALA A 1 48 ? 53.332 -5.961 -14.754 1.00 0.00 1546 ALA B C 11
ATOM 10642 O O . ALA A 1 48 ? 52.481 -6.777 -15.108 1.00 0.00 1546 ALA B O 11
ATOM 10649 N N . ALA A 1 49 ? 53.305 -4.696 -15.175 1.00 0.00 1547 ALA B N 11
ATOM 10650 C CA . ALA A 1 49 ? 52.301 -4.166 -16.086 1.00 0.00 1547 ALA B CA 11
ATOM 10651 C C . ALA A 1 49 ? 52.369 -4.803 -17.488 1.00 0.00 1547 ALA B C 11
ATOM 10652 O O . ALA A 1 49 ? 51.331 -5.182 -18.031 1.00 0.00 1547 ALA B O 11
ATOM 10659 N N . ASP A 1 50 ? 53.570 -4.985 -18.048 1.00 0.00 1548 ASP B N 11
ATOM 10660 C CA . ASP A 1 50 ? 53.773 -5.678 -19.332 1.00 0.00 1548 ASP B CA 11
ATOM 10661 C C . ASP A 1 50 ? 53.385 -7.175 -19.267 1.00 0.00 1548 ASP B C 11
ATOM 10662 O O . ASP A 1 50 ? 52.917 -7.754 -20.251 1.00 0.00 1548 ASP B O 11
ATOM 10671 N N . GLU A 1 51 ? 53.528 -7.797 -18.091 1.00 0.00 1549 GLU B N 11
ATOM 10672 C CA . GLU A 1 51 ? 53.066 -9.166 -17.788 1.00 0.00 1549 GLU B CA 11
ATOM 10673 C C . GLU A 1 51 ? 51.552 -9.255 -17.478 1.00 0.00 1549 GLU B C 11
ATOM 10674 O O . GLU A 1 51 ? 51.001 -10.351 -17.348 1.00 0.00 1549 GLU B O 11
ATOM 10686 N N . GLY A 1 52 ? 50.873 -8.107 -17.383 1.00 0.00 1550 GLY B N 11
ATOM 10687 C CA . GLY A 1 52 ? 49.435 -7.980 -17.139 1.00 0.00 1550 GLY B CA 11
ATOM 10688 C C . GLY A 1 52 ? 49.057 -8.084 -15.654 1.00 0.00 1550 GLY B C 11
ATOM 10689 O O . GLY A 1 52 ? 48.382 -9.030 -15.245 1.00 0.00 1550 GLY B O 11
ATOM 10693 N N . PHE A 1 53 ? 49.490 -7.114 -14.844 1.00 0.00 1551 PHE B N 11
ATOM 10694 C CA . PHE A 1 53 ? 49.281 -7.089 -13.392 1.00 0.00 1551 PHE B CA 11
ATOM 10695 C C . PHE A 1 53 ? 47.799 -6.939 -12.982 1.00 0.00 1551 PHE B C 11
ATOM 10696 O O . PHE A 1 53 ? 47.172 -5.906 -13.233 1.00 0.00 1551 PHE B O 11
ATOM 10713 N N . ASP A 1 54 ? 47.268 -7.966 -12.315 1.00 0.00 1552 ASP B N 11
ATOM 10714 C CA . ASP A 1 54 ? 45.968 -7.980 -11.630 1.00 0.00 1552 ASP B CA 11
ATOM 10715 C C . ASP A 1 54 ? 46.173 -7.869 -10.112 1.00 0.00 1552 ASP B C 11
ATOM 10716 O O . ASP A 1 54 ? 47.110 -8.470 -9.576 1.00 0.00 1552 ASP B O 11
ATOM 10725 N N . CYS A 1 55 ? 45.295 -7.156 -9.403 1.00 0.00 1553 CYS B N 11
ATOM 10726 C CA . CYS A 1 55 ? 45.427 -6.954 -7.967 1.00 0.00 1553 CYS B CA 11
ATOM 10727 C C . CYS A 1 55 ? 45.029 -8.172 -7.103 1.00 0.00 1553 CYS B C 11
ATOM 10728 O O . CYS A 1 55 ? 44.642 -9.246 -7.573 1.00 0.00 1553 CYS B O 11
ATOM 10735 N N . VAL A 1 56 ? 45.082 -7.946 -5.791 1.00 0.00 1554 VAL B N 11
ATOM 10736 C CA . VAL A 1 56 ? 44.800 -8.893 -4.704 1.00 0.00 1554 VAL B CA 11
ATOM 10737 C C . VAL A 1 56 ? 43.336 -9.378 -4.682 1.00 0.00 1554 VAL B C 11
ATOM 10738 O O . VAL A 1 56 ? 43.012 -10.322 -3.961 1.00 0.00 1554 VAL B O 11
ATOM 10751 N N . SER A 1 57 ? 42.454 -8.758 -5.475 1.00 0.00 1555 SER B N 11
ATOM 10752 C CA . SER A 1 57 ? 41.042 -9.132 -5.643 1.00 0.00 1555 SER B CA 11
ATOM 10753 C C . SER A 1 57 ? 40.762 -9.690 -7.053 1.00 0.00 1555 SER B C 11
ATOM 10754 O O . SER A 1 57 ? 40.135 -10.747 -7.218 1.00 0.00 1555 SER B O 11
ATOM 10762 N N . CYS A 1 58 ? 41.354 -9.065 -8.075 1.00 0.00 1556 CYS B N 11
ATOM 10763 C CA . CYS A 1 58 ? 41.240 -9.496 -9.454 1.00 0.00 1556 CYS B CA 11
ATOM 10764 C C . CYS A 1 58 ? 41.891 -10.880 -9.655 1.00 0.00 1556 CYS B C 11
ATOM 10765 O O . CYS A 1 58 ? 41.365 -11.699 -10.406 1.00 0.00 1556 CYS B O 11
ATOM 10772 N N . GLN A 1 59 ? 42.998 -11.162 -8.958 1.00 0.00 1557 GLN B N 11
ATOM 10773 C CA . GLN A 1 59 ? 43.604 -12.487 -8.924 1.00 0.00 1557 GLN B CA 11
ATOM 10774 C C . GLN A 1 59 ? 42.642 -13.599 -8.444 1.00 0.00 1557 GLN B C 11
ATOM 10775 O O . GLN A 1 59 ? 42.420 -14.527 -9.226 1.00 0.00 1557 GLN B O 11
ATOM 10789 N N . PRO A 1 60 ? 41.996 -13.519 -7.260 1.00 0.00 1558 PRO B N 11
ATOM 10790 C CA . PRO A 1 60 ? 40.929 -14.445 -6.872 1.00 0.00 1558 PRO B CA 11
ATOM 10791 C C . PRO A 1 60 ? 39.857 -14.694 -7.945 1.00 0.00 1558 PRO B C 11
ATOM 10792 O O . PRO A 1 60 ? 39.443 -15.846 -8.110 1.00 0.00 1558 PRO B O 11
ATOM 10803 N N . TYR A 1 61 ? 39.436 -13.671 -8.707 1.00 0.00 1559 TYR B N 11
ATOM 10804 C CA . TYR A 1 61 ? 38.505 -13.896 -9.834 1.00 0.00 1559 TYR B CA 11
ATOM 10805 C C . TYR A 1 61 ? 39.151 -14.528 -11.086 1.00 0.00 1559 TYR B C 11
ATOM 10806 O O . TYR A 1 61 ? 38.535 -15.400 -11.709 1.00 0.00 1559 TYR B O 11
ATOM 10824 N N . VAL A 1 62 ? 40.365 -14.117 -11.478 1.00 0.00 1560 VAL B N 11
ATOM 10825 C CA . VAL A 1 62 ? 41.032 -14.570 -12.720 1.00 0.00 1560 VAL B CA 11
ATOM 10826 C C . VAL A 1 62 ? 41.640 -15.980 -12.635 1.00 0.00 1560 VAL B C 11
ATOM 10827 O O . VAL A 1 62 ? 41.686 -16.681 -13.647 1.00 0.00 1560 VAL B O 11
ATOM 10840 N N . VAL A 1 63 ? 42.133 -16.402 -11.459 1.00 0.00 1561 VAL B N 11
ATOM 10841 C CA . VAL A 1 63 ? 42.926 -17.634 -11.293 1.00 0.00 1561 VAL B CA 11
ATOM 10842 C C . VAL A 1 63 ? 42.107 -18.865 -11.698 1.00 0.00 1561 VAL B C 11
ATOM 10843 O O . VAL A 1 63 ? 41.043 -19.141 -11.140 1.00 0.00 1561 VAL B O 11
ATOM 10856 N N . LYS A 1 64 ? 42.626 -19.585 -12.705 1.00 0.00 1562 LYS B N 11
ATOM 10857 C CA . LYS A 1 64 ? 42.009 -20.740 -13.382 1.00 0.00 1562 LYS B CA 11
ATOM 10858 C C . LYS A 1 64 ? 40.540 -20.471 -13.771 1.00 0.00 1562 LYS B C 11
ATOM 10859 O O . LYS A 1 64 ? 39.631 -21.257 -13.460 1.00 0.00 1562 LYS B O 11
ATOM 10878 C CA . LYS B 2 3 ? 54.046 -1.609 -19.623 1.00 0.00 12 LYS A CA 11
ATOM 10879 C C . LYS B 2 3 ? 53.117 -0.571 -19.038 1.00 0.00 12 LYS A C 11
ATOM 10880 O O . LYS B 2 3 ? 51.898 -0.735 -19.091 1.00 0.00 12 LYS A O 11
ATOM 10882 N N . GLY B 2 4 ? 53.692 0.491 -18.481 1.00 0.00 13 GLY A N 11
ATOM 10883 C CA . GLY B 2 4 ? 52.973 1.564 -17.781 1.00 0.00 13 GLY A CA 11
ATOM 10884 C C . GLY B 2 4 ? 52.569 1.190 -16.346 1.00 0.00 13 GLY A C 11
ATOM 10885 O O . GLY B 2 4 ? 53.244 0.409 -15.673 1.00 0.00 13 GLY A O 11
ATOM 10889 N N . GLY B 2 5 ? 51.463 1.772 -15.864 1.00 0.00 14 GLY A N 11
ATOM 10890 C CA . GLY B 2 5 ? 50.836 1.422 -14.576 1.00 0.00 14 GLY A CA 11
ATOM 10891 C C . GLY B 2 5 ? 51.598 1.854 -13.313 1.00 0.00 14 GLY A C 11
ATOM 10892 O O . GLY B 2 5 ? 51.231 1.419 -12.223 1.00 0.00 14 GLY A O 11
ATOM 10896 N N . ALA B 2 6 ? 52.642 2.682 -13.446 1.00 0.00 15 ALA A N 11
ATOM 10897 C CA . ALA B 2 6 ? 53.474 3.195 -12.351 1.00 0.00 15 ALA A CA 11
ATOM 10898 C C . ALA B 2 6 ? 53.113 4.636 -11.939 1.00 0.00 15 ALA A C 11
ATOM 10899 O O . ALA B 2 6 ? 52.694 5.446 -12.768 1.00 0.00 15 ALA A O 11
ATOM 10932 N N . ARG B 2 8 ? 55.168 7.594 -9.242 1.00 0.00 17 ARG A N 11
ATOM 10933 C CA . ARG B 2 8 ? 56.187 8.005 -8.245 1.00 0.00 17 ARG A CA 11
ATOM 10934 C C . ARG B 2 8 ? 55.596 8.818 -7.082 1.00 0.00 17 ARG A C 11
ATOM 10935 O O . ARG B 2 8 ? 56.046 8.687 -5.945 1.00 0.00 17 ARG A O 11
ATOM 10956 N N . HIS B 2 9 ? 54.610 9.663 -7.383 1.00 0.00 18 HIS A N 11
ATOM 10957 C CA . HIS B 2 9 ? 53.938 10.572 -6.443 1.00 0.00 18 HIS A CA 11
ATOM 10958 C C . HIS B 2 9 ? 53.063 9.834 -5.411 1.00 0.00 18 HIS A C 11
ATOM 10959 O O . HIS B 2 9 ? 52.682 8.681 -5.619 1.00 0.00 18 HIS A O 11
ATOM 10973 N N . ARG B 2 10 ? 52.700 10.517 -4.315 1.00 0.00 19 ARG A N 11
ATOM 10974 C CA . ARG B 2 10 ? 51.786 10.000 -3.294 1.00 0.00 19 ARG A CA 11
ATOM 10979 N N . SER A 1 5 ? 44.852 7.335 1.711 1.00 0.00 1503 SER B N 12
ATOM 10980 C CA . SER A 1 5 ? 44.389 8.606 1.139 1.00 0.00 1503 SER B CA 12
ATOM 10981 C C . SER A 1 5 ? 43.645 8.416 -0.200 1.00 0.00 1503 SER B C 12
ATOM 10982 O O . SER A 1 5 ? 42.793 9.230 -0.574 1.00 0.00 1503 SER B O 12
ATOM 10990 N N . LEU A 1 6 ? 43.928 7.306 -0.893 1.00 0.00 1504 LEU B N 12
ATOM 10991 C CA . LEU A 1 6 ? 43.256 6.865 -2.130 1.00 0.00 1504 LEU B CA 12
ATOM 10992 C C . LEU A 1 6 ? 42.878 5.383 -2.060 1.00 0.00 1504 LEU B C 12
ATOM 10993 O O . LEU A 1 6 ? 41.787 4.993 -2.477 1.00 0.00 1504 LEU B O 12
ATOM 11009 N N . VAL A 1 7 ? 43.774 4.572 -1.494 1.00 0.00 1505 VAL B N 12
ATOM 11010 C CA . VAL A 1 7 ? 43.594 3.154 -1.197 1.00 0.00 1505 VAL B CA 12
ATOM 11011 C C . VAL A 1 7 ? 44.248 2.904 0.156 1.00 0.00 1505 VAL B C 12
ATOM 11012 O O . VAL A 1 7 ? 45.407 3.242 0.381 1.00 0.00 1505 VAL B O 12
ATOM 11025 N N . THR A 1 8 ? 43.485 2.313 1.063 1.00 0.00 1506 THR B N 12
ATOM 11026 C CA . THR A 1 8 ? 43.793 2.126 2.500 1.00 0.00 1506 THR B CA 12
ATOM 11027 C C . THR A 1 8 ? 44.868 1.048 2.746 1.00 0.00 1506 THR B C 12
ATOM 11028 O O . THR A 1 8 ? 45.020 0.574 3.864 1.00 0.00 1506 THR B O 12
ATOM 11039 N N . CYS A 1 9 ? 45.591 0.625 1.698 1.00 0.00 1507 CYS B N 12
ATOM 11040 C CA . CYS A 1 9 ? 46.533 -0.496 1.611 1.00 0.00 1507 CYS B CA 12
ATOM 11041 C C . CYS A 1 9 ? 46.691 -1.326 2.915 1.00 0.00 1507 CYS B C 12
ATOM 11042 O O . CYS A 1 9 ? 47.625 -1.110 3.695 1.00 0.00 1507 CYS B O 12
ATOM 11049 N N . PRO A 1 10 ? 45.774 -2.280 3.183 1.00 0.00 1508 PRO B N 12
ATOM 11050 C CA . PRO A 1 10 ? 45.829 -3.159 4.353 1.00 0.00 1508 PRO B CA 12
ATOM 11051 C C . PRO A 1 10 ? 47.118 -3.968 4.509 1.00 0.00 1508 PRO B C 12
ATOM 11052 O O . PRO A 1 10 ? 47.407 -4.465 5.598 1.00 0.00 1508 PRO B O 12
ATOM 11063 N N . ILE A 1 11 ? 47.907 -4.072 3.435 1.00 0.00 1509 ILE B N 12
ATOM 11064 C CA . ILE A 1 11 ? 49.188 -4.795 3.441 1.00 0.00 1509 ILE B CA 12
ATOM 11065 C C . ILE A 1 11 ? 50.213 -4.104 4.369 1.00 0.00 1509 ILE B C 12
ATOM 11066 O O . ILE A 1 11 ? 50.917 -4.785 5.121 1.00 0.00 1509 ILE B O 12
ATOM 11082 N N . CYS A 1 12 ? 50.229 -2.765 4.391 1.00 0.00 1510 CYS B N 12
ATOM 11083 C CA . CYS A 1 12 ? 50.965 -1.932 5.348 1.00 0.00 1510 CYS B CA 12
ATOM 11084 C C . CYS A 1 12 ? 50.054 -1.314 6.449 1.00 0.00 1510 CYS B C 12
ATOM 11085 O O . CYS A 1 12 ? 50.542 -0.672 7.382 1.00 0.00 1510 CYS B O 12
ATOM 11092 N N . HIS A 1 13 ? 48.739 -1.535 6.340 1.00 0.00 1511 HIS B N 12
ATOM 11093 C CA . HIS A 1 13 ? 47.658 -0.971 7.160 1.00 0.00 1511 HIS B CA 12
ATOM 11094 C C . HIS A 1 13 ? 47.547 0.561 7.084 1.00 0.00 1511 HIS B C 12
ATOM 11095 O O . HIS A 1 13 ? 47.562 1.269 8.094 1.00 0.00 1511 HIS B O 12
ATOM 11109 N N . ALA A 1 14 ? 47.424 1.048 5.847 1.00 0.00 1512 ALA B N 12
ATOM 11110 C CA . ALA A 1 14 ? 47.082 2.423 5.470 1.00 0.00 1512 ALA B CA 12
ATOM 11111 C C . ALA A 1 14 ? 48.069 3.620 5.669 1.00 0.00 1512 ALA B C 12
ATOM 11112 O O . ALA A 1 14 ? 47.590 4.754 5.535 1.00 0.00 1512 ALA B O 12
ATOM 11119 N N . PRO A 1 15 ? 49.395 3.491 5.923 1.00 0.00 1513 PRO B N 12
ATOM 11120 C CA . PRO A 1 15 ? 50.341 4.625 5.949 1.00 0.00 1513 PRO B CA 12
ATOM 11121 C C . PRO A 1 15 ? 50.665 5.166 4.531 1.00 0.00 1513 PRO B C 12
ATOM 11122 O O . PRO A 1 15 ? 51.819 5.210 4.099 1.00 0.00 1513 PRO B O 12
ATOM 11133 N N . TYR A 1 16 ? 49.633 5.542 3.768 1.00 0.00 1514 TYR B N 12
ATOM 11134 C CA . TYR A 1 16 ? 49.733 5.937 2.361 1.00 0.00 1514 TYR B CA 12
ATOM 11135 C C . TYR A 1 16 ? 50.483 7.271 2.179 1.00 0.00 1514 TYR B C 12
ATOM 11136 O O . TYR A 1 16 ? 50.114 8.286 2.776 1.00 0.00 1514 TYR B O 12
ATOM 11154 N N . VAL A 1 17 ? 51.498 7.286 1.308 1.00 0.00 1515 VAL B N 12
ATOM 11155 C CA . VAL A 1 17 ? 52.202 8.492 0.843 1.00 0.00 1515 VAL B CA 12
ATOM 11156 C C . VAL A 1 17 ? 52.819 8.246 -0.542 1.00 0.00 1515 VAL B C 12
ATOM 11157 O O . VAL A 1 17 ? 53.435 7.208 -0.783 1.00 0.00 1515 VAL B O 12
ATOM 11170 N N . GLU A 1 18 ? 52.656 9.195 -1.464 1.00 0.00 1516 GLU B N 12
ATOM 11171 C CA . GLU A 1 18 ? 53.101 9.096 -2.865 1.00 0.00 1516 GLU B CA 12
ATOM 11172 C C . GLU A 1 18 ? 54.636 9.120 -3.059 1.00 0.00 1516 GLU B C 12
ATOM 11173 O O . GLU A 1 18 ? 55.131 8.874 -4.162 1.00 0.00 1516 GLU B O 12
ATOM 11185 N N . GLU A 1 19 ? 55.402 9.395 -1.999 1.00 0.00 1517 GLU B N 12
ATOM 11186 C CA . GLU A 1 19 ? 56.864 9.242 -1.977 1.00 0.00 1517 GLU B CA 12
ATOM 11187 C C . GLU A 1 19 ? 57.290 7.770 -2.161 1.00 0.00 1517 GLU B C 12
ATOM 11188 O O . GLU A 1 19 ? 58.283 7.496 -2.840 1.00 0.00 1517 GLU B O 12
ATOM 11200 N N . ASP A 1 20 ? 56.525 6.821 -1.608 1.00 0.00 1518 ASP B N 12
ATOM 11201 C CA . ASP A 1 20 ? 56.684 5.390 -1.883 1.00 0.00 1518 ASP B CA 12
ATOM 11202 C C . ASP A 1 20 ? 55.992 5.040 -3.211 1.00 0.00 1518 ASP B C 12
ATOM 11203 O O . ASP A 1 20 ? 54.786 5.261 -3.369 1.00 0.00 1518 ASP B O 12
ATOM 11212 N N . LEU A 1 21 ? 56.748 4.509 -4.185 1.00 0.00 1519 LEU B N 12
ATOM 11213 C CA . LEU A 1 21 ? 56.223 4.294 -5.537 1.00 0.00 1519 LEU B CA 12
ATOM 11214 C C . LEU A 1 21 ? 55.138 3.200 -5.578 1.00 0.00 1519 LEU B C 12
ATOM 11215 O O . LEU A 1 21 ? 55.155 2.246 -4.794 1.00 0.00 1519 LEU B O 12
ATOM 11231 N N . LEU A 1 22 ? 54.198 3.339 -6.510 1.00 0.00 1520 LEU B N 12
ATOM 11232 C CA . LEU A 1 22 ? 52.990 2.524 -6.607 1.00 0.00 1520 LEU B CA 12
ATOM 11233 C C . LEU A 1 22 ? 52.857 1.811 -7.959 1.00 0.00 1520 LEU B C 12
ATOM 11234 O O . LEU A 1 22 ? 53.378 2.263 -8.980 1.00 0.00 1520 LEU B O 12
ATOM 11250 N N . ILE A 1 23 ? 52.131 0.696 -7.924 1.00 0.00 1521 ILE B N 12
ATOM 11251 C CA . ILE A 1 23 ? 51.637 -0.094 -9.054 1.00 0.00 1521 ILE B CA 12
ATOM 11252 C C . ILE A 1 23 ? 50.103 0.031 -9.100 1.00 0.00 1521 ILE B C 12
ATOM 11253 O O . ILE A 1 23 ? 49.476 0.352 -8.088 1.00 0.00 1521 ILE B O 12
ATOM 11269 N N . GLN A 1 24 ? 49.492 -0.194 -10.266 1.00 0.00 1522 GLN B N 12
ATOM 11270 C CA . GLN A 1 24 ? 48.042 -0.124 -10.469 1.00 0.00 1522 GLN B CA 12
ATOM 11271 C C . GLN A 1 24 ? 47.479 -1.445 -11.017 1.00 0.00 1522 GLN B C 12
ATOM 11272 O O . GLN A 1 24 ? 48.077 -2.036 -11.922 1.00 0.00 1522 GLN B O 12
ATOM 11286 N N . CYS A 1 25 ? 46.306 -1.875 -10.543 1.00 0.00 1523 CYS B N 12
ATOM 11287 C CA . CYS A 1 25 ? 45.595 -2.994 -11.149 1.00 0.00 1523 CYS B CA 12
ATOM 11288 C C . CYS A 1 25 ? 45.045 -2.624 -12.546 1.00 0.00 1523 CYS B C 12
ATOM 11289 O O . CYS A 1 25 ? 44.329 -1.630 -12.708 1.00 0.00 1523 CYS B O 12
ATOM 11296 N N . ARG A 1 26 ? 45.347 -3.457 -13.550 1.00 0.00 1524 ARG B N 12
ATOM 11297 C CA . ARG A 1 26 ? 44.833 -3.335 -14.928 1.00 0.00 1524 ARG B CA 12
ATOM 11298 C C . ARG A 1 26 ? 43.308 -3.505 -15.044 1.00 0.00 1524 ARG B C 12
ATOM 11299 O O . ARG A 1 26 ? 42.716 -3.037 -16.019 1.00 0.00 1524 ARG B O 12
ATOM 11320 N N . HIS A 1 27 ? 42.678 -4.173 -14.073 1.00 0.00 1525 HIS B N 12
ATOM 11321 C CA . HIS A 1 27 ? 41.240 -4.477 -14.055 1.00 0.00 1525 HIS B CA 12
ATOM 11322 C C . HIS A 1 27 ? 40.443 -3.529 -13.145 1.00 0.00 1525 HIS B C 12
ATOM 11323 O O . HIS A 1 27 ? 39.393 -3.023 -13.550 1.00 0.00 1525 HIS B O 12
ATOM 11337 N N . CYS A 1 28 ? 40.967 -3.243 -11.950 1.00 0.00 1526 CYS B N 12
ATOM 11338 C CA . CYS A 1 28 ? 40.295 -2.457 -10.918 1.00 0.00 1526 CYS B CA 12
ATOM 11339 C C . CYS A 1 28 ? 40.598 -0.941 -11.020 1.00 0.00 1526 CYS B C 12
ATOM 11340 O O . CYS A 1 28 ? 39.823 -0.125 -10.517 1.00 0.00 1526 CYS B O 12
ATOM 11347 N N . GLU A 1 29 ? 41.743 -0.570 -11.610 1.00 0.00 1527 GLU B N 12
ATOM 11348 C CA . GLU A 1 29 ? 42.269 0.803 -11.699 1.00 0.00 1527 GLU B CA 12
ATOM 11349 C C . GLU A 1 29 ? 42.668 1.422 -10.337 1.00 0.00 1527 GLU B C 12
ATOM 11350 O O . GLU A 1 29 ? 43.034 2.597 -10.259 1.00 0.00 1527 GLU B O 12
ATOM 11362 N N . ARG A 1 30 ? 42.665 0.622 -9.259 1.00 0.00 1528 ARG B N 12
ATOM 11363 C CA . ARG A 1 30 ? 43.149 1.000 -7.918 1.00 0.00 1528 ARG B CA 12
ATOM 11364 C C . ARG A 1 30 ? 44.677 0.896 -7.830 1.00 0.00 1528 ARG B C 12
ATOM 11365 O O . ARG A 1 30 ? 45.284 0.032 -8.464 1.00 0.00 1528 ARG B O 12
ATOM 11386 N N . TRP A 1 31 ? 45.283 1.771 -7.026 1.00 0.00 1529 TRP B N 12
ATOM 11387 C CA . TRP A 1 31 ? 46.723 1.799 -6.732 1.00 0.00 1529 TRP B CA 12
ATOM 11388 C C . TRP A 1 31 ? 47.085 1.020 -5.461 1.00 0.00 1529 TRP B C 12
ATOM 11389 O O . TRP A 1 31 ? 46.311 0.974 -4.505 1.00 0.00 1529 TRP B O 12
ATOM 11410 N N . MET A 1 32 ? 48.304 0.489 -5.405 1.00 0.00 1530 MET B N 12
ATOM 11411 C CA . MET A 1 32 ? 48.915 -0.126 -4.223 1.00 0.00 1530 MET B CA 12
ATOM 11412 C C . MET A 1 32 ? 50.444 0.018 -4.287 1.00 0.00 1530 MET B C 12
ATOM 11413 O O . MET A 1 32 ? 51.011 0.194 -5.364 1.00 0.00 1530 MET B O 12
ATOM 11427 N N . HIS A 1 33 ? 51.141 0.001 -3.151 1.00 0.00 1531 HIS B N 12
ATOM 11428 C CA . HIS A 1 33 ? 52.592 0.240 -3.128 1.00 0.00 1531 HIS B CA 12
ATOM 11429 C C . HIS A 1 33 ? 53.374 -0.886 -3.808 1.00 0.00 1531 HIS B C 12
ATOM 11430 O O . HIS A 1 33 ? 53.030 -2.063 -3.694 1.00 0.00 1531 HIS B O 12
ATOM 11444 N N . ALA A 1 34 ? 54.468 -0.529 -4.484 1.00 0.00 1532 ALA B N 12
ATOM 11445 C CA . ALA A 1 34 ? 55.314 -1.489 -5.187 1.00 0.00 1532 ALA B CA 12
ATOM 11446 C C . ALA A 1 34 ? 55.911 -2.540 -4.235 1.00 0.00 1532 ALA B C 12
ATOM 11447 O O . ALA A 1 34 ? 55.806 -3.732 -4.512 1.00 0.00 1532 ALA B O 12
ATOM 11454 N N . GLY A 1 35 ? 56.456 -2.118 -3.084 1.00 0.00 1533 GLY B N 12
ATOM 11455 C CA . GLY A 1 35 ? 57.039 -3.023 -2.082 1.00 0.00 1533 GLY B CA 12
ATOM 11456 C C . GLY A 1 35 ? 56.013 -3.968 -1.438 1.00 0.00 1533 GLY B C 12
ATOM 11457 O O . GLY A 1 35 ? 56.309 -5.146 -1.228 1.00 0.00 1533 GLY B O 12
ATOM 11461 N N . CYS A 1 36 ? 54.780 -3.491 -1.218 1.00 0.00 1534 CYS B N 12
ATOM 11462 C CA . CYS A 1 36 ? 53.636 -4.304 -0.790 1.00 0.00 1534 CYS B CA 12
ATOM 11463 C C . CYS A 1 36 ? 53.321 -5.448 -1.794 1.00 0.00 1534 CYS B C 12
ATOM 11464 O O . CYS A 1 36 ? 52.901 -6.535 -1.388 1.00 0.00 1534 CYS B O 12
ATOM 11471 N N . GLU A 1 37 ? 53.555 -5.214 -3.089 1.00 0.00 1535 GLU B N 12
ATOM 11472 C CA . GLU A 1 37 ? 53.435 -6.198 -4.175 1.00 0.00 1535 GLU B CA 12
ATOM 11473 C C . GLU A 1 37 ? 54.770 -6.862 -4.602 1.00 0.00 1535 GLU B C 12
ATOM 11474 O O . GLU A 1 37 ? 54.818 -7.593 -5.594 1.00 0.00 1535 GLU B O 12
ATOM 11486 N N . SER A 1 38 ? 55.852 -6.663 -3.836 1.00 0.00 1536 SER B N 12
ATOM 11487 C CA . SER A 1 38 ? 57.195 -7.234 -4.053 1.00 0.00 1536 SER B CA 12
ATOM 11488 C C . SER A 1 38 ? 57.944 -6.736 -5.318 1.00 0.00 1536 SER B C 12
ATOM 11489 O O . SER A 1 38 ? 58.808 -7.429 -5.866 1.00 0.00 1536 SER B O 12
ATOM 11497 N N . LEU A 1 39 ? 57.625 -5.525 -5.798 1.00 0.00 1537 LEU B N 12
ATOM 11498 C CA . LEU A 1 39 ? 58.378 -4.799 -6.837 1.00 0.00 1537 LEU B CA 12
ATOM 11499 C C . LEU A 1 39 ? 59.260 -3.731 -6.156 1.00 0.00 1537 LEU B C 12
ATOM 11500 O O . LEU A 1 39 ? 58.762 -2.968 -5.326 1.00 0.00 1537 LEU B O 12
ATOM 11516 N N . PHE A 1 40 ? 60.547 -3.633 -6.502 1.00 0.00 1538 PHE B N 12
ATOM 11517 C CA . PHE A 1 40 ? 61.521 -2.794 -5.769 1.00 0.00 1538 PHE B CA 12
ATOM 11518 C C . PHE A 1 40 ? 61.973 -1.519 -6.513 1.00 0.00 1538 PHE B C 12
ATOM 11519 O O . PHE A 1 40 ? 62.766 -0.740 -5.982 1.00 0.00 1538 PHE B O 12
ATOM 11536 N N . THR A 1 41 ? 61.469 -1.284 -7.729 1.00 0.00 1539 THR B N 12
ATOM 11537 C CA . THR A 1 41 ? 61.753 -0.097 -8.558 1.00 0.00 1539 THR B CA 12
ATOM 11538 C C . THR A 1 41 ? 60.651 0.102 -9.611 1.00 0.00 1539 THR B C 12
ATOM 11539 O O . THR A 1 41 ? 59.841 -0.796 -9.845 1.00 0.00 1539 THR B O 12
ATOM 11550 N N . GLU A 1 42 ? 60.607 1.261 -10.269 1.00 0.00 1540 GLU B N 12
ATOM 11551 C CA . GLU A 1 42 ? 59.664 1.540 -11.361 1.00 0.00 1540 GLU B CA 12
ATOM 11552 C C . GLU A 1 42 ? 59.801 0.514 -12.496 1.00 0.00 1540 GLU B C 12
ATOM 11553 O O . GLU A 1 42 ? 58.792 0.067 -13.028 1.00 0.00 1540 GLU B O 12
ATOM 11565 N N . ASP A 1 43 ? 61.023 0.070 -12.812 1.00 0.00 1541 ASP B N 12
ATOM 11566 C CA . ASP A 1 43 ? 61.257 -0.952 -13.847 1.00 0.00 1541 ASP B CA 12
ATOM 11567 C C . ASP A 1 43 ? 60.617 -2.310 -13.500 1.00 0.00 1541 ASP B C 12
ATOM 11568 O O . ASP A 1 43 ? 60.113 -3.001 -14.388 1.00 0.00 1541 ASP B O 12
ATOM 11577 N N . ASP A 1 44 ? 60.567 -2.686 -12.218 1.00 0.00 1542 ASP B N 12
ATOM 11578 C CA . ASP A 1 44 ? 59.877 -3.892 -11.757 1.00 0.00 1542 ASP B CA 12
ATOM 11579 C C . ASP A 1 44 ? 58.351 -3.743 -11.870 1.00 0.00 1542 ASP B C 12
ATOM 11580 O O . ASP A 1 44 ? 57.670 -4.678 -12.291 1.00 0.00 1542 ASP B O 12
ATOM 11589 N N . VAL A 1 45 ? 57.803 -2.562 -11.553 1.00 0.00 1543 VAL B N 12
ATOM 11590 C CA . VAL A 1 45 ? 56.374 -2.255 -11.749 1.00 0.00 1543 VAL B CA 12
ATOM 11591 C C . VAL A 1 45 ? 55.990 -2.242 -13.231 1.00 0.00 1543 VAL B C 12
ATOM 11592 O O . VAL A 1 45 ? 54.980 -2.829 -13.612 1.00 0.00 1543 VAL B O 12
ATOM 11605 N N . GLU A 1 46 ? 56.822 -1.642 -14.079 1.00 0.00 1544 GLU B N 12
ATOM 11606 C CA . GLU A 1 46 ? 56.691 -1.664 -15.540 1.00 0.00 1544 GLU B CA 12
ATOM 11607 C C . GLU A 1 46 ? 56.731 -3.103 -16.083 1.00 0.00 1544 GLU B C 12
ATOM 11608 O O . GLU A 1 46 ? 55.935 -3.454 -16.956 1.00 0.00 1544 GLU B O 12
ATOM 11620 N N . GLN A 1 47 ? 57.600 -3.961 -15.529 1.00 0.00 1545 GLN B N 12
ATOM 11621 C CA . GLN A 1 47 ? 57.635 -5.387 -15.869 1.00 0.00 1545 GLN B CA 12
ATOM 11622 C C . GLN A 1 47 ? 56.333 -6.065 -15.444 1.00 0.00 1545 GLN B C 12
ATOM 11623 O O . GLN A 1 47 ? 55.739 -6.796 -16.231 1.00 0.00 1545 GLN B O 12
ATOM 11637 N N . ALA A 1 48 ? 55.857 -5.797 -14.228 1.00 0.00 1546 ALA B N 12
ATOM 11638 C CA . ALA A 1 48 ? 54.644 -6.421 -13.722 1.00 0.00 1546 ALA B CA 12
ATOM 11639 C C . ALA A 1 48 ? 53.395 -6.011 -14.533 1.00 0.00 1546 ALA B C 12
ATOM 11640 O O . ALA A 1 48 ? 52.519 -6.836 -14.793 1.00 0.00 1546 ALA B O 12
ATOM 11647 N N . ALA A 1 49 ? 53.330 -4.757 -14.986 1.00 0.00 1547 ALA B N 12
ATOM 11648 C CA . ALA A 1 49 ? 52.290 -4.264 -15.881 1.00 0.00 1547 ALA B CA 12
ATOM 11649 C C . ALA A 1 49 ? 52.332 -4.942 -17.267 1.00 0.00 1547 ALA B C 12
ATOM 11650 O O . ALA A 1 49 ? 51.297 -5.409 -17.748 1.00 0.00 1547 ALA B O 12
ATOM 11657 N N . ASP A 1 50 ? 53.513 -5.066 -17.886 1.00 0.00 1548 ASP B N 12
ATOM 11658 C CA . ASP A 1 50 ? 53.696 -5.806 -19.148 1.00 0.00 1548 ASP B CA 12
ATOM 11659 C C . ASP A 1 50 ? 53.358 -7.312 -19.009 1.00 0.00 1548 ASP B C 12
ATOM 11660 O O . ASP A 1 50 ? 52.827 -7.932 -19.933 1.00 0.00 1548 ASP B O 12
ATOM 11669 N N . GLU A 1 51 ? 53.600 -7.887 -17.826 1.00 0.00 1549 GLU B N 12
ATOM 11670 C CA . GLU A 1 51 ? 53.223 -9.261 -17.444 1.00 0.00 1549 GLU B CA 12
ATOM 11671 C C . GLU A 1 51 ? 51.730 -9.419 -17.073 1.00 0.00 1549 GLU B C 12
ATOM 11672 O O . GLU A 1 51 ? 51.263 -10.528 -16.797 1.00 0.00 1549 GLU B O 12
ATOM 11684 N N . GLY A 1 52 ? 50.961 -8.324 -17.081 1.00 0.00 1550 GLY B N 12
ATOM 11685 C CA . GLY A 1 52 ? 49.518 -8.321 -16.818 1.00 0.00 1550 GLY B CA 12
ATOM 11686 C C . GLY A 1 52 ? 49.141 -8.487 -15.336 1.00 0.00 1550 GLY B C 12
ATOM 11687 O O . GLY A 1 52 ? 48.313 -9.338 -15.007 1.00 0.00 1550 GLY B O 12
ATOM 11691 N N . PHE A 1 53 ? 49.738 -7.684 -14.445 1.00 0.00 1551 PHE B N 12
ATOM 11692 C CA . PHE A 1 53 ? 49.447 -7.656 -13.004 1.00 0.00 1551 PHE B CA 12
ATOM 11693 C C . PHE A 1 53 ? 47.943 -7.495 -12.681 1.00 0.00 1551 PHE B C 12
ATOM 11694 O O . PHE A 1 53 ? 47.320 -6.496 -13.050 1.00 0.00 1551 PHE B O 12
ATOM 11711 N N . ASP A 1 54 ? 47.400 -8.463 -11.936 1.00 0.00 1552 ASP B N 12
ATOM 11712 C CA . ASP A 1 54 ? 46.068 -8.452 -11.312 1.00 0.00 1552 ASP B CA 12
ATOM 11713 C C . ASP A 1 54 ? 46.215 -8.442 -9.774 1.00 0.00 1552 ASP B C 12
ATOM 11714 O O . ASP A 1 54 ? 47.131 -9.082 -9.232 1.00 0.00 1552 ASP B O 12
ATOM 11723 N N . CYS A 1 55 ? 45.323 -7.752 -9.054 1.00 0.00 1553 CYS B N 12
ATOM 11724 C CA . CYS A 1 55 ? 45.490 -7.492 -7.624 1.00 0.00 1553 CYS B CA 12
ATOM 11725 C C . CYS A 1 55 ? 45.016 -8.624 -6.687 1.00 0.00 1553 CYS B C 12
ATOM 11726 O O . CYS A 1 55 ? 44.600 -9.718 -7.092 1.00 0.00 1553 CYS B O 12
ATOM 11733 N N . VAL A 1 56 ? 45.085 -8.342 -5.386 1.00 0.00 1554 VAL B N 12
ATOM 11734 C CA . VAL A 1 56 ? 44.625 -9.254 -4.340 1.00 0.00 1554 VAL B CA 12
ATOM 11735 C C . VAL A 1 56 ? 43.096 -9.444 -4.360 1.00 0.00 1554 VAL B C 12
ATOM 11736 O O . VAL A 1 56 ? 42.611 -10.560 -4.188 1.00 0.00 1554 VAL B O 12
ATOM 11749 N N . SER A 1 57 ? 42.325 -8.388 -4.630 1.00 0.00 1555 SER B N 12
ATOM 11750 C CA . SER A 1 57 ? 40.856 -8.456 -4.766 1.00 0.00 1555 SER B CA 12
ATOM 11751 C C . SER A 1 57 ? 40.413 -9.100 -6.088 1.00 0.00 1555 SER B C 12
ATOM 11752 O O . SER A 1 57 ? 39.321 -9.669 -6.181 1.00 0.00 1555 SER B O 12
ATOM 11760 N N . CYS A 1 58 ? 41.290 -9.093 -7.092 1.00 0.00 1556 CYS B N 12
ATOM 11761 C CA . CYS A 1 58 ? 41.065 -9.750 -8.361 1.00 0.00 1556 CYS B CA 12
ATOM 11762 C C . CYS A 1 58 ? 40.891 -11.265 -8.154 1.00 0.00 1556 CYS B C 12
ATOM 11763 O O . CYS A 1 58 ? 40.091 -11.879 -8.850 1.00 0.00 1556 CYS B O 12
ATOM 11770 N N . GLN A 1 59 ? 41.616 -11.867 -7.200 1.00 0.00 1557 GLN B N 12
ATOM 11771 C CA . GLN A 1 59 ? 41.557 -13.302 -6.923 1.00 0.00 1557 GLN B CA 12
ATOM 11772 C C . GLN A 1 59 ? 40.118 -13.804 -6.648 1.00 0.00 1557 GLN B C 12
ATOM 11773 O O . GLN A 1 59 ? 39.651 -14.656 -7.411 1.00 0.00 1557 GLN B O 12
ATOM 11787 N N . PRO A 1 60 ? 39.354 -13.287 -5.654 1.00 0.00 1558 PRO B N 12
ATOM 11788 C CA . PRO A 1 60 ? 37.943 -13.647 -5.480 1.00 0.00 1558 PRO B CA 12
ATOM 11789 C C . PRO A 1 60 ? 37.031 -13.199 -6.636 1.00 0.00 1558 PRO B C 12
ATOM 11790 O O . PRO A 1 60 ? 36.066 -13.905 -6.934 1.00 0.00 1558 PRO B O 12
ATOM 11801 N N . TYR A 1 61 ? 37.324 -12.081 -7.324 1.00 0.00 1559 TYR B N 12
ATOM 11802 C CA . TYR A 1 61 ? 36.526 -11.676 -8.498 1.00 0.00 1559 TYR B CA 12
ATOM 11803 C C . TYR A 1 61 ? 36.656 -12.663 -9.684 1.00 0.00 1559 TYR B C 12
ATOM 11804 O O . TYR A 1 61 ? 35.656 -12.987 -10.332 1.00 0.00 1559 TYR B O 12
ATOM 11822 N N . VAL A 1 62 ? 37.876 -13.130 -9.977 1.00 0.00 1560 VAL B N 12
ATOM 11823 C CA . VAL A 1 62 ? 38.221 -13.904 -11.187 1.00 0.00 1560 VAL B CA 12
ATOM 11824 C C . VAL A 1 62 ? 38.155 -15.435 -11.037 1.00 0.00 1560 VAL B C 12
ATOM 11825 O O . VAL A 1 62 ? 37.893 -16.120 -12.028 1.00 0.00 1560 VAL B O 12
ATOM 11838 N N . VAL A 1 63 ? 38.373 -15.995 -9.836 1.00 0.00 1561 VAL B N 12
ATOM 11839 C CA . VAL A 1 63 ? 38.445 -17.462 -9.629 1.00 0.00 1561 VAL B CA 12
ATOM 11840 C C . VAL A 1 63 ? 38.019 -17.950 -8.233 1.00 0.00 1561 VAL B C 12
ATOM 11841 O O . VAL A 1 63 ? 37.401 -19.013 -8.133 1.00 0.00 1561 VAL B O 12
ATOM 11854 N N . LYS A 1 64 ? 38.303 -17.190 -7.165 1.00 0.00 1562 LYS B N 12
ATOM 11855 C CA . LYS A 1 64 ? 38.048 -17.550 -5.750 1.00 0.00 1562 LYS B CA 12
ATOM 11856 C C . LYS A 1 64 ? 38.546 -18.963 -5.384 1.00 0.00 1562 LYS B C 12
ATOM 11857 O O . LYS A 1 64 ? 39.724 -19.278 -5.602 1.00 0.00 1562 LYS B O 12
ATOM 11876 C CA . LYS B 2 3 ? 54.109 -1.721 -19.630 1.00 0.00 12 LYS A CA 12
ATOM 11877 C C . LYS B 2 3 ? 53.158 -0.725 -19.007 1.00 0.00 12 LYS A C 12
ATOM 11878 O O . LYS B 2 3 ? 51.952 -0.964 -18.965 1.00 0.00 12 LYS A O 12
ATOM 11880 N N . GLY B 2 4 ? 53.701 0.393 -18.530 1.00 0.00 13 GLY A N 12
ATOM 11881 C CA . GLY B 2 4 ? 52.967 1.440 -17.813 1.00 0.00 13 GLY A CA 12
ATOM 11882 C C . GLY B 2 4 ? 52.695 1.093 -16.342 1.00 0.00 13 GLY A C 12
ATOM 11883 O O . GLY B 2 4 ? 53.409 0.301 -15.723 1.00 0.00 13 GLY A O 12
ATOM 11887 N N . GLY B 2 5 ? 51.647 1.699 -15.773 1.00 0.00 14 GLY A N 12
ATOM 11888 C CA . GLY B 2 5 ? 51.103 1.344 -14.453 1.00 0.00 14 GLY A CA 12
ATOM 11889 C C . GLY B 2 5 ? 51.947 1.741 -13.232 1.00 0.00 14 GLY A C 12
ATOM 11890 O O . GLY B 2 5 ? 51.616 1.311 -12.127 1.00 0.00 14 GLY A O 12
ATOM 11894 N N . ALA B 2 6 ? 53.014 2.532 -13.401 1.00 0.00 15 ALA A N 12
ATOM 11895 C CA . ALA B 2 6 ? 53.874 3.031 -12.318 1.00 0.00 15 ALA A CA 12
ATOM 11896 C C . ALA B 2 6 ? 53.566 4.491 -11.925 1.00 0.00 15 ALA A C 12
ATOM 11897 O O . ALA B 2 6 ? 53.218 5.314 -12.779 1.00 0.00 15 ALA A O 12
ATOM 11930 N N . ARG B 2 8 ? 55.036 7.700 -8.882 1.00 0.00 17 ARG A N 12
ATOM 11931 C CA . ARG B 2 8 ? 55.916 8.203 -7.802 1.00 0.00 17 ARG A CA 12
ATOM 11932 C C . ARG B 2 8 ? 55.898 9.740 -7.743 1.00 0.00 17 ARG A C 12
ATOM 11933 O O . ARG B 2 8 ? 55.798 10.395 -8.783 1.00 0.00 17 ARG A O 12
ATOM 11954 N N . HIS B 2 9 ? 56.019 10.316 -6.545 1.00 0.00 18 HIS A N 12
ATOM 11955 C CA . HIS B 2 9 ? 56.165 11.768 -6.331 1.00 0.00 18 HIS A CA 12
ATOM 11956 C C . HIS B 2 9 ? 57.448 12.346 -6.961 1.00 0.00 18 HIS A C 12
ATOM 11957 O O . HIS B 2 9 ? 58.476 11.667 -7.037 1.00 0.00 18 HIS A O 12
ATOM 11971 N N . ARG B 2 10 ? 57.400 13.616 -7.388 1.00 0.00 19 ARG A N 12
ATOM 11972 C CA . ARG B 2 10 ? 58.521 14.336 -7.993 1.00 0.00 19 ARG A CA 12
ATOM 11977 N N . SER A 1 5 ? 40.090 4.342 -2.240 1.00 0.00 1503 SER B N 13
ATOM 11978 C CA . SER A 1 5 ? 40.912 5.504 -2.590 1.00 0.00 1503 SER B CA 13
ATOM 11979 C C . SER A 1 5 ? 42.349 5.122 -2.981 1.00 0.00 1503 SER B C 13
ATOM 11980 O O . SER A 1 5 ? 42.872 4.084 -2.570 1.00 0.00 1503 SER B O 13
ATOM 11988 N N . LEU A 1 6 ? 43.010 5.997 -3.754 1.00 0.00 1504 LEU B N 13
ATOM 11989 C CA . LEU A 1 6 ? 44.445 5.925 -4.053 1.00 0.00 1504 LEU B CA 13
ATOM 11990 C C . LEU A 1 6 ? 45.270 6.083 -2.764 1.00 0.00 1504 LEU B C 13
ATOM 11991 O O . LEU A 1 6 ? 46.269 5.392 -2.562 1.00 0.00 1504 LEU B O 13
ATOM 12007 N N . VAL A 1 7 ? 44.795 6.941 -1.853 1.00 0.00 1505 VAL B N 13
ATOM 12008 C CA . VAL A 1 7 ? 45.426 7.280 -0.563 1.00 0.00 1505 VAL B CA 13
ATOM 12009 C C . VAL A 1 7 ? 45.192 6.181 0.504 1.00 0.00 1505 VAL B C 13
ATOM 12010 O O . VAL A 1 7 ? 45.187 6.450 1.707 1.00 0.00 1505 VAL B O 13
ATOM 12023 N N . THR A 1 8 ? 44.980 4.928 0.078 1.00 0.00 1506 THR B N 13
ATOM 12024 C CA . THR A 1 8 ? 44.677 3.774 0.919 1.00 0.00 1506 THR B CA 13
ATOM 12025 C C . THR A 1 8 ? 45.308 2.553 0.258 1.00 0.00 1506 THR B C 13
ATOM 12026 O O . THR A 1 8 ? 44.925 2.167 -0.845 1.00 0.00 1506 THR B O 13
ATOM 12037 N N . CYS A 1 9 ? 46.263 1.940 0.953 1.00 0.00 1507 CYS B N 13
ATOM 12038 C CA . CYS A 1 9 ? 46.839 0.651 0.606 1.00 0.00 1507 CYS B CA 13
ATOM 12039 C C . CYS A 1 9 ? 46.463 -0.374 1.697 1.00 0.00 1507 CYS B C 13
ATOM 12040 O O . CYS A 1 9 ? 47.132 -0.454 2.730 1.00 0.00 1507 CYS B O 13
ATOM 12047 N N . PRO A 1 10 ? 45.383 -1.157 1.516 1.00 0.00 1508 PRO B N 13
ATOM 12048 C CA . PRO A 1 10 ? 44.980 -2.226 2.435 1.00 0.00 1508 PRO B CA 13
ATOM 12049 C C . PRO A 1 10 ? 46.052 -3.277 2.741 1.00 0.00 1508 PRO B C 13
ATOM 12050 O O . PRO A 1 10 ? 45.914 -4.027 3.707 1.00 0.00 1508 PRO B O 13
ATOM 12061 N N . ILE A 1 11 ? 47.129 -3.322 1.947 1.00 0.00 1509 ILE B N 13
ATOM 12062 C CA . ILE A 1 11 ? 48.213 -4.297 2.145 1.00 0.00 1509 ILE B CA 13
ATOM 12063 C C . ILE A 1 11 ? 49.030 -3.956 3.411 1.00 0.00 1509 ILE B C 13
ATOM 12064 O O . ILE A 1 11 ? 49.321 -4.846 4.214 1.00 0.00 1509 ILE B O 13
ATOM 12080 N N . CYS A 1 12 ? 49.315 -2.665 3.634 1.00 0.00 1510 CYS B N 13
ATOM 12081 C CA . CYS A 1 12 ? 49.884 -2.135 4.878 1.00 0.00 1510 CYS B CA 13
ATOM 12082 C C . CYS A 1 12 ? 48.814 -1.537 5.837 1.00 0.00 1510 CYS B C 13
ATOM 12083 O O . CYS A 1 12 ? 49.131 -1.132 6.958 1.00 0.00 1510 CYS B O 13
ATOM 12090 N N . HIS A 1 13 ? 47.547 -1.511 5.398 1.00 0.00 1511 HIS B N 13
ATOM 12091 C CA . HIS A 1 13 ? 46.379 -0.875 6.031 1.00 0.00 1511 HIS B CA 13
ATOM 12092 C C . HIS A 1 13 ? 46.485 0.658 6.146 1.00 0.00 1511 HIS B C 13
ATOM 12093 O O . HIS A 1 13 ? 46.210 1.265 7.183 1.00 0.00 1511 HIS B O 13
ATOM 12107 N N . ALA A 1 14 ? 46.879 1.271 5.028 1.00 0.00 1512 ALA B N 13
ATOM 12108 C CA . ALA A 1 14 ? 46.878 2.709 4.748 1.00 0.00 1512 ALA B CA 13
ATOM 12109 C C . ALA A 1 14 ? 47.886 3.676 5.457 1.00 0.00 1512 ALA B C 13
ATOM 12110 O O . ALA A 1 14 ? 47.632 4.884 5.406 1.00 0.00 1512 ALA B O 13
ATOM 12117 N N . PRO A 1 15 ? 49.025 3.265 6.070 1.00 0.00 1513 PRO B N 13
ATOM 12118 C CA . PRO A 1 15 ? 50.078 4.183 6.548 1.00 0.00 1513 PRO B CA 13
ATOM 12119 C C . PRO A 1 15 ? 50.897 4.761 5.367 1.00 0.00 1513 PRO B C 13
ATOM 12120 O O . PRO A 1 15 ? 52.074 4.451 5.169 1.00 0.00 1513 PRO B O 13
ATOM 12131 N N . TYR A 1 16 ? 50.246 5.574 4.533 1.00 0.00 1514 TYR B N 13
ATOM 12132 C CA . TYR A 1 16 ? 50.773 6.075 3.259 1.00 0.00 1514 TYR B CA 13
ATOM 12133 C C . TYR A 1 16 ? 52.002 6.990 3.436 1.00 0.00 1514 TYR B C 13
ATOM 12134 O O . TYR A 1 16 ? 52.099 7.743 4.409 1.00 0.00 1514 TYR B O 13
ATOM 12152 N N . VAL A 1 17 ? 52.921 6.960 2.463 1.00 0.00 1515 VAL B N 13
ATOM 12153 C CA . VAL A 1 17 ? 54.112 7.823 2.397 1.00 0.00 1515 VAL B CA 13
ATOM 12154 C C . VAL A 1 17 ? 54.458 8.155 0.939 1.00 0.00 1515 VAL B C 13
ATOM 12155 O O . VAL A 1 17 ? 54.456 7.282 0.072 1.00 0.00 1515 VAL B O 13
ATOM 12168 N N . GLU A 1 18 ? 54.738 9.430 0.663 1.00 0.00 1516 GLU B N 13
ATOM 12169 C CA . GLU A 1 18 ? 54.929 9.949 -0.705 1.00 0.00 1516 GLU B CA 13
ATOM 12170 C C . GLU A 1 18 ? 56.240 9.496 -1.376 1.00 0.00 1516 GLU B C 13
ATOM 12171 O O . GLU A 1 18 ? 56.343 9.489 -2.602 1.00 0.00 1516 GLU B O 13
ATOM 12183 N N . GLU A 1 19 ? 57.244 9.118 -0.581 1.00 0.00 1517 GLU B N 13
ATOM 12184 C CA . GLU A 1 19 ? 58.565 8.698 -1.072 1.00 0.00 1517 GLU B CA 13
ATOM 12185 C C . GLU A 1 19 ? 58.557 7.336 -1.798 1.00 0.00 1517 GLU B C 13
ATOM 12186 O O . GLU A 1 19 ? 59.443 7.077 -2.616 1.00 0.00 1517 GLU B O 13
ATOM 12198 N N . ASP A 1 20 ? 57.576 6.464 -1.529 1.00 0.00 1518 ASP B N 13
ATOM 12199 C CA . ASP A 1 20 ? 57.503 5.124 -2.133 1.00 0.00 1518 ASP B CA 13
ATOM 12200 C C . ASP A 1 20 ? 56.917 5.118 -3.564 1.00 0.00 1518 ASP B C 13
ATOM 12201 O O . ASP A 1 20 ? 56.099 5.965 -3.935 1.00 0.00 1518 ASP B O 13
ATOM 12210 N N . LEU A 1 21 ? 57.334 4.135 -4.363 1.00 0.00 1519 LEU B N 13
ATOM 12211 C CA . LEU A 1 21 ? 56.844 3.858 -5.716 1.00 0.00 1519 LEU B CA 13
ATOM 12212 C C . LEU A 1 21 ? 55.535 3.051 -5.660 1.00 0.00 1519 LEU B C 13
ATOM 12213 O O . LEU A 1 21 ? 55.388 2.172 -4.810 1.00 0.00 1519 LEU B O 13
ATOM 12229 N N . LEU A 1 22 ? 54.572 3.335 -6.545 1.00 0.00 1520 LEU B N 13
ATOM 12230 C CA . LEU A 1 22 ? 53.260 2.670 -6.594 1.00 0.00 1520 LEU B CA 13
ATOM 12231 C C . LEU A 1 22 ? 52.991 1.950 -7.926 1.00 0.00 1520 LEU B C 13
ATOM 12232 O O . LEU A 1 22 ? 53.569 2.290 -8.958 1.00 0.00 1520 LEU B O 13
ATOM 12248 N N . ILE A 1 23 ? 52.094 0.964 -7.874 1.00 0.00 1521 ILE B N 13
ATOM 12249 C CA . ILE A 1 23 ? 51.616 0.094 -8.959 1.00 0.00 1521 ILE B CA 13
ATOM 12250 C C . ILE A 1 23 ? 50.075 0.125 -9.023 1.00 0.00 1521 ILE B C 13
ATOM 12251 O O . ILE A 1 23 ? 49.418 0.372 -8.010 1.00 0.00 1521 ILE B O 13
ATOM 12267 N N . GLN A 1 24 ? 49.498 -0.123 -10.204 1.00 0.00 1522 GLN B N 13
ATOM 12268 C CA . GLN A 1 24 ? 48.057 -0.065 -10.469 1.00 0.00 1522 GLN B CA 13
ATOM 12269 C C . GLN A 1 24 ? 47.512 -1.348 -11.131 1.00 0.00 1522 GLN B C 13
ATOM 12270 O O . GLN A 1 24 ? 48.117 -1.856 -12.079 1.00 0.00 1522 GLN B O 13
ATOM 12284 N N . CYS A 1 25 ? 46.338 -1.829 -10.695 1.00 0.00 1523 CYS B N 13
ATOM 12285 C CA . CYS A 1 25 ? 45.615 -2.918 -11.357 1.00 0.00 1523 CYS B CA 13
ATOM 12286 C C . CYS A 1 25 ? 45.095 -2.498 -12.753 1.00 0.00 1523 CYS B C 13
ATOM 12287 O O . CYS A 1 25 ? 44.432 -1.461 -12.895 1.00 0.00 1523 CYS B O 13
ATOM 12294 N N . ARG A 1 26 ? 45.361 -3.316 -13.784 1.00 0.00 1524 ARG B N 13
ATOM 12295 C CA . ARG A 1 26 ? 44.877 -3.067 -15.157 1.00 0.00 1524 ARG B CA 13
ATOM 12296 C C . ARG A 1 26 ? 43.352 -3.180 -15.334 1.00 0.00 1524 ARG B C 13
ATOM 12297 O O . ARG A 1 26 ? 42.818 -2.603 -16.282 1.00 0.00 1524 ARG B O 13
ATOM 12318 N N . HIS A 1 27 ? 42.651 -3.899 -14.448 1.00 0.00 1525 HIS B N 13
ATOM 12319 C CA . HIS A 1 27 ? 41.180 -4.010 -14.473 1.00 0.00 1525 HIS B CA 13
ATOM 12320 C C . HIS A 1 27 ? 40.491 -2.919 -13.641 1.00 0.00 1525 HIS B C 13
ATOM 12321 O O . HIS A 1 27 ? 39.637 -2.193 -14.153 1.00 0.00 1525 HIS B O 13
ATOM 12335 N N . CYS A 1 28 ? 40.876 -2.804 -12.371 1.00 0.00 1526 CYS B N 13
ATOM 12336 C CA . CYS A 1 28 ? 40.202 -1.998 -11.362 1.00 0.00 1526 CYS B CA 13
ATOM 12337 C C . CYS A 1 28 ? 40.670 -0.521 -11.305 1.00 0.00 1526 CYS B C 13
ATOM 12338 O O . CYS A 1 28 ? 40.017 0.308 -10.668 1.00 0.00 1526 CYS B O 13
ATOM 12345 N N . GLU A 1 29 ? 41.835 -0.206 -11.885 1.00 0.00 1527 GLU B N 13
ATOM 12346 C CA . GLU A 1 29 ? 42.520 1.097 -11.797 1.00 0.00 1527 GLU B CA 13
ATOM 12347 C C . GLU A 1 29 ? 42.896 1.538 -10.366 1.00 0.00 1527 GLU B C 13
ATOM 12348 O O . GLU A 1 29 ? 43.373 2.659 -10.169 1.00 0.00 1527 GLU B O 13
ATOM 12360 N N . ARG A 1 30 ? 42.729 0.663 -9.364 1.00 0.00 1528 ARG B N 13
ATOM 12361 C CA . ARG A 1 30 ? 43.137 0.891 -7.968 1.00 0.00 1528 ARG B CA 13
ATOM 12362 C C . ARG A 1 30 ? 44.658 0.756 -7.806 1.00 0.00 1528 ARG B C 13
ATOM 12363 O O . ARG A 1 30 ? 45.303 0.026 -8.559 1.00 0.00 1528 ARG B O 13
ATOM 12384 N N . TRP A 1 31 ? 45.210 1.460 -6.818 1.00 0.00 1529 TRP B N 13
ATOM 12385 C CA . TRP A 1 31 ? 46.652 1.575 -6.551 1.00 0.00 1529 TRP B CA 13
ATOM 12386 C C . TRP A 1 31 ? 47.123 0.860 -5.273 1.00 0.00 1529 TRP B C 13
ATOM 12387 O O . TRP A 1 31 ? 46.386 0.754 -4.290 1.00 0.00 1529 TRP B O 13
ATOM 12408 N N . MET A 1 32 ? 48.393 0.442 -5.286 1.00 0.00 1530 MET B N 13
ATOM 12409 C CA . MET A 1 32 ? 49.126 -0.202 -4.191 1.00 0.00 1530 MET B CA 13
ATOM 12410 C C . MET A 1 32 ? 50.587 0.264 -4.196 1.00 0.00 1530 MET B C 13
ATOM 12411 O O . MET A 1 32 ? 51.095 0.683 -5.237 1.00 0.00 1530 MET B O 13
ATOM 12425 N N . HIS A 1 33 ? 51.311 0.159 -3.080 1.00 0.00 1531 HIS B N 13
ATOM 12426 C CA . HIS A 1 33 ? 52.764 0.379 -3.104 1.00 0.00 1531 HIS B CA 13
ATOM 12427 C C . HIS A 1 33 ? 53.472 -0.778 -3.819 1.00 0.00 1531 HIS B C 13
ATOM 12428 O O . HIS A 1 33 ? 53.099 -1.942 -3.670 1.00 0.00 1531 HIS B O 13
ATOM 12442 N N . ALA A 1 34 ? 54.524 -0.472 -4.579 1.00 0.00 1532 ALA B N 13
ATOM 12443 C CA . ALA A 1 34 ? 55.315 -1.463 -5.298 1.00 0.00 1532 ALA B CA 13
ATOM 12444 C C . ALA A 1 34 ? 55.957 -2.486 -4.344 1.00 0.00 1532 ALA B C 13
ATOM 12445 O O . ALA A 1 34 ? 55.871 -3.686 -4.606 1.00 0.00 1532 ALA B O 13
ATOM 12452 N N . GLY A 1 35 ? 56.515 -2.036 -3.212 1.00 0.00 1533 GLY B N 13
ATOM 12453 C CA . GLY A 1 35 ? 57.093 -2.911 -2.183 1.00 0.00 1533 GLY B CA 13
ATOM 12454 C C . GLY A 1 35 ? 56.061 -3.796 -1.469 1.00 0.00 1533 GLY B C 13
ATOM 12455 O O . GLY A 1 35 ? 56.347 -4.959 -1.181 1.00 0.00 1533 GLY B O 13
ATOM 12459 N N . CYS A 1 36 ? 54.834 -3.297 -1.271 1.00 0.00 1534 CYS B N 13
ATOM 12460 C CA . CYS A 1 36 ? 53.700 -4.082 -0.781 1.00 0.00 1534 CYS B CA 13
ATOM 12461 C C . CYS A 1 36 ? 53.364 -5.254 -1.729 1.00 0.00 1534 CYS B C 13
ATOM 12462 O O . CYS A 1 36 ? 53.127 -6.377 -1.275 1.00 0.00 1534 CYS B O 13
ATOM 12469 N N . GLU A 1 37 ? 53.380 -5.012 -3.041 1.00 0.00 1535 GLU B N 13
ATOM 12470 C CA . GLU A 1 37 ? 53.256 -6.049 -4.078 1.00 0.00 1535 GLU B CA 13
ATOM 12471 C C . GLU A 1 37 ? 54.587 -6.748 -4.450 1.00 0.00 1535 GLU B C 13
ATOM 12472 O O . GLU A 1 37 ? 54.644 -7.532 -5.397 1.00 0.00 1535 GLU B O 13
ATOM 12484 N N . SER A 1 38 ? 55.650 -6.527 -3.664 1.00 0.00 1536 SER B N 13
ATOM 12485 C CA . SER A 1 38 ? 56.979 -7.150 -3.774 1.00 0.00 1536 SER B CA 13
ATOM 12486 C C . SER A 1 38 ? 57.797 -6.809 -5.044 1.00 0.00 1536 SER B C 13
ATOM 12487 O O . SER A 1 38 ? 58.774 -7.496 -5.351 1.00 0.00 1536 SER B O 13
ATOM 12495 N N . LEU A 1 39 ? 57.448 -5.746 -5.784 1.00 0.00 1537 LEU B N 13
ATOM 12496 C CA . LEU A 1 39 ? 58.289 -5.212 -6.869 1.00 0.00 1537 LEU B CA 13
ATOM 12497 C C . LEU A 1 39 ? 59.397 -4.319 -6.282 1.00 0.00 1537 LEU B C 13
ATOM 12498 O O . LEU A 1 39 ? 59.134 -3.438 -5.461 1.00 0.00 1537 LEU B O 13
ATOM 12514 N N . PHE A 1 40 ? 60.640 -4.528 -6.719 1.00 0.00 1538 PHE B N 13
ATOM 12515 C CA . PHE A 1 40 ? 61.826 -3.860 -6.171 1.00 0.00 1538 PHE B CA 13
ATOM 12516 C C . PHE A 1 40 ? 61.946 -2.371 -6.558 1.00 0.00 1538 PHE B C 13
ATOM 12517 O O . PHE A 1 40 ? 62.430 -1.557 -5.767 1.00 0.00 1538 PHE B O 13
ATOM 12534 N N . THR A 1 41 ? 61.518 -2.007 -7.775 1.00 0.00 1539 THR B N 13
ATOM 12535 C CA . THR A 1 41 ? 61.681 -0.657 -8.357 1.00 0.00 1539 THR B CA 13
ATOM 12536 C C . THR A 1 41 ? 60.697 -0.426 -9.515 1.00 0.00 1539 THR B C 13
ATOM 12537 O O . THR A 1 41 ? 59.980 -1.344 -9.912 1.00 0.00 1539 THR B O 13
ATOM 12548 N N . GLU A 1 42 ? 60.649 0.778 -10.085 1.00 0.00 1540 GLU B N 13
ATOM 12549 C CA . GLU A 1 42 ? 59.733 1.140 -11.179 1.00 0.00 1540 GLU B CA 13
ATOM 12550 C C . GLU A 1 42 ? 59.927 0.277 -12.441 1.00 0.00 1540 GLU B C 13
ATOM 12551 O O . GLU A 1 42 ? 58.948 -0.083 -13.086 1.00 0.00 1540 GLU B O 13
ATOM 12563 N N . ASP A 1 43 ? 61.160 -0.129 -12.753 1.00 0.00 1541 ASP B N 13
ATOM 12564 C CA . ASP A 1 43 ? 61.446 -1.073 -13.847 1.00 0.00 1541 ASP B CA 13
ATOM 12565 C C . ASP A 1 43 ? 60.816 -2.460 -13.605 1.00 0.00 1541 ASP B C 13
ATOM 12566 O O . ASP A 1 43 ? 60.293 -3.107 -14.510 1.00 0.00 1541 ASP B O 13
ATOM 12575 N N . ASP A 1 44 ? 60.830 -2.908 -12.346 1.00 0.00 1542 ASP B N 13
ATOM 12576 C CA . ASP A 1 44 ? 60.190 -4.158 -11.923 1.00 0.00 1542 ASP B CA 13
ATOM 12577 C C . ASP A 1 44 ? 58.647 -4.046 -11.948 1.00 0.00 1542 ASP B C 13
ATOM 12578 O O . ASP A 1 44 ? 57.947 -5.013 -12.267 1.00 0.00 1542 ASP B O 13
ATOM 12587 N N . VAL A 1 45 ? 58.099 -2.854 -11.674 1.00 0.00 1543 VAL B N 13
ATOM 12588 C CA . VAL A 1 45 ? 56.669 -2.555 -11.884 1.00 0.00 1543 VAL B CA 13
ATOM 12589 C C . VAL A 1 45 ? 56.322 -2.501 -13.376 1.00 0.00 1543 VAL B C 13
ATOM 12590 O O . VAL A 1 45 ? 55.273 -3.012 -13.764 1.00 0.00 1543 VAL B O 13
ATOM 12603 N N . GLU A 1 46 ? 57.199 -1.985 -14.234 1.00 0.00 1544 GLU B N 13
ATOM 12604 C CA . GLU A 1 46 ? 57.015 -2.044 -15.688 1.00 0.00 1544 GLU B CA 13
ATOM 12605 C C . GLU A 1 46 ? 56.998 -3.498 -16.199 1.00 0.00 1544 GLU B C 13
ATOM 12606 O O . GLU A 1 46 ? 56.185 -3.840 -17.060 1.00 0.00 1544 GLU B O 13
ATOM 12618 N N . GLN A 1 47 ? 57.797 -4.387 -15.593 1.00 0.00 1545 GLN B N 13
ATOM 12619 C CA . GLN A 1 47 ? 57.732 -5.828 -15.826 1.00 0.00 1545 GLN B CA 13
ATOM 12620 C C . GLN A 1 47 ? 56.368 -6.398 -15.394 1.00 0.00 1545 GLN B C 13
ATOM 12621 O O . GLN A 1 47 ? 55.753 -7.154 -16.145 1.00 0.00 1545 GLN B O 13
ATOM 12635 N N . ALA A 1 48 ? 55.854 -5.993 -14.230 1.00 0.00 1546 ALA B N 13
ATOM 12636 C CA . ALA A 1 48 ? 54.528 -6.405 -13.768 1.00 0.00 1546 ALA B CA 13
ATOM 12637 C C . ALA A 1 48 ? 53.398 -5.889 -14.686 1.00 0.00 1546 ALA B C 13
ATOM 12638 O O . ALA A 1 48 ? 52.436 -6.606 -14.957 1.00 0.00 1546 ALA B O 13
ATOM 12645 N N . ALA A 1 49 ? 53.522 -4.669 -15.214 1.00 0.00 1547 ALA B N 13
ATOM 12646 C CA . ALA A 1 49 ? 52.585 -4.090 -16.172 1.00 0.00 1547 ALA B CA 13
ATOM 12647 C C . ALA A 1 49 ? 52.596 -4.828 -17.526 1.00 0.00 1547 ALA B C 13
ATOM 12648 O O . ALA A 1 49 ? 51.531 -5.114 -18.077 1.00 0.00 1547 ALA B O 13
ATOM 12655 N N . ASP A 1 50 ? 53.776 -5.190 -18.040 1.00 0.00 1548 ASP B N 13
ATOM 12656 C CA . ASP A 1 50 ? 53.923 -6.006 -19.254 1.00 0.00 1548 ASP B CA 13
ATOM 12657 C C . ASP A 1 50 ? 53.351 -7.430 -19.064 1.00 0.00 1548 ASP B C 13
ATOM 12658 O O . ASP A 1 50 ? 52.788 -8.018 -19.990 1.00 0.00 1548 ASP B O 13
ATOM 12667 N N . GLU A 1 51 ? 53.427 -7.957 -17.838 1.00 0.00 1549 GLU B N 13
ATOM 12668 C CA . GLU A 1 51 ? 52.786 -9.218 -17.420 1.00 0.00 1549 GLU B CA 13
ATOM 12669 C C . GLU A 1 51 ? 51.274 -9.075 -17.121 1.00 0.00 1549 GLU B C 13
ATOM 12670 O O . GLU A 1 51 ? 50.598 -10.062 -16.818 1.00 0.00 1549 GLU B O 13
ATOM 12682 N N . GLY A 1 52 ? 50.726 -7.859 -17.225 1.00 0.00 1550 GLY B N 13
ATOM 12683 C CA . GLY A 1 52 ? 49.304 -7.560 -17.039 1.00 0.00 1550 GLY B CA 13
ATOM 12684 C C . GLY A 1 52 ? 48.831 -7.642 -15.580 1.00 0.00 1550 GLY B C 13
ATOM 12685 O O . GLY A 1 52 ? 47.817 -8.287 -15.304 1.00 0.00 1550 GLY B O 13
ATOM 12689 N N . PHE A 1 53 ? 49.563 -7.007 -14.649 1.00 0.00 1551 PHE B N 13
ATOM 12690 C CA . PHE A 1 53 ? 49.264 -6.994 -13.211 1.00 0.00 1551 PHE B CA 13
ATOM 12691 C C . PHE A 1 53 ? 47.794 -6.663 -12.880 1.00 0.00 1551 PHE B C 13
ATOM 12692 O O . PHE A 1 53 ? 47.221 -5.680 -13.362 1.00 0.00 1551 PHE B O 13
ATOM 12709 N N . ASP A 1 54 ? 47.216 -7.470 -11.990 1.00 0.00 1552 ASP B N 13
ATOM 12710 C CA . ASP A 1 54 ? 45.861 -7.344 -11.468 1.00 0.00 1552 ASP B CA 13
ATOM 12711 C C . ASP A 1 54 ? 45.797 -7.647 -9.958 1.00 0.00 1552 ASP B C 13
ATOM 12712 O O . ASP A 1 54 ? 46.597 -8.441 -9.441 1.00 0.00 1552 ASP B O 13
ATOM 12721 N N . CYS A 1 55 ? 44.872 -6.990 -9.246 1.00 0.00 1553 CYS B N 13
ATOM 12722 C CA . CYS A 1 55 ? 44.803 -7.039 -7.794 1.00 0.00 1553 CYS B CA 13
ATOM 12723 C C . CYS A 1 55 ? 44.064 -8.287 -7.250 1.00 0.00 1553 CYS B C 13
ATOM 12724 O O . CYS A 1 55 ? 44.459 -9.418 -7.553 1.00 0.00 1553 CYS B O 13
ATOM 12731 N N . VAL A 1 56 ? 43.036 -8.114 -6.412 1.00 0.00 1554 VAL B N 13
ATOM 12732 C CA . VAL A 1 56 ? 42.397 -9.226 -5.683 1.00 0.00 1554 VAL B CA 13
ATOM 12733 C C . VAL A 1 56 ? 40.894 -9.409 -5.944 1.00 0.00 1554 VAL B C 13
ATOM 12734 O O . VAL A 1 56 ? 40.433 -10.548 -5.977 1.00 0.00 1554 VAL B O 13
ATOM 12747 N N . SER A 1 57 ? 40.124 -8.341 -6.178 1.00 0.00 1555 SER B N 13
ATOM 12748 C CA . SER A 1 57 ? 38.665 -8.422 -6.422 1.00 0.00 1555 SER B CA 13
ATOM 12749 C C . SER A 1 57 ? 38.297 -8.706 -7.889 1.00 0.00 1555 SER B C 13
ATOM 12750 O O . SER A 1 57 ? 37.251 -9.295 -8.171 1.00 0.00 1555 SER B O 13
ATOM 12758 N N . CYS A 1 58 ? 39.185 -8.392 -8.831 1.00 0.00 1556 CYS B N 13
ATOM 12759 C CA . CYS A 1 58 ? 39.078 -8.760 -10.233 1.00 0.00 1556 CYS B CA 13
ATOM 12760 C C . CYS A 1 58 ? 39.089 -10.290 -10.433 1.00 0.00 1556 CYS B C 13
ATOM 12761 O O . CYS A 1 58 ? 38.360 -10.823 -11.272 1.00 0.00 1556 CYS B O 13
ATOM 12768 N N . GLN A 1 59 ? 39.919 -10.986 -9.659 1.00 0.00 1557 GLN B N 13
ATOM 12769 C CA . GLN A 1 59 ? 40.119 -12.431 -9.720 1.00 0.00 1557 GLN B CA 13
ATOM 12770 C C . GLN A 1 59 ? 38.794 -13.235 -9.640 1.00 0.00 1557 GLN B C 13
ATOM 12771 O O . GLN A 1 59 ? 38.544 -14.024 -10.555 1.00 0.00 1557 GLN B O 13
ATOM 12785 N N . PRO A 1 60 ? 37.894 -13.024 -8.648 1.00 0.00 1558 PRO B N 13
ATOM 12786 C CA . PRO A 1 60 ? 36.556 -13.618 -8.652 1.00 0.00 1558 PRO B CA 13
ATOM 12787 C C . PRO A 1 60 ? 35.566 -12.954 -9.630 1.00 0.00 1558 PRO B C 13
ATOM 12788 O O . PRO A 1 60 ? 34.714 -13.655 -10.180 1.00 0.00 1558 PRO B O 13
ATOM 12799 N N . TYR A 1 61 ? 35.637 -11.632 -9.846 1.00 0.00 1559 TYR B N 13
ATOM 12800 C CA . TYR A 1 61 ? 34.638 -10.901 -10.646 1.00 0.00 1559 TYR B CA 13
ATOM 12801 C C . TYR A 1 61 ? 34.920 -10.942 -12.164 1.00 0.00 1559 TYR B C 13
ATOM 12802 O O . TYR A 1 61 ? 34.284 -11.704 -12.892 1.00 0.00 1559 TYR B O 13
ATOM 12820 N N . VAL A 1 62 ? 35.852 -10.120 -12.663 1.00 0.00 1560 VAL B N 13
ATOM 12821 C CA . VAL A 1 62 ? 36.111 -9.950 -14.114 1.00 0.00 1560 VAL B CA 13
ATOM 12822 C C . VAL A 1 62 ? 36.906 -11.103 -14.756 1.00 0.00 1560 VAL B C 13
ATOM 12823 O O . VAL A 1 62 ? 36.607 -11.510 -15.879 1.00 0.00 1560 VAL B O 13
ATOM 12836 N N . VAL A 1 63 ? 37.897 -11.657 -14.048 1.00 0.00 1561 VAL B N 13
ATOM 12837 C CA . VAL A 1 63 ? 38.727 -12.792 -14.504 1.00 0.00 1561 VAL B CA 13
ATOM 12838 C C . VAL A 1 63 ? 37.988 -14.124 -14.303 1.00 0.00 1561 VAL B C 13
ATOM 12839 O O . VAL A 1 63 ? 38.226 -15.098 -15.020 1.00 0.00 1561 VAL B O 13
ATOM 12852 N N . LYS A 1 64 ? 37.082 -14.151 -13.314 1.00 0.00 1562 LYS B N 13
ATOM 12853 C CA . LYS A 1 64 ? 36.257 -15.279 -12.858 1.00 0.00 1562 LYS B CA 13
ATOM 12854 C C . LYS A 1 64 ? 37.000 -16.625 -12.839 1.00 0.00 1562 LYS B C 13
ATOM 12855 O O . LYS A 1 64 ? 36.487 -17.612 -12.295 1.00 0.00 1562 LYS B O 13
ATOM 12874 C CA . LYS B 2 3 ? 56.746 2.142 -15.493 1.00 0.00 12 LYS A CA 13
ATOM 12875 C C . LYS B 2 3 ? 55.405 1.535 -15.838 1.00 0.00 12 LYS A C 13
ATOM 12876 O O . LYS B 2 3 ? 54.932 0.641 -15.143 1.00 0.00 12 LYS A O 13
ATOM 12878 N N . GLY B 2 4 ? 54.778 2.032 -16.904 1.00 0.00 13 GLY A N 13
ATOM 12879 C CA . GLY B 2 4 ? 53.424 1.626 -17.304 1.00 0.00 13 GLY A CA 13
ATOM 12880 C C . GLY B 2 4 ? 52.380 2.094 -16.282 1.00 0.00 13 GLY A C 13
ATOM 12881 O O . GLY B 2 4 ? 52.248 3.295 -16.029 1.00 0.00 13 GLY A O 13
ATOM 12885 N N . GLY B 2 5 ? 51.661 1.150 -15.664 1.00 0.00 14 GLY A N 13
ATOM 12886 C CA . GLY B 2 5 ? 50.744 1.394 -14.539 1.00 0.00 14 GLY A CA 13
ATOM 12887 C C . GLY B 2 5 ? 51.478 1.675 -13.220 1.00 0.00 14 GLY A C 13
ATOM 12888 O O . GLY B 2 5 ? 51.353 0.897 -12.274 1.00 0.00 14 GLY A O 13
ATOM 12892 N N . ALA B 2 6 ? 52.260 2.759 -13.173 1.00 0.00 15 ALA A N 13
ATOM 12893 C CA . ALA B 2 6 ? 53.109 3.159 -12.049 1.00 0.00 15 ALA A CA 13
ATOM 12894 C C . ALA B 2 6 ? 53.073 4.676 -11.794 1.00 0.00 15 ALA A C 13
ATOM 12895 O O . ALA B 2 6 ? 52.911 5.463 -12.733 1.00 0.00 15 ALA A O 13
ATOM 12928 N N . ARG B 2 8 ? 54.686 7.954 -8.639 1.00 0.00 17 ARG A N 13
ATOM 12929 C CA . ARG B 2 8 ? 55.369 8.400 -7.413 1.00 0.00 17 ARG A CA 13
ATOM 12930 C C . ARG B 2 8 ? 54.947 9.820 -7.007 1.00 0.00 17 ARG A C 13
ATOM 12931 O O . ARG B 2 8 ? 54.404 10.567 -7.825 1.00 0.00 17 ARG A O 13
ATOM 12952 N N . HIS B 2 9 ? 55.275 10.205 -5.774 1.00 0.00 18 HIS A N 13
ATOM 12953 C CA . HIS B 2 9 ? 55.078 11.554 -5.218 1.00 0.00 18 HIS A CA 13
ATOM 12954 C C . HIS B 2 9 ? 56.390 12.098 -4.611 1.00 0.00 18 HIS A C 13
ATOM 12955 O O . HIS B 2 9 ? 57.462 11.501 -4.786 1.00 0.00 18 HIS A O 13
ATOM 12969 N N . ARG B 2 10 ? 56.336 13.250 -3.931 1.00 0.00 19 ARG A N 13
ATOM 12970 C CA . ARG B 2 10 ? 57.490 13.898 -3.301 1.00 0.00 19 ARG A CA 13
ATOM 12975 N N . SER A 1 5 ? 40.517 5.332 -4.616 1.00 0.00 1503 SER B N 14
ATOM 12976 C CA . SER A 1 5 ? 41.208 4.238 -5.318 1.00 0.00 1503 SER B CA 14
ATOM 12977 C C . SER A 1 5 ? 42.696 4.116 -4.953 1.00 0.00 1503 SER B C 14
ATOM 12978 O O . SER A 1 5 ? 43.366 3.186 -5.413 1.00 0.00 1503 SER B O 14
ATOM 12986 N N . LEU A 1 6 ? 43.221 5.045 -4.140 1.00 0.00 1504 LEU B N 14
ATOM 12987 C CA . LEU A 1 6 ? 44.652 5.150 -3.792 1.00 0.00 1504 LEU B CA 14
ATOM 12988 C C . LEU A 1 6 ? 44.958 5.717 -2.390 1.00 0.00 1504 LEU B C 14
ATOM 12989 O O . LEU A 1 6 ? 46.044 5.485 -1.866 1.00 0.00 1504 LEU B O 14
ATOM 13005 N N . VAL A 1 7 ? 44.025 6.452 -1.767 1.00 0.00 1505 VAL B N 14
ATOM 13006 C CA . VAL A 1 7 ? 44.276 7.243 -0.535 1.00 0.00 1505 VAL B CA 14
ATOM 13007 C C . VAL A 1 7 ? 44.453 6.397 0.747 1.00 0.00 1505 VAL B C 14
ATOM 13008 O O . VAL A 1 7 ? 44.914 6.906 1.768 1.00 0.00 1505 VAL B O 14
ATOM 13021 N N . THR A 1 8 ? 44.163 5.091 0.700 1.00 0.00 1506 THR B N 14
ATOM 13022 C CA . THR A 1 8 ? 44.383 4.135 1.782 1.00 0.00 1506 THR B CA 14
ATOM 13023 C C . THR A 1 8 ? 44.915 2.859 1.158 1.00 0.00 1506 THR B C 14
ATOM 13024 O O . THR A 1 8 ? 44.334 2.331 0.210 1.00 0.00 1506 THR B O 14
ATOM 13035 N N . CYS A 1 9 ? 46.011 2.379 1.736 1.00 0.00 1507 CYS B N 14
ATOM 13036 C CA . CYS A 1 9 ? 46.582 1.071 1.481 1.00 0.00 1507 CYS B CA 14
ATOM 13037 C C . CYS A 1 9 ? 46.321 0.151 2.694 1.00 0.00 1507 CYS B C 14
ATOM 13038 O O . CYS A 1 9 ? 47.071 0.207 3.673 1.00 0.00 1507 CYS B O 14
ATOM 13045 N N . PRO A 1 10 ? 45.277 -0.696 2.668 1.00 0.00 1508 PRO B N 14
ATOM 13046 C CA . PRO A 1 10 ? 45.031 -1.708 3.697 1.00 0.00 1508 PRO B CA 14
ATOM 13047 C C . PRO A 1 10 ? 46.192 -2.687 3.919 1.00 0.00 1508 PRO B C 14
ATOM 13048 O O . PRO A 1 10 ? 46.262 -3.315 4.973 1.00 0.00 1508 PRO B O 14
ATOM 13059 N N . ILE A 1 11 ? 47.116 -2.796 2.955 1.00 0.00 1509 ILE B N 14
ATOM 13060 C CA . ILE A 1 11 ? 48.306 -3.655 3.095 1.00 0.00 1509 ILE B CA 14
ATOM 13061 C C . ILE A 1 11 ? 49.319 -3.025 4.074 1.00 0.00 1509 ILE B C 14
ATOM 13062 O O . ILE A 1 11 ? 49.915 -3.727 4.896 1.00 0.00 1509 ILE B O 14
ATOM 13078 N N . CYS A 1 12 ? 49.455 -1.696 4.028 1.00 0.00 1510 CYS B N 14
ATOM 13079 C CA . CYS A 1 12 ? 50.338 -0.902 4.882 1.00 0.00 1510 CYS B CA 14
ATOM 13080 C C . CYS A 1 12 ? 49.634 -0.322 6.143 1.00 0.00 1510 CYS B C 14
ATOM 13081 O O . CYS A 1 12 ? 50.301 0.268 6.995 1.00 0.00 1510 CYS B O 14
ATOM 13088 N N . HIS A 1 13 ? 48.302 -0.472 6.250 1.00 0.00 1511 HIS B N 14
ATOM 13089 C CA . HIS A 1 13 ? 47.410 0.172 7.244 1.00 0.00 1511 HIS B CA 14
ATOM 13090 C C . HIS A 1 13 ? 47.324 1.707 7.091 1.00 0.00 1511 HIS B C 14
ATOM 13091 O O . HIS A 1 13 ? 47.320 2.455 8.072 1.00 0.00 1511 HIS B O 14
ATOM 13105 N N . ALA A 1 14 ? 47.234 2.166 5.838 1.00 0.00 1512 ALA B N 14
ATOM 13106 C CA . ALA A 1 14 ? 46.935 3.547 5.427 1.00 0.00 1512 ALA B CA 14
ATOM 13107 C C . ALA A 1 14 ? 47.967 4.697 5.679 1.00 0.00 1512 ALA B C 14
ATOM 13108 O O . ALA A 1 14 ? 47.542 5.858 5.640 1.00 0.00 1512 ALA B O 14
ATOM 13115 N N . PRO A 1 15 ? 49.294 4.485 5.879 1.00 0.00 1513 PRO B N 14
ATOM 13116 C CA . PRO A 1 15 ? 50.251 5.595 6.050 1.00 0.00 1513 PRO B CA 14
ATOM 13117 C C . PRO A 1 15 ? 50.542 6.374 4.751 1.00 0.00 1513 PRO B C 14
ATOM 13118 O O . PRO A 1 15 ? 50.958 7.531 4.813 1.00 0.00 1513 PRO B O 14
ATOM 13129 N N . TYR A 1 16 ? 50.334 5.742 3.582 1.00 0.00 1514 TYR B N 14
ATOM 13130 C CA . TYR A 1 16 ? 50.543 6.287 2.234 1.00 0.00 1514 TYR B CA 14
ATOM 13131 C C . TYR A 1 16 ? 51.936 6.927 2.015 1.00 0.00 1514 TYR B C 14
ATOM 13132 O O . TYR A 1 16 ? 52.076 8.142 1.858 1.00 0.00 1514 TYR B O 14
ATOM 13150 N N . VAL A 1 17 ? 52.985 6.091 1.996 1.00 0.00 1515 VAL B N 14
ATOM 13151 C CA . VAL A 1 17 ? 54.350 6.506 1.611 1.00 0.00 1515 VAL B CA 14
ATOM 13152 C C . VAL A 1 17 ? 54.458 6.591 0.084 1.00 0.00 1515 VAL B C 14
ATOM 13153 O O . VAL A 1 17 ? 54.672 5.595 -0.603 1.00 0.00 1515 VAL B O 14
ATOM 13166 N N . GLU A 1 18 ? 54.288 7.793 -0.463 1.00 0.00 1516 GLU B N 14
ATOM 13167 C CA . GLU A 1 18 ? 54.287 8.057 -1.910 1.00 0.00 1516 GLU B CA 14
ATOM 13168 C C . GLU A 1 18 ? 55.677 7.900 -2.566 1.00 0.00 1516 GLU B C 14
ATOM 13169 O O . GLU A 1 18 ? 55.775 7.564 -3.749 1.00 0.00 1516 GLU B O 14
ATOM 13181 N N . GLU A 1 19 ? 56.759 8.083 -1.801 1.00 0.00 1517 GLU B N 14
ATOM 13182 C CA . GLU A 1 19 ? 58.149 7.916 -2.261 1.00 0.00 1517 GLU B CA 14
ATOM 13183 C C . GLU A 1 19 ? 58.544 6.450 -2.540 1.00 0.00 1517 GLU B C 14
ATOM 13184 O O . GLU A 1 19 ? 59.576 6.201 -3.166 1.00 0.00 1517 GLU B O 14
ATOM 13196 N N . ASP A 1 20 ? 57.730 5.467 -2.124 1.00 0.00 1518 ASP B N 14
ATOM 13197 C CA . ASP A 1 20 ? 57.955 4.044 -2.431 1.00 0.00 1518 ASP B CA 14
ATOM 13198 C C . ASP A 1 20 ? 57.685 3.677 -3.907 1.00 0.00 1518 ASP B C 14
ATOM 13199 O O . ASP A 1 20 ? 58.140 2.628 -4.372 1.00 0.00 1518 ASP B O 14
ATOM 13208 N N . LEU A 1 21 ? 56.976 4.560 -4.632 1.00 0.00 1519 LEU B N 14
ATOM 13209 C CA . LEU A 1 21 ? 56.399 4.358 -5.966 1.00 0.00 1519 LEU B CA 14
ATOM 13210 C C . LEU A 1 21 ? 55.260 3.311 -5.956 1.00 0.00 1519 LEU B C 14
ATOM 13211 O O . LEU A 1 21 ? 55.181 2.437 -5.088 1.00 0.00 1519 LEU B O 14
ATOM 13227 N N . LEU A 1 22 ? 54.329 3.440 -6.900 1.00 0.00 1520 LEU B N 14
ATOM 13228 C CA . LEU A 1 22 ? 53.063 2.707 -6.931 1.00 0.00 1520 LEU B CA 14
ATOM 13229 C C . LEU A 1 22 ? 52.775 2.066 -8.292 1.00 0.00 1520 LEU B C 14
ATOM 13230 O O . LEU A 1 22 ? 53.313 2.457 -9.330 1.00 0.00 1520 LEU B O 14
ATOM 13246 N N . ILE A 1 23 ? 51.880 1.084 -8.259 1.00 0.00 1521 ILE B N 14
ATOM 13247 C CA . ILE A 1 23 ? 51.352 0.316 -9.387 1.00 0.00 1521 ILE B CA 14
ATOM 13248 C C . ILE A 1 23 ? 49.822 0.203 -9.234 1.00 0.00 1521 ILE B C 14
ATOM 13249 O O . ILE A 1 23 ? 49.313 0.355 -8.121 1.00 0.00 1521 ILE B O 14
ATOM 13265 N N . GLN A 1 24 ? 49.086 -0.048 -10.319 1.00 0.00 1522 GLN B N 14
ATOM 13266 C CA . GLN A 1 24 ? 47.651 -0.361 -10.264 1.00 0.00 1522 GLN B CA 14
ATOM 13267 C C . GLN A 1 24 ? 47.288 -1.681 -10.952 1.00 0.00 1522 GLN B C 14
ATOM 13268 O O . GLN A 1 24 ? 47.914 -2.104 -11.928 1.00 0.00 1522 GLN B O 14
ATOM 13282 N N . CYS A 1 25 ? 46.224 -2.301 -10.449 1.00 0.00 1523 CYS B N 14
ATOM 13283 C CA . CYS A 1 25 ? 45.564 -3.438 -11.060 1.00 0.00 1523 CYS B CA 14
ATOM 13284 C C . CYS A 1 25 ? 44.897 -3.037 -12.398 1.00 0.00 1523 CYS B C 14
ATOM 13285 O O . CYS A 1 25 ? 44.242 -1.991 -12.489 1.00 0.00 1523 CYS B O 14
ATOM 13292 N N . ARG A 1 26 ? 45.047 -3.868 -13.443 1.00 0.00 1524 ARG B N 14
ATOM 13293 C CA . ARG A 1 26 ? 44.477 -3.580 -14.776 1.00 0.00 1524 ARG B CA 14
ATOM 13294 C C . ARG A 1 26 ? 42.942 -3.650 -14.825 1.00 0.00 1524 ARG B C 14
ATOM 13295 O O . ARG A 1 26 ? 42.340 -3.017 -15.691 1.00 0.00 1524 ARG B O 14
ATOM 13316 N N . HIS A 1 27 ? 42.317 -4.422 -13.926 1.00 0.00 1525 HIS B N 14
ATOM 13317 C CA . HIS A 1 27 ? 40.869 -4.666 -13.927 1.00 0.00 1525 HIS B CA 14
ATOM 13318 C C . HIS A 1 27 ? 40.079 -3.605 -13.149 1.00 0.00 1525 HIS B C 14
ATOM 13319 O O . HIS A 1 27 ? 39.177 -2.981 -13.716 1.00 0.00 1525 HIS B O 14
ATOM 13333 N N . CYS A 1 28 ? 40.435 -3.371 -11.881 1.00 0.00 1526 CYS B N 14
ATOM 13334 C CA . CYS A 1 28 ? 39.699 -2.494 -10.968 1.00 0.00 1526 CYS B CA 14
ATOM 13335 C C . CYS A 1 28 ? 40.340 -1.087 -10.776 1.00 0.00 1526 CYS B C 14
ATOM 13336 O O . CYS A 1 28 ? 39.781 -0.244 -10.068 1.00 0.00 1526 CYS B O 14
ATOM 13343 N N . GLU A 1 29 ? 41.492 -0.825 -11.414 1.00 0.00 1527 GLU B N 14
ATOM 13344 C CA . GLU A 1 29 ? 42.269 0.432 -11.390 1.00 0.00 1527 GLU B CA 14
ATOM 13345 C C . GLU A 1 29 ? 42.839 0.861 -10.024 1.00 0.00 1527 GLU B C 14
ATOM 13346 O O . GLU A 1 29 ? 43.582 1.844 -9.954 1.00 0.00 1527 GLU B O 14
ATOM 13358 N N . ARG A 1 30 ? 42.539 0.139 -8.937 1.00 0.00 1528 ARG B N 14
ATOM 13359 C CA . ARG A 1 30 ? 43.020 0.457 -7.584 1.00 0.00 1528 ARG B CA 14
ATOM 13360 C C . ARG A 1 30 ? 44.546 0.386 -7.502 1.00 0.00 1528 ARG B C 14
ATOM 13361 O O . ARG A 1 30 ? 45.168 -0.516 -8.064 1.00 0.00 1528 ARG B O 14
ATOM 13382 N N . TRP A 1 31 ? 45.124 1.359 -6.801 1.00 0.00 1529 TRP B N 14
ATOM 13383 C CA . TRP A 1 31 ? 46.561 1.554 -6.625 1.00 0.00 1529 TRP B CA 14
ATOM 13384 C C . TRP A 1 31 ? 47.085 0.946 -5.321 1.00 0.00 1529 TRP B C 14
ATOM 13385 O O . TRP A 1 31 ? 46.394 0.920 -4.298 1.00 0.00 1529 TRP B O 14
ATOM 13406 N N . MET A 1 32 ? 48.349 0.529 -5.352 1.00 0.00 1530 MET B N 14
ATOM 13407 C CA . MET A 1 32 ? 49.116 -0.004 -4.229 1.00 0.00 1530 MET B CA 14
ATOM 13408 C C . MET A 1 32 ? 50.609 0.278 -4.433 1.00 0.00 1530 MET B C 14
ATOM 13409 O O . MET A 1 32 ? 51.075 0.466 -5.557 1.00 0.00 1530 MET B O 14
ATOM 13423 N N . HIS A 1 33 ? 51.379 0.340 -3.346 1.00 0.00 1531 HIS B N 14
ATOM 13424 C CA . HIS A 1 33 ? 52.821 0.584 -3.427 1.00 0.00 1531 HIS B CA 14
ATOM 13425 C C . HIS A 1 33 ? 53.560 -0.623 -4.017 1.00 0.00 1531 HIS B C 14
ATOM 13426 O O . HIS A 1 33 ? 53.093 -1.765 -3.964 1.00 0.00 1531 HIS B O 14
ATOM 13440 N N . ALA A 1 34 ? 54.733 -0.379 -4.593 1.00 0.00 1532 ALA B N 14
ATOM 13441 C CA . ALA A 1 34 ? 55.553 -1.431 -5.173 1.00 0.00 1532 ALA B CA 14
ATOM 13442 C C . ALA A 1 34 ? 56.079 -2.423 -4.108 1.00 0.00 1532 ALA B C 14
ATOM 13443 O O . ALA A 1 34 ? 56.027 -3.643 -4.309 1.00 0.00 1532 ALA B O 14
ATOM 13450 N N . GLY A 1 35 ? 56.515 -1.927 -2.941 1.00 0.00 1533 GLY B N 14
ATOM 13451 C CA . GLY A 1 35 ? 57.060 -2.742 -1.854 1.00 0.00 1533 GLY B CA 14
ATOM 13452 C C . GLY A 1 35 ? 56.047 -3.705 -1.219 1.00 0.00 1533 GLY B C 14
ATOM 13453 O O . GLY A 1 35 ? 56.380 -4.871 -1.000 1.00 0.00 1533 GLY B O 14
ATOM 13457 N N . CYS A 1 36 ? 54.795 -3.276 -1.006 1.00 0.00 1534 CYS B N 14
ATOM 13458 C CA . CYS A 1 36 ? 53.713 -4.133 -0.506 1.00 0.00 1534 CYS B CA 14
ATOM 13459 C C . CYS A 1 36 ? 53.156 -5.134 -1.561 1.00 0.00 1534 CYS B C 14
ATOM 13460 O O . CYS A 1 36 ? 52.202 -5.868 -1.291 1.00 0.00 1534 CYS B O 14
ATOM 13467 N N . GLU A 1 37 ? 53.810 -5.226 -2.724 1.00 0.00 1535 GLU B N 14
ATOM 13468 C CA . GLU A 1 37 ? 53.600 -6.231 -3.770 1.00 0.00 1535 GLU B CA 14
ATOM 13469 C C . GLU A 1 37 ? 54.905 -6.972 -4.147 1.00 0.00 1535 GLU B C 14
ATOM 13470 O O . GLU A 1 37 ? 54.949 -7.700 -5.143 1.00 0.00 1535 GLU B O 14
ATOM 13482 N N . SER A 1 38 ? 55.973 -6.808 -3.349 1.00 0.00 1536 SER B N 14
ATOM 13483 C CA . SER A 1 38 ? 57.311 -7.394 -3.566 1.00 0.00 1536 SER B CA 14
ATOM 13484 C C . SER A 1 38 ? 57.958 -7.001 -4.912 1.00 0.00 1536 SER B C 14
ATOM 13485 O O . SER A 1 38 ? 58.806 -7.719 -5.447 1.00 0.00 1536 SER B O 14
ATOM 13493 N N . LEU A 1 39 ? 57.565 -5.848 -5.466 1.00 0.00 1537 LEU B N 14
ATOM 13494 C CA . LEU A 1 39 ? 58.182 -5.214 -6.633 1.00 0.00 1537 LEU B CA 14
ATOM 13495 C C . LEU A 1 39 ? 59.245 -4.231 -6.121 1.00 0.00 1537 LEU B C 14
ATOM 13496 O O . LEU A 1 39 ? 58.991 -3.046 -5.902 1.00 0.00 1537 LEU B O 14
ATOM 13512 N N . PHE A 1 40 ? 60.443 -4.751 -5.862 1.00 0.00 1538 PHE B N 14
ATOM 13513 C CA . PHE A 1 40 ? 61.514 -4.029 -5.158 1.00 0.00 1538 PHE B CA 14
ATOM 13514 C C . PHE A 1 40 ? 62.200 -2.902 -5.958 1.00 0.00 1538 PHE B C 14
ATOM 13515 O O . PHE A 1 40 ? 63.024 -2.172 -5.398 1.00 0.00 1538 PHE B O 14
ATOM 13532 N N . THR A 1 41 ? 61.851 -2.720 -7.239 1.00 0.00 1539 THR B N 14
ATOM 13533 C CA . THR A 1 41 ? 62.374 -1.665 -8.127 1.00 0.00 1539 THR B CA 14
ATOM 13534 C C . THR A 1 41 ? 61.296 -1.120 -9.069 1.00 0.00 1539 THR B C 14
ATOM 13535 O O . THR A 1 41 ? 60.269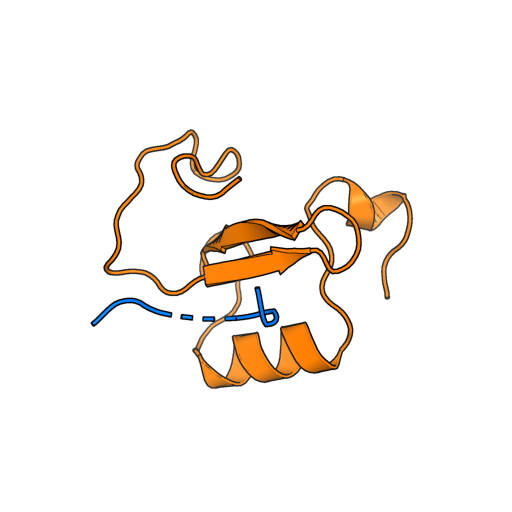 -1.757 -9.319 1.00 0.00 1539 THR B O 14
ATOM 13546 N N . GLU A 1 42 ? 61.540 0.054 -9.658 1.00 0.00 1540 GLU B N 14
ATOM 13547 C CA . GLU A 1 42 ? 60.694 0.590 -10.734 1.00 0.00 1540 GLU B CA 14
ATOM 13548 C C . GLU A 1 42 ? 60.725 -0.299 -11.995 1.00 0.00 1540 GLU B C 14
ATOM 13549 O O . GLU A 1 42 ? 59.723 -0.392 -12.704 1.00 0.00 1540 GLU B O 14
ATOM 13561 N N . ASP A 1 43 ? 61.831 -1.015 -12.239 1.00 0.00 1541 ASP B N 14
ATOM 13562 C CA . ASP A 1 43 ? 61.934 -2.008 -13.317 1.00 0.00 1541 ASP B CA 14
ATOM 13563 C C . ASP A 1 43 ? 61.036 -3.235 -13.078 1.00 0.00 1541 ASP B C 14
ATOM 13564 O O . ASP A 1 43 ? 60.388 -3.705 -14.013 1.00 0.00 1541 ASP B O 14
ATOM 13573 N N . ASP A 1 44 ? 60.928 -3.730 -11.840 1.00 0.00 1542 ASP B N 14
ATOM 13574 C CA . ASP A 1 44 ? 59.974 -4.777 -11.473 1.00 0.00 1542 ASP B CA 14
ATOM 13575 C C . ASP A 1 44 ? 58.518 -4.322 -11.656 1.00 0.00 1542 ASP B C 14
ATOM 13576 O O . ASP A 1 44 ? 57.700 -5.100 -12.151 1.00 0.00 1542 ASP B O 14
ATOM 13585 N N . VAL A 1 45 ? 58.201 -3.066 -11.317 1.00 0.00 1543 VAL B N 14
ATOM 13586 C CA . VAL A 1 45 ? 56.891 -2.449 -11.590 1.00 0.00 1543 VAL B CA 14
ATOM 13587 C C . VAL A 1 45 ? 56.612 -2.303 -13.087 1.00 0.00 1543 VAL B C 14
ATOM 13588 O O . VAL A 1 45 ? 55.522 -2.664 -13.527 1.00 0.00 1543 VAL B O 14
ATOM 13601 N N . GLU A 1 46 ? 57.570 -1.834 -13.888 1.00 0.00 1544 GLU B N 14
ATOM 13602 C CA . GLU A 1 46 ? 57.426 -1.749 -15.346 1.00 0.00 1544 GLU B CA 14
ATOM 13603 C C . GLU A 1 46 ? 57.202 -3.136 -15.974 1.00 0.00 1544 GLU B C 14
ATOM 13604 O O . GLU A 1 46 ? 56.306 -3.306 -16.802 1.00 0.00 1544 GLU B O 14
ATOM 13616 N N . GLN A 1 47 ? 57.943 -4.149 -15.512 1.00 0.00 1545 GLN B N 14
ATOM 13617 C CA . GLN A 1 47 ? 57.732 -5.554 -15.865 1.00 0.00 1545 GLN B CA 14
ATOM 13618 C C . GLN A 1 47 ? 56.319 -6.025 -15.481 1.00 0.00 1545 GLN B C 14
ATOM 13619 O O . GLN A 1 47 ? 55.627 -6.618 -16.303 1.00 0.00 1545 GLN B O 14
ATOM 13633 N N . ALA A 1 48 ? 55.855 -5.727 -14.263 1.00 0.00 1546 ALA B N 14
ATOM 13634 C CA . ALA A 1 48 ? 54.540 -6.151 -13.784 1.00 0.00 1546 ALA B CA 14
ATOM 13635 C C . ALA A 1 48 ? 53.393 -5.490 -14.576 1.00 0.00 1546 ALA B C 14
ATOM 13636 O O . ALA A 1 48 ? 52.398 -6.144 -14.892 1.00 0.00 1546 ALA B O 14
ATOM 13643 N N . ALA A 1 49 ? 53.549 -4.218 -14.947 1.00 0.00 1547 ALA B N 14
ATOM 13644 C CA . ALA A 1 49 ? 52.614 -3.483 -15.794 1.00 0.00 1547 ALA B CA 14
ATOM 13645 C C . ALA A 1 49 ? 52.566 -4.048 -17.226 1.00 0.00 1547 ALA B C 14
ATOM 13646 O O . ALA A 1 49 ? 51.480 -4.275 -17.761 1.00 0.00 1547 ALA B O 14
ATOM 13653 N N . ASP A 1 50 ? 53.728 -4.315 -17.832 1.00 0.00 1548 ASP B N 14
ATOM 13654 C CA . ASP A 1 50 ? 53.828 -4.890 -19.183 1.00 0.00 1548 ASP B CA 14
ATOM 13655 C C . ASP A 1 50 ? 53.282 -6.333 -19.254 1.00 0.00 1548 ASP B C 14
ATOM 13656 O O . ASP A 1 50 ? 52.712 -6.748 -20.265 1.00 0.00 1548 ASP B O 14
ATOM 13665 N N . GLU A 1 51 ? 53.400 -7.084 -18.156 1.00 0.00 1549 GLU B N 14
ATOM 13666 C CA . GLU A 1 51 ? 52.805 -8.424 -17.990 1.00 0.00 1549 GLU B CA 14
ATOM 13667 C C . GLU A 1 51 ? 51.289 -8.394 -17.694 1.00 0.00 1549 GLU B C 14
ATOM 13668 O O . GLU A 1 51 ? 50.621 -9.429 -17.779 1.00 0.00 1549 GLU B O 14
ATOM 13680 N N . GLY A 1 52 ? 50.739 -7.219 -17.367 1.00 0.00 1550 GLY B N 14
ATOM 13681 C CA . GLY A 1 52 ? 49.344 -7.014 -16.978 1.00 0.00 1550 GLY B CA 14
ATOM 13682 C C . GLY A 1 52 ? 49.094 -7.385 -15.513 1.00 0.00 1550 GLY B C 14
ATOM 13683 O O . GLY A 1 52 ? 48.783 -8.534 -15.194 1.00 0.00 1550 GLY B O 14
ATOM 13687 N N . PHE A 1 53 ? 49.217 -6.405 -14.615 1.00 0.00 1551 PHE B N 14
ATOM 13688 C CA . PHE A 1 53 ? 49.131 -6.611 -13.163 1.00 0.00 1551 PHE B CA 14
ATOM 13689 C C . PHE A 1 53 ? 47.689 -6.842 -12.661 1.00 0.00 1551 PHE B C 14
ATOM 13690 O O . PHE A 1 53 ? 46.723 -6.453 -13.326 1.00 0.00 1551 PHE B O 14
ATOM 13707 N N . ASP A 1 54 ? 47.538 -7.453 -11.483 1.00 0.00 1552 ASP B N 14
ATOM 13708 C CA . ASP A 1 54 ? 46.269 -7.571 -10.752 1.00 0.00 1552 ASP B CA 14
ATOM 13709 C C . ASP A 1 54 ? 46.450 -7.516 -9.223 1.00 0.00 1552 ASP B C 14
ATOM 13710 O O . ASP A 1 54 ? 47.393 -8.096 -8.669 1.00 0.00 1552 ASP B O 14
ATOM 13719 N N . CYS A 1 55 ? 45.520 -6.844 -8.532 1.00 0.00 1553 CYS B N 14
ATOM 13720 C CA . CYS A 1 55 ? 45.479 -6.804 -7.080 1.00 0.00 1553 CYS B CA 14
ATOM 13721 C C . CYS A 1 55 ? 45.064 -8.147 -6.450 1.00 0.00 1553 CYS B C 14
ATOM 13722 O O . CYS A 1 55 ? 44.692 -9.125 -7.110 1.00 0.00 1553 CYS B O 14
ATOM 13729 N N . VAL A 1 56 ? 45.093 -8.159 -5.118 1.00 0.00 1554 VAL B N 14
ATOM 13730 C CA . VAL A 1 56 ? 44.700 -9.311 -4.317 1.00 0.00 1554 VAL B CA 14
ATOM 13731 C C . VAL A 1 56 ? 43.198 -9.607 -4.441 1.00 0.00 1554 VAL B C 14
ATOM 13732 O O . VAL A 1 56 ? 42.804 -10.765 -4.564 1.00 0.00 1554 VAL B O 14
ATOM 13745 N N . SER A 1 57 ? 42.353 -8.572 -4.477 1.00 0.00 1555 SER B N 14
ATOM 13746 C CA . SER A 1 57 ? 40.884 -8.690 -4.569 1.00 0.00 1555 SER B CA 14
ATOM 13747 C C . SER A 1 57 ? 40.407 -9.312 -5.894 1.00 0.00 1555 SER B C 14
ATOM 13748 O O . SER A 1 57 ? 39.342 -9.926 -5.953 1.00 0.00 1555 SER B O 14
ATOM 13756 N N . CYS A 1 58 ? 41.213 -9.195 -6.951 1.00 0.00 1556 CYS B N 14
ATOM 13757 C CA . CYS A 1 58 ? 40.881 -9.667 -8.280 1.00 0.00 1556 CYS B CA 14
ATOM 13758 C C . CYS A 1 58 ? 41.162 -11.179 -8.452 1.00 0.00 1556 CYS B C 14
ATOM 13759 O O . CYS A 1 58 ? 40.598 -11.807 -9.352 1.00 0.00 1556 CYS B O 14
ATOM 13766 N N . GLN A 1 59 ? 41.982 -11.781 -7.579 1.00 0.00 1557 GLN B N 14
ATOM 13767 C CA . GLN A 1 59 ? 42.206 -13.228 -7.596 1.00 0.00 1557 GLN B CA 14
ATOM 13768 C C . GLN A 1 59 ? 40.905 -13.997 -7.257 1.00 0.00 1557 GLN B C 14
ATOM 13769 O O . GLN A 1 59 ? 40.533 -14.868 -8.045 1.00 0.00 1557 GLN B O 14
ATOM 13783 N N . PRO A 1 60 ? 40.139 -13.651 -6.189 1.00 0.00 1558 PRO B N 14
ATOM 13784 C CA . PRO A 1 60 ? 38.798 -14.204 -5.971 1.00 0.00 1558 PRO B CA 14
ATOM 13785 C C . PRO A 1 60 ? 37.740 -13.719 -6.976 1.00 0.00 1558 PRO B C 14
ATOM 13786 O O . PRO A 1 60 ? 36.867 -14.508 -7.342 1.00 0.00 1558 PRO B O 14
ATOM 13797 N N . TYR A 1 61 ? 37.774 -12.446 -7.407 1.00 0.00 1559 TYR B N 14
ATOM 13798 C CA . TYR A 1 61 ? 36.732 -11.874 -8.279 1.00 0.00 1559 TYR B CA 14
ATOM 13799 C C . TYR A 1 61 ? 36.892 -12.272 -9.763 1.00 0.00 1559 TYR B C 14
ATOM 13800 O O . TYR A 1 61 ? 36.206 -13.180 -10.237 1.00 0.00 1559 TYR B O 14
ATOM 13818 N N . VAL A 1 62 ? 37.763 -11.589 -10.519 1.00 0.00 1560 VAL B N 14
ATOM 13819 C CA . VAL A 1 62 ? 37.853 -11.729 -11.989 1.00 0.00 1560 VAL B CA 14
ATOM 13820 C C . VAL A 1 62 ? 38.637 -12.961 -12.464 1.00 0.00 1560 VAL B C 14
ATOM 13821 O O . VAL A 1 62 ? 38.219 -13.620 -13.420 1.00 0.00 1560 VAL B O 14
ATOM 13834 N N . VAL A 1 63 ? 39.745 -13.315 -11.800 1.00 0.00 1561 VAL B N 14
ATOM 13835 C CA . VAL A 1 63 ? 40.534 -14.530 -12.106 1.00 0.00 1561 VAL B CA 14
ATOM 13836 C C . VAL A 1 63 ? 39.792 -15.789 -11.623 1.00 0.00 1561 VAL B C 14
ATOM 13837 O O . VAL A 1 63 ? 39.946 -16.875 -12.188 1.00 0.00 1561 VAL B O 14
ATOM 13850 N N . LYS A 1 64 ? 38.944 -15.624 -10.598 1.00 0.00 1562 LYS B N 14
ATOM 13851 C CA . LYS A 1 64 ? 38.050 -16.614 -9.987 1.00 0.00 1562 LYS B CA 14
ATOM 13852 C C . LYS A 1 64 ? 38.774 -17.913 -9.602 1.00 0.00 1562 LYS B C 14
ATOM 13853 O O . LYS A 1 64 ? 38.693 -18.343 -8.444 1.00 0.00 1562 LYS B O 14
ATOM 13872 C CA . LYS B 2 3 ? 51.092 6.753 -16.211 1.00 0.00 12 LYS A CA 14
ATOM 13873 C C . LYS B 2 3 ? 49.774 6.756 -16.963 1.00 0.00 12 LYS A C 14
ATOM 13874 O O . LYS B 2 3 ? 49.143 7.804 -17.071 1.00 0.00 12 LYS A O 14
ATOM 13876 N N . GLY B 2 4 ? 49.319 5.625 -17.507 1.00 0.00 13 GLY A N 14
ATOM 13877 C CA . GLY B 2 4 ? 49.933 4.290 -17.426 1.00 0.00 13 GLY A CA 14
ATOM 13878 C C . GLY B 2 4 ? 49.697 3.553 -16.098 1.00 0.00 13 GLY A C 14
ATOM 13879 O O . GLY B 2 4 ? 49.101 4.089 -15.163 1.00 0.00 13 GLY A O 14
ATOM 13883 N N . GLY B 2 5 ? 50.183 2.308 -16.012 1.00 0.00 14 GLY A N 14
ATOM 13884 C CA . GLY B 2 5 ? 49.976 1.411 -14.862 1.00 0.00 14 GLY A CA 14
ATOM 13885 C C . GLY B 2 5 ? 50.870 1.664 -13.639 1.00 0.00 14 GLY A C 14
ATOM 13886 O O . GLY B 2 5 ? 50.714 0.974 -12.632 1.00 0.00 14 GLY A O 14
ATOM 13890 N N . ALA B 2 6 ? 51.806 2.619 -13.718 1.00 0.00 15 ALA A N 14
ATOM 13891 C CA . ALA B 2 6 ? 52.810 2.922 -12.691 1.00 0.00 15 ALA A CA 14
ATOM 13892 C C . ALA B 2 6 ? 52.868 4.428 -12.355 1.00 0.00 15 ALA A C 14
ATOM 13893 O O . ALA B 2 6 ? 52.553 5.276 -13.193 1.00 0.00 15 ALA A O 14
ATOM 13926 N N . ARG B 2 8 ? 54.811 7.622 -9.437 1.00 0.00 17 ARG A N 14
ATOM 13927 C CA . ARG B 2 8 ? 55.896 8.029 -8.516 1.00 0.00 17 ARG A CA 14
ATOM 13928 C C . ARG B 2 8 ? 55.741 9.495 -8.076 1.00 0.00 17 ARG A C 14
ATOM 13929 O O . ARG B 2 8 ? 55.282 10.333 -8.854 1.00 0.00 17 ARG A O 14
ATOM 13950 N N . HIS B 2 9 ? 56.142 9.805 -6.839 1.00 0.00 18 HIS A N 14
ATOM 13951 C CA . HIS B 2 9 ? 56.186 11.180 -6.308 1.00 0.00 18 HIS A CA 14
ATOM 13952 C C . HIS B 2 9 ? 57.236 12.055 -7.025 1.00 0.00 18 HIS A C 14
ATOM 13953 O O . HIS B 2 9 ? 58.236 11.547 -7.542 1.00 0.00 18 HIS A O 14
ATOM 13967 N N . ARG B 2 10 ? 57.019 13.377 -7.046 1.00 0.00 19 ARG A N 14
ATOM 13968 C CA . ARG B 2 10 ? 57.902 14.359 -7.675 1.00 0.00 19 ARG A CA 14
ATOM 13973 N N . SER A 1 5 ? 41.639 4.212 -3.202 1.00 0.00 1503 SER B N 15
ATOM 13974 C CA . SER A 1 5 ? 42.947 3.547 -3.238 1.00 0.00 1503 SER B CA 15
ATOM 13975 C C . SER A 1 5 ? 44.125 4.524 -3.430 1.00 0.00 1503 SER B C 15
ATOM 13976 O O . SER A 1 5 ? 45.275 4.191 -3.144 1.00 0.00 1503 SER B O 15
ATOM 13984 N N . LEU A 1 6 ? 43.820 5.764 -3.841 1.00 0.00 1504 LEU B N 15
ATOM 13985 C CA . LEU A 1 6 ? 44.749 6.904 -3.917 1.00 0.00 1504 LEU B CA 15
ATOM 13986 C C . LEU A 1 6 ? 44.868 7.692 -2.595 1.00 0.00 1504 LEU B C 15
ATOM 13987 O O . LEU A 1 6 ? 45.573 8.702 -2.542 1.00 0.00 1504 LEU B O 15
ATOM 14003 N N . VAL A 1 7 ? 44.160 7.265 -1.536 1.00 0.00 1505 VAL B N 15
ATOM 14004 C CA . VAL A 1 7 ? 44.094 7.960 -0.230 1.00 0.00 1505 VAL B CA 15
ATOM 14005 C C . VAL A 1 7 ? 44.286 7.006 0.969 1.00 0.00 1505 VAL B C 15
ATOM 14006 O O . VAL A 1 7 ? 44.524 7.454 2.089 1.00 0.00 1505 VAL B O 15
ATOM 14019 N N . THR A 1 8 ? 44.220 5.681 0.763 1.00 0.00 1506 THR B N 15
ATOM 14020 C CA . THR A 1 8 ? 44.341 4.635 1.777 1.00 0.00 1506 THR B CA 15
ATOM 14021 C C . THR A 1 8 ? 44.867 3.388 1.088 1.00 0.00 1506 THR B C 15
ATOM 14022 O O . THR A 1 8 ? 44.366 3.000 0.033 1.00 0.00 1506 THR B O 15
ATOM 14033 N N . CYS A 1 9 ? 45.857 2.766 1.720 1.00 0.00 1507 CYS B N 15
ATOM 14034 C CA . CYS A 1 9 ? 46.359 1.447 1.380 1.00 0.00 1507 CYS B CA 15
ATOM 14035 C C . CYS A 1 9 ? 45.891 0.435 2.449 1.00 0.00 1507 CYS B C 15
ATOM 14036 O O . CYS A 1 9 ? 46.502 0.354 3.519 1.00 0.00 1507 CYS B O 15
ATOM 14043 N N . PRO A 1 10 ? 44.817 -0.342 2.208 1.00 0.00 1508 PRO B N 15
ATOM 14044 C CA . PRO A 1 10 ? 44.373 -1.411 3.106 1.00 0.00 1508 PRO B CA 15
ATOM 14045 C C . PRO A 1 10 ? 45.432 -2.480 3.411 1.00 0.00 1508 PRO B C 15
ATOM 14046 O O . PRO A 1 10 ? 45.310 -3.184 4.412 1.00 0.00 1508 PRO B O 15
ATOM 14057 N N . ILE A 1 11 ? 46.478 -2.591 2.577 1.00 0.00 1509 ILE B N 15
ATOM 14058 C CA . ILE A 1 11 ? 47.572 -3.547 2.823 1.00 0.00 1509 ILE B CA 15
ATOM 14059 C C . ILE A 1 11 ? 48.476 -3.050 3.967 1.00 0.00 1509 ILE B C 15
ATOM 14060 O O . ILE A 1 11 ? 48.838 -3.814 4.865 1.00 0.00 1509 ILE B O 15
ATOM 14076 N N . CYS A 1 12 ? 48.782 -1.747 3.965 1.00 0.00 1510 CYS B N 15
ATOM 14077 C CA . CYS A 1 12 ? 49.585 -1.069 4.981 1.00 0.00 1510 CYS B CA 15
ATOM 14078 C C . CYS A 1 12 ? 48.754 -0.596 6.209 1.00 0.00 1510 CYS B C 15
ATOM 14079 O O . CYS A 1 12 ? 49.334 -0.143 7.196 1.00 0.00 1510 CYS B O 15
ATOM 14086 N N . HIS A 1 13 ? 47.416 -0.679 6.137 1.00 0.00 1511 HIS B N 15
ATOM 14087 C CA . HIS A 1 13 ? 46.435 -0.098 7.080 1.00 0.00 1511 HIS B CA 15
ATOM 14088 C C . HIS A 1 13 ? 46.432 1.444 7.089 1.00 0.00 1511 HIS B C 15
ATOM 14089 O O . HIS A 1 13 ? 46.325 2.089 8.135 1.00 0.00 1511 HIS B O 15
ATOM 14103 N N . ALA A 1 14 ? 46.535 2.019 5.886 1.00 0.00 1512 ALA B N 15
ATOM 14104 C CA . ALA A 1 14 ? 46.378 3.438 5.551 1.00 0.00 1512 ALA B CA 15
ATOM 14105 C C . ALA A 1 14 ? 47.470 4.496 5.907 1.00 0.00 1512 ALA B C 15
ATOM 14106 O O . ALA A 1 14 ? 47.155 5.684 5.786 1.00 0.00 1512 ALA B O 15
ATOM 14113 N N . PRO A 1 15 ? 48.738 4.180 6.266 1.00 0.00 1513 PRO B N 15
ATOM 14114 C CA . PRO A 1 15 ? 49.805 5.183 6.378 1.00 0.00 1513 PRO B CA 15
ATOM 14115 C C . PRO A 1 15 ? 50.293 5.575 4.965 1.00 0.00 1513 PRO B C 15
ATOM 14116 O O . PRO A 1 15 ? 51.322 5.097 4.480 1.00 0.00 1513 PRO B O 15
ATOM 14127 N N . TYR A 1 16 ? 49.507 6.395 4.260 1.00 0.00 1514 TYR B N 15
ATOM 14128 C CA . TYR A 1 16 ? 49.704 6.727 2.841 1.00 0.00 1514 TYR B CA 15
ATOM 14129 C C . TYR A 1 16 ? 50.860 7.735 2.631 1.00 0.00 1514 TYR B C 15
ATOM 14130 O O . TYR A 1 16 ? 50.659 8.916 2.340 1.00 0.00 1514 TYR B O 15
ATOM 14148 N N . VAL A 1 17 ? 52.096 7.256 2.811 1.00 0.00 1515 VAL B N 15
ATOM 14149 C CA . VAL A 1 17 ? 53.343 7.997 2.563 1.00 0.00 1515 VAL B CA 15
ATOM 14150 C C . VAL A 1 17 ? 53.480 8.313 1.066 1.00 0.00 1515 VAL B C 15
ATOM 14151 O O . VAL A 1 17 ? 53.404 7.414 0.227 1.00 0.00 1515 VAL B O 15
ATOM 14164 N N . GLU A 1 18 ? 53.684 9.591 0.726 1.00 0.00 1516 GLU B N 15
ATOM 14165 C CA . GLU A 1 18 ? 53.616 10.070 -0.664 1.00 0.00 1516 GLU B CA 15
ATOM 14166 C C . GLU A 1 18 ? 54.808 9.623 -1.531 1.00 0.00 1516 GLU B C 15
ATOM 14167 O O . GLU A 1 18 ? 54.612 9.260 -2.688 1.00 0.00 1516 GLU B O 15
ATOM 14179 N N . GLU A 1 19 ? 56.040 9.644 -1.005 1.00 0.00 1517 GLU B N 15
ATOM 14180 C CA . GLU A 1 19 ? 57.248 9.355 -1.803 1.00 0.00 1517 GLU B CA 15
ATOM 14181 C C . GLU A 1 19 ? 57.487 7.855 -2.096 1.00 0.00 1517 GLU B C 15
ATOM 14182 O O . GLU A 1 19 ? 58.403 7.515 -2.849 1.00 0.00 1517 GLU B O 15
ATOM 14194 N N . ASP A 1 20 ? 56.671 6.953 -1.537 1.00 0.00 1518 ASP B N 15
ATOM 14195 C CA . ASP A 1 20 ? 56.663 5.530 -1.911 1.00 0.00 1518 ASP B CA 15
ATOM 14196 C C . ASP A 1 20 ? 55.911 5.317 -3.242 1.00 0.00 1518 ASP B C 15
ATOM 14197 O O . ASP A 1 20 ? 54.743 5.693 -3.371 1.00 0.00 1518 ASP B O 15
ATOM 14206 N N . LEU A 1 21 ? 56.571 4.703 -4.233 1.00 0.00 1519 LEU B N 15
ATOM 14207 C CA . LEU A 1 21 ? 56.001 4.507 -5.574 1.00 0.00 1519 LEU B CA 15
ATOM 14208 C C . LEU A 1 21 ? 54.873 3.458 -5.599 1.00 0.00 1519 LEU B C 15
ATOM 14209 O O . LEU A 1 21 ? 54.872 2.499 -4.817 1.00 0.00 1519 LEU B O 15
ATOM 14225 N N . LEU A 1 22 ? 53.922 3.627 -6.522 1.00 0.00 1520 LEU B N 15
ATOM 14226 C CA . LEU A 1 22 ? 52.672 2.863 -6.593 1.00 0.00 1520 LEU B CA 15
ATOM 14227 C C . LEU A 1 22 ? 52.406 2.264 -7.980 1.00 0.00 1520 LEU B C 15
ATOM 14228 O O . LEU A 1 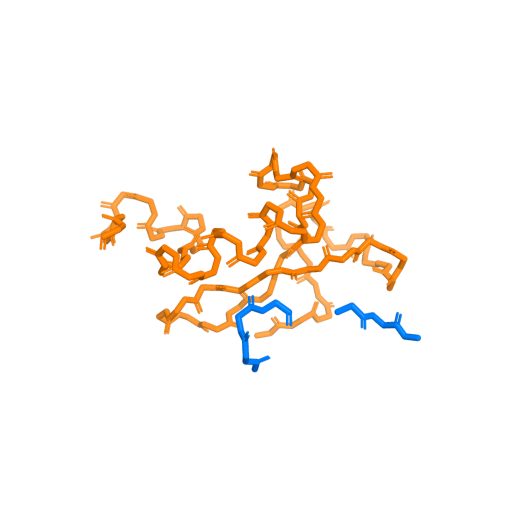22 ? 52.928 2.729 -8.995 1.00 0.00 1520 LEU B O 15
ATOM 14244 N N . ILE A 1 23 ? 51.545 1.249 -8.008 1.00 0.00 1521 ILE B N 15
ATOM 14245 C CA . ILE A 1 23 ? 51.083 0.511 -9.187 1.00 0.00 1521 ILE B CA 15
ATOM 14246 C C . ILE A 1 23 ? 49.577 0.214 -9.056 1.00 0.00 1521 ILE B C 15
ATOM 14247 O O . ILE A 1 23 ? 49.065 0.091 -7.940 1.00 0.00 1521 ILE B O 15
ATOM 14263 N N . GLN A 1 24 ? 48.862 0.113 -10.179 1.00 0.00 1522 GLN B N 15
ATOM 14264 C CA . GLN A 1 24 ? 47.441 -0.252 -10.230 1.00 0.00 1522 GLN B CA 15
ATOM 14265 C C . GLN A 1 24 ? 47.159 -1.553 -10.994 1.00 0.00 1522 GLN B C 15
ATOM 14266 O O . GLN A 1 24 ? 47.898 -1.940 -11.905 1.00 0.00 1522 GLN B O 15
ATOM 14280 N N . CYS A 1 25 ? 46.037 -2.192 -10.648 1.00 0.00 1523 CYS B N 15
ATOM 14281 C CA . CYS A 1 25 ? 45.477 -3.316 -11.381 1.00 0.00 1523 CYS B CA 15
ATOM 14282 C C . CYS A 1 25 ? 45.150 -2.987 -12.865 1.00 0.00 1523 CYS B C 15
ATOM 14283 O O . CYS A 1 25 ? 44.652 -1.900 -13.187 1.00 0.00 1523 CYS B O 15
ATOM 14290 N N . ARG A 1 26 ? 45.379 -3.973 -13.750 1.00 0.00 1524 ARG B N 15
ATOM 14291 C CA . ARG A 1 26 ? 45.095 -3.964 -15.198 1.00 0.00 1524 ARG B CA 15
ATOM 14292 C C . ARG A 1 26 ? 43.631 -3.678 -15.576 1.00 0.00 1524 ARG B C 15
ATOM 14293 O O . ARG A 1 26 ? 43.381 -3.245 -16.700 1.00 0.00 1524 ARG B O 15
ATOM 14314 N N . HIS A 1 27 ? 42.678 -3.930 -14.669 1.00 0.00 1525 HIS B N 15
ATOM 14315 C CA . HIS A 1 27 ? 41.233 -3.837 -14.941 1.00 0.00 1525 HIS B CA 15
ATOM 14316 C C . HIS A 1 27 ? 40.487 -2.975 -13.916 1.00 0.00 1525 HIS B C 15
ATOM 14317 O O . HIS A 1 27 ? 39.814 -2.012 -14.290 1.00 0.00 1525 HIS B O 15
ATOM 14331 N N . CYS A 1 28 ? 40.646 -3.288 -12.630 1.00 0.00 1526 CYS B N 15
ATOM 14332 C CA . CYS A 1 28 ? 39.944 -2.633 -11.534 1.00 0.00 1526 CYS B CA 15
ATOM 14333 C C . CYS A 1 28 ? 40.502 -1.210 -11.234 1.00 0.00 1526 CYS B C 15
ATOM 14334 O O . CYS A 1 28 ? 39.865 -0.428 -10.523 1.00 0.00 1526 CYS B O 15
ATOM 14341 N N . GLU A 1 29 ? 41.715 -0.909 -11.725 1.00 0.00 1527 GLU B N 15
ATOM 14342 C CA . GLU A 1 29 ? 42.464 0.352 -11.559 1.00 0.00 1527 GLU B CA 15
ATOM 14343 C C . GLU A 1 29 ? 42.859 0.729 -10.117 1.00 0.00 1527 GLU B C 15
ATOM 14344 O O . GLU A 1 29 ? 43.482 1.774 -9.910 1.00 0.00 1527 GLU B O 15
ATOM 14356 N N . ARG A 1 30 ? 42.571 -0.125 -9.126 1.00 0.00 1528 ARG B N 15
ATOM 14357 C CA . ARG A 1 30 ? 42.891 0.108 -7.710 1.00 0.00 1528 ARG B CA 15
ATOM 14358 C C . ARG A 1 30 ? 44.407 0.196 -7.508 1.00 0.00 1528 ARG B C 15
ATOM 14359 O O . ARG A 1 30 ? 45.135 -0.698 -7.938 1.00 0.00 1528 ARG B O 15
ATOM 14380 N N . TRP A 1 31 ? 44.866 1.267 -6.865 1.00 0.00 1529 TRP B N 15
ATOM 14381 C CA . TRP A 1 31 ? 46.273 1.548 -6.579 1.00 0.00 1529 TRP B CA 15
ATOM 14382 C C . TRP A 1 31 ? 46.772 0.924 -5.265 1.00 0.00 1529 TRP B C 15
ATOM 14383 O O . TRP A 1 31 ? 46.020 0.760 -4.302 1.00 0.00 1529 TRP B O 15
ATOM 14404 N N . MET A 1 32 ? 48.071 0.623 -5.213 1.00 0.00 1530 MET B N 15
ATOM 14405 C CA . MET A 1 32 ? 48.812 0.218 -4.011 1.00 0.00 1530 MET B CA 15
ATOM 14406 C C . MET A 1 32 ? 50.310 0.490 -4.194 1.00 0.00 1530 MET B C 15
ATOM 14407 O O . MET A 1 32 ? 50.794 0.581 -5.325 1.00 0.00 1530 MET B O 15
ATOM 14421 N N . HIS A 1 33 ? 51.062 0.633 -3.100 1.00 0.00 1531 HIS B N 15
ATOM 14422 C CA . HIS A 1 33 ? 52.523 0.761 -3.177 1.00 0.00 1531 HIS B CA 15
ATOM 14423 C C . HIS A 1 33 ? 53.148 -0.494 -3.803 1.00 0.00 1531 HIS B C 15
ATOM 14424 O O . HIS A 1 33 ? 52.604 -1.597 -3.712 1.00 0.00 1531 HIS B O 15
ATOM 14438 N N . ALA A 1 34 ? 54.324 -0.351 -4.414 1.00 0.00 1532 ALA B N 15
ATOM 14439 C CA . ALA A 1 34 ? 55.066 -1.509 -4.917 1.00 0.00 1532 ALA B CA 15
ATOM 14440 C C . ALA A 1 34 ? 55.555 -2.436 -3.772 1.00 0.00 1532 ALA B C 15
ATOM 14441 O O . ALA A 1 34 ? 55.427 -3.659 -3.857 1.00 0.00 1532 ALA B O 15
ATOM 14448 N N . GLY A 1 35 ? 56.046 -1.856 -2.662 1.00 0.00 1533 GLY B N 15
ATOM 14449 C CA . GLY A 1 35 ? 56.656 -2.609 -1.556 1.00 0.00 1533 GLY B CA 15
ATOM 14450 C C . GLY A 1 35 ? 55.711 -3.568 -0.809 1.00 0.00 1533 GLY B C 15
ATOM 14451 O O . GLY A 1 35 ? 56.146 -4.650 -0.406 1.00 0.00 1533 GLY B O 15
ATOM 14455 N N . CYS A 1 36 ? 54.421 -3.231 -0.686 1.00 0.00 1534 CYS B N 15
ATOM 14456 C CA . CYS A 1 36 ? 53.404 -4.093 -0.070 1.00 0.00 1534 CYS B CA 15
ATOM 14457 C C . CYS A 1 36 ? 52.916 -5.254 -0.982 1.00 0.00 1534 CYS B C 15
ATOM 14458 O O . CYS A 1 36 ? 52.131 -6.099 -0.539 1.00 0.00 1534 CYS B O 15
ATOM 14465 N N . GLU A 1 37 ? 53.437 -5.348 -2.211 1.00 0.00 1535 GLU B N 15
ATOM 14466 C CA . GLU A 1 37 ? 53.265 -6.478 -3.138 1.00 0.00 1535 GLU B CA 15
ATOM 14467 C C . GLU A 1 37 ? 54.618 -7.029 -3.655 1.00 0.00 1535 GLU B C 15
ATOM 14468 O O . GLU A 1 37 ? 54.693 -7.634 -4.729 1.00 0.00 1535 GLU B O 15
ATOM 14480 N N . SER A 1 38 ? 55.697 -6.841 -2.877 1.00 0.00 1536 SER B N 15
ATOM 14481 C CA . SER A 1 38 ? 57.056 -7.357 -3.148 1.00 0.00 1536 SER B CA 15
ATOM 14482 C C . SER A 1 38 ? 57.626 -6.943 -4.521 1.00 0.00 1536 SER B C 15
ATOM 14483 O O . SER A 1 38 ? 58.375 -7.690 -5.155 1.00 0.00 1536 SER B O 15
ATOM 14491 N N . LEU A 1 39 ? 57.246 -5.750 -4.985 1.00 0.00 1537 LEU B N 15
ATOM 14492 C CA . LEU A 1 39 ? 57.665 -5.119 -6.235 1.00 0.00 1537 LEU B CA 15
ATOM 14493 C C . LEU A 1 39 ? 58.622 -3.947 -5.924 1.00 0.00 1537 LEU B C 15
ATOM 14494 O O . LEU A 1 39 ? 58.410 -3.231 -4.941 1.00 0.00 1537 LEU B O 15
ATOM 14510 N N . PHE A 1 40 ? 59.663 -3.734 -6.738 1.00 0.00 1538 PHE B N 15
ATOM 14511 C CA . PHE A 1 40 ? 60.754 -2.799 -6.404 1.00 0.00 1538 PHE B CA 15
ATOM 14512 C C . PHE A 1 40 ? 61.041 -1.701 -7.450 1.00 0.00 1538 PHE B C 15
ATOM 14513 O O . PHE A 1 40 ? 60.389 -0.656 -7.422 1.00 0.00 1538 PHE B O 15
ATOM 14530 N N . THR A 1 41 ? 62.043 -1.883 -8.320 1.00 0.00 1539 THR B N 15
ATOM 14531 C CA . THR A 1 41 ? 62.570 -0.838 -9.227 1.00 0.00 1539 THR B CA 15
ATOM 14532 C C . THR A 1 41 ? 61.574 -0.427 -10.313 1.00 0.00 1539 THR B C 15
ATOM 14533 O O . THR A 1 41 ? 60.652 -1.169 -10.633 1.00 0.00 1539 THR B O 15
ATOM 14544 N N . GLU A 1 42 ? 61.774 0.729 -10.955 1.00 0.00 1540 GLU B N 15
ATOM 14545 C CA . GLU A 1 42 ? 60.920 1.142 -12.084 1.00 0.00 1540 GLU B CA 15
ATOM 14546 C C . GLU A 1 42 ? 60.988 0.171 -13.277 1.00 0.00 1540 GLU B C 15
ATOM 14547 O O . GLU A 1 42 ? 59.998 0.019 -13.991 1.00 0.00 1540 GLU B O 15
ATOM 14559 N N . ASP A 1 43 ? 62.107 -0.540 -13.465 1.00 0.00 1541 ASP B N 15
ATOM 14560 C CA . ASP A 1 43 ? 62.220 -1.613 -14.464 1.00 0.00 1541 ASP B CA 15
ATOM 14561 C C . ASP A 1 43 ? 61.402 -2.861 -14.077 1.00 0.00 1541 ASP B C 15
ATOM 14562 O O . ASP A 1 43 ? 60.684 -3.424 -14.906 1.00 0.00 1541 ASP B O 15
ATOM 14571 N N . ASP A 1 44 ? 61.457 -3.278 -12.806 1.00 0.00 1542 ASP B N 15
ATOM 14572 C CA . ASP A 1 44 ? 60.657 -4.379 -12.250 1.00 0.00 1542 ASP B CA 15
ATOM 14573 C C . ASP A 1 44 ? 59.146 -4.064 -12.302 1.00 0.00 1542 ASP B C 15
ATOM 14574 O O . ASP A 1 44 ? 58.325 -4.902 -12.683 1.00 0.00 1542 ASP B O 15
ATOM 14583 N N . VAL A 1 45 ? 58.793 -2.816 -11.994 1.00 0.00 1543 VAL B N 15
ATOM 14584 C CA . VAL A 1 45 ? 57.446 -2.241 -12.087 1.00 0.00 1543 VAL B CA 15
ATOM 14585 C C . VAL A 1 45 ? 56.945 -2.173 -13.535 1.00 0.00 1543 VAL B C 15
ATOM 14586 O O . VAL A 1 45 ? 55.811 -2.574 -13.794 1.00 0.00 1543 VAL B O 15
ATOM 14599 N N . GLU A 1 46 ? 57.762 -1.727 -14.494 1.00 0.00 1544 GLU B N 15
ATOM 14600 C CA . GLU A 1 46 ? 57.399 -1.752 -15.918 1.00 0.00 1544 GLU B CA 15
ATOM 14601 C C . GLU A 1 46 ? 57.205 -3.192 -16.429 1.00 0.00 1544 GLU B C 15
ATOM 14602 O O . GLU A 1 46 ? 56.245 -3.465 -17.149 1.00 0.00 1544 GLU B O 15
ATOM 14614 N N . GLN A 1 47 ? 58.046 -4.135 -15.991 1.00 0.00 1545 GLN B N 15
ATOM 14615 C CA . GLN A 1 47 ? 57.847 -5.566 -16.224 1.00 0.00 1545 GLN B CA 15
ATOM 14616 C C . GLN A 1 47 ? 56.497 -6.045 -15.660 1.00 0.00 1545 GLN B C 15
ATOM 14617 O O . GLN A 1 47 ? 55.760 -6.734 -16.361 1.00 0.00 1545 GLN B O 15
ATOM 14631 N N . ALA A 1 48 ? 56.129 -5.643 -14.442 1.00 0.00 1546 ALA B N 15
ATOM 14632 C CA . ALA A 1 48 ? 54.845 -6.010 -13.839 1.00 0.00 1546 ALA B CA 15
ATOM 14633 C C . ALA A 1 48 ? 53.641 -5.394 -14.581 1.00 0.00 1546 ALA B C 15
ATOM 14634 O O . ALA A 1 48 ? 52.606 -6.043 -14.731 1.00 0.00 1546 ALA B O 15
ATOM 14641 N N . ALA A 1 49 ? 53.772 -4.166 -15.089 1.00 0.00 1547 ALA B N 15
ATOM 14642 C CA . ALA A 1 49 ? 52.760 -3.520 -15.923 1.00 0.00 1547 ALA B CA 15
ATOM 14643 C C . ALA A 1 49 ? 52.575 -4.241 -17.274 1.00 0.00 1547 ALA B C 15
ATOM 14644 O O . ALA A 1 49 ? 51.444 -4.515 -17.675 1.00 0.00 1547 ALA B O 15
ATOM 14651 N N . ASP A 1 50 ? 53.672 -4.605 -17.948 1.00 0.00 1548 ASP B N 15
ATOM 14652 C CA . ASP A 1 50 ? 53.644 -5.369 -19.206 1.00 0.00 1548 ASP B CA 15
ATOM 14653 C C . ASP A 1 50 ? 53.087 -6.796 -19.012 1.00 0.00 1548 ASP B C 15
ATOM 14654 O O . ASP A 1 50 ? 52.401 -7.339 -19.881 1.00 0.00 1548 ASP B O 15
ATOM 14663 N N . GLU A 1 51 ? 53.329 -7.384 -17.838 1.00 0.00 1549 GLU B N 15
ATOM 14664 C CA . GLU A 1 51 ? 52.763 -8.675 -17.397 1.00 0.00 1549 GLU B CA 15
ATOM 14665 C C . GLU A 1 51 ? 51.298 -8.589 -16.928 1.00 0.00 1549 GLU B C 15
ATOM 14666 O O . GLU A 1 51 ? 50.668 -9.619 -16.668 1.00 0.00 1549 GLU B O 15
ATOM 14678 N N . GLY A 1 52 ? 50.748 -7.380 -16.830 1.00 0.00 1550 GLY B N 15
ATOM 14679 C CA . GLY A 1 52 ? 49.355 -7.132 -16.449 1.00 0.00 1550 GLY B CA 15
ATOM 14680 C C . GLY A 1 52 ? 49.084 -7.356 -14.956 1.00 0.00 1550 GLY B C 15
ATOM 14681 O O . GLY A 1 52 ? 48.270 -8.215 -14.606 1.00 0.00 1550 GLY B O 15
ATOM 14685 N N . PHE A 1 53 ? 49.758 -6.586 -14.092 1.00 0.00 1551 PHE B N 15
ATOM 14686 C CA . PHE A 1 53 ? 49.559 -6.547 -12.635 1.00 0.00 1551 PHE B CA 15
ATOM 14687 C C . PHE A 1 53 ? 48.072 -6.498 -12.241 1.00 0.00 1551 PHE B C 15
ATOM 14688 O O . PHE A 1 53 ? 47.250 -5.904 -12.939 1.00 0.00 1551 PHE B O 15
ATOM 14705 N N . ASP A 1 54 ? 47.726 -7.108 -11.112 1.00 0.00 1552 ASP B N 15
ATOM 14706 C CA . ASP A 1 54 ? 46.346 -7.294 -10.665 1.00 0.00 1552 ASP B CA 15
ATOM 14707 C C . ASP A 1 54 ? 46.164 -7.191 -9.146 1.00 0.00 1552 ASP B C 15
ATOM 14708 O O . ASP A 1 54 ? 47.041 -7.573 -8.362 1.00 0.00 1552 ASP B O 15
ATOM 14717 N N . CYS A 1 55 ? 44.986 -6.700 -8.750 1.00 0.00 1553 CYS B N 15
ATOM 14718 C CA . CYS A 1 55 ? 44.532 -6.708 -7.375 1.00 0.00 1553 CYS B CA 15
ATOM 14719 C C . CYS A 1 55 ? 43.827 -8.036 -6.996 1.00 0.00 1553 CYS B C 15
ATOM 14720 O O . CYS A 1 55 ? 44.319 -9.124 -7.317 1.00 0.00 1553 CYS B O 15
ATOM 14727 N N . VAL A 1 56 ? 42.703 -7.953 -6.277 1.00 0.00 1554 VAL B N 15
ATOM 14728 C CA . VAL A 1 56 ? 42.052 -9.111 -5.651 1.00 0.00 1554 VAL B CA 15
ATOM 14729 C C . VAL A 1 56 ? 40.707 -9.511 -6.279 1.00 0.00 1554 VAL B C 15
ATOM 14730 O O . VAL A 1 56 ? 40.460 -10.699 -6.478 1.00 0.00 1554 VAL B O 15
ATOM 14743 N N . SER A 1 57 ? 39.852 -8.550 -6.643 1.00 0.00 1555 SER B N 15
ATOM 14744 C CA . SER A 1 57 ? 38.510 -8.811 -7.215 1.00 0.00 1555 SER B CA 15
ATOM 14745 C C . SER A 1 57 ? 38.562 -9.468 -8.613 1.00 0.00 1555 SER B C 15
ATOM 14746 O O . SER A 1 57 ? 37.661 -10.198 -9.040 1.00 0.00 1555 SER B O 15
ATOM 14754 N N . CYS A 1 58 ? 39.675 -9.275 -9.311 1.00 0.00 1556 CYS B N 15
ATOM 14755 C CA . CYS A 1 58 ? 39.949 -9.810 -10.632 1.00 0.00 1556 CYS B CA 15
ATOM 14756 C C . CYS A 1 58 ? 40.322 -11.305 -10.617 1.00 0.00 1556 CYS B C 15
ATOM 14757 O O . CYS A 1 58 ? 40.119 -11.993 -11.616 1.00 0.00 1556 CYS B O 15
ATOM 14764 N N . GLN A 1 59 ? 40.843 -11.825 -9.503 1.00 0.00 1557 GLN B N 15
ATOM 14765 C CA . GLN A 1 59 ? 41.152 -13.251 -9.370 1.00 0.00 1557 GLN B CA 15
ATOM 14766 C C . GLN A 1 59 ? 39.925 -14.157 -9.641 1.00 0.00 1557 GLN B C 15
ATOM 14767 O O . GLN A 1 59 ? 40.063 -15.090 -10.439 1.00 0.00 1557 GLN B O 15
ATOM 14781 N N . PRO A 1 60 ? 38.722 -13.896 -9.076 1.00 0.00 1558 PRO B N 15
ATOM 14782 C CA . PRO A 1 60 ? 37.504 -14.593 -9.487 1.00 0.00 1558 PRO B CA 15
ATOM 14783 C C . PRO A 1 60 ? 36.885 -14.060 -10.795 1.00 0.00 1558 PRO B C 15
ATOM 14784 O O . PRO A 1 60 ? 36.435 -14.872 -11.607 1.00 0.00 1558 PRO B O 15
ATOM 14795 N N . TYR A 1 61 ? 36.844 -12.735 -11.027 1.00 0.00 1559 TYR B N 15
ATOM 14796 C CA . TYR A 1 61 ? 36.051 -12.169 -12.143 1.00 0.00 1559 TYR B CA 15
ATOM 14797 C C . TYR A 1 61 ? 36.762 -11.907 -13.490 1.00 0.00 1559 TYR B C 15
ATOM 14798 O O . TYR A 1 61 ? 36.082 -11.895 -14.518 1.00 0.00 1559 TYR B O 15
ATOM 14816 N N . VAL A 1 62 ? 38.087 -11.702 -13.536 1.00 0.00 1560 VAL B N 15
ATOM 14817 C CA . VAL A 1 62 ? 38.826 -11.368 -14.778 1.00 0.00 1560 VAL B CA 15
ATOM 14818 C C . VAL A 1 62 ? 40.308 -11.791 -14.739 1.00 0.00 1560 VAL B C 15
ATOM 14819 O O . VAL A 1 62 ? 41.232 -10.989 -14.576 1.00 0.00 1560 VAL B O 15
ATOM 14832 N N . VAL A 1 63 ? 40.555 -13.095 -14.903 1.00 0.00 1561 VAL B N 15
ATOM 14833 C CA . VAL A 1 63 ? 41.915 -13.633 -15.120 1.00 0.00 1561 VAL B CA 15
ATOM 14834 C C . VAL A 1 63 ? 42.429 -13.240 -16.518 1.00 0.00 1561 VAL B C 15
ATOM 14835 O O . VAL A 1 63 ? 41.647 -13.158 -17.471 1.00 0.00 1561 VAL B O 15
ATOM 14848 N N . LYS A 1 64 ? 43.739 -12.973 -16.658 1.00 0.00 1562 LYS B N 15
ATOM 14849 C CA . LYS A 1 64 ? 44.352 -12.598 -17.953 1.00 0.00 1562 LYS B CA 15
ATOM 14850 C C . LYS A 1 64 ? 44.384 -13.761 -18.966 1.00 0.00 1562 LYS B C 15
ATOM 14851 O O . LYS A 1 64 ? 44.501 -14.933 -18.577 1.00 0.00 1562 LYS B O 15
ATOM 14870 C CA . LYS B 2 3 ? 54.867 1.504 -17.355 1.00 0.00 12 LYS A CA 15
ATOM 14871 C C . LYS B 2 3 ? 53.761 2.448 -16.937 1.00 0.00 12 LYS A C 15
ATOM 14872 O O . LYS B 2 3 ? 53.788 2.978 -15.830 1.00 0.00 12 LYS A O 15
ATOM 14874 N N . GLY B 2 4 ? 52.764 2.630 -17.803 1.00 0.00 13 GLY A N 15
ATOM 14875 C CA . GLY B 2 4 ? 51.636 3.556 -17.589 1.00 0.00 13 GLY A CA 15
ATOM 14876 C C . GLY B 2 4 ? 50.724 3.210 -16.395 1.00 0.00 13 GLY A C 15
ATOM 14877 O O . GLY B 2 4 ? 50.044 4.088 -15.866 1.00 0.00 13 GLY A O 15
ATOM 14881 N N . GLY B 2 5 ? 50.752 1.955 -15.930 1.00 0.00 14 GLY A N 15
ATOM 14882 C CA . GLY B 2 5 ? 50.060 1.486 -14.720 1.00 0.00 14 GLY A CA 15
ATOM 14883 C C . GLY B 2 5 ? 50.752 1.839 -13.398 1.00 0.00 14 GLY A C 15
ATOM 14884 O O . GLY B 2 5 ? 50.342 1.322 -12.361 1.00 0.00 14 GLY A O 15
ATOM 14888 N N . ALA B 2 6 ? 51.803 2.664 -13.410 1.00 0.00 15 ALA A N 15
ATOM 14889 C CA . ALA B 2 6 ? 52.604 3.019 -12.236 1.00 0.00 15 ALA A CA 15
ATOM 14890 C C . ALA B 2 6 ? 52.851 4.533 -12.091 1.00 0.00 15 ALA A C 15
ATOM 14891 O O . ALA B 2 6 ? 52.795 5.291 -13.064 1.00 0.00 15 ALA A O 15
ATOM 14924 N N . ARG B 2 8 ? 55.602 7.261 -9.577 1.00 0.00 17 ARG A N 15
ATOM 14925 C CA . ARG B 2 8 ? 56.765 7.321 -8.663 1.00 0.00 17 ARG A CA 15
ATOM 14926 C C . ARG B 2 8 ? 56.450 7.920 -7.279 1.00 0.00 17 ARG A C 15
ATOM 14927 O O . ARG B 2 8 ? 57.176 7.661 -6.321 1.00 0.00 17 ARG A O 15
ATOM 14948 N N . HIS B 2 9 ? 55.349 8.662 -7.160 1.00 0.00 18 HIS A N 15
ATOM 14949 C CA . HIS B 2 9 ? 54.838 9.233 -5.908 1.00 0.00 18 HIS A CA 15
ATOM 14950 C C . HIS B 2 9 ? 53.312 9.401 -5.953 1.00 0.00 18 HIS A C 15
ATOM 14951 O O . HIS B 2 9 ? 52.723 9.509 -7.030 1.00 0.00 18 HIS A O 15
ATOM 14965 N N . ARG B 2 10 ? 52.680 9.419 -4.776 1.00 0.00 19 ARG A N 15
ATOM 14966 C CA . ARG B 2 10 ? 51.240 9.573 -4.594 1.00 0.00 19 ARG A CA 15
#